Protein 9CTD (pdb70)

B-factor: mean 24.29, std 13.63, range [6.7, 113.83]

Foldseek 3Di:
DFEDALLCLPVPQAALFEEEFEDDLQQFTQFSNVVNCVVVLRAQYEYEYAECRECPGGNNVCLVSHRYQEYEHADYVRYVSQVVCCVVPSYHYHHDHLVLSLVQLLCLLVVHQWDWALPQVPHPVQPPFDWDADPNGITTTRGHDETAEYEGEFAEAEPLRFGAHDDPSPRRRLSNLRRYPAYEYEYDYYHHPVPADPVGGRHGSVSHRHYYD/DFADELLCLPVQAAQLFEEEFEDDLQQFTQFSNVVNCVVVLRAQYEYEYAECRECPHGNNVCLVSHRYQEYEHADYVRYVSVVVCCVVVSYHYHHDHLVLSLVQLLCLLVVHFWDWALPQVPHPSQPPFDWDDDPNGITTTRGHDETAEYEGEFAEAEPLGFGAHDDPSPRRRQSNLRRYPAYEYEYDYYHHPVPADPVGGRHGSVSHRHYYD/DQLLLLLQVVLVVDAAAAEEEEDPDSRVCVVVHNPPPHDYWYDALQWKTAWAAADDPPPFDQVADHPVSGTTDGDPPMDGDHNVVSLCCQQVAVHAEYEEEAQAAAFLQWTDDADDPPPGHPDLPCQLSNLNHHNAYEYRYAQADVLAGRYAHDDPHDTSYSRRHAWYTGSFFIWGRDPVTIETAEGEPVDDPVVSVVSHHHDYDYDPNYYYRD/DQLVLLLQVVLVVDAAAAEEEEDPDSRVCVVVRNPPVHDYWYDALQWKTAWAAADDPPPFDQVAAHPVSGTTDGDPPMDGDHNVVSLCCQQVAVHAEYEEEAQAAAFLQWTDDADDPPPDHPDCPCQLSNLNHHNAYEYRYAQADVLAGRYAHDDPHDTSYSDRHAWYGGSFFIWGRDPVTIETAEGEPPDDPVVSVVRHHHDYHYDPNYYYRD

Solvent-accessible surface area: 32197 Å² total; per-residue (Å²): 222,62,79,37,87,42,59,88,1,78,124,38,3,152,127,31,7,38,0,0,0,0,1,5,8,20,16,7,5,0,49,71,0,0,43,10,0,36,149,74,99,5,34,79,0,10,0,1,0,2,2,0,1,46,68,91,101,0,4,0,39,0,0,96,67,135,10,8,76,47,0,16,0,0,48,1,27,47,0,76,28,0,38,87,6,45,134,99,62,100,4,102,29,55,46,4,1,1,0,1,0,0,1,31,0,20,0,12,0,3,18,7,0,0,1,0,1,15,0,2,11,37,15,85,13,52,160,132,60,95,54,9,111,15,173,70,106,106,22,0,12,2,67,26,12,122,11,71,10,0,0,0,34,3,63,63,0,1,148,86,0,4,0,18,11,20,22,0,9,6,0,0,0,12,6,0,1,19,9,10,186,36,3,0,0,4,3,91,87,60,5,70,40,59,66,6,40,35,46,56,2,43,2,0,3,52,14,0,60,65,2,0,92,222,63,89,28,99,46,61,62,0,48,132,36,2,126,93,27,0,37,0,0,0,0,2,5,8,20,17,6,5,0,51,62,0,0,41,8,0,43,150,107,95,13,28,82,0,10,0,0,0,2,1,0,1,47,70,89,101,0,3,0,42,0,0,95,66,113,2,8,88,50,0,17,0,0,49,1,28,45,0,75,27,0,37,91,5,46,138,93,62,88,4,103,28,56,46,4,2,1,0,0,0,0,2,30,0,21,0,14,0,3,17,8,1,0,1,0,0,12,0,2,13,37,14,81,13,51,154,132,61,100,54,10,105,16,178,72,105,103,26,0,12,2,72,26,10,121,10,32,5,0,0,0,36,2,61,62,0,1,147,89,0,4,0,18,10,19,22,0,8,6,0,0,0,11,6,0,1,17,9,10,157,31,3,0,0,5,5,91,89,72,6,66,40,57,67,5,41,35,45,55,2,42,1,0,4,50,15,0,58,55,4,0,105,141,58,107,76,39,0,0,63,23,0,0,107,34,5,118,132,47,32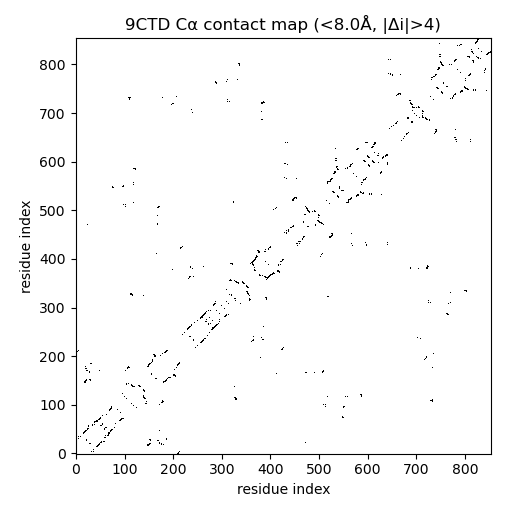,0,0,7,26,14,139,52,18,0,65,62,0,40,104,76,34,30,174,100,36,115,25,46,23,3,8,22,1,0,0,9,6,30,3,99,74,20,161,166,66,172,77,58,86,18,15,2,35,28,32,20,65,104,8,40,34,82,102,13,2,6,1,6,31,0,7,42,0,0,1,0,0,11,19,27,29,0,23,1,0,0,8,23,13,39,22,0,1,50,87,0,22,0,0,24,8,32,35,84,86,158,72,41,20,4,9,4,3,17,0,0,10,0,29,10,3,121,54,0,0,0,1,3,38,0,26,53,222,46,85,26,20,0,9,134,109,19,117,35,22,37,0,3,84,51,72,0,39,12,0,0,0,40,26,0,2,0,63,2,39,151,152,14,0,37,0,58,16,9,1,153,128,25,83,54,108,63,0,60,148,41,12,109,6,133,11,47,77,9,154,74,55,105,97,44,4,137,63,106,74,40,0,0,62,23,0,0,99,32,4,106,133,30,32,0,0,6,23,14,102,43,21,1,56,60,0,38,104,74,38,43,201,122,40,100,13,33,20,2,9,21,0,0,0,9,5,29,4,102,74,21,160,167,64,173,76,57,86,18,15,2,20,26,27,21,63,106,8,38,34,79,106,12,2,6,1,6,32,0,7,41,0,0,1,0,0,10,19,30,28,0,24,1,0,0,7,23,14,40,21,0,1,38,76,0,21,0,0,26,8,31,48,81,87,166,66,39,24,3,8,3,3,16,0,0,9,0,30,10,3,122,56,0,0,0,0,4,34,0,24,55,215,46,87,40,22,0,7,133,127,18,118,36,22,38,0,4,86,54,72,0,49,14,0,0,0,36,26,0,2,0,63,9,29,142,144,14,1,37,0,70,16,11,2,157,127,21,78,54,94,66,0,78,155,44,14,102,5,143,20,53,70,19,158,104,52,101,97,42,4

Radius of gyration: 28.36 Å; Cα contacts (8 Å, |Δi|>4): 2409; chains: 4; bounding box: 86×70×51 Å

Organism: Thermosipho melanesiensis (strain DSM 12029 / CIP 104789 / BI429) (NCBI:txid391009)

Secondary structure (DSSP, 8-state):
--B--GGGHHHHS-TT-EEEE--BTTBT--HHHHHHHHHTT--SEEEESSB--BTTBTHHHHHHTT-EEEEEESB-TT-HHHHHHHHHTSSEEEE--HHHHHHHHHHHHHT-SEEEESTTTTSGGGTT--EEEETTEEEEEE----EEEEEEEEEEEETT--EE--GGG-BTHHHHHHHEEEEEEEEEEEE-TTSS-TTT-SB-GGG--EEE-/-HHHHHHHHHHHH--TT-EEEE-SSGGGGGGGG--TT---EEEETTTEEEEEPPPPTT---TT-B-TTS-B-EEEEEEEE-BHHHHHHHHHTT---EEEE--SEEETT--EE-S-BTTTB----TTHHHHHHH-SEEEEE--SEETTEESEESS--SPPS-SSPPSEEE-SSEEEEEETTEEEEEEEETTS-HHHHHHT--S-EEEEEEEEEE-/-HHHHHHHHHHHH--TT-EEEE-TTGGGGGGGG--TT---EEEETTTEEEEEPPPPTT---TT-B-TTS-B-EEEEEEEE-BHHHHHHHHHTT---EEEE--SEEETT--EE-S--TTS-----TTHHHHHHH-SEEEEE--SEETTEESEESS--SPPS-SS--SEEE-SSEEEEEETTEEEEEEEETTS-HHHHHHT--S-EEEEEEEEEE-/--B--GGGHHHHS-TT-EEEE--BTTBT--HHHHHHHHHTT--SEEEESSB--BTTBTHHHHHHTT-EEEEEESB-TT-HHHHHHHHHTSSEEEE--HHHHHHHHHHHHHT-SEEEESTTTTSGGGTT--EEEETTEEEEEE----EEEEEEEEEEEETT--EE--GGG-BTHHHHHHHEEEEEEEEEEEE-TTSS-TTT--B-GGG--EEE-

Structure (mmCIF, N/CA/C/O backbone):
data_9CTD
#
_entry.id   9CTD
#
_cell.length_a   130.694
_cell.length_b   130.694
_cell.length_c   155.382
_cell.angle_alpha   90.000
_cell.angle_beta   90.000
_cell.angle_gamma   90.000
#
_symmetry.space_group_name_H-M   'P 41 21 2'
#
loop_
_entity.id
_entity.type
_entity.pdbx_description
1 polymer '3-oxoacid CoA-transferase, A subunit'
2 polymer '3-oxoacid CoA-transferase, B subunit'
3 non-polymer 'ACETATE ION'
4 non-polymer DI(HYDROXYETHYL)ETHER
5 non-polymer 'COENZYME A'
6 water water
#
loop_
_atom_site.group_PDB
_atom_site.id
_atom_site.type_symbol
_atom_site.label_atom_id
_atom_site.label_alt_id
_atom_site.label_comp_id
_atom_site.label_asym_id
_atom_site.label_entity_id
_atom_site.label_seq_id
_atom_site.pdbx_PDB_ins_code
_atom_site.Cartn_x
_atom_site.Cartn_y
_atom_site.Cartn_z
_atom_site.occupancy
_atom_site.B_iso_or_equiv
_atom_site.auth_seq_id
_atom_site.auth_comp_id
_atom_site.auth_asym_id
_atom_site.auth_atom_id
_atom_site.pdbx_PDB_model_num
ATOM 1 N N . MET A 1 1 ? 38.63299 9.10244 11.87304 1.000 38.26227 1 MET D N 1
ATOM 2 C CA . MET A 1 1 ? 37.61649 9.62767 10.90228 1.000 34.62409 1 MET D CA 1
ATOM 3 C C . MET A 1 1 ? 36.39611 10.16455 11.68336 1.000 33.00845 1 MET D C 1
ATOM 4 O O . MET A 1 1 ? 35.73575 9.44410 12.46255 1.000 32.69080 1 MET D O 1
ATOM 20 N N . LYS A 1 2 ? 36.07643 11.42134 11.44313 1.000 22.15517 2 LYS D N 1
ATOM 21 C CA . LYS A 1 2 ? 34.98853 12.05405 12.17232 1.000 21.40802 2 LYS D CA 1
ATOM 22 C C . LYS A 1 2 ? 33.62376 11.68564 11.62101 1.000 15.11043 2 LYS D C 1
ATOM 23 O O . LYS A 1 2 ? 32.63468 11.68853 12.36869 1.000 13.91714 2 LYS D O 1
ATOM 42 N N . VAL A 1 3 ? 33.52689 11.46239 10.30770 1.000 14.79767 3 VAL D N 1
ATOM 43 C CA . VAL A 1 3 ? 32.23139 11.23325 9.67625 1.000 13.58337 3 VAL D CA 1
ATOM 44 C C . VAL A 1 3 ? 31.77148 9.81923 9.98253 1.000 17.95371 3 VAL D C 1
ATOM 45 O O . VAL A 1 3 ? 32.49751 8.84660 9.75146 1.000 15.51909 3 VAL D O 1
ATOM 58 N N . VAL A 1 4 ? 30.56620 9.70275 10.51410 1.000 13.85902 4 VAL D N 1
ATOM 59 C CA . VAL A 1 4 ? 29.95330 8.42187 10.81678 1.000 16.04361 4 VAL D CA 1
ATOM 60 C C . VAL A 1 4 ? 28.56928 8.39372 10.21523 1.000 19.39394 4 VAL D C 1
ATOM 61 O O . VAL A 1 4 ? 27.98340 9.43366 9.90527 1.000 12.91962 4 VAL D O 1
ATOM 74 N N . ASP A 1 5 ? 28.05498 7.17897 10.00271 1.000 14.52504 5 ASP D N 1
ATOM 75 C CA . ASP A 1 5 ? 26.68088 7.07615 9.53709 1.000 17.90316 5 ASP D CA 1
ATOM 76 C C . ASP A 1 5 ? 25.72421 7.62852 10.58841 1.000 16.05217 5 ASP D C 1
ATOM 77 O O . ASP A 1 5 ? 25.92016 7.46767 11.79438 1.000 15.13850 5 ASP D O 1
ATOM 86 N N . ILE A 1 6 ? 24.64139 8.22690 10.10148 1.000 13.95828 6 ILE D N 1
ATOM 87 C CA . ILE A 1 6 ? 23.63796 8.81563 10.99068 1.000 15.95776 6 ILE D CA 1
ATOM 88 C C . ILE A 1 6 ? 23.02971 7.76245 11.88998 1.000 18.05121 6 ILE D C 1
ATOM 89 O O . ILE A 1 6 ? 22.62012 8.06431 13.01439 1.000 14.27972 6 ILE D O 1
ATOM 105 N N . SER A 1 7 ? 23.02167 6.50350 11.45097 1.000 19.46890 7 SER D N 1
ATOM 106 C CA . SER A 1 7 ? 22.40416 5.48680 12.28957 1.000 17.48118 7 SER D CA 1
ATOM 107 C C . SER A 1 7 ? 23.25204 5.18589 13.51479 1.000 17.48542 7 SER D C 1
ATOM 108 O O . SER A 1 7 ? 22.81533 4.42530 14.38482 1.000 21.00786 7 SER D O 1
ATOM 116 N N . LYS A 1 8 ? 24.46262 5.73350 13.61021 1.000 15.22985 8 LYS D N 1
ATOM 117 C CA . LYS A 1 8 ? 25.25625 5.54378 14.81302 1.000 13.05796 8 LYS D CA 1
ATOM 118 C C . LYS A 1 8 ? 24.84616 6.43523 15.97646 1.000 15.99206 8 LYS D C 1
ATOM 119 O O . LYS A 1 8 ? 25.44001 6.31952 17.05928 1.000 16.18907 8 LYS D O 1
ATOM 138 N N . ILE A 1 9 ? 23.81768 7.27621 15.82498 1.000 14.19876 9 ILE D N 1
ATOM 139 C CA . ILE A 1 9 ? 23.44330 8.13342 16.95396 1.000 14.48527 9 ILE D CA 1
ATOM 140 C C . ILE A 1 9 ? 23.05515 7.29019 18.17759 1.000 13.18291 9 ILE D C 1
ATOM 141 O O . ILE A 1 9 ? 23.35992 7.65543 19.32300 1.000 14.72554 9 ILE D O 1
ATOM 157 N N . ASN A 1 10 ? 22.43190 6.13876 17.96058 1.000 14.46502 10 ASN D N 1
ATOM 158 C CA . ASN A 1 10 ? 22.04166 5.30356 19.09574 1.000 10.27064 10 ASN D CA 1
ATOM 159 C C . ASN A 1 10 ? 23.24885 4.79928 19.88837 1.000 12.06705 10 ASN D C 1
ATOM 160 O O . ASN A 1 10 ? 23.09157 4.38573 21.03972 1.000 13.80801 10 ASN D O 1
ATOM 171 N N . GLU A 1 11 ? 24.41916 4.74621 19.27819 1.000 13.97307 11 GLU D N 1
ATOM 172 C CA . GLU A 1 11 ? 25.63892 4.35998 19.98131 1.000 11.99538 11 GLU D CA 1
ATOM 173 C C . GLU A 1 11 ? 26.27046 5.50241 20.75672 1.000 21.75970 11 GLU D C 1
ATOM 174 O O . GLU A 1 11 ? 27.11027 5.24637 21.61377 1.000 18.78670 11 GLU D O 1
ATOM 186 N N . LEU A 1 12 ? 25.91256 6.75178 20.45719 1.000 14.08577 12 LEU D N 1
ATOM 187 C CA . LEU A 1 12 ? 26.60576 7.90982 20.98512 1.000 11.50444 12 LEU D CA 1
ATOM 188 C C . LEU A 1 12 ? 25.79606 8.74359 21.97169 1.000 17.06761 12 LEU D C 1
ATOM 189 O O . LEU A 1 12 ? 26.38013 9.53123 22.71942 1.000 20.30794 12 LEU D O 1
ATOM 205 N N . VAL A 1 13 ? 24.47879 8.64634 21.93873 1.000 14.56171 13 VAL D N 1
ATOM 206 C CA . VAL A 1 13 ? 23.59272 9.38778 22.81773 1.000 16.48196 13 VAL D CA 1
ATOM 207 C C . VAL A 1 13 ? 22.89405 8.38125 23.72155 1.000 15.61453 13 VAL D C 1
ATOM 208 O O . VAL A 1 13 ? 22.12391 7.54189 23.23935 1.000 15.89544 13 VAL D O 1
ATOM 221 N N . LYS A 1 14 ? 23.17298 8.46838 25.01741 1.000 17.49800 14 LYS D N 1
ATOM 222 C CA . LYS A 1 14 ? 22.69083 7.51118 26.00325 1.000 21.08745 14 LYS D CA 1
ATOM 223 C C . LYS A 1 14 ? 21.37599 7.96600 26.61603 1.000 21.27782 14 LYS D C 1
ATOM 224 O O . LYS A 1 14 ? 21.10792 9.16506 26.75615 1.000 13.82989 14 LYS D O 1
ATOM 243 N N . GLU A 1 15 ? 20.56987 7.00329 27.04460 1.000 17.49213 15 GLU D N 1
ATOM 244 C CA . GLU A 1 15 ? 19.43903 7.38304 27.87629 1.000 19.74697 15 GLU D CA 1
ATOM 245 C C . GLU A 1 15 ? 19.91015 8.22290 29.05097 1.000 16.63017 15 GLU D C 1
ATOM 246 O O . GLU A 1 15 ? 20.97617 7.99581 29.62671 1.000 17.49990 15 GLU D O 1
ATOM 258 N N . GLY A 1 16 ? 19.10766 9.20784 29.39641 1.000 14.73279 16 GLY D N 1
ATOM 259 C CA . GLY A 1 16 ? 19.43605 10.07183 30.50045 1.000 20.30719 16 GLY D CA 1
ATOM 260 C C . GLY A 1 16 ? 20.47961 11.12279 30.20502 1.000 20.23873 16 GLY D C 1
ATOM 261 O O . GLY A 1 16 ? 20.86323 11.86426 31.12006 1.000 19.92241 16 GLY D O 1
ATOM 265 N N . ALA A 1 17 ? 20.93625 11.23697 28.96072 1.000 17.91465 17 ALA D N 1
ATOM 266 C CA . ALA A 1 17 ? 22.00229 12.17895 28.65437 1.000 19.00133 17 ALA D CA 1
ATOM 267 C C . ALA A 1 17 ? 21.55766 13.62286 28.87620 1.000 14.46369 17 ALA D C 1
ATOM 268 O O . ALA A 1 17 ? 20.38321 13.95911 28.71639 1.000 15.70706 17 ALA D O 1
ATOM 275 N N . THR A 1 18 ? 22.52637 14.49189 29.20155 1.000 16.32268 18 THR D N 1
ATOM 276 C CA . THR A 1 18 ? 22.33238 15.93545 29.15214 1.000 14.79381 18 THR D CA 1
ATOM 277 C C . THR A 1 18 ? 22.84876 16.42241 27.80089 1.000 15.73325 18 THR D C 1
ATOM 278 O O . THR A 1 18 ? 24.03619 16.26171 27.49443 1.000 12.80300 18 THR D O 1
ATOM 289 N N . LEU A 1 19 ? 21.95964 17.02620 27.01173 1.000 15.49548 19 LEU D N 1
ATOM 290 C CA . LEU A 1 19 ? 22.23733 17.37329 25.62124 1.000 11.07142 19 LEU D CA 1
ATOM 291 C C . LEU A 1 19 ? 22.05515 18.86827 25.42415 1.000 16.39315 19 LEU D C 1
ATOM 292 O O . LEU A 1 19 ? 21.06706 19.43493 25.88742 1.000 13.77746 19 LEU D O 1
ATOM 308 N N . MET A 1 20 ? 22.99770 19.50842 24.74568 1.000 16.00864 20 MET D N 1
ATOM 309 C CA . MET A 1 20 ? 22.70099 20.78993 24.08404 1.000 11.99628 20 MET D CA 1
ATOM 310 C C . MET A 1 20 ? 22.32210 20.54960 22.63244 1.000 11.20902 20 MET D C 1
ATOM 311 O O . MET A 1 20 ? 22.97632 19.78285 21.93520 1.000 12.05054 20 MET D O 1
ATOM 325 N N . ILE A 1 21 ? 21.20789 21.14850 22.21461 1.000 9.86552 21 ILE D N 1
ATOM 326 C CA . ILE A 1 21 ? 20.70127 20.99797 20.85352 1.000 10.30286 21 ILE D CA 1
ATOM 327 C C . ILE A 1 21 ? 20.52509 22.37521 20.21834 1.000 13.53216 21 ILE D C 1
ATOM 328 O O . ILE A 1 21 ? 19.82625 23.24414 20.75580 1.000 11.30724 21 ILE D O 1
ATOM 344 N N . GLY A 1 22 ? 21.15732 22.56629 19.06467 1.000 11.87328 22 GLY D N 1
ATOM 345 C CA . GLY A 1 22 ? 21.11206 23.84336 18.39413 1.000 10.75683 22 GLY D CA 1
ATOM 346 C C . GLY A 1 22 ? 19.78636 24.07374 17.71117 1.000 11.93796 22 GLY D C 1
ATOM 347 O O . GLY A 1 22 ? 18.98431 23.15482 17.51722 1.000 11.58680 22 GLY D O 1
ATOM 351 N N . GLY A 1 23 ? 19.55139 25.33425 17.34613 1.000 10.39633 23 GLY D N 1
ATOM 352 C CA . GLY A 1 23 ? 18.34298 25.67291 16.62563 1.000 11.60009 23 GLY D CA 1
ATOM 353 C C . GLY A 1 23 ? 17.50385 26.74638 17.29579 1.000 11.21548 23 GLY D C 1
ATOM 354 O O . GLY A 1 23 ? 17.35605 26.76937 18.51799 1.000 12.36713 23 GLY D O 1
ATOM 358 N N . PHE A 1 24 ? 16.95691 27.65588 16.48936 1.000 11.97876 24 PHE D N 1
ATOM 359 C CA . PHE A 1 24 ? 16.01588 28.67358 16.95122 1.000 10.65495 24 PHE D CA 1
ATOM 360 C C . PHE A 1 24 ? 14.66324 28.34419 16.33508 1.000 9.39806 24 PHE D C 1
ATOM 361 O O . PHE A 1 24 ? 14.49813 28.41406 15.11398 1.000 12.74646 24 PHE D O 1
ATOM 378 N N . LEU A 1 25 ? 13.72289 27.88395 17.16449 1.000 11.49521 25 LEU D N 1
ATOM 379 C CA . LEU A 1 25 ? 12.42230 27.44345 16.69170 1.000 12.01602 25 LEU D CA 1
ATOM 380 C C . LEU A 1 25 ? 12.56148 26.49642 15.49353 1.000 11.87005 25 LEU D C 1
ATOM 381 O O . LEU A 1 25 ? 11.79996 26.55413 14.51480 1.000 14.77216 25 LEU D O 1
ATOM 397 N N . GLY A 1 26 ? 13.54761 25.61038 15.57562 1.000 12.55809 26 GLY D N 1
ATOM 398 C CA . GLY A 1 26 ? 13.74626 24.58837 14.57080 1.000 14.21560 26 GLY D CA 1
ATOM 399 C C . GLY A 1 26 ? 14.60469 25.01148 13.40013 1.000 15.20474 26 GLY D C 1
ATOM 400 O O . GLY A 1 26 ? 14.85475 24.19304 12.51112 1.000 15.12068 26 GLY D O 1
ATOM 404 N N . VAL A 1 27 ? 15.06485 26.25679 13.36963 1.000 11.46791 27 VAL D N 1
ATOM 405 C CA . VAL A 1 27 ? 15.95797 26.75919 12.31590 1.000 11.62140 27 VAL D CA 1
ATOM 406 C C . VAL A 1 27 ? 17.41132 26.55723 12.77401 1.000 8.53749 27 VAL D C 1
ATOM 407 O O . VAL A 1 27 ? 17.84648 27.11395 13.78581 1.000 12.81267 27 VAL D O 1
ATOM 420 N N . GLY A 1 28 ? 18.18523 25.81341 12.00072 1.000 8.54007 28 GLY D N 1
ATOM 421 C CA . GLY A 1 28 ? 19.52413 25.46650 12.43277 1.000 11.64399 28 GLY D CA 1
ATOM 422 C C . GLY A 1 28 ? 19.51705 24.39229 13.48683 1.000 10.81601 28 GLY D C 1
ATOM 423 O O . GLY A 1 28 ? 20.36429 24.40101 14.38480 1.000 11.68266 28 GLY D O 1
ATOM 427 N N . THR A 1 29 ? 18.54674 23.48139 13.42137 1.000 14.07458 29 THR D N 1
ATOM 428 C CA . THR A 1 29 ? 18.47081 22.36417 14.34335 1.000 14.04056 29 THR D CA 1
ATOM 429 C C . THR A 1 29 ? 18.86582 21.07393 13.62444 1.000 11.93747 29 THR D C 1
ATOM 430 O O . THR A 1 29 ? 18.58961 20.91219 12.42852 1.000 9.64631 29 THR D O 1
ATOM 441 N N . PRO A 1 30 ? 19.53210 20.15021 14.31551 1.000 10.96625 30 PRO D N 1
ATOM 442 C CA . PRO A 1 30 ? 19.96309 18.88500 13.64514 1.000 10.69733 30 PRO D CA 1
ATOM 443 C C . PRO A 1 30 ? 18.80254 17.89587 13.50696 1.000 12.45065 30 PRO D C 1
ATOM 444 O O . PRO A 1 30 ? 18.62062 16.92871 14.28200 1.000 11.43113 30 PRO D O 1
ATOM 455 N N . GLU A 1 31 ? 17.98498 18.12480 12.48218 1.000 10.52300 31 GLU D N 1
ATOM 456 C CA . GLU A 1 31 ? 16.71379 17.41486 12.37815 1.000 11.18461 31 GLU D CA 1
ATOM 457 C C . GLU A 1 31 ? 16.91072 15.91803 12.18918 1.000 14.56994 31 GLU D C 1
ATOM 458 O O . GLU A 1 31 ? 16.14980 15.11123 12.73867 1.000 13.33648 31 GLU D O 1
ATOM 470 N N . ASN A 1 32 ? 17.91478 15.51937 11.41222 1.000 14.80735 32 ASN D N 1
ATOM 471 C CA . ASN A 1 32 ? 18.14248 14.09442 11.20549 1.000 15.32824 32 ASN D CA 1
ATOM 472 C C . ASN A 1 32 ? 18.63725 13.40083 12.47690 1.000 13.78284 32 ASN D C 1
ATOM 473 O O . ASN A 1 32 ? 18.25227 12.25427 12.74351 1.000 14.30911 32 ASN D O 1
ATOM 484 N N . ILE A 1 33 ? 19.45156 14.07512 13.29295 1.000 10.76772 33 ILE D N 1
ATOM 485 C CA . ILE A 1 33 ? 19.87172 13.50257 14.57692 1.000 12.15475 33 ILE D CA 1
ATOM 486 C C . ILE A 1 33 ? 18.66133 13.36372 15.49403 1.000 15.63856 33 ILE D C 1
ATOM 487 O O . ILE A 1 33 ? 18.45841 12.33104 16.14877 1.000 12.34923 33 ILE D O 1
ATOM 503 N N . ILE A 1 34 ? 17.81281 14.38571 15.52550 1.000 12.70282 34 ILE D N 1
ATOM 504 C CA . ILE A 1 34 ? 16.60683 14.30905 16.33142 1.000 13.36979 34 ILE D CA 1
ATOM 505 C C . ILE A 1 34 ? 15.76797 13.11218 15.89020 1.000 13.66218 34 ILE D C 1
ATOM 506 O O . ILE A 1 34 ? 15.23657 12.35299 16.72073 1.000 13.96548 34 ILE D O 1
ATOM 522 N N . ASP A 1 35 ? 15.64705 12.90603 14.58398 1.000 14.93057 35 ASP D N 1
ATOM 523 C CA . ASP A 1 35 ? 14.83704 11.78143 14.11836 1.000 11.20880 35 ASP D CA 1
ATOM 524 C C . ASP A 1 35 ? 15.43708 10.44196 14.54806 1.000 13.73973 35 ASP D C 1
ATOM 525 O O . ASP A 1 35 ? 14.69471 9.46829 14.77129 1.000 16.61817 35 ASP D O 1
ATOM 534 N N . GLU A 1 36 ? 16.76815 10.36996 14.68278 1.000 13.35770 36 GLU D N 1
ATOM 535 C CA . GLU A 1 36 ? 17.40389 9.13317 15.14544 1.000 13.64695 36 GLU D CA 1
ATOM 536 C C . GLU A 1 36 ? 17.07961 8.88009 16.61214 1.000 17.26385 36 GLU D C 1
ATOM 537 O O . GLU A 1 36 ? 16.83938 7.73822 17.03026 1.000 16.16511 36 GLU D O 1
ATOM 549 N N . ILE A 1 37 ? 17.09807 9.94063 17.42075 1.000 14.81144 37 ILE D N 1
ATOM 550 C CA . ILE A 1 37 ? 16.73126 9.81558 18.82940 1.000 13.38655 37 ILE D CA 1
ATOM 551 C C . ILE A 1 37 ? 15.29852 9.31718 18.96379 1.000 15.18827 37 ILE D C 1
ATOM 552 O O . ILE A 1 37 ? 14.99896 8.46752 19.81212 1.000 16.14859 37 ILE D O 1
ATOM 568 N N . ILE A 1 38 ? 14.38981 9.85244 18.14326 1.000 13.11256 38 ILE D N 1
ATOM 569 C CA . ILE A 1 38 ? 12.99714 9.42466 18.18127 1.000 13.08454 38 ILE D CA 1
ATOM 570 C C . ILE A 1 38 ? 12.88915 7.95949 17.78618 1.000 19.00518 38 ILE D C 1
ATOM 571 O O . ILE A 1 38 ? 12.18325 7.16923 18.42996 1.000 17.35156 38 ILE D O 1
ATOM 587 N N . ARG A 1 39 ? 13.57219 7.59123 16.70512 1.000 16.61885 39 ARG D N 1
ATOM 588 C CA . ARG A 1 39 ? 13.48257 6.23176 16.17910 1.000 21.48085 39 ARG D CA 1
ATOM 589 C C . ARG A 1 39 ? 13.91972 5.19698 17.20748 1.000 19.12338 39 ARG D C 1
ATOM 590 O O . ARG A 1 39 ? 13.38595 4.06863 17.22633 1.000 18.71377 39 ARG D O 1
ATOM 611 N N . HIS A 1 40 ? 14.86912 5.55382 18.07175 1.000 15.65975 40 HIS D N 1
ATOM 612 C CA . HIS A 1 40 ? 15.46874 4.62533 19.02190 1.000 11.83385 40 HIS D CA 1
ATOM 613 C C . HIS A 1 40 ? 15.04877 4.87720 20.45650 1.000 14.70702 40 HIS D C 1
ATOM 614 O O . HIS A 1 40 ? 15.61738 4.27847 21.37914 1.000 13.38280 40 HIS D O 1
ATOM 628 N N . ASN A 1 41 ? 14.00210 5.66524 20.65037 1.000 15.24075 41 ASN D N 1
ATOM 629 C CA . ASN A 1 41 ? 13.39780 5.88087 21.95437 1.000 18.18871 41 ASN D CA 1
ATOM 630 C C . ASN A 1 41 ? 14.41181 6.21871 23.01422 1.000 19.42729 41 ASN D C 1
ATOM 631 O O . ASN A 1 41 ? 14.34019 5.69279 24.11827 1.000 18.11252 41 ASN D O 1
ATOM 642 N N . ILE A 1 42 ? 15.36170 7.09773 22.70351 1.000 15.38553 42 ILE D N 1
ATOM 643 C CA . ILE A 1 42 ? 16.37402 7.48027 23.68323 1.000 12.57155 42 ILE D CA 1
ATOM 644 C C . ILE A 1 42 ? 15.74588 8.52734 24.59801 1.000 20.45815 42 ILE D C 1
ATOM 645 O O . ILE A 1 42 ? 15.50635 9.67006 24.17702 1.000 17.32893 42 ILE D O 1
ATOM 661 N N . SER A 1 43 ? 15.45841 8.13687 25.83808 1.000 18.17249 43 SER D N 1
ATOM 662 C CA . SER A 1 43 ? 14.54283 8.85719 26.70675 1.000 14.59720 43 SER D CA 1
ATOM 663 C C . SER A 1 43 ? 15.24521 9.37287 27.95573 1.000 13.50324 43 SER D C 1
ATOM 664 O O . SER A 1 43 ? 16.46087 9.24507 28.13230 1.000 15.59238 43 SER D O 1
ATOM 672 N N . ASN A 1 44 ? 14.44396 9.99957 28.82613 1.000 17.87644 44 ASN D N 1
ATOM 673 C CA . ASN A 1 44 ? 14.93400 10.60498 30.06805 1.000 15.79321 44 ASN D CA 1
ATOM 674 C C . ASN A 1 44 ? 15.98003 11.68090 29.81700 1.000 16.61111 44 ASN D C 1
ATOM 675 O O . ASN A 1 44 ? 16.90515 11.85194 30.60737 1.000 15.56005 44 ASN D O 1
ATOM 686 N N . LEU A 1 45 ? 15.84579 12.39905 28.71273 1.000 12.92486 45 LEU D N 1
ATOM 687 C CA . LEU A 1 45 ? 16.85983 13.38097 28.33292 1.000 15.23781 45 LEU D CA 1
ATOM 688 C C . LEU A 1 45 ? 16.66970 14.70655 29.06655 1.000 13.23315 45 LEU D C 1
ATOM 689 O O . LEU A 1 45 ? 15.55026 15.12099 29.37830 1.000 16.17755 45 LEU D O 1
ATOM 705 N N . THR A 1 46 ? 17.78064 15.38090 29.32340 1.000 13.90984 46 THR D N 1
ATOM 706 C CA . THR A 1 46 ? 17.78457 16.79371 29.69110 1.000 14.78139 46 THR D CA 1
ATOM 707 C C . THR A 1 46 ? 18.29846 17.56912 28.49145 1.000 13.07654 46 THR D C 1
ATOM 708 O O . THR A 1 46 ? 19.43545 17.35170 28.05687 1.000 14.85328 46 THR D O 1
ATOM 719 N N . VAL A 1 47 ? 17.46814 18.45611 27.95262 1.000 12.62834 47 VAL D N 1
ATOM 720 C CA . VAL A 1 47 ? 17.78628 19.19725 26.73530 1.000 14.54509 47 VAL D CA 1
ATOM 721 C C . VAL A 1 47 ? 17.95781 20.67297 27.07983 1.000 13.78996 47 VAL D C 1
ATOM 722 O O . VAL A 1 47 ? 17.04421 21.29886 27.63030 1.000 15.00796 47 VAL D O 1
ATOM 735 N N . ILE A 1 48 ? 19.11936 21.21584 26.72221 1.000 11.38762 48 ILE D N 1
ATOM 736 C CA . ILE A 1 48 ? 19.45865 22.63381 26.80708 1.000 11.55509 48 ILE D CA 1
ATOM 737 C C . ILE A 1 48 ? 19.35077 23.20401 25.39860 1.000 14.46851 48 ILE D C 1
ATOM 738 O O . ILE A 1 48 ? 20.00362 22.71031 24.47131 1.000 11.55539 48 ILE D O 1
ATOM 754 N N . ALA A 1 49 ? 18.49405 24.20859 25.20887 1.000 12.41570 49 ALA D N 1
ATOM 755 C CA . ALA A 1 49 ? 18.22600 24.72238 23.86646 1.000 11.69578 49 ALA D CA 1
ATOM 756 C C . ALA A 1 49 ? 17.52945 26.05980 24.01422 1.000 13.64809 49 ALA D C 1
ATOM 757 O O . ALA A 1 49 ? 17.04308 26.40026 25.09381 1.000 13.21005 49 ALA D O 1
ATOM 764 N N . ASN A 1 50 ? 17.43779 26.80221 22.91280 1.000 12.67433 50 ASN D N 1
ATOM 765 C CA . ASN A 1 50 ? 16.70039 28.05345 23.02554 1.000 12.83737 50 ASN D CA 1
ATOM 766 C C . ASN A 1 50 ? 15.24596 27.81635 23.40950 1.000 10.62646 50 ASN D C 1
ATOM 767 O O . ASN A 1 50 ? 14.64963 28.61793 24.15084 1.000 12.36913 50 ASN D O 1
ATOM 778 N N . ASP A 1 51 ? 14.64486 26.74750 22.88195 1.000 11.00716 51 ASP D N 1
ATOM 779 C CA . ASP A 1 51 ? 13.19894 26.54627 22.89079 1.000 14.37434 51 ASP D CA 1
ATOM 780 C C . ASP A 1 51 ? 12.92081 25.07126 22.64508 1.000 14.21081 51 ASP D C 1
ATOM 781 O O . ASP A 1 51 ? 13.84446 24.28108 22.44799 1.000 13.65024 51 ASP D O 1
ATOM 790 N N . THR A 1 52 ? 11.62506 24.70951 22.66286 1.000 13.42478 52 THR D N 1
ATOM 791 C CA . THR A 1 52 ? 11.15248 23.38663 22.25948 1.000 16.40468 52 THR D CA 1
ATOM 792 C C . THR A 1 52 ? 10.41017 23.43764 20.91491 1.000 15.03193 52 THR D C 1
ATOM 793 O O . THR A 1 52 ? 9.49882 22.63911 20.65747 1.000 14.24842 52 THR D O 1
ATOM 804 N N . ALA A 1 53 ? 10.79512 24.38687 20.05347 1.000 13.54800 53 ALA D N 1
ATOM 805 C CA . ALA A 1 53 ? 10.27555 24.55486 18.69851 1.000 12.53373 53 ALA D CA 1
ATOM 806 C C . ALA A 1 53 ? 8.75375 24.39381 18.63836 1.000 15.56924 53 ALA D C 1
ATOM 807 O O . ALA A 1 53 ? 8.03661 25.00539 19.44070 1.000 18.16967 53 ALA D O 1
ATOM 814 N N . PHE A 1 54 ? 8.25968 23.60002 17.69655 1.000 15.75818 54 PHE D N 1
ATOM 815 C CA . PHE A 1 54 ? 6.84489 23.32573 17.50637 1.000 20.05668 54 PHE D CA 1
ATOM 816 C C . PHE A 1 54 ? 6.61880 21.82788 17.66266 1.000 20.85580 54 PHE D C 1
ATOM 817 O O . PHE A 1 54 ? 7.55661 21.03748 17.58891 1.000 20.16374 54 PHE D O 1
ATOM 834 N N . GLU A 1 55 ? 5.35659 21.42937 17.88486 1.000 21.16048 55 GLU D N 1
ATOM 835 C CA . GLU A 1 55 ? 5.08153 20.00909 18.10413 1.000 22.82067 55 GLU D CA 1
ATOM 836 C C . GLU A 1 55 ? 5.49996 19.14728 16.91652 1.000 23.61521 55 GLU D C 1
ATOM 837 O O . GLU A 1 55 ? 5.79915 17.96055 17.08231 1.000 26.63905 55 GLU D O 1
ATOM 849 N N . ASP A 1 56 ? 5.54833 19.72177 15.72728 1.000 25.21783 56 ASP D N 1
ATOM 850 C CA . ASP A 1 56 ? 5.84136 18.98258 14.50478 1.000 28.74865 56 ASP D CA 1
ATOM 851 C C . ASP A 1 56 ? 7.31237 19.03926 14.09124 1.000 19.69171 56 ASP D C 1
ATOM 852 O O . ASP A 1 56 ? 7.65638 18.52842 13.02242 1.000 20.22948 56 ASP D O 1
ATOM 861 N N . ARG A 1 57 ? 8.18743 19.68372 14.85683 1.000 16.37350 57 ARG D N 1
ATOM 862 C CA . ARG A 1 57 ? 9.52889 19.79094 14.31518 1.000 17.32520 57 ARG D CA 1
ATOM 863 C C . ARG A 1 57 ? 10.58044 20.00298 15.37586 1.000 14.99821 57 ARG D C 1
ATOM 864 O O . ARG A 1 57 ? 10.31958 20.53099 16.46446 1.000 15.21329 57 ARG D O 1
ATOM 885 N N . GLY A 1 58 ? 11.79311 19.59268 15.01642 1.000 17.82190 58 GLY D N 1
ATOM 886 C CA . GLY A 1 58 ? 12.93648 19.88480 15.85188 1.000 15.74138 58 GLY D CA 1
ATOM 887 C C . GLY A 1 58 ? 12.76876 19.30521 17.23137 1.000 15.20756 58 GLY D C 1
ATOM 888 O O . GLY A 1 58 ? 12.24849 18.18849 17.42316 1.000 15.72950 58 GLY D O 1
ATOM 892 N N . ILE A 1 59 ? 13.21691 20.08025 18.22013 1.000 13.41345 59 ILE D N 1
ATOM 893 C CA . ILE A 1 59 ? 13.18127 19.63500 19.60392 1.000 12.98008 59 ILE D CA 1
ATOM 894 C C . ILE A 1 59 ? 11.76169 19.29892 20.02393 1.000 18.67794 59 ILE D C 1
ATOM 895 O O . ILE A 1 59 ? 11.54762 18.44567 20.90214 1.000 18.81420 59 ILE D O 1
ATOM 911 N N . GLY A 1 60 ? 10.76826 19.93200 19.38906 1.000 16.49757 60 GLY D N 1
ATOM 912 C CA . GLY A 1 60 ? 9.37707 19.62500 19.69341 1.000 20.99419 60 GLY D CA 1
ATOM 913 C C . GLY A 1 60 ? 9.02445 18.15993 19.50702 1.000 20.12881 60 GLY D C 1
ATOM 914 O O . GLY A 1 60 ? 8.14462 17.63525 20.19864 1.000 19.03316 60 GLY D O 1
ATOM 918 N N . LYS A 1 61 ? 9.65827 17.49488 18.54812 1.000 17.45773 61 LYS D N 1
ATOM 919 C CA . LYS A 1 61 ? 9.42199 16.06586 18.36900 1.000 16.10101 61 LYS D CA 1
ATOM 920 C C . LYS A 1 61 ? 9.85787 15.26913 19.59758 1.000 14.44266 61 LYS D C 1
ATOM 921 O O . LYS A 1 61 ? 9.20324 14.29056 19.97200 1.000 18.74133 61 LYS D O 1
ATOM 940 N N . LEU A 1 62 ? 10.94691 15.67553 20.24752 1.000 14.84959 62 LEU D N 1
ATOM 941 C CA . LEU A 1 62 ? 11.39320 14.96892 21.44387 1.000 13.66795 62 LEU D CA 1
ATOM 942 C C . LEU A 1 62 ? 10.37708 15.08947 22.57515 1.000 19.68390 62 LEU D C 1
ATOM 943 O O . LEU A 1 62 ? 10.11836 14.12249 23.30154 1.000 18.12055 62 LEU D O 1
ATOM 959 N N . VAL A 1 63 ? 9.80779 16.28084 22.74604 1.000 16.11509 63 VAL D N 1
ATOM 960 C CA . VAL A 1 63 ? 8.78461 16.48947 23.76454 1.000 17.09387 63 VAL D CA 1
ATOM 961 C C . VAL A 1 63 ? 7.51140 15.73551 23.40965 1.000 15.46141 63 VAL D C 1
ATOM 962 O O . VAL A 1 63 ? 6.83127 15.18468 24.28895 1.000 18.56706 63 VAL D O 1
ATOM 975 N N . LYS A 1 64 ? 7.14639 15.72659 22.12889 1.000 18.44432 64 LYS D N 1
ATOM 976 C CA . LYS A 1 64 ? 5.92957 15.03534 21.72329 1.000 19.06921 64 LYS D CA 1
ATOM 977 C C . LYS A 1 64 ? 5.99912 13.56274 22.08081 1.000 24.87859 64 LYS D C 1
ATOM 978 O O . LYS A 1 64 ? 5.01530 12.98739 22.56796 1.000 20.14738 64 LYS D O 1
ATOM 997 N N . ASN A 1 65 ? 7.16677 12.95146 21.90520 1.000 19.59175 65 ASN D N 1
ATOM 998 C CA . ASN A 1 65 ? 7.38012 11.54553 22.24208 1.000 19.47567 65 ASN D CA 1
ATOM 999 C C . ASN A 1 65 ? 7.80190 11.31699 23.68823 1.000 17.53479 65 ASN D C 1
ATOM 1000 O O . ASN A 1 65 ? 8.14531 10.18953 24.05603 1.000 18.55575 65 ASN D O 1
ATOM 1011 N N . LYS A 1 66 ? 7.73812 12.33706 24.51525 1.000 14.83023 66 LYS D N 1
ATOM 1012 C CA . LYS A 1 66 ? 7.96116 12.23366 25.94889 1.000 15.07821 66 LYS D CA 1
ATOM 1013 C C . LYS A 1 66 ? 9.34162 11.68519 26.27775 1.000 19.69203 66 LYS D C 1
ATOM 1014 O O . LYS A 1 66 ? 9.53706 10.96898 27.26881 1.000 16.69849 66 LYS D O 1
ATOM 1033 N N . LEU A 1 67 ? 10.33606 12.08646 25.47415 1.000 19.82612 67 LEU D N 1
ATOM 1034 C CA . LEU A 1 67 ? 11.72706 11.67665 25.66164 1.000 16.23450 67 LEU D CA 1
ATOM 1035 C C . LEU A 1 67 ? 12.53418 12.61829 26.54601 1.000 17.30144 67 LEU D C 1
ATOM 1036 O O . LEU A 1 67 ? 13.68830 12.29920 26.87807 1.000 16.62036 67 LEU D O 1
ATOM 1052 N N . CYS A 1 68 ? 11.96460 13.75358 26.96338 1.000 18.50695 68 CYS D N 1
ATOM 1053 C CA . CYS A 1 68 ? 12.65991 14.68345 27.82927 1.000 15.25805 68 CYS D CA 1
ATOM 1054 C C . CYS A 1 68 ? 12.15726 14.55864 29.25160 1.000 17.07300 68 CYS D C 1
ATOM 1055 O O . CYS A 1 68 ? 10.94007 14.63310 29.51347 1.000 17.97808 68 CYS D O 1
ATOM 1063 N N . LYS A 1 69 ? 13.10350 14.44049 30.16214 1.000 17.49640 69 LYS D N 1
ATOM 1064 C CA . LYS A 1 69 ? 12.76584 14.54130 31.57707 1.000 18.42812 69 LYS D CA 1
ATOM 1065 C C . LYS A 1 69 ? 12.77159 16.03733 31.99344 1.000 22.64627 69 LYS D C 1
ATOM 1066 O O . LYS A 1 69 ? 11.99408 16.46052 32.84666 1.000 15.12866 69 LYS D O 1
ATOM 1085 N N . LYS A 1 70 ? 13.59512 16.83708 31.31415 1.000 17.41952 70 LYS D N 1
ATOM 1086 C CA . LYS A 1 70 ? 13.83046 18.23304 31.66759 1.000 14.66438 70 LYS D CA 1
ATOM 1087 C C . LYS A 1 70 ? 14.29133 19.01616 30.45328 1.000 17.34643 70 LYS D C 1
ATOM 1088 O O . LYS A 1 70 ? 15.04932 18.49298 29.63601 1.000 16.74276 70 LYS D O 1
ATOM 1107 N N . VAL A 1 71 ? 13.80122 20.25819 30.32463 1.000 14.38973 71 VAL D N 1
ATOM 1108 C CA . VAL A 1 71 ? 14.29883 21.20670 29.33661 1.000 14.73575 71 VAL D CA 1
ATOM 1109 C C . VAL A 1 71 ? 14.74046 22.48303 30.04475 1.000 19.93695 71 VAL D C 1
ATOM 1110 O O . VAL A 1 71 ? 14.11215 22.93283 31.01257 1.000 19.25728 71 VAL D O 1
ATOM 1123 N N . ILE A 1 72 ? 15.85697 23.02618 29.57790 1.000 15.37240 72 ILE D N 1
ATOM 1124 C CA . ILE A 1 72 ? 16.45763 24.26405 30.05692 1.000 14.06145 72 ILE D CA 1
ATOM 1125 C C . ILE A 1 72 ? 16.48007 25.17912 28.84032 1.000 16.83452 72 ILE D C 1
ATOM 1126 O O . ILE A 1 72 ? 17.32241 25.01261 27.95164 1.000 15.08122 72 ILE D O 1
ATOM 1142 N N . VAL A 1 73 ? 15.55999 26.13787 28.78056 1.000 14.16245 73 VAL D N 1
ATOM 1143 C CA . VAL A 1 73 ? 15.26809 26.86277 27.55168 1.000 8.28276 73 VAL D CA 1
ATOM 1144 C C . VAL A 1 73 ? 14.85284 28.28175 27.92721 1.000 12.28862 73 VAL D C 1
ATOM 1145 O O . VAL A 1 73 ? 14.61252 28.59673 29.10408 1.000 12.41181 73 VAL D O 1
ATOM 1158 N N . SER A 1 74 ? 14.76607 29.14942 26.91857 1.000 15.72257 74 SER D N 1
ATOM 1159 C CA . SER A 1 74 ? 14.25705 30.50329 27.13225 1.000 12.40408 74 SER D CA 1
ATOM 1160 C C . SER A 1 74 ? 12.79750 30.64572 26.75982 1.000 15.19057 74 SER D C 1
ATOM 1161 O O . SER A 1 74 ? 12.14451 31.58155 27.22440 1.000 15.34465 74 SER D O 1
ATOM 1169 N N . HIS A 1 75 ? 12.25229 29.73957 25.96225 1.000 12.07524 75 HIS D N 1
ATOM 1170 C CA . HIS A 1 75 ? 10.92508 29.93542 25.41860 1.000 11.17811 75 HIS D CA 1
ATOM 1171 C C . HIS A 1 75 ? 10.25227 28.60627 25.10547 1.000 17.99460 75 HIS D C 1
ATOM 1172 O O . HIS A 1 75 ? 10.84777 27.71274 24.49653 1.000 13.69758 75 HIS D O 1
ATOM 1186 N N . ILE A 1 76 ? 8.97264 28.51985 25.46654 1.000 16.64856 76 ILE D N 1
ATOM 1187 C CA . ILE A 1 76 ? 8.15602 27.33908 25.21008 1.000 11.96738 76 ILE D CA 1
ATOM 1188 C C . ILE A 1 76 ? 6.80101 27.69190 24.63146 1.000 19.25366 76 ILE D C 1
ATOM 1189 O O . ILE A 1 76 ? 5.99497 26.79867 24.39321 1.000 16.74831 76 ILE D O 1
ATOM 1205 N N . GLY A 1 77 ? 6.52244 28.97127 24.38736 1.000 17.33985 77 GLY D N 1
ATOM 1206 C CA . GLY A 1 77 ? 5.16993 29.36014 24.02815 1.000 18.57509 77 GLY D CA 1
ATOM 1207 C C . GLY A 1 77 ? 4.66656 28.81948 22.70790 1.000 27.12581 77 GLY D C 1
ATOM 1208 O O . GLY A 1 77 ? 3.45123 28.81936 22.48584 1.000 18.13854 77 GLY D O 1
ATOM 1212 N N . THR A 1 78 ? 5.55414 28.39856 21.79960 1.000 18.31729 78 THR D N 1
ATOM 1213 C CA . THR A 1 78 ? 5.07126 27.91104 20.51360 1.000 16.09566 78 THR D CA 1
ATOM 1214 C C . THR A 1 78 ? 4.79589 26.40758 20.52974 1.000 17.60185 78 THR D C 1
ATOM 1215 O O . THR A 1 78 ? 4.42318 25.84477 19.49019 1.000 17.96909 78 THR D O 1
ATOM 1226 N N . ASN A 1 79 ? 4.94993 25.75212 21.68058 1.000 19.18425 79 ASN D N 1
ATOM 1227 C CA . ASN A 1 79 ? 4.69956 24.31800 21.82489 1.000 18.41231 79 ASN D CA 1
ATOM 1228 C C . ASN A 1 79 ? 3.73689 24.00950 22.96958 1.000 22.87113 79 ASN D C 1
ATOM 1229 O O . ASN A 1 79 ? 4.13860 23.86318 24.13430 1.000 17.99531 79 ASN D O 1
ATOM 1240 N N . PRO A 1 80 ? 2.44794 23.88220 22.66578 1.000 19.75442 80 PRO D N 1
ATOM 1241 C CA . PRO A 1 80 ? 1.47376 23.60253 23.74093 1.000 24.06806 80 PRO D CA 1
ATOM 1242 C C . PRO A 1 80 ? 1.69074 22.26518 24.42584 1.000 22.87025 80 PRO D C 1
ATOM 1243 O O . PRO A 1 80 ? 1.30199 22.10944 25.59210 1.000 24.36744 80 PRO D O 1
ATOM 1254 N N . GLU A 1 81 ? 2.33242 21.29485 23.76861 1.000 20.76394 81 GLU D N 1
ATOM 1255 C CA . GLU A 1 81 ? 2.60100 20.02930 24.44818 1.000 17.90159 81 GLU D CA 1
ATOM 1256 C C . GLU A 1 81 ? 3.65207 20.19365 25.53833 1.000 20.16247 81 GLU D C 1
ATOM 1257 O O . GLU A 1 81 ? 3.54507 19.57618 26.60636 1.000 22.24028 81 GLU D O 1
ATOM 1269 N N . THR A 1 82 ? 4.68599 21.01076 25.29773 1.000 16.44569 82 THR D N 1
ATOM 1270 C CA . THR A 1 82 ? 5.62366 21.34369 26.37313 1.000 14.22293 82 THR D CA 1
ATOM 1271 C C . THR A 1 82 ? 4.91189 21.97084 27.56329 1.000 16.92588 82 THR D C 1
ATOM 1272 O O . THR A 1 82 ? 5.21981 21.66136 28.71965 1.000 18.89471 82 THR D O 1
ATOM 1283 N N . GLN A 1 83 ? 3.98935 22.89048 27.28944 1.000 21.55141 83 GLN D N 1
ATOM 1284 C CA . GLN A 1 83 ? 3.25478 23.56169 28.35253 1.000 18.23226 83 GLN D CA 1
ATOM 1285 C C . GLN A 1 83 ? 2.37815 22.57272 29.12418 1.000 19.71853 83 GLN D C 1
ATOM 1286 O O . GLN A 1 83 ? 2.32660 22.61277 30.35794 1.000 23.55468 83 GLN D O 1
ATOM 1300 N N . ARG A 1 84 ? 1.73511 21.64812 28.41669 1.000 22.94490 84 ARG D N 1
ATOM 1301 C CA . ARG A 1 84 ? 0.87630 20.66600 29.07552 1.000 25.36665 84 ARG D CA 1
ATOM 1302 C C . ARG A 1 84 ? 1.68060 19.73215 29.97283 1.000 32.31819 84 ARG D C 1
ATOM 1303 O O . ARG A 1 84 ? 1.27388 19.46144 31.10694 1.000 22.06061 84 ARG D O 1
ATOM 1324 N N . GLN A 1 85 ? 2.83247 19.22941 29.49681 1.000 21.67410 85 GLN D N 1
ATOM 1325 C CA . GLN A 1 85 ? 3.65581 18.36142 30.33359 1.000 23.76738 85 GLN D CA 1
ATOM 1326 C C . GLN A 1 85 ? 4.24422 19.11676 31.52130 1.000 22.20111 85 GLN D C 1
ATOM 1327 O O . GLN A 1 85 ? 4.44419 18.54159 32.60209 1.000 20.84661 85 GLN D O 1
ATOM 1341 N N . MET A 1 86 ? 4.59526 20.39278 31.33296 1.000 20.48638 86 MET D N 1
ATOM 1342 C CA . MET A 1 86 ? 5.05116 21.18842 32.46750 1.000 21.41387 86 MET D CA 1
ATOM 1343 C C . MET A 1 86 ? 3.96542 21.26952 33.54095 1.000 21.28297 86 MET D C 1
ATOM 1344 O O . MET A 1 86 ? 4.23186 21.08777 34.73036 1.000 25.80963 86 MET D O 1
ATOM 1358 N N . ILE A 1 87 ? 2.74520 21.61675 33.13572 1.000 30.01391 87 ILE D N 1
ATOM 1359 C CA . ILE A 1 87 ? 1.64493 21.79288 34.08653 1.000 30.15713 87 ILE D CA 1
ATOM 1360 C C . ILE A 1 87 ? 1.32297 20.47021 34.77721 1.000 32.52474 87 ILE D C 1
ATOM 1361 O O . ILE A 1 87 ? 1.10021 20.42301 35.98918 1.000 33.68118 87 ILE D O 1
ATOM 1377 N N . GLU A 1 88 ? 1.34639 19.36779 34.03503 1.000 34.57328 88 GLU D N 1
ATOM 1378 C CA . GLU A 1 88 ? 1.07276 18.07826 34.65309 1.000 35.73106 88 GLU D CA 1
ATOM 1379 C C . GLU A 1 88 ? 2.22277 17.55787 35.49592 1.000 34.14314 88 GLU D C 1
ATOM 1380 O O . GLU A 1 88 ? 2.02022 16.59233 36.23329 1.000 29.89402 88 GLU D O 1
ATOM 1392 N N . GLY A 1 89 ? 3.40438 18.16164 35.41707 1.000 29.87665 89 GLY D N 1
ATOM 1393 C CA . GLY A 1 89 ? 4.50799 17.79652 36.29137 1.000 22.48899 89 GLY D CA 1
ATOM 1394 C C . GLY A 1 89 ? 5.41648 16.69025 35.79882 1.000 23.14825 89 GLY D C 1
ATOM 1395 O O . GLY A 1 89 ? 6.33206 16.29656 36.53003 1.000 29.61440 89 GLY D O 1
ATOM 1399 N N . THR A 1 90 ? 5.19657 16.16828 34.59436 1.000 27.29500 90 THR D N 1
ATOM 1400 C CA . THR A 1 90 ? 6.03385 15.09848 34.05624 1.000 20.72893 90 THR D CA 1
ATOM 1401 C C . THR A 1 90 ? 7.28162 15.61810 33.34814 1.000 30.21393 90 THR D C 1
ATOM 1402 O O . THR A 1 90 ? 8.22914 14.84646 33.16680 1.000 24.43083 90 THR D O 1
ATOM 1413 N N . LEU A 1 91 ? 7.30139 16.89596 32.95091 1.000 22.17021 91 LEU D N 1
ATOM 1414 C CA . LEU A 1 91 ? 8.47205 17.55372 32.35906 1.000 18.58788 91 LEU D CA 1
ATOM 1415 C C . LEU A 1 91 ? 8.88914 18.71757 33.24747 1.000 18.62370 91 LEU D C 1
ATOM 1416 O O . LEU A 1 91 ? 8.08356 19.61472 33.51355 1.000 18.50888 91 LEU D O 1
ATOM 1432 N N . GLU A 1 92 ? 10.12842 18.71964 33.69636 1.000 16.74367 92 GLU D N 1
ATOM 1433 C CA . GLU A 1 92 ? 10.65490 19.87669 34.39369 1.000 19.25352 92 GLU D CA 1
ATOM 1434 C C . GLU A 1 92 ? 11.10390 20.91517 33.36119 1.000 23.89157 92 GLU D C 1
ATOM 1435 O O . GLU A 1 92 ? 11.77069 20.57436 32.37312 1.000 16.28673 92 GLU D O 1
ATOM 1447 N N . VAL A 1 93 ? 10.72800 22.17543 33.58082 1.000 22.03531 93 VAL D N 1
ATOM 1448 C CA . VAL A 1 93 ? 11.08810 23.27705 32.68665 1.000 21.92701 93 VAL D CA 1
ATOM 1449 C C . VAL A 1 93 ? 11.83831 24.31021 33.49794 1.000 22.88478 93 VAL D C 1
ATOM 1450 O O . VAL A 1 93 ? 11.33007 24.80484 34.51198 1.000 22.85242 93 VAL D O 1
ATOM 1463 N N . GLU A 1 94 ? 13.04027 24.63582 33.06463 1.000 16.31393 94 GLU D N 1
ATOM 1464 C CA . GLU A 1 94 ? 13.84295 25.67020 33.69571 1.000 18.29001 94 GLU D CA 1
ATOM 1465 C C . GLU A 1 94 ? 13.95923 26.79044 32.66794 1.000 17.86277 94 GLU D C 1
ATOM 1466 O O . GLU A 1 94 ? 14.57351 26.60477 31.61810 1.000 16.54037 94 GLU D O 1
ATOM 1478 N N . LEU A 1 95 ? 13.32399 27.92318 32.93989 1.000 16.48415 95 LEU D N 1
ATOM 1479 C CA . LEU A 1 95 ? 13.34091 29.06147 32.02681 1.000 15.97774 95 LEU D CA 1
ATOM 1480 C C . LEU A 1 95 ? 14.55838 29.91262 32.29979 1.000 19.64341 95 LEU D C 1
ATOM 1481 O O . LEU A 1 95 ? 14.84154 30.24532 33.44741 1.000 21.42479 95 LEU D O 1
ATOM 1497 N N . VAL A 1 96 ? 15.27757 30.25879 31.23759 1.000 14.51176 96 VAL D N 1
ATOM 1498 C CA . VAL A 1 96 ? 16.50374 31.03081 31.33266 1.000 14.04833 96 VAL D CA 1
ATOM 1499 C C . VAL A 1 96 ? 16.40196 32.16546 30.32777 1.000 12.93226 96 VAL D C 1
ATOM 1500 O O . VAL A 1 96 ? 16.14256 31.89554 29.14069 1.000 14.84887 96 VAL D O 1
ATOM 1513 N N . PRO A 1 97 ? 16.57735 33.42082 30.73229 1.000 13.83193 97 PRO D N 1
ATOM 1514 C CA . PRO A 1 97 ? 16.55565 34.50991 29.73986 1.000 13.14512 97 PRO D CA 1
ATOM 1515 C C . PRO A 1 97 ? 17.54118 34.20658 28.61215 1.000 11.49469 97 PRO D C 1
ATOM 1516 O O . PRO A 1 97 ? 18.64459 33.73160 28.84159 1.000 14.19906 97 PRO D O 1
ATOM 1527 N N . GLN A 1 98 ? 17.11549 34.44829 27.37715 1.000 12.07060 98 GLN D N 1
ATOM 1528 C CA . GLN A 1 98 ? 17.86645 33.96142 26.22047 1.000 14.15458 98 GLN D CA 1
ATOM 1529 C C . GLN A 1 98 ? 19.30887 34.46204 26.18821 1.000 12.97399 98 GLN D C 1
ATOM 1530 O O . GLN A 1 98 ? 20.23188 33.69172 25.88071 1.000 13.20075 98 GLN D O 1
ATOM 1544 N N . GLY A 1 99 ? 19.54213 35.73979 26.48192 1.000 12.77396 99 GLY D N 1
ATOM 1545 C CA . GLY A 1 99 ? 20.91295 36.22557 26.49854 1.000 12.68328 99 GLY D CA 1
ATOM 1546 C C . GLY A 1 99 ? 21.72061 35.60638 27.61610 1.000 16.46941 99 GLY D C 1
ATOM 1547 O O . GLY A 1 99 ? 22.94072 35.39150 27.48200 1.000 12.42125 99 GLY D O 1
ATOM 1551 N N . THR A 1 100 ? 21.06606 35.33473 28.74990 1.000 12.22356 100 THR D N 1
ATOM 1552 C CA . THR A 1 100 ? 21.74203 34.62831 29.82506 1.000 10.97992 100 THR D CA 1
ATOM 1553 C C . THR A 1 100 ? 22.07056 33.19820 29.42808 1.000 10.11897 100 THR D C 1
ATOM 1554 O O . THR A 1 100 ? 23.13379 32.67692 29.79617 1.000 11.90439 100 THR D O 1
ATOM 1565 N N . LEU A 1 101 ? 21.15200 32.54306 28.73376 1.000 10.23965 101 LEU D N 1
ATOM 1566 C CA . LEU A 1 101 ? 21.40947 31.18410 28.27740 1.000 12.14124 101 LEU D CA 1
ATOM 1567 C C . LEU A 1 101 ? 22.63517 31.15164 27.38459 1.000 12.82918 101 LEU D C 1
ATOM 1568 O O . LEU A 1 101 ? 23.49533 30.26405 27.50562 1.000 12.00265 101 LEU D O 1
ATOM 1584 N N . ALA A 1 102 ? 22.71621 32.10901 26.46345 1.000 10.66702 102 ALA D N 1
ATOM 1585 C CA . ALA A 1 102 ? 23.86384 32.18505 25.57824 1.000 12.93283 102 ALA D CA 1
ATOM 1586 C C . ALA A 1 102 ? 25.15142 32.34232 26.36421 1.000 12.19688 102 ALA D C 1
ATOM 1587 O O . ALA A 1 102 ? 26.14888 31.68474 26.06404 1.000 12.31234 102 ALA D O 1
ATOM 1594 N N . GLU A 1 103 ? 25.16802 33.23483 27.35431 1.000 10.66600 103 GLU D N 1
ATOM 1595 C CA . GLU A 1 103 ? 26.40049 33.48379 28.08753 1.000 10.10691 103 GLU D CA 1
ATOM 1596 C C . GLU A 1 103 ? 26.73216 32.36051 29.06193 1.000 9.38166 103 GLU D C 1
ATOM 1597 O O . GLU A 1 103 ? 27.91184 32.11886 29.32919 1.000 10.77940 103 GLU D O 1
ATOM 1609 N N . ARG A 1 104 ? 25.72592 31.69505 29.63423 1.000 10.70558 104 ARG D N 1
ATOM 1610 C CA . ARG A 1 104 ? 25.99813 30.58198 30.54599 1.000 11.67365 104 ARG D CA 1
ATOM 1611 C C . ARG A 1 104 ? 26.58057 29.37728 29.78811 1.000 13.78301 104 ARG D C 1
ATOM 1612 O O . ARG A 1 104 ? 27.51237 28.72194 30.26720 1.000 13.21194 104 ARG D O 1
ATOM 1633 N N . ILE A 1 105 ? 26.02916 29.06741 28.61104 1.000 11.84078 105 ILE D N 1
ATOM 1634 C CA . ILE A 1 105 ? 26.61020 28.02695 27.75763 1.000 10.50244 105 ILE D CA 1
ATOM 1635 C C . ILE A 1 105 ? 28.01727 28.43094 27.33151 1.000 15.40180 105 ILE D C 1
ATOM 1636 O O . ILE A 1 105 ? 28.97647 27.65541 27.44314 1.000 12.81413 105 ILE D O 1
ATOM 1652 N N . ARG A 1 106 ? 28.17088 29.68174 26.88809 1.000 12.62937 106 ARG D N 1
ATOM 1653 C CA . ARG A 1 106 ? 29.48869 30.15482 26.48520 1.000 12.36381 106 ARG D CA 1
ATOM 1654 C C . ARG A 1 106 ? 30.49969 30.02768 27.61251 1.000 9.11383 106 ARG D C 1
ATOM 1655 O O . ARG A 1 106 ? 31.66156 29.64446 27.38834 1.000 12.11162 106 ARG D O 1
ATOM 1676 N N . ALA A 1 107 ? 30.08920 30.38447 28.83705 1.000 12.83557 107 ALA D N 1
ATOM 1677 C CA . ALA A 1 107 ? 31.01823 30.34517 29.95124 1.000 13.41722 107 ALA D CA 1
ATOM 1678 C C . ALA A 1 107 ? 31.58083 28.94295 30.12247 1.000 11.39707 107 ALA D C 1
ATOM 1679 O O . ALA A 1 107 ? 32.77754 28.78233 30.38570 1.000 14.41116 107 ALA D O 1
ATOM 1686 N N . ALA A 1 108 ? 30.71828 27.92256 30.01941 1.000 13.58234 108 ALA D N 1
ATOM 1687 C CA . ALA A 1 108 ? 31.21664 26.55380 30.07355 1.000 13.34004 108 ALA D CA 1
ATOM 1688 C C . ALA A 1 108 ? 32.16193 26.27634 28.91049 1.000 16.16701 108 ALA D C 1
ATOM 1689 O O . ALA A 1 108 ? 33.15311 25.55831 29.06633 1.000 18.55400 108 ALA D O 1
ATOM 1696 N N . GLY A 1 109 ? 31.87140 26.82813 27.73714 1.000 12.67898 109 GLY D N 1
ATOM 1697 C CA . GLY A 1 109 ? 32.70610 26.55005 26.58023 1.000 13.83174 109 GLY D CA 1
ATOM 1698 C C . GLY A 1 109 ? 34.06441 27.23107 26.60763 1.000 13.54270 109 GLY D C 1
ATOM 1699 O O . GLY A 1 109 ? 35.03211 26.73338 26.01153 1.000 12.38426 109 GLY D O 1
ATOM 1703 N N . VAL A 1 110 ? 34.16196 28.39120 27.26074 1.000 8.60317 110 VAL D N 1
ATOM 1704 C CA . VAL A 1 110 ? 35.39130 29.16630 27.24638 1.000 14.13860 110 VAL D CA 1
ATOM 1705 C C . VAL A 1 110 ? 36.09973 29.14446 28.59271 1.000 15.22303 110 VAL D C 1
ATOM 1706 O O . VAL A 1 110 ? 37.07723 29.87131 28.77928 1.000 13.03533 110 VAL D O 1
ATOM 1719 N N . GLY A 1 111 ? 35.67223 28.28063 29.50977 1.000 12.32563 111 GLY D N 1
ATOM 1720 C CA . GLY A 1 111 ? 36.35109 28.11047 30.77874 1.000 14.00393 111 GLY D CA 1
ATOM 1721 C C . GLY A 1 111 ? 36.13607 29.14889 31.86619 1.000 18.57325 111 GLY D C 1
ATOM 1722 O O . GLY A 1 111 ? 36.97104 29.24115 32.76763 1.000 16.36673 111 GLY D O 1
ATOM 1726 N N . LEU A 1 112 ? 35.04652 29.91693 31.83409 1.000 16.50631 112 LEU D N 1
ATOM 1727 C CA . LEU A 1 112 ? 34.70947 30.85657 32.88988 1.000 11.59530 112 LEU D CA 1
ATOM 1728 C C . LEU A 1 112 ? 33.93261 30.14407 33.99137 1.000 14.28836 112 LEU D C 1
ATOM 1729 O O . LEU A 1 112 ? 33.27198 29.12836 33.75493 1.000 15.24915 112 LEU D O 1
ATOM 1745 N N . GLY A 1 113 ? 34.03954 30.67431 35.20695 1.000 15.06171 113 GLY D N 1
ATOM 1746 C CA . GLY A 1 113 ? 33.27542 30.16203 36.31573 1.000 13.45214 113 GLY D CA 1
ATOM 1747 C C . GLY A 1 113 ? 31.89807 30.74781 36.45429 1.000 17.10016 113 GLY D C 1
ATOM 1748 O O . GLY A 1 113 ? 31.09668 30.26420 37.25961 1.000 16.13964 113 GLY D O 1
ATOM 1752 N N . GLY A 1 114 ? 31.58143 31.74512 35.64498 1.000 16.25756 114 GLY D N 1
ATOM 1753 C CA . GLY A 1 114 ? 30.29387 32.41086 35.68958 1.000 17.70026 114 GLY D CA 1
ATOM 1754 C C . GLY A 1 114 ? 30.42419 33.79033 35.08434 1.000 11.65253 114 GLY D C 1
ATOM 1755 O O . GLY A 1 114 ? 31.52364 34.27434 34.80609 1.000 14.14178 114 GLY D O 1
ATOM 1759 N N . ILE A 1 115 ? 29.26616 34.43091 34.89485 1.000 14.32840 115 ILE D N 1
ATOM 1760 C CA . ILE A 1 115 ? 29.20899 35.79015 34.37930 1.000 12.21212 115 ILE D CA 1
ATOM 1761 C C . ILE A 1 115 ? 28.18573 36.55573 35.20627 1.000 12.75709 115 ILE D C 1
ATOM 1762 O O . ILE A 1 115 ? 27.28919 35.97381 35.81433 1.000 13.68575 115 ILE D O 1
ATOM 1778 N N . LEU A 1 116 ? 28.33535 37.86686 35.21622 1.000 14.39798 116 LEU D N 1
ATOM 1779 C CA . LEU A 1 116 ? 27.41171 38.75795 35.91306 1.000 12.96716 116 LEU D CA 1
ATOM 1780 C C . LEU A 1 116 ? 26.55567 39.45733 34.86851 1.000 13.76046 116 LEU D C 1
ATOM 1781 O O . LEU A 1 116 ? 27.09446 40.11497 33.96632 1.000 15.75654 116 LEU D O 1
ATOM 1797 N N . THR A 1 117 ? 25.23927 39.30050 34.97268 1.000 12.29108 117 THR D N 1
ATOM 1798 C CA . THR A 1 117 ? 24.38794 40.00357 34.04097 1.000 14.38199 117 THR D CA 1
ATOM 1799 C C . THR A 1 117 ? 23.33023 40.83312 34.75815 1.000 16.66170 117 THR D C 1
ATOM 1800 O O . THR A 1 117 ? 22.79355 40.42024 35.80196 1.000 15.98173 117 THR D O 1
ATOM 1811 N N . PRO A 1 118 ? 23.00597 42.00924 34.20551 1.000 13.23122 118 PRO D N 1
ATOM 1812 C CA . PRO A 1 118 ? 21.87465 42.80440 34.74472 1.000 16.56417 118 PRO D CA 1
ATOM 1813 C C . PRO A 1 118 ? 20.50939 42.25760 34.38550 1.000 18.40572 118 PRO D C 1
ATOM 1814 O O . PRO A 1 118 ? 19.50581 42.62413 35.01853 1.000 15.70369 118 PRO D O 1
ATOM 1825 N N . THR A 1 119 ? 20.42918 41.41427 33.36536 1.000 15.64114 119 THR D N 1
ATOM 1826 C CA . THR A 1 119 ? 19.16651 40.82787 32.96786 1.000 16.88896 119 THR D CA 1
ATOM 1827 C C . THR A 1 119 ? 18.62527 39.93720 34.06712 1.000 18.59011 119 THR D C 1
ATOM 1828 O O . THR A 1 119 ? 19.34002 39.07787 34.58510 1.000 15.19433 119 THR D O 1
ATOM 1839 N N . GLY A 1 120 ? 17.33987 40.12185 34.38061 1.000 15.77604 120 GLY D N 1
ATOM 1840 C CA . GLY A 1 120 ? 16.64917 39.35186 35.39196 1.000 17.38223 120 GLY D CA 1
ATOM 1841 C C . GLY A 1 120 ? 16.67489 39.93027 36.79757 1.000 21.37044 120 GLY D C 1
ATOM 1842 O O . GLY A 1 120 ? 15.96572 39.40288 37.68047 1.000 17.92439 120 GLY D O 1
ATOM 1846 N N . VAL A 1 121 ? 17.50986 40.93790 37.05813 1.000 17.44935 121 VAL D N 1
ATOM 1847 C CA . VAL A 1 121 ? 17.52961 41.56229 38.37775 1.000 16.81138 121 VAL D CA 1
ATOM 1848 C C . VAL A 1 121 ? 16.12941 42.07777 38.67377 1.000 21.98242 121 VAL D C 1
ATOM 1849 O O . VAL A 1 121 ? 15.47224 42.68924 37.81447 1.000 17.01233 121 VAL D O 1
ATOM 1862 N N . GLY A 1 122 ? 15.65384 41.81889 39.89331 1.000 20.24563 122 GLY D N 1
ATOM 1863 C CA . GLY A 1 122 ? 14.36002 42.32719 40.29566 1.000 23.96636 122 GLY D CA 1
ATOM 1864 C C . GLY A 1 122 ? 13.18059 41.64147 39.66506 1.000 22.09110 122 GLY D C 1
ATOM 1865 O O . GLY A 1 122 ? 12.06015 42.14376 39.78054 1.000 23.55734 122 GLY D O 1
ATOM 1869 N N . THR A 1 123 ? 13.39762 40.52155 38.99491 1.000 23.57886 123 THR D N 1
ATOM 1870 C CA . THR A 1 123 ? 12.36889 39.67206 38.44145 1.000 20.47434 123 THR D CA 1
ATOM 1871 C C . THR A 1 123 ? 12.42712 38.33609 39.15976 1.000 15.67664 123 THR D C 1
ATOM 1872 O O . THR A 1 123 ? 13.29392 38.08894 40.01501 1.000 21.08577 123 THR D O 1
ATOM 1883 N N . VAL A 1 124 ? 11.56108 37.42793 38.73483 1.000 16.88168 124 VAL D N 1
ATOM 1884 C CA . VAL A 1 124 ? 11.59024 36.08989 39.30697 1.000 20.82005 124 VAL D CA 1
ATOM 1885 C C . VAL A 1 124 ? 12.88196 35.35375 38.97079 1.000 28.56061 124 VAL D C 1
ATOM 1886 O O . VAL A 1 124 ? 13.22049 34.36669 39.63694 1.000 23.98416 124 VAL D O 1
ATOM 1899 N N . VAL A 1 125 ? 13.62547 35.80693 37.95776 1.000 22.37491 125 VAL D N 1
ATOM 1900 C CA . VAL A 1 125 ? 14.90136 35.15857 37.64777 1.000 20.65593 125 VAL D CA 1
ATOM 1901 C C . VAL A 1 125 ? 15.91460 35.34625 38.77184 1.000 21.00589 125 VAL D C 1
ATOM 1902 O O . VAL A 1 125 ? 16.85514 34.54771 38.90557 1.000 20.45223 125 VAL D O 1
ATOM 1915 N N . GLU A 1 126 ? 15.77957 36.40986 39.56747 1.000 20.41466 126 GLU D N 1
ATOM 1916 C CA . GLU A 1 126 ? 16.69857 36.64020 40.67102 1.000 22.02895 126 GLU D CA 1
ATOM 1917 C C . GLU A 1 126 ? 16.60111 35.56473 41.76241 1.000 23.40695 126 GLU D C 1
ATOM 1918 O O . GLU A 1 126 ? 17.54543 35.40588 42.54398 1.000 24.21952 126 GLU D O 1
ATOM 1930 N N . LYS A 1 127 ? 15.49963 34.83516 41.83427 1.000 24.99466 127 LYS D N 1
ATOM 1931 C CA . LYS A 1 127 ? 15.32618 33.84205 42.89267 1.000 31.19956 127 LYS D CA 1
ATOM 1932 C C . LYS A 1 127 ? 16.46415 32.81749 42.84806 1.000 30.91488 127 LYS D C 1
ATOM 1933 O O . LYS A 1 127 ? 16.74204 32.21137 41.80332 1.000 31.02987 127 LYS D O 1
ATOM 1952 N N . ASP A 1 128 ? 17.09885 32.60939 43.99381 1.000 32.22233 128 ASP D N 1
ATOM 1953 C CA . ASP A 1 128 ? 18.14064 31.60705 44.14902 1.000 33.29209 128 ASP D CA 1
ATOM 1954 C C . ASP A 1 128 ? 19.39421 31.95530 43.35185 1.000 36.16813 128 ASP D C 1
ATOM 1955 O O . ASP A 1 128 ? 20.12811 31.06266 42.91437 1.000 39.38320 128 ASP D O 1
ATOM 1964 N N . LYS A 1 129 ? 19.66420 33.24566 43.16028 1.000 32.73200 129 LYS D N 1
ATOM 1965 C CA . LYS A 1 129 ? 20.90124 33.67531 42.52490 1.000 28.75143 129 LYS D CA 1
ATOM 1966 C C . LYS A 1 129 ? 21.67679 34.53111 43.49814 1.000 21.17976 129 LYS D C 1
ATOM 1967 O O . LYS A 1 129 ? 21.08913 35.26052 44.30252 1.000 29.81057 129 LYS D O 1
ATOM 1986 N N . LYS A 1 130 ? 22.99846 34.40891 43.45247 1.000 26.04997 130 LYS D N 1
ATOM 1987 C CA . LYS A 1 130 ? 23.84170 35.38201 44.11855 1.000 22.91475 130 LYS D CA 1
ATOM 1988 C C . LYS A 1 130 ? 23.75983 36.70522 43.36407 1.000 34.52206 130 LYS D C 1
ATOM 1989 O O . LYS A 1 130 ? 23.82840 36.73833 42.12744 1.000 21.87811 130 LYS D O 1
ATOM 2008 N N . VAL A 1 131 ? 23.54117 37.78853 44.10764 1.000 25.25108 131 VAL D N 1
ATOM 2009 C CA . VAL A 1 131 ? 23.49518 39.13975 43.56684 1.000 21.04969 131 VAL D CA 1
ATOM 2010 C C . VAL A 1 131 ? 24.80470 39.81318 43.91288 1.000 26.82680 131 VAL D C 1
ATOM 2011 O O . VAL A 1 131 ? 25.22163 39.80318 45.07617 1.000 29.01113 131 VAL D O 1
ATOM 2024 N N . ILE A 1 132 ? 25.46471 40.38945 42.91426 1.000 25.93354 132 ILE D N 1
ATOM 2025 C CA . ILE A 1 132 ? 26.74254 41.05786 43.11145 1.000 25.90764 132 ILE D CA 1
ATOM 2026 C C . ILE A 1 132 ? 26.60350 42.48837 42.64370 1.000 24.86815 132 ILE D C 1
ATOM 2027 O O . ILE A 1 132 ? 26.06934 42.74076 41.55871 1.000 22.70854 132 ILE D O 1
ATOM 2043 N N . GLU A 1 133 ? 27.08606 43.42198 43.45932 1.000 26.32440 133 GLU D N 1
ATOM 2044 C CA . GLU A 1 133 ? 27.04486 44.83297 43.12760 1.000 25.96152 133 GLU D CA 1
ATOM 2045 C C . GLU A 1 133 ? 28.42495 45.28040 42.66524 1.000 27.64312 133 GLU D C 1
ATOM 2046 O O . GLU A 1 133 ? 29.43366 44.98430 43.30923 1.000 35.58339 133 GLU D O 1
ATOM 2058 N N . VAL A 1 134 ? 28.45867 45.97738 41.53295 1.000 29.10999 134 VAL D N 1
ATOM 2059 C CA . VAL A 1 134 ? 29.68887 46.43308 40.90819 1.000 31.07845 134 VAL D CA 1
ATOM 2060 C C . VAL A 1 134 ? 29.43611 47.87664 40.47999 1.000 39.45083 134 VAL D C 1
ATOM 2061 O O . VAL A 1 134 ? 28.61865 48.12506 39.58621 1.000 37.96516 134 VAL D O 1
ATOM 2074 N N . GLU A 1 135 ? 30.11709 48.82850 41.12200 1.000 46.97258 135 GLU D N 1
ATOM 2075 C CA . GLU A 1 135 ? 29.94883 50.24474 40.78622 1.000 51.45131 135 GLU D CA 1
ATOM 2076 C C . GLU A 1 135 ? 28.50868 50.69160 41.01349 1.000 40.25125 135 GLU D C 1
ATOM 2077 O O . GLU A 1 135 ? 27.91618 51.38682 40.18703 1.000 47.92319 135 GLU D O 1
ATOM 2089 N N . GLY A 1 136 ? 27.91790 50.22754 42.10945 1.000 45.56341 136 GLY D N 1
ATOM 2090 C CA . GLY A 1 136 ? 26.56694 50.61702 42.44905 1.000 49.33082 136 GLY D CA 1
ATOM 2091 C C . GLY A 1 136 ? 25.46793 50.04157 41.58527 1.000 55.29130 136 GLY D C 1
ATOM 2092 O O . GLY A 1 136 ? 24.31374 50.45774 41.73149 1.000 42.31979 136 GLY D O 1
ATOM 2096 N N . LYS A 1 137 ? 25.77872 49.10000 40.69394 1.000 36.35555 137 LYS D N 1
ATOM 2097 C CA . LYS A 1 137 ? 24.78010 48.43826 39.87147 1.000 32.34454 137 LYS D CA 1
ATOM 2098 C C . LYS A 1 137 ? 24.72947 46.95866 40.25653 1.000 30.93423 137 LYS D C 1
ATOM 2099 O O . LYS A 1 137 ? 25.76570 46.34474 40.53641 1.000 27.51879 137 LYS D O 1
ATOM 2118 N N . LYS A 1 138 ? 23.52038 46.41188 40.32712 1.000 25.83809 138 LYS D N 1
ATOM 2119 C CA . LYS A 1 138 ? 23.31807 45.02641 40.72512 1.000 29.49094 138 LYS D CA 1
ATOM 2120 C C . LYS A 1 138 ? 23.34560 44.10912 39.50774 1.000 20.61467 138 LYS D C 1
ATOM 2121 O O . LYS A 1 138 ? 22.79373 44.43523 38.45463 1.000 20.93585 138 LYS D O 1
ATOM 2140 N N . TYR A 1 139 ? 23.94968 42.93805 39.68962 1.000 20.93125 139 TYR D N 1
ATOM 2141 C CA . TYR A 1 139 ? 24.02628 41.90646 38.67337 1.000 16.91626 139 TYR D CA 1
ATOM 2142 C C . TYR A 1 139 ? 23.66377 40.57674 39.30094 1.000 20.05751 139 TYR D C 1
ATOM 2143 O O . TYR A 1 139 ? 23.90283 40.34797 40.48730 1.000 20.40891 139 TYR D O 1
ATOM 2161 N N . LEU A 1 140 ? 23.10736 39.69587 38.49083 1.000 16.15549 140 LEU D N 1
ATOM 2162 C CA . LEU A 1 140 ? 22.94465 38.30490 38.86919 1.000 16.31403 140 LEU D CA 1
ATOM 2163 C C . LEU A 1 140 ? 24.18034 37.52131 38.45312 1.000 23.98243 140 LEU D C 1
ATOM 2164 O O . LEU A 1 140 ? 24.63903 37.64494 37.31328 1.000 15.57522 140 LEU D O 1
ATOM 2180 N N . LEU A 1 141 ? 24.72408 36.73053 39.37556 1.000 17.05900 141 LEU D N 1
ATOM 2181 C CA . LEU A 1 141 ? 25.75035 35.75283 39.03658 1.000 19.27768 141 LEU D CA 1
ATOM 2182 C C . LEU A 1 141 ? 25.05728 34.56978 38.38139 1.000 22.16921 141 LEU D C 1
ATOM 2183 O O . LEU A 1 141 ? 24.15756 33.95899 38.97303 1.000 15.95823 141 LEU D O 1
ATOM 2199 N N . GLU A 1 142 ? 25.42729 34.28436 37.13197 1.000 16.94913 142 GLU D N 1
ATOM 2200 C CA . GLU A 1 142 ? 24.86480 33.18309 36.37882 1.000 16.78062 142 GLU D CA 1
ATOM 2201 C C . GLU A 1 142 ? 25.98085 32.21096 36.03498 1.000 13.51760 142 GLU D C 1
ATOM 2202 O O . GLU A 1 142 ? 27.06790 32.61968 35.64552 1.000 15.19204 142 GLU D O 1
ATOM 2214 N N . LEU A 1 143 ? 25.70151 30.92132 36.22231 1.000 15.84886 143 LEU D N 1
ATOM 2215 C CA . LEU A 1 143 ? 26.74112 29.88921 36.29971 1.000 16.92815 143 LEU D CA 1
ATOM 2216 C C . LEU A 1 143 ? 26.85214 29.10476 35.00078 1.000 14.64286 143 LEU D C 1
ATOM 2217 O O . LEU A 1 143 ? 25.88191 28.97487 34.26596 1.000 13.19678 143 LEU D O 1
ATOM 2233 N N . PRO A 1 144 ? 28.02697 28.55497 34.69718 1.000 13.12984 144 PRO D N 1
ATOM 2234 C CA . PRO A 1 144 ? 28.18807 27.83017 33.42862 1.000 11.87100 144 PRO D CA 1
ATOM 2235 C C . PRO A 1 144 ? 27.24597 26.64178 33.34473 1.000 19.07599 144 PRO D C 1
ATOM 2236 O O . PRO A 1 144 ? 26.95339 25.99244 34.34634 1.000 17.55153 144 PRO D O 1
ATOM 2247 N N . ILE A 1 145 ? 26.74998 26.37504 32.14086 1.000 14.74219 145 ILE D N 1
ATOM 2248 C CA . ILE A 1 145 ? 25.90205 25.21950 31.85838 1.000 17.71813 145 ILE D CA 1
ATOM 2249 C C . ILE A 1 145 ? 26.70995 24.20840 31.04830 1.000 18.92846 145 ILE D C 1
ATOM 2250 O O . ILE A 1 145 ? 27.15879 24.50984 29.92448 1.000 16.01249 145 ILE D O 1
ATOM 2266 N N . HIS A 1 146 ? 26.85180 22.99901 31.59920 1.000 15.94619 146 HIS D N 1
ATOM 2267 C CA . HIS A 1 146 ? 27.59626 21.90091 30.98270 1.000 15.38460 146 HIS D CA 1
ATOM 2268 C C . HIS A 1 146 ? 26.65799 20.87975 30.34626 1.000 15.71785 146 HIS D C 1
ATOM 2269 O O . HIS A 1 146 ? 25.46613 20.82094 30.63688 1.000 14.45884 146 HIS D O 1
ATOM 2283 N N . ALA A 1 147 ? 27.21614 20.07232 29.45258 1.000 18.60793 147 ALA D N 1
ATOM 2284 C CA . ALA A 1 147 ? 26.43420 18.99455 28.88449 1.000 14.40857 147 ALA D CA 1
ATOM 2285 C C . ALA A 1 147 ? 27.35257 17.86324 28.45082 1.000 13.52026 147 ALA D C 1
ATOM 2286 O O . ALA A 1 147 ? 28.53633 18.06903 28.16967 1.000 13.52500 147 ALA D O 1
ATOM 2293 N N . ASP A 1 148 ? 26.75818 16.66945 28.37144 1.000 12.75287 148 ASP D N 1
ATOM 2294 C CA . ASP A 1 148 ? 27.45649 15.49777 27.86320 1.000 14.14804 148 ASP D CA 1
ATOM 2295 C C . ASP A 1 148 ? 27.73138 15.61059 26.36682 1.000 16.62535 148 ASP D C 1
ATOM 2296 O O . ASP A 1 148 ? 28.84097 15.30644 25.91179 1.000 14.07431 148 ASP D O 1
ATOM 2305 N N . VAL A 1 149 ? 26.72331 15.99100 25.57529 1.000 14.93635 149 VAL D N 1
ATOM 2306 C CA . VAL A 1 149 ? 26.84956 15.98256 24.11768 1.000 11.63395 149 VAL D CA 1
ATOM 2307 C C . VAL A 1 149 ? 26.17592 17.22158 23.56088 1.000 14.41692 149 VAL D C 1
ATOM 2308 O O . VAL A 1 149 ? 25.07919 17.57787 23.99340 1.000 12.85904 149 VAL D O 1
ATOM 2321 N N . ALA A 1 150 ? 26.82862 17.87283 22.60835 1.000 14.29077 150 ALA D N 1
ATOM 2322 C CA . ALA A 1 150 ? 26.20532 18.92610 21.81811 1.000 11.61023 150 ALA D CA 1
ATOM 2323 C C . ALA A 1 150 ? 25.80555 18.33526 20.47745 1.000 12.63471 150 ALA D C 1
ATOM 2324 O O . ALA A 1 150 ? 26.61750 17.67929 19.81335 1.000 12.99781 150 ALA D O 1
ATOM 2331 N N . LEU A 1 151 ? 24.53644 18.50234 20.12731 1.000 9.70831 151 LEU D N 1
ATOM 2332 C CA . LEU A 1 151 ? 23.98527 18.09050 18.84781 1.000 9.97206 151 LEU D CA 1
ATOM 2333 C C . LEU A 1 151 ? 23.75639 19.38491 18.08047 1.000 9.93638 151 LEU D C 1
ATOM 2334 O O . LEU A 1 151 ? 22.81275 20.12237 18.35858 1.000 10.07743 151 LEU D O 1
ATOM 2350 N N . ILE A 1 152 ? 24.63689 19.66896 17.13647 1.000 11.42346 152 ILE D N 1
ATOM 2351 C CA . ILE A 1 152 ? 24.62104 20.95176 16.44753 1.000 12.55991 152 ILE D CA 1
ATOM 2352 C C . ILE A 1 152 ? 24.36207 20.71443 14.96710 1.000 13.59497 152 ILE D C 1
ATOM 2353 O O . ILE A 1 152 ? 24.49549 19.60470 14.44343 1.000 11.03861 152 ILE D O 1
ATOM 2369 N N . LYS A 1 153 ? 23.94274 21.77559 14.30706 1.000 12.55859 153 LYS D N 1
ATOM 2370 C CA . LYS A 1 153 ? 23.66127 21.78406 12.88726 1.000 9.56585 153 LYS D CA 1
ATOM 2371 C C . LYS A 1 153 ? 24.55193 22.82944 12.23727 1.000 13.37756 153 LYS D C 1
ATOM 2372 O O . LYS A 1 153 ? 24.69846 23.92693 12.76814 1.000 10.36698 153 LYS D O 1
ATOM 2391 N N . ALA A 1 154 ? 25.12387 22.48910 11.08492 1.000 11.71776 154 ALA D N 1
ATOM 2392 C CA . ALA A 1 154 ? 25.93626 23.42323 10.32639 1.000 11.02597 154 ALA D CA 1
ATOM 2393 C C . ALA A 1 154 ? 25.65973 23.25857 8.83649 1.000 12.99379 154 ALA D C 1
ATOM 2394 O O . ALA A 1 154 ? 25.09890 22.26388 8.39161 1.000 13.30565 154 ALA D O 1
ATOM 2401 N N . LYS A 1 155 ? 26.05266 24.28240 8.06196 1.000 10.01040 155 LYS D N 1
ATOM 2402 C CA . LYS A 1 155 ? 25.83417 24.28330 6.61661 1.000 9.84805 155 LYS D CA 1
ATOM 2403 C C . LYS A 1 155 ? 26.79408 23.34671 5.90139 1.000 10.43600 155 LYS D C 1
ATOM 2404 O O . LYS A 1 155 ? 26.37282 22.50998 5.08697 1.000 14.28574 155 LYS D O 1
ATOM 2423 N N . LYS A 1 156 ? 28.07695 23.48510 6.18628 1.000 12.26698 156 LYS D N 1
ATOM 2424 C CA . LYS A 1 156 ? 29.12081 22.71029 5.53415 1.000 10.86085 156 LYS D CA 1
ATOM 2425 C C . LYS A 1 156 ? 30.19195 22.37210 6.55215 1.000 12.79801 156 LYS D C 1
ATOM 2426 O O . LYS A 1 156 ? 30.44791 23.13745 7.48798 1.000 11.23491 156 LYS D O 1
ATOM 2445 N N . ALA A 1 157 ? 30.84567 21.22965 6.33860 1.000 11.01972 157 ALA D N 1
ATOM 2446 C CA . ALA A 1 157 ? 32.07954 20.87257 7.02460 1.000 10.55694 157 ALA D CA 1
ATOM 2447 C C . ALA A 1 157 ? 33.12561 20.58079 5.95658 1.000 9.59140 157 ALA D C 1
ATOM 2448 O O . ALA A 1 157 ? 32.79258 19.98230 4.92409 1.000 10.44843 157 ALA D O 1
ATOM 2455 N N . ASP A 1 158 ? 34.36998 21.00435 6.18158 1.000 9.43518 158 ASP D N 1
ATOM 2456 C CA . ASP A 1 158 ? 35.42835 20.54726 5.28148 1.000 10.63313 158 ASP D CA 1
ATOM 2457 C C . ASP A 1 158 ? 35.93355 19.17879 5.76559 1.000 11.35110 158 ASP D C 1
ATOM 2458 O O . ASP A 1 158 ? 35.43876 18.60931 6.74038 1.000 11.12919 158 ASP D O 1
ATOM 2467 N N . TYR A 1 159 ? 36.89295 18.61331 5.03405 1.000 11.36803 159 TYR D N 1
ATOM 2468 C CA . TYR A 1 159 ? 37.39212 17.28976 5.39566 1.000 13.10918 159 TYR D CA 1
ATOM 2469 C C . TYR A 1 159 ? 37.96206 17.23954 6.81316 1.000 15.34063 159 TYR D C 1
ATOM 2470 O O . TYR A 1 159 ? 38.06974 16.15355 7.39662 1.000 13.76518 159 TYR D O 1
ATOM 2488 N N . LEU A 1 160 ? 38.41374 18.36661 7.35309 1.000 9.82415 160 LEU D N 1
ATOM 2489 C CA . LEU A 1 160 ? 38.94901 18.39513 8.70422 1.000 12.21119 160 LEU D CA 1
ATOM 2490 C C . LEU A 1 160 ? 37.88789 18.64331 9.77025 1.000 14.19246 160 LEU D C 1
ATOM 2491 O O . LEU A 1 160 ? 38.21757 18.64988 10.96993 1.000 12.61686 160 LEU D O 1
ATOM 2507 N N . GLY A 1 161 ? 36.62632 18.82216 9.37968 1.000 11.87872 161 GLY D N 1
ATOM 2508 C CA . GLY A 1 161 ? 35.57956 19.09048 10.32035 1.000 11.75926 161 GLY D CA 1
ATOM 2509 C C . GLY A 1 161 ? 35.36604 20.56378 10.64059 1.000 11.73541 161 GLY D C 1
ATOM 2510 O O . GLY A 1 161 ? 34.54635 20.87108 11.51675 1.000 10.02781 161 GLY D O 1
ATOM 2514 N N . ASN A 1 162 ? 36.09463 21.47295 9.99430 1.000 11.36769 162 ASN D N 1
ATOM 2515 C CA . ASN A 1 162 ? 35.80666 22.89322 10.17623 1.000 9.06597 162 ASN D CA 1
ATOM 2516 C C . ASN A 1 162 ? 34.39669 23.17029 9.69615 1.000 9.12333 162 ASN D C 1
ATOM 2517 O O . ASN A 1 162 ? 34.01316 22.72001 8.62249 1.000 9.11064 162 ASN D O 1
ATOM 2528 N N . LEU A 1 163 ? 33.66470 24.01349 10.43371 1.000 9.12214 163 LEU D N 1
ATOM 2529 C CA . LEU A 1 163 ? 32.26550 24.28259 10.16080 1.000 7.80744 163 LEU D CA 1
ATOM 2530 C C . LEU A 1 163 ? 32.02943 25.74238 9.78995 1.000 11.02301 163 LEU D C 1
ATOM 2531 O O . LEU A 1 163 ? 32.65849 26.64822 10.34548 1.000 9.06521 163 LEU D O 1
ATOM 2547 N N . VAL A 1 164 ? 31.12875 25.93820 8.82743 1.000 12.00713 164 VAL D N 1
ATOM 2548 C CA . VAL A 1 164 ? 30.46573 27.21072 8.61178 1.000 11.25168 164 VAL D CA 1
ATOM 2549 C C . VAL A 1 164 ? 28.96384 27.01831 8.76490 1.000 10.66972 164 VAL D C 1
ATOM 2550 O O . VAL A 1 164 ? 28.41320 25.93687 8.55645 1.000 9.91658 164 VAL D O 1
ATOM 2563 N N . TYR A 1 165 ? 28.30047 28.12007 9.10609 1.000 8.02242 165 TYR D N 1
ATOM 2564 C CA . TYR A 1 165 ? 26.86394 28.21018 9.34048 1.000 10.15457 165 TYR D CA 1
ATOM 2565 C C . TYR A 1 165 ? 26.23417 29.06442 8.25002 1.000 11.87249 165 TYR D C 1
ATOM 2566 O O . TYR A 1 165 ? 26.91926 29.64159 7.40665 1.000 11.85998 165 TYR D O 1
ATOM 2584 N N . ASN A 1 166 ? 24.91275 29.13562 8.24061 1.000 9.62025 166 ASN D N 1
ATOM 2585 C CA . ASN A 1 166 ? 24.21052 29.89005 7.20456 1.000 9.75247 166 ASN D CA 1
ATOM 2586 C C . ASN A 1 166 ? 23.13518 30.77178 7.83137 1.000 10.43762 166 ASN D C 1
ATOM 2587 O O . ASN A 1 166 ? 22.14284 30.25487 8.36127 1.000 10.39657 166 ASN D O 1
ATOM 2598 N N . LEU A 1 167 ? 23.33922 32.08842 7.77426 1.000 9.73257 167 LEU D N 1
ATOM 2599 C CA . LEU A 1 167 ? 22.27244 33.05315 8.09914 1.000 9.24501 167 LEU D CA 1
ATOM 2600 C C . LEU A 1 167 ? 21.75693 32.78659 9.51499 1.000 9.31552 167 LEU D C 1
ATOM 2601 O O . LEU A 1 167 ? 22.56246 32.58438 10.44461 1.000 10.16016 167 LEU D O 1
ATOM 2617 N N . THR A 1 168 ? 20.44139 32.83050 9.74156 1.000 8.86445 168 THR D N 1
ATOM 2618 C CA . THR A 1 168 ? 19.94460 32.74745 11.11055 1.000 7.95527 168 THR D CA 1
ATOM 2619 C C . THR A 1 168 ? 19.84784 31.31637 11.61406 1.000 9.75936 168 THR D C 1
ATOM 2620 O O . THR A 1 168 ? 19.31866 31.08248 12.71133 1.000 9.84019 168 THR D O 1
ATOM 2631 N N . ALA A 1 169 ? 20.39052 30.35666 10.86100 1.000 11.58905 169 ALA D N 1
ATOM 2632 C CA . ALA A 1 169 ? 20.54982 29.00781 11.37944 1.000 11.11775 169 ALA D CA 1
ATOM 2633 C C . ALA A 1 169 ? 21.73992 28.88416 12.31872 1.000 9.30354 169 ALA D C 1
ATOM 2634 O O . ALA A 1 169 ? 21.88591 27.83198 12.96365 1.000 9.87361 169 ALA D O 1
ATOM 2641 N N . GLU A 1 170 ? 22.55681 29.93457 12.47092 1.000 9.69178 170 GLU D N 1
ATOM 2642 C CA . GLU A 1 170 ? 23.73456 29.83405 13.33111 1.000 10.75642 170 GLU D CA 1
ATOM 2643 C C . GLU A 1 170 ? 23.34326 29.75477 14.79972 1.000 13.77971 170 GLU D C 1
ATOM 2644 O O . GLU A 1 170 ? 23.66364 28.77723 15.49257 1.000 10.18980 170 GLU D O 1
ATOM 2656 N N . ASN A 1 171 ? 22.59553 30.75859 15.27104 1.000 10.36898 171 ASN D N 1
ATOM 2657 C CA . ASN A 1 171 ? 22.09820 30.92589 16.62921 1.000 10.32692 171 ASN D CA 1
ATOM 2658 C C . ASN A 1 171 ? 23.00130 30.24265 17.65949 1.000 9.74488 171 ASN D C 1
ATOM 2659 O O . ASN A 1 171 ? 24.10489 30.73467 17.87261 1.000 9.22515 171 ASN D O 1
ATOM 2670 N N . PHE A 1 172 ? 22.53266 29.21803 18.36628 1.000 9.84141 172 PHE D N 1
ATOM 2671 C CA . PHE A 1 172 ? 23.27458 28.67015 19.50184 1.000 7.87079 172 PHE D CA 1
ATOM 2672 C C . PHE A 1 172 ? 24.33780 27.63560 19.11057 1.000 9.26673 172 PHE D C 1
ATOM 2673 O O . PHE A 1 172 ? 25.15335 27.24622 19.95429 1.000 10.71135 172 PHE D O 1
ATOM 2690 N N . ASN A 1 173 ? 24.35669 27.20146 17.87313 1.000 9.54550 173 ASN D N 1
ATOM 2691 C CA . ASN A 1 173 ? 25.19908 26.06792 17.49567 1.000 7.94322 173 ASN D CA 1
ATOM 2692 C C . ASN A 1 173 ? 26.68675 26.23619 17.78898 1.000 10.74070 173 ASN D C 1
ATOM 2693 O O . ASN A 1 173 ? 27.27878 25.31681 18.38658 1.000 11.28870 173 ASN D O 1
ATOM 2704 N N . PRO A 1 174 ? 27.36339 27.31881 17.37922 1.000 10.23813 174 PRO D N 1
ATOM 2705 C CA . PRO A 1 174 ? 28.79604 27.41001 17.65760 1.000 9.71530 174 PRO D CA 1
ATOM 2706 C C . PRO A 1 174 ? 29.10805 27.59915 19.11631 1.000 13.61699 174 PRO D C 1
ATOM 2707 O O . PRO A 1 174 ? 30.22097 27.26242 19.52073 1.000 13.60584 174 PRO D O 1
ATOM 2718 N N . ILE A 1 175 ? 28.16439 28.13253 19.91034 1.000 10.23333 175 ILE D N 1
ATOM 2719 C CA . ILE A 1 175 ? 28.37359 28.26054 21.34385 1.000 11.44490 175 ILE D CA 1
ATOM 2720 C C . ILE A 1 175 ? 28.37239 26.88624 21.99918 1.000 9.43428 175 ILE D C 1
ATOM 2721 O O . ILE A 1 175 ? 29.24349 26.56638 22.81000 1.000 12.99244 175 ILE D O 1
ATOM 2737 N N . MET A 1 176 ? 27.34463 26.08663 21.70239 1.000 11.86322 176 MET D N 1
ATOM 2738 C CA . MET A 1 176 ? 27.21263 24.73450 22.20111 1.000 12.68082 176 MET D CA 1
ATOM 2739 C C . MET A 1 176 ? 28.38651 23.87559 21.79095 1.000 11.90353 176 MET D C 1
ATOM 2740 O O . MET A 1 176 ? 28.79147 22.99583 22.55415 1.000 11.03850 176 MET D O 1
ATOM 2754 N N . ALA A 1 177 ? 28.95784 24.13228 20.59578 1.000 11.95099 177 ALA D N 1
ATOM 2755 C CA . ALA A 1 177 ? 30.10950 23.35533 20.15046 1.000 11.24513 177 ALA D CA 1
ATOM 2756 C C . ALA A 1 177 ? 31.26770 23.47887 21.12803 1.000 16.03833 177 ALA D C 1
ATOM 2757 O O . ALA A 1 177 ? 32.04550 22.52995 21.28818 1.000 14.46581 177 ALA D O 1
ATOM 2764 N N . LEU A 1 178 ? 31.41886 24.63102 21.78250 1.000 11.85029 178 LEU D N 1
ATOM 2765 C CA . LEU A 1 178 ? 32.51714 24.80583 22.72990 1.000 14.87341 178 LEU D CA 1
ATOM 2766 C C . LEU A 1 178 ? 32.21909 24.18909 24.10070 1.000 13.78818 178 LEU D C 1
ATOM 2767 O O . LEU A 1 178 ? 33.14576 23.90291 24.86193 1.000 12.55339 178 LEU D O 1
ATOM 2783 N N . ALA A 1 179 ? 30.95377 23.96385 24.41873 1.000 13.76440 179 ALA D N 1
ATOM 2784 C CA . ALA A 1 179 ? 30.57733 23.80034 25.80181 1.000 13.54985 179 ALA D CA 1
ATOM 2785 C C . ALA A 1 179 ? 30.38563 22.35218 26.20586 1.000 16.16995 179 ALA D C 1
ATOM 2786 O O . ALA A 1 179 ? 30.55231 22.03759 27.37835 1.000 24.98685 179 ALA D O 1
ATOM 2793 N N . ALA A 1 180 ? 30.07518 21.46361 25.28217 1.000 14.69329 180 ALA D N 1
ATOM 2794 C CA . ALA A 1 180 ? 29.79681 20.09063 25.67875 1.000 16.43111 180 ALA D CA 1
ATOM 2795 C C . ALA A 1 180 ? 31.04139 19.20886 25.62419 1.000 17.81210 180 ALA D C 1
ATOM 2796 O O . ALA A 1 180 ? 32.01519 19.49602 24.93819 1.000 14.93565 180 ALA D O 1
ATOM 2803 N N . LYS A 1 181 ? 30.97544 18.08030 26.33133 1.000 15.51029 181 LYS D N 1
ATOM 2804 C CA . LYS A 1 181 ? 32.11602 17.15560 26.32966 1.000 21.50754 181 LYS D CA 1
ATOM 2805 C C . LYS A 1 181 ? 32.35688 16.52204 24.95679 1.000 15.74709 181 LYS D C 1
ATOM 2806 O O . LYS A 1 181 ? 33.50558 16.34827 24.53730 1.000 19.24885 181 LYS D O 1
ATOM 2825 N N . THR A 1 182 ? 31.29570 16.11056 24.28495 1.000 13.60056 182 THR D N 1
ATOM 2826 C CA . THR A 1 182 ? 31.33418 15.49557 22.96966 1.000 12.38213 182 THR D CA 1
ATOM 2827 C C . THR A 1 182 ? 30.47316 16.32630 22.03524 1.000 15.86424 182 THR D C 1
ATOM 2828 O O . THR A 1 182 ? 29.37971 16.75191 22.42014 1.000 14.62646 182 THR D O 1
ATOM 2839 N N . VAL A 1 183 ? 30.94450 16.51280 20.80090 1.000 12.30244 183 VAL D N 1
ATOM 2840 C CA . VAL A 1 183 ? 30.26974 17.35854 19.81506 1.000 11.40991 183 VAL D CA 1
ATOM 2841 C C . VAL A 1 183 ? 29.96525 16.52938 18.58508 1.000 11.23753 183 VAL D C 1
ATOM 2842 O O . VAL A 1 183 ? 30.88530 15.97282 17.97650 1.000 11.54456 183 VAL D O 1
ATOM 2855 N N . ILE A 1 184 ? 28.68281 16.44046 18.23000 1.000 12.20363 184 ILE D N 1
ATOM 2856 C CA . ILE A 1 184 ? 28.22133 15.80488 17.00911 1.000 10.23035 184 ILE D CA 1
ATOM 2857 C C . ILE A 1 184 ? 27.57435 16.87588 16.13352 1.000 13.62343 184 ILE D C 1
ATOM 2858 O O . ILE A 1 184 ? 26.57481 17.48783 16.53544 1.000 11.82953 184 ILE D O 1
ATOM 2874 N N . ALA A 1 185 ? 28.10153 17.05627 14.92378 1.000 10.94363 185 ALA D N 1
ATOM 2875 C CA . ALA A 1 185 ? 27.60305 18.05893 13.97977 1.000 8.35362 185 ALA D CA 1
ATOM 2876 C C . ALA A 1 185 ? 26.90506 17.39757 12.81073 1.000 10.04996 185 ALA D C 1
ATOM 2877 O O . ALA A 1 185 ? 27.52353 16.60412 12.09038 1.000 15.15571 185 ALA D O 1
ATOM 2884 N N . GLU A 1 186 ? 25.63154 17.73285 12.61398 1.000 9.84098 186 GLU D N 1
ATOM 2885 C CA . GLU A 1 186 ? 24.91305 17.38977 11.40070 1.000 9.24009 186 GLU D CA 1
ATOM 2886 C C . GLU A 1 186 ? 25.20720 18.47456 10.36580 1.000 13.73731 186 GLU D C 1
ATOM 2887 O O . GLU A 1 186 ? 25.05216 19.65604 10.65826 1.000 11.10864 186 GLU D O 1
ATOM 2899 N N . VAL A 1 187 ? 25.64861 18.09243 9.16514 1.000 9.88512 187 VAL D N 1
ATOM 2900 C CA . VAL A 1 187 ? 25.99704 19.08117 8.15501 1.000 9.71386 187 VAL D CA 1
ATOM 2901 C C . VAL A 1 187 ? 25.31383 18.72906 6.84230 1.000 12.82343 187 VAL D C 1
ATOM 2902 O O . VAL A 1 187 ? 24.95725 17.57689 6.57756 1.000 13.35712 187 VAL D O 1
ATOM 2915 N N . GLU A 1 188 ? 25.07897 19.75718 6.03070 1.000 9.16507 188 GLU D N 1
ATOM 2916 C CA . GLU A 1 188 ? 24.39561 19.56694 4.77310 1.000 10.84920 188 GLU D CA 1
ATOM 2917 C C . GLU A 1 188 ? 25.31359 19.10223 3.65755 1.000 12.70815 188 GLU D C 1
ATOM 2918 O O . GLU A 1 188 ? 24.81940 18.49046 2.70276 1.000 12.67051 188 GLU D O 1
ATOM 2930 N N . GLU A 1 189 ? 26.61430 19.38325 3.75019 1.000 11.87913 189 GLU D N 1
ATOM 2931 C CA . GLU A 1 189 ? 27.56571 19.12746 2.67042 1.000 12.03157 189 GLU D CA 1
ATOM 2932 C C . GLU A 1 189 ? 28.94891 18.97177 3.29565 1.000 9.59089 189 GLU D C 1
ATOM 2933 O O . GLU A 1 189 ? 29.28389 19.69004 4.23493 1.000 10.29478 189 GLU D O 1
ATOM 2945 N N . ILE A 1 190 ? 29.73105 18.01329 2.78836 1.000 10.83369 190 ILE D N 1
ATOM 2946 C CA . ILE A 1 190 ? 31.16191 17.89085 3.08825 1.000 9.65288 190 ILE D CA 1
ATOM 2947 C C . ILE A 1 190 ? 31.92830 18.46403 1.90462 1.000 11.17232 190 ILE D C 1
ATOM 2948 O O . ILE A 1 190 ? 31.69289 18.06028 0.76167 1.000 13.72945 190 ILE D O 1
ATOM 2964 N N . VAL A 1 191 ? 32.84145 19.39084 2.16449 1.000 10.01833 191 VAL D N 1
ATOM 2965 C CA . VAL A 1 191 ? 33.55924 20.08727 1.09994 1.000 10.27269 191 VAL D CA 1
ATOM 2966 C C . VAL A 1 191 ? 35.04921 19.87884 1.30834 1.000 9.03407 191 VAL D C 1
ATOM 2967 O O . VAL A 1 191 ? 35.51534 19.56720 2.42076 1.000 10.44511 191 VAL D O 1
ATOM 2980 N N . PRO A 1 192 ? 35.82724 20.02017 0.24604 1.000 10.85903 192 PRO D N 1
ATOM 2981 C CA . PRO A 1 192 ? 37.28286 19.84337 0.36996 1.000 13.77161 192 PRO D CA 1
ATOM 2982 C C . PRO A 1 192 ? 37.92219 20.88478 1.27745 1.000 14.15707 192 PRO D C 1
ATOM 2983 O O . PRO A 1 192 ? 37.56969 22.06645 1.23044 1.000 13.34376 192 PRO D O 1
ATOM 2994 N N . THR A 1 193 ? 38.91680 20.45383 2.04168 1.000 12.77093 193 THR D N 1
ATOM 2995 C CA . THR A 1 193 ? 39.75429 21.38566 2.78592 1.000 15.22596 193 THR D CA 1
ATOM 2996 C C . THR A 1 193 ? 40.28455 22.43742 1.82130 1.000 17.98044 193 THR D C 1
ATOM 2997 O O . THR A 1 193 ? 40.79307 22.11086 0.74213 1.000 14.77127 193 THR D O 1
ATOM 3008 N N . GLY A 1 194 ? 40.13923 23.70402 2.20144 1.000 13.44854 194 GLY D N 1
ATOM 3009 C CA . GLY A 1 194 ? 40.47078 24.80671 1.32431 1.000 12.91252 194 GLY D CA 1
ATOM 3010 C C . GLY A 1 194 ? 39.27906 25.46033 0.68430 1.000 17.44566 194 GLY D C 1
ATOM 3011 O O . GLY A 1 194 ? 39.40829 26.56641 0.11811 1.000 21.88435 194 GLY D O 1
ATOM 3015 N N . THR A 1 195 ? 38.11746 24.83794 0.78146 1.000 11.56649 195 THR D N 1
ATOM 3016 C CA . THR A 1 195 ? 36.89870 25.49704 0.37152 1.000 13.86301 195 THR D CA 1
ATOM 3017 C C . THR A 1 195 ? 36.45207 26.53014 1.38933 1.000 13.11817 195 THR D C 1
ATOM 3018 O O . THR A 1 195 ? 35.84481 27.53122 1.01431 1.000 15.29763 195 THR D O 1
ATOM 3029 N N . LEU A 1 196 ? 36.70761 26.29437 2.66295 1.000 12.41143 196 LEU D N 1
ATOM 3030 C CA . LEU A 1 196 ? 36.32687 27.20086 3.73788 1.000 12.82880 196 LEU D CA 1
ATOM 3031 C C . LEU A 1 196 ? 37.58121 27.94552 4.16806 1.000 12.31111 196 LEU D C 1
ATOM 3032 O O . LEU A 1 196 ? 38.51283 27.32443 4.65792 1.000 11.43009 196 LEU D O 1
ATOM 3048 N N A SER A 1 197 ? 37.58748 29.27205 4.00895 0.480 11.51678 197 SER D N 1
ATOM 3049 N N B SER A 1 197 ? 37.60028 29.27167 3.99509 0.520 11.51941 197 SER D N 1
ATOM 3050 C CA A SER A 1 197 ? 38.78731 30.06049 4.26740 0.480 12.82028 197 SER D CA 1
ATOM 3051 C CA B SER A 1 197 ? 38.82253 30.02730 4.25368 0.520 12.81130 197 SER D CA 1
ATOM 3052 C C A SER A 1 197 ? 39.06769 30.19791 5.76535 0.480 9.78970 197 SER D C 1
ATOM 3053 C C B SER A 1 197 ? 39.07954 30.17270 5.75568 0.520 9.79633 197 SER D C 1
ATOM 3054 O O A SER A 1 197 ? 38.15102 30.16481 6.58165 0.480 10.75702 197 SER D O 1
ATOM 3055 O O B SER A 1 197 ? 38.15627 30.11925 6.56302 0.520 10.75876 197 SER D O 1
ATOM 3070 N N . PRO A 1 198 ? 40.33383 30.41389 6.14609 1.000 10.06072 198 PRO D N 1
ATOM 3071 C CA . PRO A 1 198 ? 40.61479 30.68585 7.56141 1.000 7.96879 198 PRO D CA 1
ATOM 3072 C C . PRO A 1 198 ? 39.82640 31.87773 8.09812 1.000 14.93131 198 PRO D C 1
ATOM 3073 O O . PRO A 1 198 ? 39.56423 31.93349 9.29701 1.000 10.62563 198 PRO D O 1
ATOM 3084 N N . ASN A 1 199 ? 39.47782 32.84463 7.24608 1.000 11.13305 199 ASN D N 1
ATOM 3085 C CA . ASN A 1 199 ? 38.77309 34.04793 7.66861 1.000 11.00537 199 ASN D CA 1
ATOM 3086 C C . ASN A 1 199 ? 37.27526 33.83972 7.84262 1.000 11.05238 199 ASN D C 1
ATOM 3087 O O . ASN A 1 199 ? 36.60563 34.70150 8.41641 1.000 12.15750 199 ASN D O 1
ATOM 3098 N N . GLU A 1 200 ? 36.71175 32.72159 7.37638 1.000 9.52051 200 GLU D N 1
ATOM 3099 C CA . GLU A 1 200 ? 35.27038 32.51845 7.46501 1.000 11.18212 200 GLU D CA 1
ATOM 3100 C C . GLU A 1 200 ? 34.83983 31.33343 8.32541 1.000 10.08762 200 GLU D C 1
ATOM 3101 O O . GLU A 1 200 ? 33.66297 31.24939 8.66136 1.000 9.27446 200 GLU D O 1
ATOM 3113 N N . ILE A 1 201 ? 35.73035 30.38374 8.61850 1.000 9.99623 201 ILE D N 1
ATOM 3114 C CA . ILE A 1 201 ? 35.34939 29.27092 9.48275 1.000 7.29362 201 ILE D CA 1
ATOM 3115 C C . ILE A 1 201 ? 34.91821 29.81341 10.83061 1.000 9.33333 201 ILE D C 1
ATOM 3116 O O . ILE A 1 201 ? 35.55947 30.71571 11.38356 1.000 10.19362 201 ILE D O 1
ATOM 3132 N N . LYS A 1 202 ? 33.84988 29.23547 11.38856 1.000 9.68196 202 LYS D N 1
ATOM 3133 C CA . LYS A 1 202 ? 33.35042 29.66733 12.69037 1.000 9.13169 202 LYS D CA 1
ATOM 3134 C C . LYS A 1 202 ? 33.52515 28.64282 13.79130 1.000 10.14086 202 LYS D C 1
ATOM 3135 O O . LYS A 1 202 ? 33.62617 29.04093 14.95308 1.000 11.44127 202 LYS D O 1
ATOM 3154 N N . THR A 1 203 ? 33.64507 27.35801 13.46505 1.000 9.67018 203 THR D N 1
ATOM 3155 C CA . THR A 1 203 ? 33.95943 26.32438 14.44613 1.000 10.35503 203 THR D CA 1
ATOM 3156 C C . THR A 1 203 ? 35.10323 25.47865 13.90741 1.000 9.93968 203 THR D C 1
ATOM 3157 O O . THR A 1 203 ? 34.95205 24.85957 12.83089 1.000 10.16287 203 THR D O 1
ATOM 3168 N N . PRO A 1 204 ? 36.22069 25.38038 14.61629 1.000 9.82324 204 PRO D N 1
ATOM 3169 C CA . PRO A 1 204 ? 37.35155 24.59204 14.10671 1.000 9.63106 204 PRO D CA 1
ATOM 3170 C C . PRO A 1 204 ? 37.10475 23.10588 14.26223 1.000 10.11089 204 PRO D C 1
ATOM 3171 O O . PRO A 1 204 ? 36.51171 22.63818 15.24400 1.000 10.07704 204 PRO D O 1
ATOM 3182 N N . GLY A 1 205 ? 37.61076 22.35218 13.28479 1.000 10.81974 205 GLY D N 1
ATOM 3183 C CA . GLY A 1 205 ? 37.35115 20.91619 13.25976 1.000 11.23079 205 GLY D CA 1
ATOM 3184 C C . GLY A 1 205 ? 37.87113 20.20583 14.49662 1.000 11.70974 205 GLY D C 1
ATOM 3185 O O . GLY A 1 205 ? 37.33720 19.16974 14.89417 1.000 11.91947 205 GLY D O 1
ATOM 3189 N N . ILE A 1 206 ? 38.89904 20.76386 15.12495 1.000 12.51209 206 ILE D N 1
ATOM 3190 C CA . ILE A 1 206 ? 39.52074 20.12640 16.27949 1.000 14.30680 206 ILE D CA 1
ATOM 3191 C C . ILE A 1 206 ? 38.52996 19.92475 17.41616 1.000 19.69580 206 ILE D C 1
ATOM 3192 O O . ILE A 1 206 ? 38.69219 18.98945 18.20569 1.000 14.24964 206 ILE D O 1
ATOM 3208 N N . ILE A 1 207 ? 37.48017 20.75044 17.52201 1.000 14.66527 207 ILE D N 1
ATOM 3209 C CA . ILE A 1 207 ? 36.54028 20.55949 18.61748 1.000 14.16814 207 ILE D CA 1
ATOM 3210 C C . ILE A 1 207 ? 35.30881 19.73606 18.20863 1.000 12.52858 207 ILE D C 1
ATOM 3211 O O . ILE A 1 207 ? 34.43600 19.47497 19.05780 1.000 16.19702 207 ILE D O 1
ATOM 3227 N N . VAL A 1 208 ? 35.20851 19.32224 16.94685 1.000 11.76519 208 VAL D N 1
ATOM 3228 C CA . VAL A 1 208 ? 34.10399 18.51607 16.45935 1.000 10.91421 208 VAL D CA 1
ATOM 3229 C C . VAL A 1 208 ? 34.51863 17.04655 16.51499 1.000 14.66562 208 VAL D C 1
ATOM 3230 O O . VAL A 1 208 ? 35.51188 16.65390 15.89342 1.000 14.03045 208 VAL D O 1
ATOM 3243 N N . ASP A 1 209 ? 33.75826 16.22584 17.23907 1.000 11.36350 209 ASP D N 1
ATOM 3244 C CA . ASP A 1 209 ? 34.15662 14.83132 17.40360 1.000 13.41028 209 ASP D CA 1
ATOM 3245 C C . ASP A 1 209 ? 33.57315 13.94220 16.31759 1.000 14.03221 209 ASP D C 1
ATOM 3246 O O . ASP A 1 209 ? 34.27299 13.07910 15.78113 1.000 13.90072 209 ASP D O 1
ATOM 3255 N N . TYR A 1 210 ? 32.32271 14.16584 15.94060 1.000 9.53246 210 TYR D N 1
ATOM 3256 C CA . TYR A 1 210 ? 31.64871 13.35271 14.95549 1.000 9.84558 210 TYR D CA 1
ATOM 3257 C C . TYR A 1 210 ? 30.85231 14.23531 14.02075 1.000 12.25268 210 TYR D C 1
ATOM 3258 O O . TYR A 1 210 ? 30.30696 15.26208 14.42955 1.000 13.25180 210 TYR D O 1
ATOM 3276 N N . ILE A 1 211 ? 30.71539 13.78201 12.80250 1.000 9.22120 211 ILE D N 1
ATOM 3277 C CA . ILE A 1 211 ? 29.94317 14.47147 11.78070 1.000 10.03701 211 ILE D CA 1
ATOM 3278 C C . ILE A 1 211 ? 28.99269 13.49602 11.12352 1.000 14.34638 211 ILE D C 1
ATOM 3279 O O . ILE A 1 211 ? 29.39423 12.38108 10.76743 1.000 16.44076 211 ILE D O 1
ATOM 3295 N N . VAL A 1 212 ? 27.73881 13.92948 10.92115 1.000 11.72919 212 VAL D N 1
ATOM 3296 C CA . VAL A 1 212 ? 26.75433 13.13650 10.19132 1.000 13.43812 212 VAL D CA 1
ATOM 3297 C C . VAL A 1 212 ? 26.14990 14.00433 9.09002 1.000 14.55347 212 VAL D C 1
ATOM 3298 O O . VAL A 1 212 ? 25.99864 15.22412 9.23003 1.000 13.16286 212 VAL D O 1
ATOM 3311 N N . THR A 1 213 ? 25.64653 13.33126 8.05977 1.000 16.65368 213 THR D N 1
ATOM 3312 C CA . THR A 1 213 ? 24.93453 13.98540 6.95091 1.000 22.30978 213 THR D CA 1
ATOM 3313 C C . THR A 1 213 ? 23.54776 13.33021 6.90732 1.000 37.59978 213 THR D C 1
ATOM 3314 O O . THR A 1 213 ? 22.52868 13.98208 6.69733 1.000 41.25694 213 THR D O 1
ATOM 3325 N N . MET B 1 1 ? 28.41608 61.39209 7.08221 1.000 52.75288 1 MET A N 1
ATOM 3326 C CA . MET B 1 1 ? 29.03439 60.09040 6.65116 1.000 45.29190 1 MET A CA 1
ATOM 3327 C C . MET B 1 1 ? 30.16301 59.56505 7.53384 1.000 28.30335 1 MET A C 1
ATOM 3328 O O . MET B 1 1 ? 30.79583 60.31117 8.26178 1.000 28.76190 1 MET A O 1
ATOM 3344 N N . LYS B 1 2 ? 30.46938 58.27056 7.39081 1.000 22.35451 2 LYS A N 1
ATOM 3345 C CA . LYS B 1 2 ? 31.41144 57.66735 8.33165 1.000 17.89466 2 LYS A CA 1
ATOM 3346 C C . LYS B 1 2 ? 32.86526 57.91031 7.95140 1.000 13.21651 2 LYS A C 1
ATOM 3347 O O . LYS B 1 2 ? 33.70824 58.01513 8.83879 1.000 13.50457 2 LYS A O 1
ATOM 3366 N N . VAL B 1 3 ? 33.19422 57.92242 6.65808 1.000 12.48823 3 VAL A N 1
ATOM 3367 C CA . VAL B 1 3 ? 34.57596 58.10190 6.23833 1.000 12.51929 3 VAL A CA 1
ATOM 3368 C C . VAL B 1 3 ? 34.98430 59.55444 6.44345 1.000 15.78600 3 VAL A C 1
ATOM 3369 O O . VAL B 1 3 ? 34.33494 60.47801 5.94849 1.000 14.38246 3 VAL A O 1
ATOM 3382 N N . VAL B 1 4 ? 36.07761 59.75909 7.14463 1.000 13.22367 4 VAL A N 1
ATOM 3383 C CA . VAL B 1 4 ? 36.55850 61.08571 7.48326 1.000 15.31264 4 VAL A CA 1
ATOM 3384 C C . VAL B 1 4 ? 38.04145 61.16035 7.19549 1.000 16.03264 4 VAL A C 1
ATOM 3385 O O . VAL B 1 4 ? 38.73693 60.15224 7.11871 1.000 13.98839 4 VAL A O 1
ATOM 3398 N N . ASP B 1 5 ? 38.52018 62.38846 7.00125 1.000 15.51310 5 ASP A N 1
ATOM 3399 C CA . ASP B 1 5 ? 39.94439 62.63895 6.85710 1.000 15.09803 5 ASP A CA 1
ATOM 3400 C C . ASP B 1 5 ? 40.65110 62.31273 8.16657 1.000 15.15068 5 ASP A C 1
ATOM 3401 O O . ASP B 1 5 ? 40.06051 62.40748 9.24352 1.000 11.76695 5 ASP A O 1
ATOM 3410 N N . ILE B 1 6 ? 41.92515 61.91313 8.07239 1.000 13.73837 6 ILE A N 1
ATOM 3411 C CA . ILE B 1 6 ? 42.66891 61.51852 9.26251 1.000 16.49777 6 ILE A CA 1
ATOM 3412 C C . ILE B 1 6 ? 42.78692 62.68471 10.25485 1.000 17.95582 6 ILE A C 1
ATOM 3413 O O . ILE B 1 6 ? 42.93997 62.45692 11.45487 1.000 14.17502 6 ILE A O 1
ATOM 3429 N N . SER B 1 7 ? 42.70335 63.94003 9.79515 1.000 13.77827 7 SER A N 1
ATOM 3430 C CA . SER B 1 7 ? 42.76390 65.05588 10.74198 1.000 14.80009 7 SER A CA 1
ATOM 3431 C C . SER B 1 7 ? 41.60791 65.04133 11.72597 1.000 14.39731 7 SER A C 1
ATOM 3432 O O . SER B 1 7 ? 41.67487 65.68628 12.78281 1.000 15.65150 7 SER A O 1
ATOM 3440 N N . LYS B 1 8 ? 40.52194 64.35435 11.40497 1.000 14.87512 8 LYS A N 1
ATOM 3441 C CA . LYS B 1 8 ? 39.39764 64.28271 12.32099 1.000 12.10748 8 LYS A CA 1
ATOM 3442 C C . LYS B 1 8 ? 39.74086 63.55516 13.62292 1.000 13.76386 8 LYS A C 1
ATOM 3443 O O . LYS B 1 8 ? 39.00810 63.72468 14.60571 1.000 16.65110 8 LYS A O 1
ATOM 3462 N N . ILE B 1 9 ? 40.85949 62.82226 13.68200 1.000 14.63469 9 ILE A N 1
ATOM 3463 C CA . ILE B 1 9 ? 41.27899 62.18131 14.93148 1.000 13.16908 9 ILE A CA 1
ATOM 3464 C C . ILE B 1 9 ? 41.42961 63.23360 16.03655 1.000 13.10928 9 ILE A C 1
ATOM 3465 O O . ILE B 1 9 ? 41.11349 62.98506 17.20606 1.000 12.97764 9 ILE A O 1
ATOM 3481 N N . ASN B 1 10 ? 41.86085 64.43834 15.67114 1.000 12.60865 10 ASN A N 1
ATOM 3482 C CA . ASN B 1 10 ? 42.07415 65.50137 16.66168 1.000 14.28286 10 ASN A CA 1
ATOM 3483 C C . ASN B 1 10 ? 40.77633 65.97130 17.29173 1.000 14.88747 10 ASN A C 1
ATOM 3484 O O . ASN B 1 10 ? 40.76986 66.43738 18.44004 1.000 15.35913 10 ASN A O 1
ATOM 3495 N N . GLU B 1 11 ? 39.66872 65.86101 16.55910 1.000 14.27510 11 GLU A N 1
ATOM 3496 C CA . GLU B 1 11 ? 38.36712 66.15039 17.14520 1.000 14.84918 11 GLU A CA 1
ATOM 3497 C C . GLU B 1 11 ? 37.82077 65.03125 18.02198 1.000 20.68600 11 GLU A C 1
ATOM 3498 O O . GLU B 1 11 ? 37.01989 65.29620 18.92114 1.000 16.80837 11 GLU A O 1
ATOM 3510 N N . LEU B 1 12 ? 38.22327 63.79120 17.77760 1.000 12.74565 12 LEU A N 1
ATOM 3511 C CA . LEU B 1 12 ? 37.60850 62.62007 18.38611 1.000 12.73120 12 LEU A CA 1
ATOM 3512 C C . LEU B 1 12 ? 38.41682 61.99388 19.51135 1.000 13.26992 12 LEU A C 1
ATOM 3513 O O . LEU B 1 12 ? 37.83983 61.27928 20.34519 1.000 15.24909 12 LEU A O 1
ATOM 3529 N N . VAL B 1 13 ? 39.72721 62.20541 19.53669 1.000 13.58483 13 VAL A N 1
ATOM 3530 C CA . VAL B 1 13 ? 40.61056 61.64178 20.54622 1.000 10.90016 13 VAL A CA 1
ATOM 3531 C C . VAL B 1 13 ? 41.08338 62.80943 21.40546 1.000 16.34951 13 VAL A C 1
ATOM 3532 O O . VAL B 1 13 ? 41.95217 63.58022 20.99416 1.000 14.17678 13 VAL A O 1
ATOM 3545 N N . LYS B 1 14 ? 40.53235 62.93929 22.60926 1.000 16.40660 14 LYS A N 1
ATOM 3546 C CA . LYS B 1 14 ? 40.85042 64.08647 23.46357 1.000 13.72379 14 LYS A CA 1
ATOM 3547 C C . LYS B 1 14 ? 42.15859 63.84942 24.20614 1.000 16.12336 14 LYS A C 1
ATOM 3548 O O . LYS B 1 14 ? 42.54312 62.71419 24.49574 1.000 15.85726 14 LYS A O 1
ATOM 3567 N N . GLU B 1 15 ? 42.82613 64.94238 24.55530 1.000 13.38715 15 GLU A N 1
ATOM 3568 C CA . GLU B 1 15 ? 43.86237 64.86728 25.56062 1.000 13.48001 15 GLU A CA 1
ATOM 3569 C C . GLU B 1 15 ? 43.32743 64.12918 26.78196 1.000 13.22143 15 GLU A C 1
ATOM 3570 O O . GLU B 1 15 ? 42.21642 64.38259 27.24832 1.000 14.23510 15 GLU A O 1
ATOM 3582 N N . GLY B 1 16 ? 44.11741 63.18220 27.29201 1.000 13.74401 16 GLY A N 1
ATOM 3583 C CA . GLY B 1 16 ? 43.66154 62.37826 28.41117 1.000 17.08548 16 GLY A CA 1
ATOM 3584 C C . GLY B 1 16 ? 42.69609 61.25150 28.09346 1.000 18.22081 16 GLY A C 1
ATOM 3585 O O . GLY B 1 16 ? 42.15346 60.64577 29.02234 1.000 14.53570 16 GLY A O 1
ATOM 3589 N N . ALA B 1 17 ? 42.44979 60.94669 26.82145 1.000 15.35086 17 ALA A N 1
ATOM 3590 C CA . ALA B 1 17 ? 41.47325 59.92748 26.48227 1.000 13.19730 17 ALA A CA 1
ATOM 3591 C C . ALA B 1 17 ? 41.89555 58.55336 27.01172 1.000 11.23218 17 ALA A C 1
ATOM 3592 O O . ALA B 1 17 ? 43.08106 58.23857 27.11624 1.000 14.20219 17 ALA A O 1
ATOM 3599 N N . THR B 1 18 ? 40.89844 57.73824 27.31791 1.000 14.75452 18 THR A N 1
ATOM 3600 C CA . THR B 1 18 ? 41.06353 56.30298 27.53801 1.000 14.59551 18 THR A CA 1
ATOM 3601 C C . THR B 1 18 ? 40.72747 55.59726 26.22586 1.000 10.94226 18 THR A C 1
ATOM 3602 O O . THR B 1 18 ? 39.62401 55.76015 25.68817 1.000 9.73094 18 THR A O 1
ATOM 3613 N N . LEU B 1 19 ? 41.70734 54.89563 25.67344 1.000 14.05554 19 LEU A N 1
ATOM 3614 C CA . LEU B 1 19 ? 41.62786 54.32757 24.33041 1.000 12.40197 19 LEU A CA 1
ATOM 3615 C C . LEU B 1 19 ? 41.84995 52.82237 24.34757 1.000 11.56232 19 LEU A C 1
ATOM 3616 O O . LEU B 1 19 ? 42.75691 52.35147 25.03166 1.000 16.76318 19 LEU A O 1
ATOM 3632 N N . MET B 1 20 ? 41.04592 52.08056 23.57457 1.000 11.39257 20 MET A N 1
ATOM 3633 C CA . MET B 1 20 ? 41.33877 50.69511 23.24063 1.000 10.36832 20 MET A CA 1
ATOM 3634 C C . MET B 1 20 ? 41.99949 50.74459 21.85673 1.000 12.16187 20 MET A C 1
ATOM 3635 O O . MET B 1 20 ? 41.47904 51.39403 20.92320 1.000 11.82494 20 MET A O 1
ATOM 3649 N N . ILE B 1 21 ? 43.15999 50.11521 21.71598 1.000 12.72356 21 ILE A N 1
ATOM 3650 C CA . ILE B 1 21 ? 43.84699 50.09616 20.43969 1.000 10.39077 21 ILE A CA 1
ATOM 3651 C C . ILE B 1 21 ? 44.09687 48.65689 20.02610 1.000 11.60529 21 ILE A C 1
ATOM 3652 O O . ILE B 1 21 ? 44.73014 47.89221 20.76441 1.000 10.11571 21 ILE A O 1
ATOM 3668 N N . GLY B 1 22 ? 43.63233 48.30353 18.82361 1.000 11.09830 22 GLY A N 1
ATOM 3669 C CA . GLY B 1 22 ? 43.82773 46.95910 18.33940 1.000 9.72439 22 GLY A CA 1
ATOM 3670 C C . GLY B 1 22 ? 45.27163 46.69470 17.93330 1.000 9.09178 22 GLY A C 1
ATOM 3671 O O . GLY B 1 22 ? 46.09367 47.58921 17.75606 1.000 12.24207 22 GLY A O 1
ATOM 3675 N N . GLY B 1 23 ? 45.57184 45.40484 17.78265 1.000 10.79144 23 GLY A N 1
ATOM 3676 C CA . GLY B 1 23 ? 46.85000 44.95194 17.31113 1.000 9.86000 23 GLY A CA 1
ATOM 3677 C C . GLY B 1 23 ? 47.57628 44.02960 18.27488 1.000 12.81849 23 GLY A C 1
ATOM 3678 O O . GLY B 1 23 ? 47.60201 44.23230 19.50228 1.000 12.79716 23 GLY A O 1
ATOM 3682 N N . PHE B 1 24 ? 48.20749 43.02318 17.71352 1.000 12.57695 24 PHE A N 1
ATOM 3683 C CA . PHE B 1 24 ? 49.04728 42.09723 18.47552 1.000 8.81994 24 PHE A CA 1
ATOM 3684 C C . PHE B 1 24 ? 50.47774 42.33122 18.01994 1.000 11.06034 24 PHE A C 1
ATOM 3685 O O . PHE B 1 24 ? 50.81271 42.04764 16.87168 1.000 11.71858 24 PHE A O 1
ATOM 3702 N N . LEU B 1 25 ? 51.31707 42.87810 18.90816 1.000 9.57349 25 LEU A N 1
ATOM 3703 C CA . LEU B 1 25 ? 52.67293 43.25018 18.56108 1.000 7.83777 25 LEU A CA 1
ATOM 3704 C C . LEU B 1 25 ? 52.70976 44.01371 17.23840 1.000 13.14411 25 LEU A C 1
ATOM 3705 O O . LEU B 1 25 ? 53.60673 43.83606 16.41414 1.000 12.59304 25 LEU A O 1
ATOM 3721 N N . GLY B 1 26 ? 51.73632 44.91583 17.05160 1.000 13.03356 26 GLY A N 1
ATOM 3722 C CA . GLY B 1 26 ? 51.70536 45.78328 15.89260 1.000 10.77486 26 GLY A CA 1
ATOM 3723 C C . GLY B 1 26 ? 51.03531 45.19446 14.66360 1.000 14.90772 26 GLY A C 1
ATOM 3724 O O . GLY B 1 26 ? 50.96371 45.87301 13.63037 1.000 14.64118 26 GLY A O 1
ATOM 3728 N N . VAL B 1 27 ? 50.56388 43.95864 14.73323 1.000 12.07714 27 VAL A N 1
ATOM 3729 C CA . VAL B 1 27 ? 49.89008 43.30300 13.62055 1.000 9.21173 27 VAL A CA 1
ATOM 3730 C C . VAL B 1 27 ? 48.39375 43.55555 13.77338 1.000 11.77633 27 VAL A C 1
ATOM 3731 O O . VAL B 1 27 ? 47.79085 43.16527 14.77738 1.000 11.27155 27 VAL A O 1
ATOM 3744 N N . GLY B 1 28 ? 47.77735 44.17542 12.77099 1.000 12.09661 28 GLY A N 1
ATOM 3745 C CA . GLY B 1 28 ? 46.40632 44.56625 12.95218 1.000 9.04823 28 GLY A CA 1
ATOM 3746 C C . GLY B 1 28 ? 46.23289 45.76445 13.86350 1.000 10.40600 28 GLY A C 1
ATOM 3747 O O . GLY B 1 28 ? 45.29556 45.79417 14.69019 1.000 10.71925 28 GLY A O 1
ATOM 3751 N N . THR B 1 29 ? 47.09089 46.76851 13.71487 1.000 10.73706 29 THR A N 1
ATOM 3752 C CA . THR B 1 29 ? 47.02503 47.97987 14.51980 1.000 7.74019 29 THR A CA 1
ATOM 3753 C C . THR B 1 29 ? 46.75358 49.18338 13.60783 1.000 11.19606 29 THR A C 1
ATOM 3754 O O . THR B 1 29 ? 47.16666 49.19334 12.43632 1.000 10.08126 29 THR A O 1
ATOM 3765 N N . PRO B 1 30 ? 46.06028 50.21158 14.11106 1.000 12.34876 30 PRO A N 1
ATOM 3766 C CA . PRO B 1 30 ? 45.71175 51.38369 13.25311 1.000 11.33922 30 PRO A CA 1
ATOM 3767 C C . PRO B 1 30 ? 46.86559 52.37814 13.16426 1.000 12.62244 30 PRO A C 1
ATOM 3768 O O . PRO B 1 30 ? 46.92359 53.40338 13.85561 1.000 12.81292 30 PRO A O 1
ATOM 3779 N N . GLU B 1 31 ? 47.83178 52.03111 12.30483 1.000 14.22404 31 GLU A N 1
ATOM 3780 C CA . GLU B 1 31 ? 49.08700 52.77885 12.23739 1.000 12.64383 31 GLU A CA 1
ATOM 3781 C C . GLU B 1 31 ? 48.88362 54.23958 11.83878 1.000 15.41002 31 GLU A C 1
ATOM 3782 O O . GLU B 1 31 ? 49.53452 55.13874 12.38830 1.000 12.60868 31 GLU A O 1
ATOM 3794 N N . ASN B 1 32 ? 48.00053 54.50449 10.88132 1.000 11.76628 32 ASN A N 1
ATOM 3795 C CA . ASN B 1 32 ? 47.76115 55.87554 10.44970 1.000 15.43134 32 ASN A CA 1
ATOM 3796 C C . ASN B 1 32 ? 47.11117 56.71882 11.53932 1.000 12.40856 32 ASN A C 1
ATOM 3797 O O . ASN B 1 32 ? 47.46736 57.89473 11.71647 1.000 14.47773 32 ASN A O 1
ATOM 3808 N N . ILE B 1 33 ? 46.18998 56.13411 12.30048 1.000 11.82339 33 ILE A N 1
ATOM 3809 C CA . ILE B 1 33 ? 45.61088 56.86607 13.40994 1.000 14.43151 33 ILE A CA 1
ATOM 3810 C C . ILE B 1 33 ? 46.68179 57.18143 14.44679 1.000 17.54285 33 ILE A C 1
ATOM 3811 O O . ILE B 1 33 ? 46.76982 58.30617 14.95061 1.000 13.66675 33 ILE A O 1
ATOM 3827 N N . ILE B 1 34 ? 47.52587 56.19852 14.76657 1.000 12.83466 34 ILE A N 1
ATOM 3828 C CA . ILE B 1 34 ? 48.60608 56.41419 15.72518 1.000 10.64043 34 ILE A CA 1
ATOM 3829 C C . ILE B 1 34 ? 49.52090 57.51898 15.24275 1.000 13.11465 34 ILE A C 1
ATOM 3830 O O . ILE B 1 34 ? 49.95855 58.37477 16.02671 1.000 13.46924 34 ILE A O 1
ATOM 3846 N N . ASP B 1 35 ? 49.82674 57.53325 13.94810 1.000 10.53638 35 ASP A N 1
ATOM 3847 C CA . ASP B 1 35 ? 50.73608 58.55386 13.44799 1.000 10.28145 35 ASP A CA 1
ATOM 3848 C C . ASP B 1 35 ? 50.12813 59.95265 13.59456 1.000 14.81722 35 ASP A C 1
ATOM 3849 O O . ASP B 1 35 ? 50.85180 60.93123 13.80471 1.000 14.73740 35 ASP A O 1
ATOM 3858 N N . GLU B 1 36 ? 48.80683 60.07066 13.46651 1.000 12.97757 36 GLU A N 1
ATOM 3859 C CA . GLU B 1 36 ? 48.15996 61.36673 13.63996 1.000 14.00022 36 GLU A CA 1
ATOM 3860 C C . GLU B 1 36 ? 48.18042 61.78794 15.09862 1.000 15.83405 36 GLU A C 1
ATOM 3861 O O . GLU B 1 36 ? 48.39773 62.96396 15.41100 1.000 15.77693 36 GLU A O 1
ATOM 3873 N N . ILE B 1 37 ? 47.96005 60.84470 16.01186 1.000 12.36765 37 ILE A N 1
ATOM 3874 C CA . ILE B 1 37 ? 48.09079 61.15445 17.43914 1.000 13.40989 37 ILE A CA 1
ATOM 3875 C C . ILE B 1 37 ? 49.48744 61.67257 17.75592 1.000 17.32299 37 ILE A C 1
ATOM 3876 O O . ILE B 1 37 ? 49.66585 62.61840 18.54575 1.000 14.24688 37 ILE A O 1
ATOM 3892 N N . ILE B 1 38 ? 50.49760 61.04919 17.16279 1.000 12.13946 38 ILE A N 1
ATOM 3893 C CA . ILE B 1 38 ? 51.87323 61.50300 17.32110 1.000 14.61730 38 ILE A CA 1
ATOM 3894 C C . ILE B 1 38 ? 52.05588 62.89265 16.72635 1.000 14.10155 38 ILE A C 1
ATOM 3895 O O . ILE B 1 38 ? 52.68959 63.76900 17.33609 1.000 14.52674 38 ILE A O 1
ATOM 3911 N N A ARG B 1 39 ? 51.49119 63.11544 15.53759 0.480 12.15710 39 ARG A N 1
ATOM 3912 N N B ARG B 1 39 ? 51.51559 63.11781 15.52554 0.520 12.14118 39 ARG A N 1
ATOM 3913 C CA A ARG B 1 39 ? 51.68668 64.37722 14.82896 0.480 15.17795 39 ARG A CA 1
ATOM 3914 C CA B ARG B 1 39 ? 51.71171 64.40108 14.84498 0.520 15.17149 39 ARG A CA 1
ATOM 3915 C C A ARG B 1 39 ? 51.17634 65.54969 15.66266 0.480 16.69953 39 ARG A C 1
ATOM 3916 C C B ARG B 1 39 ? 51.19730 65.55455 15.69851 0.520 16.69847 39 ARG A C 1
ATOM 3917 O O A ARG B 1 39 ? 51.79040 66.62354 15.68754 0.480 13.53893 39 ARG A O 1
ATOM 3918 O O B ARG B 1 39 ? 51.81779 66.62353 15.76055 0.520 13.52395 39 ARG A O 1
ATOM 3959 N N . HIS B 1 40 ? 50.07480 65.34989 16.38097 1.000 13.03665 40 HIS A N 1
ATOM 3960 C CA . HIS B 1 40 ? 49.47730 66.37817 17.22778 1.000 14.73086 40 HIS A CA 1
ATOM 3961 C C . HIS B 1 40 ? 49.78831 66.18970 18.69909 1.000 16.56321 40 HIS A C 1
ATOM 3962 O O . HIS B 1 40 ? 49.19053 66.87967 19.53779 1.000 13.89051 40 HIS A O 1
ATOM 3976 N N . ASN B 1 41 ? 50.70406 65.27284 19.03384 1.000 13.14444 41 ASN A N 1
ATOM 3977 C CA . ASN B 1 41 ? 51.22281 65.16177 20.40169 1.000 16.01844 41 ASN A CA 1
ATOM 3978 C C . ASN B 1 41 ? 50.08557 65.05104 21.41748 1.000 15.16292 41 ASN A C 1
ATOM 3979 O O . ASN B 1 41 ? 50.08823 65.69416 22.47068 1.000 14.28699 41 ASN A O 1
ATOM 3990 N N . ILE B 1 42 ? 49.08936 64.22700 21.10346 1.000 12.27302 42 ILE A N 1
ATOM 3991 C CA . ILE B 1 42 ? 47.97823 64.01407 22.02018 1.000 15.05200 42 ILE A CA 1
ATOM 3992 C C . ILE B 1 42 ? 48.41850 63.07944 23.13717 1.000 18.66483 42 ILE A C 1
ATOM 3993 O O . ILE B 1 42 ? 48.71952 61.90848 22.89229 1.000 14.61958 42 ILE A O 1
ATOM 4009 N N . SER B 1 43 ? 48.40823 63.58348 24.37519 1.000 13.79200 43 SER A N 1
ATOM 4010 C CA . SER B 1 43 ? 49.09023 62.91421 25.46802 1.000 12.66432 43 SER A CA 1
ATOM 4011 C C . SER B 1 43 ? 48.20749 62.61565 26.66877 1.000 11.77859 43 SER A C 1
ATOM 4012 O O . SER B 1 43 ? 46.99013 62.78345 26.62565 1.000 13.45527 43 SER A O 1
ATOM 4020 N N A ASN B 1 44 ? 48.83637 62.10110 27.72027 0.590 13.92585 44 ASN A N 1
ATOM 4021 N N B ASN B 1 44 ? 48.82011 62.12348 27.74553 0.410 13.93962 44 ASN A N 1
ATOM 4022 C CA A ASN B 1 44 ? 48.14574 61.72697 28.94757 0.590 14.66337 44 ASN A CA 1
ATOM 4023 C CA B ASN B 1 44 ? 48.10296 61.71861 28.95750 0.410 14.70631 44 ASN A CA 1
ATOM 4024 C C A ASN B 1 44 ? 47.13644 60.61046 28.69256 0.590 15.89936 44 ASN A C 1
ATOM 4025 C C B ASN B 1 44 ? 47.10120 60.61792 28.66825 0.410 15.90805 44 ASN A C 1
ATOM 4026 O O A ASN B 1 44 ? 46.16201 60.46867 29.41759 0.590 14.59466 44 ASN A O 1
ATOM 4027 O O B ASN B 1 44 ? 46.09187 60.49686 29.35204 0.410 14.67238 44 ASN A O 1
ATOM 4048 N N . LEU B 1 45 ? 47.38742 59.81652 27.64820 1.000 15.32190 45 LEU A N 1
ATOM 4049 C CA . LEU B 1 45 ? 46.49046 58.74952 27.26014 1.000 16.33830 45 LEU A CA 1
ATOM 4050 C C . LEU B 1 45 ? 46.55808 57.56966 28.21170 1.000 14.04109 45 LEU A C 1
ATOM 4051 O O . LEU B 1 45 ? 47.62317 57.22115 28.72773 1.000 14.03444 45 LEU A O 1
ATOM 4067 N N . THR B 1 46 ? 45.41763 56.92520 28.38805 1.000 14.43540 46 THR A N 1
ATOM 4068 C CA . THR B 1 46 ? 45.35703 55.57765 28.94112 1.000 13.39422 46 THR A CA 1
ATOM 4069 C C . THR B 1 46 ? 45.06356 54.61552 27.79789 1.000 13.53985 46 THR A C 1
ATOM 4070 O O . THR B 1 46 ? 43.98401 54.66356 27.21285 1.000 13.47797 46 THR A O 1
ATOM 4081 N N . VAL B 1 47 ? 46.01173 53.73395 27.49250 1.000 12.01709 47 VAL A N 1
ATOM 4082 C CA . VAL B 1 47 ? 45.88416 52.82053 26.35942 1.000 12.36496 47 VAL A CA 1
ATOM 4083 C C . VAL B 1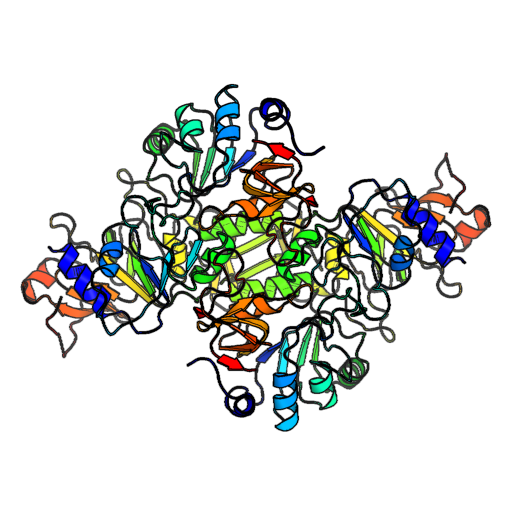 47 ? 45.66830 51.39960 26.86572 1.000 14.44891 47 VAL A C 1
ATOM 4084 O O . VAL B 1 47 ? 46.48976 50.86857 27.62003 1.000 12.28161 47 VAL A O 1
ATOM 4097 N N . ILE B 1 48 ? 44.56721 50.79742 26.42346 1.000 11.82139 48 ILE A N 1
ATOM 4098 C CA . ILE B 1 48 ? 44.20197 49.40850 26.66652 1.000 10.39366 48 ILE A CA 1
ATOM 4099 C C . ILE B 1 48 ? 44.49491 48.63369 25.38418 1.000 13.34296 48 ILE A C 1
ATOM 4100 O O . ILE B 1 48 ? 43.94172 48.94205 24.32568 1.000 11.63681 48 ILE A O 1
ATOM 4116 N N . ALA B 1 49 ? 45.38172 47.64173 25.45386 1.000 10.04204 49 ALA A N 1
ATOM 4117 C CA . ALA B 1 49 ? 45.79696 46.91382 24.25268 1.000 8.03981 49 ALA A CA 1
ATOM 4118 C C . ALA B 1 49 ? 46.46287 45.63198 24.72292 1.000 10.59827 49 ALA A C 1
ATOM 4119 O O . ALA B 1 49 ? 46.78494 45.48725 25.90764 1.000 12.82199 49 ALA A O 1
ATOM 4126 N N . ASN B 1 50 ? 46.73015 44.73114 23.77956 1.000 11.74466 50 ASN A N 1
ATOM 4127 C CA . ASN B 1 50 ? 47.46514 43.53823 24.17486 1.000 11.51679 50 ASN A CA 1
ATOM 4128 C C . ASN B 1 50 ? 48.84702 43.87621 24.70551 1.000 12.13144 50 ASN A C 1
ATOM 4129 O O . ASN B 1 50 ? 49.32455 43.21461 25.63115 1.000 13.40295 50 ASN A O 1
ATOM 4140 N N . ASP B 1 51 ? 49.51839 44.87468 24.12040 1.000 10.12172 51 ASP A N 1
ATOM 4141 C CA . ASP B 1 51 ? 50.93984 45.08781 24.34663 1.000 12.29732 51 ASP A CA 1
ATOM 4142 C C . ASP B 1 51 ? 51.30483 46.49349 23.90509 1.000 15.24063 51 ASP A C 1
ATOM 4143 O O . ASP B 1 51 ? 50.45763 47.24302 23.40452 1.000 14.87878 51 ASP A O 1
ATOM 4152 N N . THR B 1 52 ? 52.58190 46.84746 24.08764 1.000 12.25652 52 THR A N 1
ATOM 4153 C CA . THR B 1 52 ? 53.10844 48.11758 23.59827 1.000 13.69555 52 THR A CA 1
ATOM 4154 C C . THR B 1 52 ? 54.01013 47.92077 22.38260 1.000 14.22309 52 THR A C 1
ATOM 4155 O O . THR B 1 52 ? 54.92145 48.71941 22.11593 1.000 11.66351 52 THR A O 1
ATOM 4166 N N . ALA B 1 53 ? 53.73997 46.85481 21.62894 1.000 10.77524 53 ALA A N 1
ATOM 4167 C CA . ALA B 1 53 ? 54.38546 46.53562 20.35253 1.000 11.30740 53 ALA A CA 1
ATOM 4168 C C . ALA B 1 53 ? 55.89528 46.68541 20.54006 1.000 17.10658 53 ALA A C 1
ATOM 4169 O O . ALA B 1 53 ? 56.43851 46.15418 21.52127 1.000 15.99221 53 ALA A O 1
ATOM 4176 N N . PHE B 1 54 ? 56.59165 47.31906 19.61813 1.000 14.60565 54 PHE A N 1
ATOM 4177 C CA . PHE B 1 54 ? 58.02061 47.52423 19.63610 1.000 17.87637 54 PHE A CA 1
ATOM 4178 C C . PHE B 1 54 ? 58.26016 49.01771 19.59047 1.000 17.99261 54 PHE A C 1
ATOM 4179 O O . PHE B 1 54 ? 57.37453 49.79658 19.23893 1.000 20.77428 54 PHE A O 1
ATOM 4196 N N . GLU B 1 55 ? 59.49544 49.42167 19.88162 1.000 18.27401 55 GLU A N 1
ATOM 4197 C CA . GLU B 1 55 ? 59.79261 50.84316 19.93831 1.000 21.64286 55 GLU A CA 1
ATOM 4198 C C . GLU B 1 55 ? 59.50938 51.55349 18.62074 1.000 21.77698 55 GLU A C 1
ATOM 4199 O O . GLU B 1 55 ? 59.27048 52.76604 18.60877 1.000 22.31332 55 GLU A O 1
ATOM 4211 N N . ASP B 1 56 ? 59.54549 50.82962 17.50938 1.000 19.78453 56 ASP A N 1
ATOM 4212 C CA . ASP B 1 56 ? 59.48930 51.43285 16.18447 1.000 23.09975 56 ASP A CA 1
ATOM 4213 C C . ASP B 1 56 ? 58.12058 51.35601 15.53142 1.000 23.11364 56 ASP A C 1
ATOM 4214 O O . ASP B 1 56 ? 57.98482 51.75265 14.36851 1.000 20.89674 56 ASP A O 1
ATOM 4223 N N . ARG B 1 57 ? 57.10788 50.83983 16.21430 1.000 17.26854 57 ARG A N 1
ATOM 4224 C CA . ARG B 1 57 ? 55.87341 50.62888 15.49091 1.000 16.60029 57 ARG A CA 1
ATOM 4225 C C . ARG B 1 57 ? 54.67673 50.54456 16.40753 1.000 13.72805 57 ARG A C 1
ATOM 4226 O O . ARG B 1 57 ? 54.77138 50.18806 17.59220 1.000 12.65504 57 ARG A O 1
ATOM 4247 N N . GLY B 1 58 ? 53.53487 50.86037 15.81053 1.000 15.54235 58 GLY A N 1
ATOM 4248 C CA . GLY B 1 58 ? 52.26681 50.69595 16.49463 1.000 13.37460 58 GLY A CA 1
ATOM 4249 C C . GLY B 1 58 ? 52.24337 51.47737 17.77732 1.000 14.27966 58 GLY A C 1
ATOM 4250 O O . GLY B 1 58 ? 52.72741 52.61705 17.86121 1.000 13.35821 58 GLY A O 1
ATOM 4254 N N . ILE B 1 59 ? 51.65906 50.84629 18.79454 1.000 11.09947 59 ILE A N 1
ATOM 4255 C CA . ILE B 1 59 ? 51.47630 51.47346 20.08904 1.000 13.26629 59 ILE A CA 1
ATOM 4256 C C . ILE B 1 59 ? 52.81709 51.88085 20.67171 1.000 16.30907 59 ILE A C 1
ATOM 4257 O O . ILE B 1 59 ? 52.90312 52.83651 21.45693 1.000 16.06425 59 ILE A O 1
ATOM 4273 N N . GLY B 1 60 ? 53.88132 51.18355 20.29463 1.000 13.53582 60 GLY A N 1
ATOM 4274 C CA . GLY B 1 60 ? 55.20512 51.54903 20.77047 1.000 15.39540 60 GLY A CA 1
ATOM 4275 C C . GLY B 1 60 ? 55.61427 52.96504 20.40760 1.000 21.63591 60 GLY A C 1
ATOM 4276 O O . GLY B 1 60 ? 56.38979 53.59900 21.14055 1.000 16.54957 60 GLY A O 1
ATOM 4280 N N . LYS B 1 61 ? 55.10989 53.48627 19.27698 1.000 15.09075 61 LYS A N 1
ATOM 4281 C CA . LYS B 1 61 ? 55.37216 54.88153 18.93947 1.000 15.61043 61 LYS A CA 1
ATOM 4282 C C . LYS B 1 61 ? 54.75725 55.81915 19.96736 1.000 14.21634 61 LYS A C 1
ATOM 4283 O O . LYS B 1 61 ? 55.32130 56.87136 20.26747 1.000 15.37369 61 LYS A O 1
ATOM 4302 N N . LEU B 1 62 ? 53.58692 55.47388 20.49452 1.000 13.68176 62 LEU A N 1
ATOM 4303 C CA . LEU B 1 62 ? 52.96954 56.32801 21.50242 1.000 15.91230 62 LEU A CA 1
ATOM 4304 C C . LEU B 1 62 ? 53.81341 56.37577 22.76631 1.000 21.10673 62 LEU A C 1
ATOM 4305 O O . LEU B 1 62 ? 53.96896 57.43873 23.39357 1.000 16.49413 62 LEU A O 1
ATOM 4321 N N . VAL B 1 63 ? 54.33292 55.21927 23.17981 1.000 14.93877 63 VAL A N 1
ATOM 4322 C CA . VAL B 1 63 ? 55.18878 55.16925 24.35868 1.000 16.22999 63 VAL A CA 1
ATOM 4323 C C . VAL B 1 63 ? 56.48042 55.92678 24.10336 1.000 16.29018 63 VAL A C 1
ATOM 4324 O O . VAL B 1 63 ? 56.98411 56.65052 24.97850 1.000 17.18281 63 VAL A O 1
ATOM 4337 N N . LYS B 1 64 ? 57.05410 55.75945 22.91952 1.000 17.58560 64 LYS A N 1
ATOM 4338 C CA . LYS B 1 64 ? 58.33138 56.41158 22.65337 1.000 18.09045 64 LYS A CA 1
ATOM 4339 C C . LYS B 1 64 ? 58.21956 57.92853 22.80078 1.000 20.54355 64 LYS A C 1
ATOM 4340 O O . LYS B 1 64 ? 59.15878 58.58697 23.27587 1.000 17.21377 64 LYS A O 1
ATOM 4359 N N . ASN B 1 65 ? 57.08702 58.50676 22.39122 1.000 21.15795 65 ASN A N 1
ATOM 4360 C CA . ASN B 1 65 ? 56.85394 59.94831 22.47248 1.000 17.75545 65 ASN A CA 1
ATOM 4361 C C . ASN B 1 65 ? 56.21654 60.36265 23.78527 1.000 15.42021 65 ASN A C 1
ATOM 4362 O O . ASN B 1 65 ? 55.78792 61.51654 23.91151 1.000 17.43311 65 ASN A O 1
ATOM 4373 N N . LYS B 1 66 ? 56.15085 59.44547 24.75354 1.000 13.41066 66 LYS A N 1
ATOM 4374 C CA . LYS B 1 66 ? 55.66712 59.68779 26.10851 1.000 17.32894 66 LYS A CA 1
ATOM 4375 C C . LYS B 1 66 ? 54.24646 60.23058 26.12766 1.000 17.28986 66 LYS A C 1
ATOM 4376 O O . LYS B 1 66 ? 53.90119 61.05645 26.95709 1.000 16.27522 66 LYS A O 1
ATOM 4395 N N . LEU B 1 67 ? 53.38553 59.67651 25.26968 1.000 14.75679 67 LEU A N 1
ATOM 4396 C CA . LEU B 1 67 ? 52.00065 60.09834 25.17343 1.000 14.44197 67 LEU A CA 1
ATOM 4397 C C . LEU B 1 67 ? 51.06383 59.30644 26.07517 1.000 17.79172 67 LEU A C 1
ATOM 4398 O O . LEU B 1 67 ? 49.89736 59.68396 26.19461 1.000 13.20083 67 LEU A O 1
ATOM 4414 N N . CYS B 1 68 ? 51.53551 58.23810 26.72688 1.000 14.01590 68 CYS A N 1
ATOM 4415 C CA . CYS B 1 68 ? 50.70095 57.42332 27.59497 1.000 13.00931 68 CYS A CA 1
ATOM 4416 C C . CYS B 1 68 ? 51.01933 57.73879 29.04339 1.000 17.08638 68 CYS A C 1
ATOM 4417 O O . CYS B 1 68 ? 52.18555 57.71441 29.43502 1.000 14.62845 68 CYS A O 1
ATOM 4425 N N . LYS B 1 69 ? 49.98563 58.06290 29.81669 1.000 14.49377 69 LYS A N 1
ATOM 4426 C CA . LYS B 1 69 ? 50.11782 58.08357 31.26428 1.000 17.98566 69 LYS A CA 1
ATOM 4427 C C . LYS B 1 69 ? 50.01852 56.68966 31.85572 1.000 17.47317 69 LYS A C 1
ATOM 4428 O O . LYS B 1 69 ? 50.65621 56.40889 32.87832 1.000 17.00473 69 LYS A O 1
ATOM 4447 N N . LYS B 1 70 ? 49.26554 55.80229 31.20642 1.000 15.43278 70 LYS A N 1
ATOM 4448 C CA . LYS B 1 70 ? 48.94886 54.48141 31.74069 1.000 14.97912 70 LYS A CA 1
ATOM 4449 C C . LYS B 1 70 ? 48.73756 53.52238 30.58187 1.000 17.07395 70 LYS A C 1
ATOM 4450 O O . LYS B 1 70 ? 48.16972 53.91210 29.55689 1.000 13.42578 70 LYS A O 1
ATOM 4469 N N . VAL B 1 71 ? 49.23083 52.28730 30.71780 1.000 12.85253 71 VAL A N 1
ATOM 4470 C CA . VAL B 1 71 ? 48.88063 51.22010 29.77622 1.000 13.95991 71 VAL A CA 1
ATOM 4471 C C . VAL B 1 71 ? 48.29154 50.06676 30.56336 1.000 18.65429 71 VAL A C 1
ATOM 4472 O O . VAL B 1 71 ? 48.77098 49.73777 31.65656 1.000 16.59638 71 VAL A O 1
ATOM 4485 N N . ILE B 1 72 ? 47.23234 49.47662 30.01252 1.000 11.52617 72 ILE A N 1
ATOM 4486 C CA . ILE B 1 72 ? 46.57781 48.29646 30.55528 1.000 9.99495 72 ILE A CA 1
ATOM 4487 C C . ILE B 1 72 ? 46.75242 47.22673 29.48644 1.000 16.87673 72 ILE A C 1
ATOM 4488 O O . ILE B 1 72 ? 46.08709 47.28071 28.44637 1.000 12.54295 72 ILE A O 1
ATOM 4504 N N . VAL B 1 73 ? 47.66965 46.28576 29.71058 1.000 13.28804 73 VAL A N 1
ATOM 4505 C CA . VAL B 1 73 ? 48.16148 45.39676 28.66637 1.000 10.67908 73 VAL A CA 1
ATOM 4506 C C . VAL B 1 73 ? 48.50845 44.05164 29.29655 1.000 14.88189 73 VAL A C 1
ATOM 4507 O O . VAL B 1 73 ? 48.57144 43.91418 30.51965 1.000 12.69960 73 VAL A O 1
ATOM 4520 N N . SER B 1 74 ? 48.74636 43.04711 28.44338 1.000 15.25470 74 SER A N 1
ATOM 4521 C CA . SER B 1 74 ? 49.20451 41.75208 28.92709 1.000 14.00689 74 SER A CA 1
ATOM 4522 C C . SER B 1 74 ? 50.71087 41.57185 28.82954 1.000 13.59551 74 SER A C 1
ATOM 4523 O O . SER B 1 74 ? 51.24669 40.71506 29.53924 1.000 14.66260 74 SER A O 1
ATOM 4531 N N . HIS B 1 75 ? 51.40423 42.35140 27.98662 1.000 11.84306 75 HIS A N 1
ATOM 4532 C CA . HIS B 1 75 ? 52.80346 42.10100 27.68343 1.000 12.20248 75 HIS A CA 1
ATOM 4533 C C . HIS B 1 75 ? 53.50430 43.38833 27.28038 1.000 17.61414 75 HIS A C 1
ATOM 4534 O O . HIS B 1 75 ? 52.96914 44.18915 26.49479 1.000 13.09980 75 HIS A O 1
ATOM 4548 N N . ILE B 1 76 ? 54.70441 43.57785 27.82811 1.000 12.30297 76 ILE A N 1
ATOM 4549 C CA . ILE B 1 76 ? 55.55373 44.72332 27.51850 1.000 13.47091 76 ILE A CA 1
ATOM 4550 C C . ILE B 1 76 ? 56.97376 44.30397 27.18220 1.000 18.04920 76 ILE A C 1
ATOM 4551 O O . ILE B 1 76 ? 57.81938 45.16124 26.95356 1.000 16.21353 76 ILE A O 1
ATOM 4567 N N . GLY B 1 77 ? 57.26097 43.00347 27.13818 1.000 18.75495 77 GLY A N 1
ATOM 4568 C CA . GLY B 1 77 ? 58.64570 42.54022 27.09304 1.000 21.15154 77 GLY A CA 1
ATOM 4569 C C . GLY B 1 77 ? 59.39818 42.89146 25.82789 1.000 22.68750 77 GLY A C 1
ATOM 4570 O O . GLY B 1 77 ? 60.63787 42.90135 25.83757 1.000 18.45645 77 GLY A O 1
ATOM 4574 N N . THR B 1 78 ? 58.69010 43.15282 24.73045 1.000 16.35678 78 THR A N 1
ATOM 4575 C CA . THR B 1 78 ? 59.33473 43.49757 23.48443 1.000 16.66916 78 THR A CA 1
ATOM 4576 C C . THR B 1 78 ? 59.57803 45.00001 23.33451 1.000 14.01389 78 THR A C 1
ATOM 4577 O O . THR B 1 78 ? 60.06874 45.42888 22.28891 1.000 17.16948 78 THR A O 1
ATOM 4588 N N . ASN B 1 79 ? 59.27284 45.80700 24.34846 1.000 17.47691 79 ASN A N 1
ATOM 4589 C CA . ASN B 1 79 ? 59.49810 47.24790 24.29738 1.000 17.27150 79 ASN A CA 1
ATOM 4590 C C . ASN B 1 79 ? 60.27433 47.70725 25.52394 1.000 20.10873 79 ASN A C 1
ATOM 4591 O O . ASN B 1 79 ? 59.69073 48.02383 26.57042 1.000 18.28707 79 ASN A O 1
ATOM 4602 N N . PRO B 1 80 ? 61.59625 47.79184 25.41585 1.000 18.79904 80 PRO A N 1
ATOM 4603 C CA . PRO B 1 80 ? 62.39097 48.25210 26.57180 1.000 21.64127 80 PRO A CA 1
ATOM 4604 C C . PRO B 1 80 ? 62.05678 49.67143 27.02283 1.000 20.78951 80 PRO A C 1
ATOM 4605 O O . PRO B 1 80 ? 62.20494 49.98870 28.21443 1.000 20.66414 80 PRO A O 1
ATOM 4616 N N . GLU B 1 81 ? 61.57261 50.53517 26.12678 1.000 19.51701 81 GLU A N 1
ATOM 4617 C CA . GLU B 1 81 ? 61.21651 51.88857 26.53933 1.000 18.71134 81 GLU A CA 1
ATOM 4618 C C . GLU B 1 81 ? 60.01399 51.87230 27.47627 1.000 19.31645 81 GLU A C 1
ATOM 4619 O O . GLU B 1 81 ? 59.95707 52.63794 28.45276 1.000 18.81235 81 GLU A O 1
ATOM 4631 N N . THR B 1 82 ? 59.02524 51.01152 27.19356 1.000 19.11897 82 THR A N 1
ATOM 4632 C CA . THR B 1 82 ? 57.91778 50.82456 28.12522 1.000 15.35859 82 THR A CA 1
ATOM 4633 C C . THR B 1 82 ? 58.43003 50.40924 29.49642 1.000 18.74791 82 THR A C 1
ATOM 4634 O O . THR B 1 82 ? 57.96288 50.89651 30.53464 1.000 16.24365 82 THR A O 1
ATOM 4645 N N . GLN B 1 83 ? 59.36062 49.46706 29.51942 1.000 17.88508 83 GLN A N 1
ATOM 4646 C CA . GLN B 1 83 ? 59.86318 48.98330 30.80109 1.000 24.50192 83 GLN A CA 1
ATOM 4647 C C . GLN B 1 83 ? 60.64323 50.08438 31.52494 1.000 15.28155 83 GLN A C 1
ATOM 4648 O O . GLN B 1 83 ? 60.50975 50.25765 32.74251 1.000 23.17539 83 GLN A O 1
ATOM 4662 N N . ARG B 1 84 ? 61.42532 50.85840 30.78267 1.000 22.74832 84 ARG A N 1
ATOM 4663 C CA . ARG B 1 84 ? 62.17726 51.95829 31.38613 1.000 22.05316 84 ARG A CA 1
ATOM 4664 C C . ARG B 1 84 ? 61.25371 52.99447 32.01232 1.000 25.98232 84 ARG A C 1
ATOM 4665 O O . ARG B 1 84 ? 61.44607 53.38685 33.16813 1.000 20.22504 84 ARG A O 1
ATOM 4686 N N . GLN B 1 85 ? 60.21850 53.42279 31.28510 1.000 22.09965 85 GLN A N 1
ATOM 4687 C CA . GLN B 1 85 ? 59.26068 54.36871 31.85107 1.000 18.66374 85 GLN A CA 1
ATOM 4688 C C . GLN B 1 85 ? 58.52475 53.77082 33.04196 1.000 25.33700 85 GLN A C 1
ATOM 4689 O O . GLN B 1 85 ? 58.21215 54.47727 34.00889 1.000 22.34284 85 GLN A O 1
ATOM 4703 N N . MET B 1 86 ? 58.23005 52.46773 32.99798 1.000 21.16286 86 MET A N 1
ATOM 4704 C CA . MET B 1 86 ? 57.59788 51.83317 34.15045 1.000 17.39507 86 MET A CA 1
ATOM 4705 C C . MET B 1 86 ? 58.49742 51.92547 35.38364 1.000 22.90545 86 MET A C 1
ATOM 4706 O O . MET B 1 86 ? 58.04717 52.33081 36.46150 1.000 22.48123 86 MET A O 1
ATOM 4720 N N . ILE B 1 87 ? 59.76491 51.57375 35.22585 1.000 22.87340 87 ILE A N 1
ATOM 4721 C CA . ILE B 1 87 ? 60.67173 51.57548 36.37465 1.000 26.01092 87 ILE A CA 1
ATOM 4722 C C . ILE B 1 87 ? 60.90142 52.98951 36.89312 1.000 28.00490 87 ILE A C 1
ATOM 4723 O O . ILE B 1 87 ? 61.00909 53.21470 38.10526 1.000 35.50297 87 ILE A O 1
ATOM 4739 N N . GLU B 1 88 ? 60.95527 53.96924 35.99863 1.000 28.38870 88 GLU A N 1
ATOM 4740 C CA . GLU B 1 88 ? 61.12067 55.33396 36.46171 1.000 29.51596 88 GLU A CA 1
ATOM 4741 C C . GLU B 1 88 ? 59.87774 55.89904 37.11085 1.000 36.13742 88 GLU A C 1
ATOM 4742 O O . GLU B 1 88 ? 59.97862 56.92171 37.79340 1.000 34.72326 88 GLU A O 1
ATOM 4754 N N . GLY B 1 89 ? 58.71248 55.28356 36.89582 1.000 25.76582 89 GLY A N 1
ATOM 4755 C CA . GLY B 1 89 ? 57.48697 55.73416 37.50424 1.000 22.93984 89 GLY A CA 1
ATOM 4756 C C . GLY B 1 89 ? 56.71528 56.77256 36.71941 1.000 24.58995 89 GLY A C 1
ATOM 4757 O O . GLY B 1 89 ? 55.74079 57.32364 37.24416 1.000 29.11619 89 GLY A O 1
ATOM 4761 N N . THR B 1 90 ? 57.14047 57.10500 35.50943 1.000 26.11770 90 THR A N 1
ATOM 4762 C CA . THR B 1 90 ? 56.39462 58.07327 34.71380 1.000 23.95355 90 THR A CA 1
ATOM 4763 C C . THR B 1 90 ? 55.25449 57.41903 33.92207 1.000 27.44985 90 THR A C 1
ATOM 4764 O O . THR B 1 90 ? 54.32135 58.11478 33.52042 1.000 25.59267 90 THR A O 1
ATOM 4775 N N . LEU B 1 91 ? 55.31122 56.10862 33.68585 1.000 20.21525 91 LEU A N 1
ATOM 4776 C CA . LEU B 1 91 ? 54.24162 55.35909 33.02138 1.000 16.31201 91 LEU A CA 1
ATOM 4777 C C . LEU B 1 91 ? 53.68250 54.34808 34.01550 1.000 19.63814 91 LEU A C 1
ATOM 4778 O O . LEU B 1 91 ? 54.43744 53.51904 34.53160 1.000 19.47771 91 LEU A O 1
ATOM 4794 N N . GLU B 1 92 ? 52.37482 54.38954 34.26592 1.000 18.07226 92 GLU A N 1
ATOM 4795 C CA . GLU B 1 92 ? 51.73067 53.35215 35.05470 1.000 18.77293 92 GLU A CA 1
ATOM 4796 C C . GLU B 1 92 ? 51.40376 52.15601 34.15915 1.000 26.27772 92 GLU A C 1
ATOM 4797 O O . GLU B 1 92 ? 50.83282 52.31284 33.07650 1.000 18.54950 92 GLU A O 1
ATOM 4809 N N . VAL B 1 93 ? 51.79531 50.96497 34.58529 1.000 21.87977 93 VAL A N 1
ATOM 4810 C CA . VAL B 1 93 ? 51.53804 49.73865 33.81879 1.000 19.65482 93 VAL A CA 1
ATOM 4811 C C . VAL B 1 93 ? 50.64090 48.84302 34.64521 1.000 21.92823 93 VAL A C 1
ATOM 4812 O O . VAL B 1 93 ? 50.99902 48.46084 35.76978 1.000 20.32522 93 VAL A O 1
ATOM 4825 N N . GLU B 1 94 ? 49.49644 48.47043 34.08856 1.000 14.30038 94 GLU A N 1
ATOM 4826 C CA . GLU B 1 94 ? 48.61121 47.50091 34.72081 1.000 14.15668 94 GLU A CA 1
ATOM 4827 C C . GLU B 1 94 ? 48.69072 46.24222 33.86669 1.000 21.46367 94 GLU A C 1
ATOM 4828 O O . GLU B 1 94 ? 48.24684 46.25723 32.72034 1.000 15.23709 94 GLU A O 1
ATOM 4840 N N . LEU B 1 95 ? 49.29864 45.17614 34.39196 1.000 15.24377 95 LEU A N 1
ATOM 4841 C CA . LEU B 1 95 ? 49.42539 43.92921 33.64648 1.000 15.84304 95 LEU A CA 1
ATOM 4842 C C . LEU B 1 95 ? 48.18362 43.08435 33.83630 1.000 20.84706 95 LEU A C 1
ATOM 4843 O O . LEU B 1 95 ? 47.73411 42.87454 34.96083 1.000 25.09961 95 LEU A O 1
ATOM 4859 N N . VAL B 1 96 ? 47.62561 42.60047 32.73753 1.000 13.71833 96 VAL A N 1
ATOM 4860 C CA . VAL B 1 96 ? 46.40244 41.82597 32.78536 1.000 9.97157 96 VAL A CA 1
ATOM 4861 C C . VAL B 1 96 ? 46.62668 40.53476 32.00718 1.000 15.33707 96 VAL A C 1
ATOM 4862 O O . VAL B 1 96 ? 47.09323 40.61373 30.85500 1.000 13.45666 96 VAL A O 1
ATOM 4875 N N . PRO B 1 97 ? 46.33433 39.34622 32.56053 1.000 16.29884 97 PRO A N 1
ATOM 4876 C CA . PRO B 1 97 ? 46.47976 38.12179 31.74795 1.000 16.23710 97 PRO A CA 1
ATOM 4877 C C . PRO B 1 97 ? 45.69386 38.25216 30.45276 1.000 13.48500 97 PRO A C 1
ATOM 4878 O O . PRO B 1 97 ? 44.54558 38.73302 30.44580 1.000 11.92171 97 PRO A O 1
ATOM 4889 N N . GLN B 1 98 ? 46.31689 37.81055 29.35513 1.000 11.25333 98 GLN A N 1
ATOM 4890 C CA . GLN B 1 98 ? 45.76930 38.11632 28.02208 1.000 11.46171 98 GLN A CA 1
ATOM 4891 C C . GLN B 1 98 ? 44.33632 37.61387 27.84773 1.000 11.68636 98 GLN A C 1
ATOM 4892 O O . GLN B 1 98 ? 43.47030 38.31278 27.29459 1.000 11.18681 98 GLN A O 1
ATOM 4906 N N . GLY B 1 99 ? 44.06238 36.39628 28.28316 1.000 11.85719 99 GLY A N 1
ATOM 4907 C CA . GLY B 1 99 ? 42.71166 35.90400 28.21161 1.000 10.12846 99 GLY A CA 1
ATOM 4908 C C . GLY B 1 99 ? 41.74423 36.68651 29.08045 1.000 14.08990 99 GLY A C 1
ATOM 4909 O O . GLY B 1 99 ? 40.56370 36.81695 28.74661 1.000 11.63128 99 GLY A O 1
ATOM 4913 N N . THR B 1 100 ? 42.20544 37.13385 30.24853 1.000 12.76031 100 THR A N 1
ATOM 4914 C CA . THR B 1 100 ? 41.36588 37.96413 31.09598 1.000 12.32729 100 THR A CA 1
ATOM 4915 C C . THR B 1 100 ? 41.11040 39.31169 30.44774 1.000 7.77811 100 THR A C 1
ATOM 4916 O O . THR B 1 100 ? 40.00047 39.85690 30.53687 1.000 11.96400 100 THR A O 1
ATOM 4927 N N . LEU B 1 101 ? 42.13670 39.86680 29.81263 1.000 11.77100 101 LEU A N 1
ATOM 4928 C CA . LEU B 1 101 ? 41.99423 41.15199 29.12365 1.000 13.42182 101 LEU A CA 1
ATOM 4929 C C . LEU B 1 101 ? 40.92306 41.06929 28.04659 1.000 12.21385 101 LEU A C 1
ATOM 4930 O O . LEU B 1 101 ? 40.04804 41.93856 27.94165 1.000 11.66354 101 LEU A O 1
ATOM 4946 N N . ALA B 1 102 ? 40.96048 39.99813 27.25294 1.000 12.33441 102 ALA A N 1
ATOM 4947 C CA . ALA B 1 102 ? 39.93513 39.78538 26.24057 1.000 9.96269 102 ALA A CA 1
ATOM 4948 C C . ALA B 1 102 ? 38.54453 39.73723 26.85878 1.000 13.77573 102 ALA A C 1
ATOM 4949 O O . ALA B 1 102 ? 37.59225 40.33478 26.33038 1.000 12.96598 102 ALA A O 1
ATOM 4956 N N . GLU B 1 103 ? 38.38238 38.98238 27.93828 1.000 11.43606 103 GLU A N 1
ATOM 4957 C CA . GLU B 1 103 ? 37.05858 38.82322 28.50702 1.000 10.52210 103 GLU A CA 1
ATOM 4958 C C . GLU B 1 103 ? 36.59450 40.07180 29.22725 1.000 9.77440 103 GLU A C 1
ATOM 4959 O O . GLU B 1 103 ? 35.38385 40.31708 29.29969 1.000 11.82260 103 GLU A O 1
ATOM 4971 N N . ARG B 1 104 ? 37.52914 40.84409 29.79210 1.000 12.10459 104 ARG A N 1
ATOM 4972 C CA . ARG B 1 104 ? 37.14556 42.08285 30.48271 1.000 11.86918 104 ARG A CA 1
ATOM 4973 C C . ARG B 1 104 ? 36.67990 43.14132 29.50028 1.000 12.84502 104 ARG A C 1
ATOM 4974 O O . ARG B 1 104 ? 35.70359 43.86282 29.76182 1.000 11.88892 104 ARG A O 1
ATOM 4995 N N . ILE B 1 105 ? 37.41129 43.29156 28.39729 1.000 10.98570 105 ILE A N 1
ATOM 4996 C CA . ILE B 1 105 ? 36.96924 44.15270 27.30243 1.000 12.40155 105 ILE A CA 1
ATOM 4997 C C . ILE B 1 105 ? 35.64277 43.66024 26.74512 1.000 13.79021 105 ILE A C 1
ATOM 4998 O O . ILE B 1 105 ? 34.68110 44.42178 26.61443 1.000 12.67901 105 ILE A O 1
ATOM 5014 N N . ARG B 1 106 ? 35.54326 42.34835 26.46507 1.000 10.38085 106 ARG A N 1
ATOM 5015 C CA . ARG B 1 106 ? 34.29374 41.81847 25.92981 1.000 10.91913 106 ARG A CA 1
ATOM 5016 C C . ARG B 1 106 ? 33.12625 42.05736 26.88831 1.000 12.83469 106 ARG A C 1
ATOM 5017 O O . ARG B 1 106 ? 32.00840 42.38218 26.45571 1.000 11.09417 106 ARG A O 1
ATOM 5038 N N . ALA B 1 107 ? 33.35606 41.89802 28.19778 1.000 11.00689 107 ALA A N 1
ATOM 5039 C CA . ALA B 1 107 ? 32.26594 42.11676 29.14478 1.000 12.95233 107 ALA A CA 1
ATOM 5040 C C . ALA B 1 107 ? 31.67587 43.51922 28.98366 1.000 11.17862 107 ALA A C 1
ATOM 5041 O O . ALA B 1 107 ? 30.44813 43.69873 29.03046 1.000 13.17405 107 ALA A O 1
ATOM 5048 N N . ALA B 1 108 ? 32.53582 44.51800 28.82046 1.000 13.13831 108 ALA A N 1
ATOM 5049 C CA . ALA B 1 108 ? 32.05627 45.87676 28.59760 1.000 14.05185 108 ALA A CA 1
ATOM 5050 C C . ALA B 1 108 ? 31.27224 45.97563 27.30173 1.000 17.51343 108 ALA A C 1
ATOM 5051 O O . ALA B 1 108 ? 30.26382 46.69483 27.22417 1.000 17.42840 108 ALA A O 1
ATOM 5058 N N . GLY B 1 109 ? 31.74437 45.28978 26.26120 1.000 12.45174 109 GLY A N 1
ATOM 5059 C CA . GLY B 1 109 ? 31.09108 45.35108 24.96913 1.000 11.13238 109 GLY A CA 1
ATOM 5060 C C . GLY B 1 109 ? 29.73307 44.67136 24.90569 1.000 13.32879 109 GLY A C 1
ATOM 5061 O O . GLY B 1 109 ? 28.87046 45.07872 24.12276 1.000 11.27616 109 GLY A O 1
ATOM 5065 N N . VAL B 1 110 ? 29.52698 43.61308 25.68619 1.000 10.29290 110 VAL A N 1
ATOM 5066 C CA . VAL B 1 110 ? 28.30898 42.82382 25.60774 1.000 11.17248 110 VAL A CA 1
ATOM 5067 C C . VAL B 1 110 ? 27.40610 43.04750 26.81603 1.000 10.79126 110 VAL A C 1
ATOM 5068 O O . VAL B 1 110 ? 26.37894 42.38528 26.93878 1.000 13.08442 110 VAL A O 1
ATOM 5081 N N . GLY B 1 111 ? 27.75616 43.96796 27.70116 1.000 12.02041 111 GLY A N 1
ATOM 5082 C CA . GLY B 1 111 ? 26.84579 44.36502 28.75164 1.000 13.99775 111 GLY A CA 1
ATOM 5083 C C . GLY B 1 111 ? 26.85905 43.52197 30.00554 1.000 17.36880 111 GLY A C 1
ATOM 5084 O O . GLY B 1 111 ? 25.84066 43.46947 30.71001 1.000 16.83323 111 GLY A O 1
ATOM 5088 N N . LEU B 1 112 ? 27.95472 42.82467 30.28101 1.000 12.00627 112 LEU A N 1
ATOM 5089 C CA . LEU B 1 112 ? 28.09625 42.04914 31.50300 1.000 12.89737 112 LEU A CA 1
ATOM 5090 C C . LEU B 1 112 ? 28.72433 42.91972 32.58077 1.000 13.72660 112 LEU A C 1
ATOM 5091 O O . LEU B 1 112 ? 29.42268 43.89097 32.29054 1.000 14.31079 112 LEU A O 1
ATOM 5107 N N . GLY B 1 113 ? 28.47942 42.56189 33.83748 1.000 13.88779 113 GLY A N 1
ATOM 5108 C CA . GLY B 1 113 ? 29.08366 43.30307 34.92853 1.000 15.05881 113 GLY A CA 1
ATOM 5109 C C . GLY B 1 113 ? 30.38652 42.73896 35.42064 1.000 15.78031 113 GLY A C 1
ATOM 5110 O O . GLY B 1 113 ? 31.03695 43.31871 36.29919 1.000 16.94542 113 GLY A O 1
ATOM 5114 N N . GLY B 1 114 ? 30.82580 41.64654 34.81106 1.000 16.17066 114 GLY A N 1
ATOM 5115 C CA . GLY B 1 114 ? 32.06015 40.99109 35.18586 1.000 15.62957 114 GLY A CA 1
ATOM 5116 C C . GLY B 1 114 ? 32.01724 39.54971 34.73003 1.000 13.75222 114 GLY A C 1
ATOM 5117 O O . GLY B 1 114 ? 30.97953 39.03552 34.32060 1.000 14.29321 114 GLY A O 1
ATOM 5121 N N . ILE B 1 115 ? 33.17690 38.89338 34.81694 1.000 13.78283 115 ILE A N 1
ATOM 5122 C CA . ILE B 1 115 ? 33.28285 37.46213 34.54725 1.000 15.27902 115 ILE A CA 1
ATOM 5123 C C . ILE B 1 115 ? 34.14622 36.82387 35.63316 1.000 14.07846 115 ILE A C 1
ATOM 5124 O O . ILE B 1 115 ? 34.97087 37.48915 36.27384 1.000 14.46138 115 ILE A O 1
ATOM 5140 N N . LEU B 1 116 ? 33.93790 35.52111 35.84055 1.000 15.95828 116 LEU A N 1
ATOM 5141 C CA . LEU B 1 116 ? 34.77450 34.74970 36.75685 1.000 16.58124 116 LEU A CA 1
ATOM 5142 C C . LEU B 1 116 ? 35.78094 33.91650 35.97152 1.000 13.18500 116 LEU A C 1
ATOM 5143 O O . LEU B 1 116 ? 35.38873 33.15030 35.09973 1.000 14.25495 116 LEU A O 1
ATOM 5159 N N . THR B 1 117 ? 37.06015 34.03172 36.31148 1.000 15.33912 117 THR A N 1
ATOM 5160 C CA . THR B 1 117 ? 38.06248 33.26342 35.60786 1.000 15.33747 117 THR A CA 1
ATOM 5161 C C . THR B 1 117 ? 38.99540 32.55996 36.58338 1.000 15.79959 117 THR A C 1
ATOM 5162 O O . THR B 1 117 ? 39.36470 33.13923 37.61191 1.000 14.61188 117 THR A O 1
ATOM 5173 N N . PRO B 1 118 ? 39.40633 31.32053 36.28099 1.000 16.16011 118 PRO A N 1
ATOM 5174 C CA . PRO B 1 118 ? 40.40244 30.64494 37.13458 1.000 14.64934 118 PRO A CA 1
ATOM 5175 C C . PRO B 1 118 ? 41.80332 31.13945 36.90100 1.000 17.88256 118 PRO A C 1
ATOM 5176 O O . PRO B 1 118 ? 42.70964 30.87002 37.70594 1.000 15.83055 118 PRO A O 1
ATOM 5187 N N . THR B 1 119 ? 42.01630 31.86031 35.81354 1.000 14.99578 119 THR A N 1
ATOM 5188 C CA . THR B 1 119 ? 43.33785 32.35302 35.48887 1.000 14.74118 119 THR A CA 1
ATOM 5189 C C . THR B 1 119 ? 43.79083 33.39038 36.49918 1.000 17.65507 119 THR A C 1
ATOM 5190 O O . THR B 1 119 ? 43.06446 34.33331 36.79061 1.000 13.64837 119 THR A O 1
ATOM 5201 N N . GLY B 1 120 ? 45.01861 33.25141 36.99806 1.000 15.81020 120 GLY A N 1
ATOM 5202 C CA . GLY B 1 120 ? 45.53368 34.20030 37.97405 1.000 16.39164 120 GLY A CA 1
ATOM 5203 C C . GLY B 1 120 ? 45.29771 33.83355 39.43415 1.000 15.84255 120 GLY A C 1
ATOM 5204 O O . GLY B 1 120 ? 45.88304 34.47760 40.31657 1.000 17.75948 120 GLY A O 1
ATOM 5208 N N . VAL B 1 121 ? 44.43794 32.86135 39.71983 1.000 13.27646 121 VAL A N 1
ATOM 5209 C CA . VAL B 1 121 ? 44.19096 32.46274 41.11225 1.000 14.82953 121 VAL A CA 1
ATOM 5210 C C . VAL B 1 121 ? 45.50605 32.03192 41.74766 1.000 18.64494 121 VAL A C 1
ATOM 5211 O O . VAL B 1 121 ? 46.29451 31.28302 41.15425 1.000 19.63052 121 VAL A O 1
ATOM 5224 N N . GLY B 1 122 ? 45.77295 32.53394 42.94780 1.000 24.16583 122 GLY A N 1
ATOM 5225 C CA . GLY B 1 122 ? 46.97637 32.12888 43.65449 1.000 21.32294 122 GLY A CA 1
ATOM 5226 C C . GLY B 1 122 ? 48.24210 32.73437 43.12241 1.000 23.13069 122 GLY A C 1
ATOM 5227 O O . GLY B 1 122 ? 49.32580 32.30602 43.51821 1.000 21.92162 122 GLY A O 1
ATOM 5231 N N . THR B 1 123 ? 48.14822 33.69996 42.20763 1.000 18.90005 123 THR A N 1
ATOM 5232 C CA . THR B 1 123 ? 49.27704 34.45642 41.71667 1.000 14.33344 123 THR A CA 1
ATOM 5233 C C . THR B 1 123 ? 49.11149 35.91055 42.19038 1.000 13.21770 123 THR A C 1
ATOM 5234 O O . THR B 1 123 ? 48.12028 36.27446 42.83347 1.000 16.39957 123 THR A O 1
ATOM 5245 N N . VAL B 1 124 ? 50.05107 36.76143 41.78764 1.000 19.57896 124 VAL A N 1
ATOM 5246 C CA . VAL B 1 124 ? 49.95019 38.16775 42.13548 1.000 22.51911 124 VAL A CA 1
ATOM 5247 C C . VAL B 1 124 ? 48.72239 38.81020 41.52034 1.000 22.29881 124 VAL A C 1
ATOM 5248 O O . VAL B 1 124 ? 48.27484 39.85397 42.00875 1.000 21.68936 124 VAL A O 1
ATOM 5261 N N . VAL B 1 125 ? 48.14806 38.20160 40.47324 1.000 17.99220 125 VAL A N 1
ATOM 5262 C CA . VAL B 1 125 ? 46.93949 38.73593 39.84200 1.000 18.07182 125 VAL A CA 1
ATOM 5263 C C . VAL B 1 125 ? 45.76768 38.72270 40.80605 1.000 22.03885 125 VAL A C 1
ATOM 5264 O O . VAL B 1 125 ? 44.81899 39.51197 40.65816 1.000 20.60638 125 VAL A O 1
ATOM 5277 N N . GLU B 1 126 ? 45.79652 37.82755 41.80134 1.000 19.02998 126 GLU A N 1
ATOM 5278 C CA . GLU B 1 126 ? 44.70352 37.75291 42.76479 1.000 17.41518 126 GLU A CA 1
ATOM 5279 C C . GLU B 1 126 ? 44.64658 38.97962 43.67918 1.000 22.19322 126 GLU A C 1
ATOM 5280 O O . GLU B 1 126 ? 43.58403 39.26385 44.23963 1.000 25.30250 126 GLU A O 1
ATOM 5292 N N . LYS B 1 127 ? 45.75346 39.69482 43.84605 1.000 23.79894 127 LYS A N 1
ATOM 5293 C CA . LYS B 1 127 ? 45.78338 40.88849 44.69221 1.000 27.06188 127 LYS A CA 1
ATOM 5294 C C . LYS B 1 127 ? 44.63846 41.83558 44.36305 1.000 27.42873 127 LYS A C 1
ATOM 5295 O O . LYS B 1 127 ? 44.49720 42.27641 43.22864 1.000 29.98796 127 LYS A O 1
ATOM 5314 N N . ASP B 1 128 ? 43.82435 42.16193 45.36461 1.000 34.01347 128 ASP A N 1
ATOM 5315 C CA . ASP B 1 128 ? 42.76333 43.15106 45.20748 1.000 35.75905 128 ASP A CA 1
ATOM 5316 C C . ASP B 1 128 ? 41.68124 42.68532 44.23761 1.000 40.85452 128 ASP A C 1
ATOM 5317 O O . ASP B 1 128 ? 41.06268 43.50831 43.54909 1.000 40.84047 128 ASP A O 1
ATOM 5326 N N . LYS B 1 129 ? 41.43064 41.38092 44.17046 1.000 28.41435 129 LYS A N 1
ATOM 5327 C CA . LYS B 1 129 ? 40.28531 40.87390 43.43475 1.000 25.12788 129 LYS A CA 1
ATOM 5328 C C . LYS B 1 129 ? 39.34111 40.17753 44.39022 1.000 29.59396 129 LYS A C 1
ATOM 5329 O O . LYS B 1 129 ? 39.75937 39.61540 45.40988 1.000 27.64709 129 LYS A O 1
ATOM 5348 N N . LYS B 1 130 ? 38.05802 40.24321 44.08182 1.000 25.08223 130 LYS A N 1
ATOM 5349 C CA . LYS B 1 130 ? 37.12498 39.39932 44.79451 1.000 24.11588 130 LYS A CA 1
ATOM 5350 C C . LYS B 1 130 ? 37.33102 37.98096 44.29999 1.000 31.61384 130 LYS A C 1
ATOM 5351 O O . LYS B 1 130 ? 37.42204 37.74834 43.09239 1.000 21.06268 130 LYS A O 1
ATOM 5370 N N . VAL B 1 131 ? 37.42739 37.03834 45.23006 1.000 24.54295 131 VAL A N 1
ATOM 5371 C CA . VAL B 1 131 ? 37.49989 35.61963 44.92182 1.000 22.50715 131 VAL A CA 1
ATOM 5372 C C . VAL B 1 131 ? 36.12798 35.02549 45.15344 1.000 28.90028 131 VAL A C 1
ATOM 5373 O O . VAL B 1 131 ? 35.50999 35.26573 46.19363 1.000 32.80401 131 VAL A O 1
ATOM 5386 N N . ILE B 1 132 ? 35.64449 34.25927 44.18796 1.000 23.18686 132 ILE A N 1
ATOM 5387 C CA . ILE B 1 132 ? 34.35209 33.60136 44.27581 1.000 22.35595 132 ILE A CA 1
ATOM 5388 C C . ILE B 1 132 ? 34.56139 32.12607 44.04697 1.000 25.03214 132 ILE A C 1
ATOM 5389 O O . ILE B 1 132 ? 35.17376 31.73212 43.04718 1.000 24.15793 132 ILE A O 1
ATOM 5405 N N . GLU B 1 133 ? 34.05541 31.30473 44.97146 1.000 27.97950 133 GLU A N 1
ATOM 5406 C CA . GLU B 1 133 ? 34.07152 29.86772 44.77191 1.000 24.22057 133 GLU A CA 1
ATOM 5407 C C . GLU B 1 133 ? 32.73736 29.40812 44.21314 1.000 28.06547 133 GLU A C 1
ATOM 5408 O O . GLU B 1 133 ? 31.67123 29.85483 44.63962 1.000 37.02214 133 GLU A O 1
ATOM 5420 N N . VAL B 1 134 ? 32.81842 28.51220 43.24153 1.000 27.04473 134 VAL A N 1
ATOM 5421 C CA . VAL B 1 134 ? 31.66985 27.93734 42.56089 1.000 28.30913 134 VAL A CA 1
ATOM 5422 C C . VAL B 1 134 ? 31.96413 26.45581 42.45672 1.000 34.50764 134 VAL A C 1
ATOM 5423 O O . VAL B 1 134 ? 32.94704 26.07188 41.81474 1.000 33.47751 134 VAL A O 1
ATOM 5436 N N . GLU B 1 135 ? 31.15230 25.62428 43.11331 1.000 45.66822 135 GLU A N 1
ATOM 5437 C CA . GLU B 1 135 ? 31.31037 24.16774 42.98902 1.000 45.54175 135 GLU A CA 1
ATOM 5438 C C . GLU B 1 135 ? 32.69333 23.73876 43.47706 1.000 29.35141 135 GLU A C 1
ATOM 5439 O O . GLU B 1 135 ? 33.37251 22.92963 42.84652 1.000 43.07563 135 GLU A O 1
ATOM 5451 N N . GLY B 1 136 ? 33.13834 24.35689 44.56576 1.000 36.61171 136 GLY A N 1
ATOM 5452 C CA . GLY B 1 136 ? 34.40820 24.01033 45.15792 1.000 45.09993 136 GLY A CA 1
ATOM 5453 C C . GLY B 1 136 ? 35.64113 24.54606 44.46822 1.000 50.34246 136 GLY A C 1
ATOM 5454 O O . GLY B 1 136 ? 36.74685 24.27693 44.94852 1.000 46.67052 136 GLY A O 1
ATOM 5458 N N . LYS B 1 137 ? 35.50449 25.27601 43.35918 1.000 43.11439 137 LYS A N 1
ATOM 5459 C CA . LYS B 1 137 ? 36.65388 25.83915 42.66059 1.000 36.08007 137 LYS A CA 1
ATOM 5460 C C . LYS B 1 137 ? 36.71005 27.35330 42.83457 1.000 22.90634 137 LYS A C 1
ATOM 5461 O O . LYS B 1 137 ? 35.67671 28.02950 42.86657 1.000 24.30619 137 LYS A O 1
ATOM 5480 N N . LYS B 1 138 ? 37.92240 27.88907 42.90171 1.000 24.78437 138 LYS A N 1
ATOM 5481 C CA . LYS B 1 138 ? 38.12171 29.32263 43.08641 1.000 29.40071 138 LYS A CA 1
ATOM 5482 C C . LYS B 1 138 ? 38.25264 30.06007 41.75327 1.000 20.13130 138 LYS A C 1
ATOM 5483 O O . LYS B 1 138 ? 38.96510 29.61156 40.84625 1.000 19.73542 138 LYS A O 1
ATOM 5502 N N . TYR B 1 139 ? 37.62996 31.23815 41.68418 1.000 21.71116 139 TYR A N 1
ATOM 5503 C CA . TYR B 1 139 ? 37.70980 32.10614 40.51283 1.000 20.51599 139 TYR A CA 1
ATOM 5504 C C . TYR B 1 139 ? 37.97325 33.53499 40.94671 1.000 17.21931 139 TYR A C 1
ATOM 5505 O O . TYR B 1 139 ? 37.54389 33.96821 42.02518 1.000 18.93358 139 TYR A O 1
ATOM 5523 N N . LEU B 1 140 ? 38.68102 34.26951 40.09822 1.000 16.92143 140 LEU A N 1
ATOM 5524 C CA . LEU B 1 140 ? 38.79537 35.70925 40.27476 1.000 12.46584 140 LEU A CA 1
ATOM 5525 C C . LEU B 1 140 ? 37.62805 36.40201 39.57522 1.000 20.60573 140 LEU A C 1
ATOM 5526 O O . LEU B 1 140 ? 37.33924 36.10431 38.41567 1.000 15.68368 140 LEU A O 1
ATOM 5542 N N . LEU B 1 141 ? 36.97072 37.32944 40.26903 1.000 16.57761 141 LEU A N 1
ATOM 5543 C CA . LEU B 1 141 ? 36.01174 38.22233 39.62252 1.000 17.25924 141 LEU A CA 1
ATOM 5544 C C . LEU B 1 141 ? 36.79594 39.30864 38.90207 1.000 19.12376 141 LEU A C 1
ATOM 5545 O O . LEU B 1 141 ? 37.54166 40.06817 39.53162 1.000 16.65312 141 LEU A O 1
ATOM 5561 N N . GLU B 1 142 ? 36.62402 39.39860 37.58690 1.000 17.08034 142 GLU A N 1
ATOM 5562 C CA . GLU B 1 142 ? 37.32748 40.39450 36.77769 1.000 13.68423 142 GLU A CA 1
ATOM 5563 C C . GLU B 1 142 ? 36.30117 41.30651 36.11066 1.000 13.88027 142 GLU A C 1
ATOM 5564 O O . GLU B 1 142 ? 35.25062 40.84610 35.65044 1.000 16.56833 142 GLU A O 1
ATOM 5576 N N . LEU B 1 143 ? 36.60317 42.59577 36.08762 1.000 13.62149 143 LEU A N 1
ATOM 5577 C CA . LEU B 1 143 ? 35.57528 43.59392 35.88320 1.000 15.32849 143 LEU A CA 1
ATOM 5578 C C . LEU B 1 143 ? 35.64933 44.18111 34.46864 1.000 15.88581 143 LEU A C 1
ATOM 5579 O O . LEU B 1 143 ? 36.71445 44.19832 33.85142 1.000 14.23874 143 LEU A O 1
ATOM 5595 N N . PRO B 1 144 ? 34.53583 44.67852 33.94523 1.000 14.56657 144 PRO A N 1
ATOM 5596 C CA . PRO B 1 144 ? 34.54130 45.19638 32.57214 1.000 12.88128 144 PRO A CA 1
ATOM 5597 C C . PRO B 1 144 ? 35.49621 46.36181 32.45166 1.000 15.74388 144 PRO A C 1
ATOM 5598 O O . PRO B 1 144 ? 35.63410 47.18493 33.36199 1.000 16.17690 144 PRO A O 1
ATOM 5609 N N . ILE B 1 145 ? 36.12068 46.47114 31.28324 1.000 14.32161 145 ILE A N 1
ATOM 5610 C CA . ILE B 1 145 ? 37.02943 47.57518 30.98444 1.000 18.34715 145 ILE A CA 1
ATOM 5611 C C . ILE B 1 145 ? 36.38051 48.45834 29.93039 1.000 20.26957 145 ILE A C 1
ATOM 5612 O O . ILE B 1 145 ? 36.07596 47.98658 28.82860 1.000 15.59669 145 ILE A O 1
ATOM 5628 N N . HIS B 1 146 ? 36.20113 49.74334 30.25679 1.000 13.91434 146 HIS A N 1
ATOM 5629 C CA . HIS B 1 146 ? 35.54537 50.71042 29.38806 1.000 18.42376 146 HIS A CA 1
ATOM 5630 C C . HIS B 1 146 ? 36.59406 51.62456 28.75242 1.000 11.85316 146 HIS A C 1
ATOM 5631 O O . HIS B 1 146 ? 37.73141 51.74823 29.21652 1.000 15.05594 146 HIS A O 1
ATOM 5645 N N . ALA B 1 147 ? 36.17863 52.30103 27.68384 1.000 15.55112 147 ALA A N 1
ATOM 5646 C CA . ALA B 1 147 ? 37.03566 53.26032 27.02911 1.000 15.08762 147 ALA A CA 1
ATOM 5647 C C . ALA B 1 147 ? 36.21267 54.31827 26.31022 1.000 12.43865 147 ALA A C 1
ATOM 5648 O O . ALA B 1 147 ? 35.07053 54.08444 25.92268 1.000 13.66800 147 ALA A O 1
ATOM 5655 N N . ASP B 1 148 ? 36.85295 55.48200 26.10440 1.000 15.37317 148 ASP A N 1
ATOM 5656 C CA . ASP B 1 148 ? 36.24695 56.56542 25.33209 1.000 18.01379 148 ASP A CA 1
ATOM 5657 C C . ASP B 1 148 ? 36.16663 56.20946 23.85305 1.000 14.51136 148 ASP A C 1
ATOM 5658 O O . ASP B 1 148 ? 35.11531 56.36065 23.20969 1.000 13.26861 148 ASP A O 1
ATOM 5667 N N . VAL B 1 149 ? 37.26070 55.71204 23.29303 1.000 9.34822 149 VAL A N 1
ATOM 5668 C CA . VAL B 1 149 ? 37.33894 55.47048 21.86138 1.000 11.25039 149 VAL A CA 1
ATOM 5669 C C . VAL B 1 149 ? 38.06767 54.16301 21.65624 1.000 18.71558 149 VAL A C 1
ATOM 5670 O O . VAL B 1 149 ? 39.03345 53.88442 22.37089 1.000 12.20187 149 VAL A O 1
ATOM 5683 N N . ALA B 1 150 ? 37.56942 53.34634 20.72756 1.000 13.32141 150 ALA A N 1
ATOM 5684 C CA . ALA B 1 150 ? 38.28008 52.19357 20.20566 1.000 9.08518 150 ALA A CA 1
ATOM 5685 C C . ALA B 1 150 ? 38.86637 52.57765 18.86091 1.000 11.68461 150 ALA A C 1
ATOM 5686 O O . ALA B 1 150 ? 38.13171 53.03252 17.96917 1.000 14.54277 150 ALA A O 1
ATOM 5693 N N . LEU B 1 151 ? 40.17646 52.42666 18.73695 1.000 9.07224 151 LEU A N 1
ATOM 5694 C CA . LEU B 1 151 ? 40.93477 52.64750 17.51579 1.000 10.44932 151 LEU A CA 1
ATOM 5695 C C . LEU B 1 151 ? 41.30299 51.28000 16.95648 1.000 11.67412 151 LEU A C 1
ATOM 5696 O O . LEU B 1 151 ? 42.18063 50.59466 17.48673 1.000 12.42602 151 LEU A O 1
ATOM 5712 N N . ILE B 1 152 ? 40.58370 50.86108 15.92544 1.000 12.83837 152 ILE A N 1
ATOM 5713 C CA . ILE B 1 152 ? 40.68646 49.49455 15.44325 1.000 11.41497 152 ILE A CA 1
ATOM 5714 C C . ILE B 1 152 ? 41.14749 49.51722 13.99531 1.000 11.68809 152 ILE A C 1
ATOM 5715 O O . ILE B 1 152 ? 41.07231 50.53092 13.28817 1.000 9.16538 152 ILE A O 1
ATOM 5731 N N . LYS B 1 153 ? 41.67190 48.36650 13.57155 1.000 9.89801 153 LYS A N 1
ATOM 5732 C CA . LYS B 1 153 ? 42.20062 48.15259 12.23936 1.000 8.40514 153 LYS A CA 1
ATOM 5733 C C . LYS B 1 153 ? 41.43374 47.00016 11.60564 1.000 10.04436 153 LYS A C 1
ATOM 5734 O O . LYS B 1 153 ? 41.17175 45.99223 12.26349 1.000 9.51865 153 LYS A O 1
ATOM 5753 N N . ALA B 1 154 ? 41.05400 47.16614 10.33306 1.000 10.51440 154 ALA A N 1
ATOM 5754 C CA . ALA B 1 154 ? 40.35432 46.12479 9.60474 1.000 8.84136 154 ALA A CA 1
ATOM 5755 C C . ALA B 1 154 ? 40.86070 46.05990 8.17710 1.000 7.09045 154 ALA A C 1
ATOM 5756 O O . ALA B 1 154 ? 41.47150 46.99376 7.66215 1.000 11.46810 154 ALA A O 1
ATOM 5763 N N . LYS B 1 155 ? 40.61966 44.91793 7.54164 1.000 10.46104 155 LYS A N 1
ATOM 5764 C CA . LYS B 1 155 ? 41.08181 44.68669 6.17617 1.000 9.89355 155 LYS A CA 1
ATOM 5765 C C . LYS B 1 155 ? 40.20912 45.43330 5.16581 1.000 8.42174 155 LYS A C 1
ATOM 5766 O O . LYS B 1 155 ? 40.71164 46.12112 4.26604 1.000 13.77816 155 LYS A O 1
ATOM 5785 N N . LYS B 1 156 ? 38.89817 45.33008 5.33349 1.000 10.58484 156 LYS A N 1
ATOM 5786 C CA . LYS B 1 156 ? 37.95011 45.94897 4.42167 1.000 13.10807 156 LYS A CA 1
ATOM 5787 C C . LYS B 1 156 ? 36.74582 46.41857 5.20590 1.000 13.85078 156 LYS A C 1
ATOM 5788 O O . LYS B 1 156 ? 36.33896 45.77839 6.17574 1.000 10.65596 156 LYS A O 1
ATOM 5807 N N . ALA B 1 157 ? 36.16669 47.53341 4.74384 1.000 9.76367 157 ALA A N 1
ATOM 5808 C CA . ALA B 1 157 ? 34.82525 47.96111 5.12504 1.000 8.93187 157 ALA A CA 1
ATOM 5809 C C . ALA B 1 157 ? 33.97200 48.08517 3.86969 1.000 9.52834 157 ALA A C 1
ATOM 5810 O O . ALA B 1 157 ? 34.47190 48.50566 2.81582 1.000 11.96513 157 ALA A O 1
ATOM 5817 N N . ASP B 1 158 ? 32.69277 47.71993 3.96157 1.000 12.18819 158 ASP A N 1
ATOM 5818 C CA . ASP B 1 158 ? 31.79037 48.05252 2.86365 1.000 10.36030 158 ASP A CA 1
ATOM 5819 C C . ASP B 1 158 ? 31.25105 49.47663 3.07594 1.000 11.93535 158 ASP A C 1
ATOM 5820 O O . ASP B 1 158 ? 31.62991 50.18542 4.01062 1.000 10.17077 158 ASP A O 1
ATOM 5829 N N . TYR B 1 159 ? 30.40544 49.92260 2.15490 1.000 9.62510 159 TYR A N 1
ATOM 5830 C CA . TYR B 1 159 ? 29.88940 51.28446 2.21947 1.000 12.80803 159 TYR A CA 1
ATOM 5831 C C . TYR B 1 159 ? 29.12981 51.56737 3.51866 1.000 14.08884 159 TYR A C 1
ATOM 5832 O O . TYR B 1 159 ? 29.01207 52.72404 3.91950 1.000 11.70397 159 TYR A O 1
ATOM 5850 N N . LEU B 1 160 ? 28.57196 50.54259 4.16189 1.000 9.94280 160 LEU A N 1
ATOM 5851 C CA . LEU B 1 160 ? 27.86264 50.69375 5.42354 1.000 12.68047 160 LEU A CA 1
ATOM 5852 C C . LEU B 1 160 ? 28.76570 50.59372 6.63913 1.000 14.45923 160 LEU A C 1
ATOM 5853 O O . LEU B 1 160 ? 28.27938 50.75089 7.76383 1.000 12.33684 160 LEU A O 1
ATOM 5869 N N . GLY B 1 161 ? 30.05168 50.33091 6.45024 1.000 9.87647 161 GLY A N 1
ATOM 5870 C CA . GLY B 1 161 ? 30.96051 50.19810 7.56533 1.000 9.67235 161 GLY A CA 1
ATOM 5871 C C . GLY B 1 161 ? 31.07909 48.78985 8.13333 1.000 11.85407 161 GLY A C 1
ATOM 5872 O O . GLY B 1 161 ? 31.73625 48.59659 9.16753 1.000 9.99674 161 GLY A O 1
ATOM 5876 N N . ASN B 1 162 ? 30.43239 47.80644 7.52936 1.000 10.03909 162 ASN A N 1
ATOM 5877 C CA . ASN B 1 162 ? 30.66839 46.42725 7.94569 1.000 12.08686 162 ASN A CA 1
ATOM 5878 C C . ASN B 1 162 ? 32.13648 46.09583 7.72110 1.000 9.33368 162 ASN A C 1
ATOM 5879 O O . ASN B 1 162 ? 32.70667 46.43325 6.67644 1.000 10.25569 162 ASN A O 1
ATOM 5890 N N . LEU B 1 163 ? 32.73362 45.36882 8.65372 1.000 9.05246 163 LEU A N 1
ATOM 5891 C CA . LEU B 1 163 ? 34.15802 45.09562 8.59606 1.000 10.57337 163 LEU A CA 1
ATOM 5892 C C . LEU B 1 163 ? 34.45804 43.60656 8.50828 1.000 12.31895 163 LEU A C 1
ATOM 5893 O O . LEU B 1 163 ? 33.80037 42.78481 9.15852 1.000 9.34723 163 LEU A O 1
ATOM 5909 N N . VAL B 1 164 ? 35.48365 43.28092 7.73228 1.000 8.57994 164 VAL A N 1
ATOM 5910 C CA . VAL B 1 164 ? 36.13330 41.98353 7.84009 1.000 7.51250 164 VAL A CA 1
ATOM 5911 C C . VAL B 1 164 ? 37.59612 42.19955 8.18968 1.000 10.28827 164 VAL A C 1
ATOM 5912 O O . VAL B 1 164 ? 38.19571 43.24556 7.90746 1.000 11.86896 164 VAL A O 1
ATOM 5925 N N . TYR B 1 165 ? 38.17966 41.16634 8.78420 1.000 9.28054 165 TYR A N 1
ATOM 5926 C CA . TYR B 1 165 ? 39.56619 41.16252 9.23488 1.000 8.07552 165 TYR A CA 1
ATOM 5927 C C . TYR B 1 165 ? 40.35509 40.14707 8.42274 1.000 8.94833 165 TYR A C 1
ATOM 5928 O O . TYR B 1 165 ? 39.81423 39.40751 7.59750 1.000 12.26532 165 TYR A O 1
ATOM 5946 N N . ASN B 1 166 ? 41.66327 40.12627 8.62828 1.000 10.36130 166 ASN A N 1
ATOM 5947 C CA . ASN B 1 166 ? 42.51622 39.23386 7.84923 1.000 10.34076 166 ASN A CA 1
ATOM 5948 C C . ASN B 1 166 ? 43.47664 38.50787 8.77664 1.000 7.29276 166 ASN A C 1
ATOM 5949 O O . ASN B 1 166 ? 44.37454 39.13835 9.34753 1.000 8.53759 166 ASN A O 1
ATOM 5960 N N . LEU B 1 167 ? 43.27369 37.20324 8.90446 1.000 8.83830 167 LEU A N 1
ATOM 5961 C CA . LEU B 1 167 ? 44.21532 36.26252 9.55050 1.000 7.05502 167 LEU A CA 1
ATOM 5962 C C . LEU B 1 167 ? 44.50096 36.75647 10.96879 1.000 8.82842 167 LEU A C 1
ATOM 5963 O O . LEU B 1 167 ? 43.52367 36.99753 11.71381 1.000 9.45739 167 LEU A O 1
ATOM 5979 N N . THR B 1 168 ? 45.75903 36.77608 11.41634 1.000 7.74334 168 THR A N 1
ATOM 5980 C CA . THR B 1 168 ? 46.06795 37.06804 12.81006 1.000 6.69918 168 THR A CA 1
ATOM 5981 C C . THR B 1 168 ? 46.09696 38.57259 13.10248 1.000 10.57416 168 THR A C 1
ATOM 5982 O O . THR B 1 168 ? 46.44123 38.98091 14.21810 1.000 10.77571 168 THR A O 1
ATOM 5993 N N . ALA B 1 169 ? 45.68409 39.40358 12.14472 1.000 13.38678 169 ALA A N 1
ATOM 5994 C CA . ALA B 1 169 ? 45.45056 40.81878 12.39648 1.000 8.40345 169 ALA A CA 1
ATOM 5995 C C . ALA B 1 169 ? 44.11704 41.07680 13.08348 1.000 9.18110 169 ALA A C 1
ATOM 5996 O O . ALA B 1 169 ? 43.87710 42.20942 13.52698 1.000 10.46471 169 ALA A O 1
ATOM 6003 N N . GLU B 1 170 ? 43.26524 40.06328 13.23707 1.000 7.92221 170 GLU A N 1
ATOM 6004 C CA . GLU B 1 170 ? 41.98584 40.26185 13.90961 1.000 12.46385 170 GLU A CA 1
ATOM 6005 C C . GLU B 1 170 ? 42.19119 40.55899 15.40054 1.000 13.83044 170 GLU A C 1
ATOM 6006 O O . GLU B 1 170 ? 41.80520 41.62798 15.89338 1.000 9.90566 170 GLU A O 1
ATOM 6018 N N . ASN B 1 171 ? 42.83290 39.62876 16.11971 1.000 10.33446 171 ASN A N 1
ATOM 6019 C CA . ASN B 1 171 ? 43.10651 39.66423 17.55205 1.000 7.75895 171 ASN A CA 1
ATOM 6020 C C . ASN B 1 171 ? 42.07406 40.46502 18.34668 1.000 11.61275 171 ASN A C 1
ATOM 6021 O O . ASN B 1 171 ? 40.93121 39.99444 18.49078 1.000 11.09726 171 ASN A O 1
ATOM 6032 N N . PHE B 1 172 ? 42.44678 41.61054 18.93408 1.000 8.52813 172 PHE A N 1
ATOM 6033 C CA . PHE B 1 172 ? 41.52510 42.31197 19.83760 1.000 8.10568 172 PHE A CA 1
ATOM 6034 C C . PHE B 1 172 ? 40.53121 43.23743 19.12587 1.000 9.52196 172 PHE A C 1
ATOM 6035 O O . PHE B 1 172 ? 39.62008 43.76791 19.78782 1.000 10.76503 172 PHE A O 1
ATOM 6052 N N . ASN B 1 173 ? 40.71525 43.50441 17.83874 1.000 12.31017 173 ASN A N 1
ATOM 6053 C CA . ASN B 1 173 ? 39.94010 44.55201 17.16469 1.000 10.12371 173 ASN A CA 1
ATOM 6054 C C . ASN B 1 173 ? 38.42553 44.40000 17.26287 1.000 9.03622 173 ASN A C 1
ATOM 6055 O O . ASN B 1 173 ? 37.74468 45.37463 17.66332 1.000 10.13947 173 ASN A O 1
ATOM 6066 N N . PRO B 1 174 ? 37.83154 43.25588 16.94374 1.000 9.19583 174 PRO A N 1
ATOM 6067 C CA . PRO B 1 174 ? 36.35930 43.17521 16.98606 1.000 10.47499 174 PRO A CA 1
ATOM 6068 C C . PRO B 1 174 ? 35.78770 43.21102 18.39425 1.000 15.89314 174 PRO A C 1
ATOM 6069 O O . PRO B 1 174 ? 34.60815 43.57217 18.56013 1.000 12.44493 174 PRO A O 1
ATOM 6080 N N . ILE B 1 175 ? 36.56652 42.76801 19.38760 1.000 9.60688 175 ILE A N 1
ATOM 6081 C CA . ILE B 1 175 ? 36.17504 42.87606 20.78651 1.000 10.38706 175 ILE A CA 1
ATOM 6082 C C . ILE B 1 175 ? 36.14022 44.33066 21.21164 1.000 9.01877 175 ILE A C 1
ATOM 6083 O O . ILE B 1 175 ? 35.17539 44.77119 21.83748 1.000 11.50356 175 ILE A O 1
ATOM 6099 N N . MET B 1 176 ? 37.20411 45.08005 20.90431 1.000 8.54862 176 MET A N 1
ATOM 6100 C CA . MET B 1 176 ? 37.22252 46.48569 21.31134 1.000 11.67509 176 MET A CA 1
ATOM 6101 C C . MET B 1 176 ? 36.13353 47.27983 20.57828 1.000 12.53698 176 MET A C 1
ATOM 6102 O O . MET B 1 176 ? 35.63315 48.28214 21.11444 1.000 11.96075 176 MET A O 1
ATOM 6116 N N . ALA B 1 177 ? 35.76899 46.86612 19.35295 1.000 10.12067 177 ALA A N 1
ATOM 6117 C CA . ALA B 1 177 ? 34.72220 47.58719 18.61602 1.000 12.18678 177 ALA A CA 1
ATOM 6118 C C . ALA B 1 177 ? 33.42261 47.62223 19.39760 1.000 13.84084 177 ALA A C 1
ATOM 6119 O O . ALA B 1 177 ? 32.63950 48.56921 19.28600 1.000 12.97415 177 ALA A O 1
ATOM 6126 N N . LEU B 1 178 ? 33.14506 46.57493 20.16054 1.000 12.79447 178 LEU A N 1
ATOM 6127 C CA . LEU B 1 178 ? 31.90972 46.53768 20.93238 1.000 11.63796 178 LEU A CA 1
ATOM 6128 C C . LEU B 1 178 ? 32.00757 47.28477 22.25364 1.000 12.23395 178 LEU A C 1
ATOM 6129 O O . LEU B 1 178 ? 30.97553 47.60001 22.85419 1.000 13.97430 178 LEU A O 1
ATOM 6145 N N . ALA B 1 179 ? 33.20257 47.57260 22.72668 1.000 12.07489 179 ALA A N 1
ATOM 6146 C CA . ALA B 1 179 ? 33.32662 47.96469 24.11994 1.000 14.93561 179 ALA A CA 1
ATOM 6147 C C . ALA B 1 179 ? 33.52398 49.45644 24.34879 1.000 16.32059 179 ALA A C 1
ATOM 6148 O O . ALA B 1 179 ? 33.29819 49.91858 25.46501 1.000 25.08085 179 ALA A O 1
ATOM 6155 N N . ALA B 1 180 ? 33.93859 50.22074 23.36282 1.000 12.38384 180 ALA A N 1
ATOM 6156 C CA . ALA B 1 180 ? 34.19886 51.63911 23.58566 1.000 11.55873 180 ALA A CA 1
ATOM 6157 C C . ALA B 1 180 ? 32.98415 52.44713 23.17559 1.000 14.88947 180 ALA A C 1
ATOM 6158 O O . ALA B 1 180 ? 32.13458 51.98623 22.40881 1.000 15.52033 180 ALA A O 1
ATOM 6165 N N . LYS B 1 181 ? 32.91072 53.67903 23.70156 1.000 14.75769 181 LYS A N 1
ATOM 6166 C CA . LYS B 1 181 ? 31.78157 54.55077 23.40264 1.000 16.15886 181 LYS A CA 1
ATOM 6167 C C . LYS B 1 181 ? 31.74842 54.96856 21.93621 1.000 14.35673 181 LYS A C 1
ATOM 6168 O O . LYS B 1 181 ? 30.68215 54.98300 21.32055 1.000 16.57679 181 LYS A O 1
ATOM 6187 N N . THR B 1 182 ? 32.90363 55.28316 21.36244 1.000 12.72653 182 THR A N 1
ATOM 6188 C CA . THR B 1 182 ? 33.06520 55.69279 19.97657 1.000 10.75451 182 THR A CA 1
ATOM 6189 C C . THR B 1 182 ? 34.05287 54.74820 19.31359 1.000 12.34944 182 THR A C 1
ATOM 6190 O O . THR B 1 182 ? 35.01845 54.34729 19.94358 1.000 11.97871 182 THR A O 1
ATOM 6201 N N . VAL B 1 183 ? 33.78994 54.37940 18.05573 1.000 13.06508 183 VAL A N 1
ATOM 6202 C CA . VAL B 1 183 ? 34.61422 53.40433 17.32647 1.000 12.80726 183 VAL A CA 1
ATOM 6203 C C . VAL B 1 183 ? 35.10464 54.04349 16.04892 1.000 10.19712 183 VAL A C 1
ATOM 6204 O O . VAL B 1 183 ? 34.29343 54.53532 15.25117 1.000 13.06848 183 VAL A O 1
ATOM 6217 N N . ILE B 1 184 ? 36.42648 54.07105 15.87552 1.000 9.95005 184 ILE A N 1
ATOM 6218 C CA . ILE B 1 184 ? 37.08156 54.53658 14.66593 1.000 10.10527 184 ILE A CA 1
ATOM 6219 C C . ILE B 1 184 ? 37.84239 53.36292 14.04974 1.000 11.70653 184 ILE A C 1
ATOM 6220 O O . ILE B 1 184 ? 38.75525 52.81882 14.68573 1.000 10.83499 184 ILE A O 1
ATOM 6236 N N . ALA B 1 185 ? 37.48872 52.99747 12.81782 1.000 12.29874 185 ALA A N 1
ATOM 6237 C CA . ALA B 1 185 ? 38.13646 51.89026 12.11145 1.000 11.27827 185 ALA A CA 1
ATOM 6238 C C . ALA B 1 185 ? 39.03501 52.41541 10.99952 1.000 11.23682 185 ALA A C 1
ATOM 6239 O O . ALA B 1 185 ? 38.57724 53.12922 10.08998 1.000 13.93484 185 ALA A O 1
ATOM 6246 N N . GLU B 1 186 ? 40.32010 52.06052 11.08289 1.000 8.64958 186 GLU A N 1
ATOM 6247 C CA . GLU B 1 186 ? 41.26528 52.26292 10.00210 1.000 8.70624 186 GLU A CA 1
ATOM 6248 C C . GLU B 1 186 ? 41.19105 51.04707 9.08613 1.000 13.10978 186 GLU A C 1
ATOM 6249 O O . GLU B 1 186 ? 41.39324 49.93098 9.55572 1.000 10.47942 186 GLU A O 1
ATOM 6261 N N . VAL B 1 187 ? 40.89067 51.25268 7.79054 1.000 10.76354 187 VAL A N 1
ATOM 6262 C CA . VAL B 1 187 ? 40.66829 50.12502 6.88301 1.000 9.35951 187 VAL A CA 1
ATOM 6263 C C . VAL B 1 187 ? 41.55123 50.24076 5.65245 1.000 13.40792 187 VAL A C 1
ATOM 6264 O O . VAL B 1 187 ? 41.88329 51.33829 5.19592 1.000 11.96075 187 VAL A O 1
ATOM 6277 N N . GLU B 1 188 ? 41.90758 49.08690 5.08627 1.000 9.20758 188 GLU A N 1
ATOM 6278 C CA . GLU B 1 188 ? 42.79898 49.05703 3.92647 1.000 10.45631 188 GLU A CA 1
ATOM 6279 C C . GLU B 1 188 ? 42.06530 49.29406 2.62671 1.000 12.42528 188 GLU A C 1
ATOM 6280 O O . GLU B 1 188 ? 42.68525 49.75558 1.67507 1.000 11.89096 188 GLU A O 1
ATOM 6292 N N . GLU B 1 189 ? 40.75908 49.05702 2.58602 1.000 13.17518 189 GLU A N 1
ATOM 6293 C CA . GLU B 1 189 ? 40.00204 49.11129 1.34081 1.000 11.46149 189 GLU A CA 1
ATOM 6294 C C . GLU B 1 189 ? 38.53927 49.33422 1.70171 1.000 12.10551 189 GLU A C 1
ATOM 6295 O O . GLU B 1 189 ? 38.05880 48.73739 2.65541 1.000 11.22910 189 GLU A O 1
ATOM 6307 N N . ILE B 1 190 ? 37.84255 50.16991 0.91913 1.000 9.83908 190 ILE A N 1
ATOM 6308 C CA . ILE B 1 190 ? 36.38526 50.28398 0.96037 1.000 9.05633 190 ILE A CA 1
ATOM 6309 C C . ILE B 1 190 ? 35.81950 49.52407 -0.22340 1.000 9.74139 190 ILE A C 1
ATOM 6310 O O . ILE B 1 190 ? 36.22299 49.77296 -1.37386 1.000 12.05840 190 ILE A O 1
ATOM 6326 N N . VAL B 1 191 ? 34.87231 48.63064 0.04273 1.000 8.11486 191 VAL A N 1
ATOM 6327 C CA . VAL B 1 191 ? 34.27411 47.80216 -1.00042 1.000 9.41148 191 VAL A CA 1
ATOM 6328 C C . VAL B 1 191 ? 32.77990 48.06049 -1.03985 1.000 11.02768 191 VAL A C 1
ATOM 6329 O O . VAL B 1 191 ? 32.15955 48.52296 -0.06646 1.000 12.39956 191 VAL A O 1
ATOM 6342 N N . PRO B 1 192 ? 32.16219 47.75381 -2.16583 1.000 9.79677 192 PRO A N 1
ATOM 6343 C CA . PRO B 1 192 ? 30.71072 47.93666 -2.28279 1.000 11.46031 192 PRO A CA 1
ATOM 6344 C C . PRO B 1 192 ? 29.94641 47.04733 -1.32986 1.000 10.20532 192 PRO A C 1
ATOM 6345 O O . PRO B 1 192 ? 30.30415 45.88446 -1.10810 1.000 11.90626 192 PRO A O 1
ATOM 6356 N N . THR B 1 193 ? 28.83750 47.58389 -0.83741 1.000 11.47372 193 THR A N 1
ATOM 6357 C CA . THR B 1 193 ? 27.88680 46.77227 -0.09208 1.000 16.90549 193 THR A CA 1
ATOM 6358 C C . THR B 1 193 ? 27.44041 45.61424 -0.96804 1.000 16.57946 193 THR A C 1
ATOM 6359 O O . THR B 1 193 ? 27.05884 45.81361 -2.12874 1.000 15.53796 193 THR A O 1
ATOM 6370 N N . GLY B 1 194 ? 27.44370 44.41280 -0.39065 1.000 16.67991 194 GLY A N 1
ATOM 6371 C CA . GLY B 1 194 ? 27.26356 43.18083 -1.12207 1.000 16.62750 194 GLY A CA 1
ATOM 6372 C C . GLY B 1 194 ? 28.54731 42.46038 -1.45056 1.000 14.57818 194 GLY A C 1
ATOM 6373 O O . GLY B 1 194 ? 28.50234 41.29059 -1.86472 1.000 19.93937 194 GLY A O 1
ATOM 6377 N N . THR B 1 195 ? 29.69917 43.09735 -1.25577 1.000 13.60014 195 THR A N 1
ATOM 6378 C CA . THR B 1 195 ? 30.95429 42.37916 -1.40355 1.000 11.45659 195 THR A CA 1
ATOM 6379 C C . THR B 1 195 ? 31.26660 41.53450 -0.18114 1.000 16.37681 195 THR A C 1
ATOM 6380 O O . THR B 1 195 ? 31.90531 40.48386 -0.30922 1.000 14.52940 195 THR A O 1
ATOM 6391 N N . LEU B 1 196 ? 30.87753 41.98304 1.00513 1.000 12.17172 196 LEU A N 1
ATOM 6392 C CA . LEU B 1 196 ? 31.06475 41.22115 2.23987 1.000 13.37740 196 LEU A CA 1
ATOM 6393 C C . LEU B 1 196 ? 29.74734 40.54489 2.59431 1.000 13.52619 196 LEU A C 1
ATOM 6394 O O . LEU B 1 196 ? 28.73479 41.22438 2.81992 1.000 11.71849 196 LEU A O 1
ATOM 6410 N N A SER B 1 197 ? 29.75887 39.21731 2.65407 0.480 11.20999 197 SER A N 1
ATOM 6411 N N B SER B 1 197 ? 29.75691 39.21601 2.65099 0.520 11.19922 197 SER A N 1
ATOM 6412 C CA A SER B 1 197 ? 28.53053 38.46347 2.83082 0.480 11.29834 197 SER A CA 1
ATOM 6413 C CA B SER B 1 197 ? 28.52504 38.47258 2.83203 0.520 11.29474 197 SER A CA 1
ATOM 6414 C C A SER B 1 197 ? 28.02873 38.53889 4.27259 0.480 9.32197 197 SER A C 1
ATOM 6415 C C B SER B 1 197 ? 28.02713 38.54978 4.27289 0.520 9.31652 197 SER A C 1
ATOM 6416 O O A SER B 1 197 ? 28.80250 38.74857 5.20387 0.480 9.78583 197 SER A O 1
ATOM 6417 O O B SER B 1 197 ? 28.80304 38.75569 5.20251 0.520 9.79461 197 SER A O 1
ATOM 6432 N N . PRO B 1 198 ? 26.72711 38.34959 4.48196 1.000 11.88599 198 PRO A N 1
ATOM 6433 C CA . PRO B 1 198 ? 26.21100 38.31100 5.85531 1.000 10.09257 198 PRO A CA 1
ATOM 6434 C C . PRO B 1 198 ? 26.91185 37.25050 6.67285 1.000 13.67690 198 PRO A C 1
ATOM 6435 O O . PRO B 1 198 ? 27.01326 37.37455 7.89039 1.000 10.78303 198 PRO A O 1
ATOM 6446 N N . ASN B 1 199 ? 27.36107 36.17657 6.02973 1.000 11.59286 199 ASN A N 1
ATOM 6447 C CA . ASN B 1 199 ? 27.96995 35.06608 6.74681 1.000 11.24932 199 ASN A CA 1
ATOM 6448 C C . ASN B 1 199 ? 29.42190 35.32040 7.12029 1.000 13.43254 199 ASN A C 1
ATOM 6449 O O . ASN B 1 199 ? 29.99460 34.54626 7.91202 1.000 15.75988 199 ASN A O 1
ATOM 6460 N N . GLU B 1 200 ? 30.06486 36.33133 6.52638 1.000 9.95695 200 GLU A N 1
ATOM 6461 C CA . GLU B 1 200 ? 31.48716 36.57879 6.79168 1.000 7.90414 200 GLU A CA 1
ATOM 6462 C C . GLU B 1 200 ? 31.79587 37.86634 7.52774 1.000 10.44645 200 GLU A C 1
ATOM 6463 O O . GLU B 1 200 ? 32.87348 37.97119 8.11155 1.000 10.11070 200 GLU A O 1
ATOM 6475 N N . ILE B 1 201 ? 30.87036 38.82757 7.57297 1.000 11.99073 201 ILE A N 1
ATOM 6476 C CA . ILE B 1 201 ? 31.15935 40.06144 8.30415 1.000 7.53961 201 ILE A CA 1
ATOM 6477 C C . ILE B 1 201 ? 31.38431 39.73005 9.77727 1.000 8.08182 201 ILE A C 1
ATOM 6478 O O . ILE B 1 201 ? 30.64864 38.93250 10.36103 1.000 9.68217 201 ILE A O 1
ATOM 6494 N N . LYS B 1 202 ? 32.37878 40.37174 10.39799 1.000 8.94841 202 LYS A N 1
ATOM 6495 C CA . LYS B 1 202 ? 32.65929 40.16146 11.81578 1.000 9.60415 202 LYS A CA 1
ATOM 6496 C C . LYS B 1 202 ? 32.32017 41.34502 12.71523 1.000 11.89481 202 LYS A C 1
ATOM 6497 O O . LYS B 1 202 ? 32.08359 41.13298 13.89910 1.000 10.67397 202 LYS A O 1
ATOM 6516 N N . THR B 1 203 ? 32.21098 42.56123 12.18079 1.000 11.25657 203 THR A N 1
ATOM 6517 C CA . THR B 1 203 ? 31.80644 43.73446 12.94746 1.000 10.52485 203 THR A CA 1
ATOM 6518 C C . THR B 1 203 ? 30.76727 44.46714 12.11671 1.000 9.20743 203 THR A C 1
ATOM 6519 O O . THR B 1 203 ? 31.08942 44.90532 10.98965 1.000 9.70626 203 THR A O 1
ATOM 6530 N N . PRO B 1 204 ? 29.53532 44.60193 12.60564 1.000 8.41276 204 PRO A N 1
ATOM 6531 C CA . PRO B 1 204 ? 28.49604 45.27567 11.81849 1.000 10.57201 204 PRO A CA 1
ATOM 6532 C C . PRO B 1 204 ? 28.71651 46.78345 11.75187 1.000 8.89788 204 PRO A C 1
ATOM 6533 O O . PRO B 1 204 ? 29.12285 47.42448 12.72766 1.000 9.89634 204 PRO A O 1
ATOM 6544 N N . GLY B 1 205 ? 28.36791 47.36827 10.60349 1.000 8.83420 205 GLY A N 1
ATOM 6545 C CA . GLY B 1 205 ? 28.64522 48.78772 10.39346 1.000 10.97489 205 GLY A CA 1
ATOM 6546 C C . GLY B 1 205 ? 27.95437 49.70265 11.38851 1.000 9.13202 205 GLY A C 1
ATOM 6547 O O . GLY B 1 205 ? 28.43270 50.80608 11.68038 1.000 10.80820 205 GLY A O 1
ATOM 6551 N N . ILE B 1 206 ? 26.85081 49.24568 11.94424 1.000 13.04332 206 ILE A N 1
ATOM 6552 C CA . ILE B 1 206 ? 26.08451 50.04307 12.89674 1.000 14.46210 206 ILE A CA 1
ATOM 6553 C C . ILE B 1 206 ? 26.90305 50.40718 14.11851 1.000 14.46345 206 ILE A C 1
ATOM 6554 O O . ILE B 1 206 ? 26.64396 51.43288 14.73801 1.000 14.71417 206 ILE A O 1
ATOM 6570 N N . ILE B 1 207 ? 27.91959 49.61923 14.48624 1.000 12.66969 207 ILE A N 1
ATOM 6571 C CA . ILE B 1 207 ? 28.69123 49.97838 15.66063 1.000 11.12090 207 ILE A CA 1
ATOM 6572 C C . ILE B 1 207 ? 29.96136 50.74149 15.32203 1.000 12.34788 207 ILE A C 1
ATOM 6573 O O . ILE B 1 207 ? 30.66667 51.16392 16.23865 1.000 13.63938 207 ILE A O 1
ATOM 6589 N N . VAL B 1 208 ? 30.24028 50.97746 14.04136 1.000 9.47381 208 VAL A N 1
ATOM 6590 C CA . VAL B 1 208 ? 31.42077 51.70272 13.58561 1.000 9.77373 208 VAL A CA 1
ATOM 6591 C C . VAL B 1 208 ? 31.00919 53.14217 13.31917 1.000 14.23748 208 VAL A C 1
ATOM 6592 O O . VAL B 1 208 ? 30.19510 53.40289 12.42847 1.000 12.28087 208 VAL A O 1
ATOM 6605 N N . ASP B 1 209 ? 31.59042 54.07423 14.05723 1.000 14.02051 209 ASP A N 1
ATOM 6606 C CA . ASP B 1 209 ? 31.15650 55.45888 13.94253 1.000 11.27643 209 ASP A CA 1
ATOM 6607 C C . ASP B 1 209 ? 31.90686 56.21278 12.85209 1.000 15.23997 209 ASP A C 1
ATOM 6608 O O . ASP B 1 209 ? 31.31407 57.05137 12.16033 1.000 11.86326 209 ASP A O 1
ATOM 6617 N N . TYR B 1 210 ? 33.20535 55.93457 12.68593 1.000 8.27752 210 TYR A N 1
ATOM 6618 C CA . TYR B 1 210 ? 34.08376 56.64970 11.78434 1.000 8.19495 210 TYR A CA 1
ATOM 6619 C C . TYR B 1 210 ? 35.04775 55.66787 11.14488 1.000 12.95108 210 TYR A C 1
ATOM 6620 O O . TYR B 1 210 ? 35.44336 54.67574 11.76189 1.000 13.10300 210 TYR A O 1
ATOM 6638 N N . ILE B 1 211 ? 35.42826 55.97948 9.90876 1.000 10.56151 211 ILE A N 1
ATOM 6639 C CA . ILE B 1 211 ? 36.37985 55.17231 9.13693 1.000 9.09573 211 ILE A CA 1
ATOM 6640 C C . ILE B 1 211 ? 37.42903 56.10451 8.55565 1.000 13.76240 211 ILE A C 1
ATOM 6641 O O . ILE B 1 211 ? 37.09172 57.15256 8.00816 1.000 13.78178 211 ILE A O 1
ATOM 6657 N N . VAL B 1 212 ? 38.67615 55.64716 8.56113 1.000 13.26504 212 VAL A N 1
ATOM 6658 C CA . VAL B 1 212 ? 39.76921 56.37991 7.93357 1.000 10.66232 212 VAL A CA 1
ATOM 6659 C C . VAL B 1 212 ? 40.66368 55.41727 7.14866 1.000 18.40205 212 VAL A C 1
ATOM 6660 O O . VAL B 1 212 ? 40.60032 54.20502 7.37265 1.000 13.21367 212 VAL A O 1
ATOM 6673 N N . THR B 1 213 ? 41.36803 56.00911 6.15416 1.000 19.96240 213 THR A N 1
ATOM 6674 C CA . THR B 1 213 ? 42.67505 55.59464 5.46320 1.000 39.45448 213 THR A CA 1
ATOM 6675 C C . THR B 1 213 ? 42.64117 55.43119 3.98343 1.000 35.03210 213 THR A C 1
ATOM 6676 O O . THR B 1 213 ? 41.71097 55.95356 3.40181 1.000 56.98330 213 THR A O 1
ATOM 6687 N N . ASN C 2 2 ? -7.77099 48.93514 13.60719 1.000 45.57072 2 ASN C N 1
ATOM 6688 C CA . ASN C 2 2 ? -7.49804 50.36179 13.63886 1.000 44.15397 2 ASN C CA 1
ATOM 6689 C C . ASN C 2 2 ? -6.68878 50.89257 14.83905 1.000 28.78043 2 ASN C C 1
ATOM 6690 O O . ASN C 2 2 ? -5.80607 51.71639 14.63637 1.000 35.20991 2 ASN C O 1
ATOM 6700 N N . PRO C 2 3 ? -7.03113 50.50206 16.07510 1.000 29.06461 3 PRO C N 1
ATOM 6701 C CA . PRO C 2 3 ? -6.17988 50.92816 17.20324 1.000 30.08681 3 PRO C CA 1
ATOM 6702 C C . PRO C 2 3 ? -4.74083 50.43941 17.05979 1.000 25.62407 3 PRO C C 1
ATOM 6703 O O . PRO C 2 3 ? -3.79443 51.14585 17.42687 1.000 24.99783 3 PRO C O 1
ATOM 6714 N N . LYS C 2 4 ? -4.55755 49.23388 16.52530 1.000 29.18901 4 LYS C N 1
ATOM 6715 C CA . LYS C 2 4 ? -3.20633 48.73313 16.29948 1.000 32.93205 4 LYS C CA 1
ATOM 6716 C C . LYS C 2 4 ? -2.50383 49.54455 15.22788 1.000 28.85176 4 LYS C C 1
ATOM 6717 O O . LYS C 2 4 ? -1.29569 49.79009 15.32994 1.000 25.14876 4 LYS C O 1
ATOM 6736 N N . GLU C 2 5 ? -3.25740 50.00627 14.22290 1.000 24.04987 5 GLU C N 1
ATOM 6737 C CA . GLU C 2 5 ? -2.69410 50.87176 13.19321 1.000 28.47050 5 GLU C CA 1
ATOM 6738 C C . GLU C 2 5 ? -2.33125 52.23502 13.75774 1.000 23.26660 5 GLU C C 1
ATOM 6739 O O . GLU C 2 5 ? -1.25797 52.77991 13.47471 1.000 24.12125 5 GLU C O 1
ATOM 6751 N N . LYS C 2 6 ? -3.25032 52.82112 14.52192 1.000 25.25124 6 LYS C N 1
ATOM 6752 C CA . LYS C 2 6 ? -2.98073 54.05862 15.24659 1.000 24.46206 6 LYS C CA 1
ATOM 6753 C C . LYS C 2 6 ? -1.66325 53.97930 16.00307 1.000 18.16410 6 LYS C C 1
ATOM 6754 O O . LYS C 2 6 ? -0.82180 54.87947 15.90867 1.000 21.27193 6 LYS C O 1
ATOM 6773 N N . ILE C 2 7 ? -1.49843 52.92436 16.79125 1.000 21.52812 7 ILE C N 1
ATOM 6774 C CA . ILE C 2 7 ? -0.29361 52.79235 17.60584 1.000 19.47749 7 ILE C CA 1
ATOM 6775 C C . ILE C 2 7 ? 0.93785 52.66013 16.70868 1.000 21.23116 7 ILE C C 1
ATOM 6776 O O . ILE C 2 7 ? 1.95517 53.33485 16.90635 1.000 19.84838 7 ILE C O 1
ATOM 6792 N N . ALA C 2 8 ? 0.86136 51.77876 15.70774 1.000 21.89215 8 ALA C N 1
ATOM 6793 C CA . ALA C 2 8 ? 2.03478 51.49602 14.87853 1.000 21.64601 8 ALA C CA 1
ATOM 6794 C C . ALA C 2 8 ? 2.48848 52.72760 14.12530 1.000 20.22476 8 ALA C C 1
ATOM 6795 O O . ALA C 2 8 ? 3.68883 53.00209 14.02123 1.000 19.79020 8 ALA C O 1
ATOM 6802 N N . ILE C 2 9 ? 1.53893 53.52196 13.62917 1.000 23.70912 9 ILE C N 1
ATOM 6803 C CA . ILE C 2 9 ? 1.88289 54.75393 12.92856 1.000 17.62287 9 ILE C CA 1
ATOM 6804 C C . ILE C 2 9 ? 2.62487 55.71021 13.85283 1.000 21.02119 9 ILE C C 1
ATOM 6805 O O . ILE C 2 9 ? 3.62973 56.32063 13.46910 1.000 20.78990 9 ILE C O 1
ATOM 6821 N N . ARG C 2 10 ? 2.09808 55.91077 15.06666 1.000 20.91762 10 ARG C N 1
ATOM 6822 C CA . ARG C 2 10 ? 2.72928 56.84624 15.99084 1.000 20.95724 10 ARG C CA 1
ATOM 6823 C C . ARG C 2 10 ? 4.11031 56.36075 16.43921 1.000 17.90031 10 ARG C C 1
ATOM 6824 O O . ARG C 2 10 ? 5.04800 57.15687 16.56472 1.000 20.15053 10 ARG C O 1
ATOM 6845 N N . VAL C 2 11 ? 4.24541 55.07353 16.72745 1.000 18.01862 11 VAL C N 1
ATOM 6846 C CA . VAL C 2 11 ? 5.56459 54.54735 17.08579 1.000 14.93780 11 VAL C CA 1
ATOM 6847 C C . VAL C 2 11 ? 6.55296 54.75944 15.93950 1.000 14.34623 11 VAL C C 1
ATOM 6848 O O . VAL C 2 11 ? 7.68664 55.22942 16.13701 1.000 17.39221 11 VAL C O 1
ATOM 6861 N N . ALA C 2 12 ? 6.13086 54.43998 14.71645 1.000 18.81111 12 ALA C N 1
ATOM 6862 C CA . ALA C 2 12 ? 7.02052 54.63349 13.57537 1.000 16.80847 12 ALA C CA 1
ATOM 6863 C C . ALA C 2 12 ? 7.55085 56.05641 13.52797 1.000 20.26862 12 ALA C C 1
ATOM 6864 O O . ALA C 2 12 ? 8.69903 56.28410 13.14154 1.000 19.26019 12 ALA C O 1
ATOM 6871 N N . GLN C 2 13 ? 6.72673 57.04031 13.92290 1.000 19.91696 13 GLN C N 1
ATOM 6872 C CA . GLN C 2 13 ? 7.13783 58.43932 13.87292 1.000 15.68577 13 GLN C CA 1
ATOM 6873 C C . GLN C 2 13 ? 8.21067 58.76898 14.89186 1.000 19.55757 13 GLN C C 1
ATOM 6874 O O . GLN C 2 13 ? 8.86645 59.81962 14.78934 1.000 22.91231 13 GLN C O 1
ATOM 6888 N N . GLU C 2 14 ? 8.41403 57.90042 15.86372 1.000 19.54082 14 GLU C N 1
ATOM 6889 C CA . GLU C 2 14 ? 9.42327 58.09648 16.88608 1.000 20.41745 14 GLU C CA 1
ATOM 6890 C C . GLU C 2 14 ? 10.81919 57.67210 16.43327 1.000 19.67478 14 GLU C C 1
ATOM 6891 O O . GLU C 2 14 ? 11.81351 58.12890 17.01826 1.000 19.77381 14 GLU C O 1
ATOM 6903 N N . LEU C 2 15 ? 10.92185 56.86791 15.37764 1.000 20.12549 15 LEU C N 1
ATOM 6904 C CA . LEU C 2 15 ? 12.22010 56.33888 14.95004 1.000 18.11190 15 LEU C CA 1
ATOM 6905 C C . LEU C 2 15 ? 13.02405 57.38888 14.19469 1.000 23.41341 15 LEU C C 1
ATOM 6906 O O . LEU C 2 15 ? 12.47180 58.24364 13.49548 1.000 23.02750 15 LEU C O 1
ATOM 6922 N N . LYS C 2 16 ? 14.34795 57.33132 14.36077 1.000 19.37060 16 LYS C N 1
ATOM 6923 C CA . LYS C 2 16 ? 15.27708 58.30604 13.80537 1.000 20.08254 16 LYS C CA 1
ATOM 6924 C C . LYS C 2 16 ? 16.20457 57.66646 12.78425 1.000 27.60078 16 LYS C C 1
ATOM 6925 O O . LYS C 2 16 ? 16.55115 56.48437 12.88609 1.000 19.37400 16 LYS C O 1
ATOM 6944 N N . LYS C 2 17 ? 16.64391 58.48678 11.83320 1.000 22.01366 17 LYS C N 1
ATOM 6945 C CA . LYS C 2 17 ? 17.54635 58.03484 10.78102 1.000 27.86907 17 LYS C CA 1
ATOM 6946 C C . LYS C 2 17 ? 18.76906 57.34896 11.37998 1.000 17.17369 17 LYS C C 1
ATOM 6947 O O . LYS C 2 17 ? 19.39834 57.86301 12.31034 1.000 18.39588 17 LYS C O 1
ATOM 6966 N N . GLY C 2 18 ? 19.12188 56.20424 10.81493 1.000 22.01072 18 GLY C N 1
ATOM 6967 C CA . GLY C 2 18 ? 20.34483 55.53293 11.19707 1.000 24.57420 18 GLY C CA 1
ATOM 6968 C C . GLY C 2 18 ? 20.24065 54.59286 12.38276 1.000 20.77147 18 GLY C C 1
ATOM 6969 O O . GLY C 2 18 ? 21.21703 53.89282 12.68072 1.000 19.92921 18 GLY C O 1
ATOM 6973 N N . GLN C 2 19 ? 19.08958 54.49812 13.02618 1.000 17.18213 19 GLN C N 1
ATOM 6974 C CA . GLN C 2 19 ? 18.96836 53.68936 14.22734 1.000 15.45354 19 GLN C CA 1
ATOM 6975 C C . GLN C 2 19 ? 18.89208 52.19565 13.90747 1.000 14.03475 19 GLN C C 1
ATOM 6976 O O . GLN C 2 19 ? 18.36654 51.77964 12.86781 1.000 15.16022 19 GLN C O 1
ATOM 6990 N N . LEU C 2 20 ? 19.38578 51.39377 14.84254 1.000 13.55336 20 LEU C N 1
ATOM 6991 C CA . LEU C 2 20 ? 19.12724 49.95624 14.85003 1.000 14.77496 20 LEU C CA 1
ATOM 6992 C C . LEU C 2 20 ? 17.91296 49.70687 15.73349 1.000 11.17765 20 LEU C C 1
ATOM 6993 O O . LEU C 2 20 ? 17.91540 50.09888 16.89879 1.000 14.98404 20 LEU C O 1
ATOM 7009 N N . VAL C 2 21 ? 16.91541 49.02708 15.19277 1.000 12.83404 21 VAL C N 1
ATOM 7010 C CA . VAL C 2 21 ? 15.61976 48.84466 15.83482 1.000 11.84097 21 VAL C CA 1
ATOM 7011 C C . VAL C 2 21 ? 15.27395 47.36419 15.89605 1.000 11.43431 21 VAL C C 1
ATOM 7012 O O . VAL C 2 21 ? 15.49570 46.61627 14.93444 1.000 13.22056 21 VAL C O 1
ATOM 7025 N N . ASN C 2 22 ? 14.69053 46.95749 17.01672 1.000 11.75068 22 ASN C N 1
ATOM 7026 C CA . ASN C 2 22 ? 14.16991 45.62117 17.19685 1.000 14.73932 22 ASN C CA 1
ATOM 7027 C C . ASN C 2 22 ? 12.67868 45.71539 17.46861 1.000 18.51593 22 ASN C C 1
ATOM 7028 O O . ASN C 2 22 ? 12.25419 46.46974 18.35800 1.000 14.80504 22 ASN C O 1
ATOM 7039 N N . LEU C 2 23 ? 11.89536 44.96075 16.70691 1.000 13.93791 23 LEU C N 1
ATOM 7040 C CA . LEU C 2 23 ? 10.44753 44.88407 16.87250 1.000 15.39321 23 LEU C CA 1
ATOM 7041 C C . LEU C 2 23 ? 10.04192 43.53487 17.45528 1.000 21.93147 23 LEU C C 1
ATOM 7042 O O . LEU C 2 23 ? 10.32777 42.47829 16.88019 1.000 15.68572 23 LEU C O 1
ATOM 7058 N N . GLY C 2 24 ? 9.36010 43.56583 18.59028 1.000 16.32217 24 GLY C N 1
ATOM 7059 C CA . GLY C 2 24 ? 8.78130 42.35552 19.13049 1.000 16.46675 24 GLY C CA 1
ATOM 7060 C C . GLY C 2 24 ? 7.65278 41.80303 18.28200 1.000 19.63859 24 GLY C C 1
ATOM 7061 O O . GLY C 2 24 ? 7.12234 42.44690 17.37164 1.000 20.97532 24 GLY C O 1
ATOM 7065 N N . ILE C 2 25 ? 7.30305 40.54211 18.56236 1.000 21.12156 25 ILE C N 1
ATOM 7066 C CA . ILE C 2 25 ? 6.22404 39.88809 17.82244 1.000 30.04100 25 ILE C CA 1
ATOM 7067 C C . ILE C 2 25 ? 4.89399 40.51923 18.22673 1.000 22.15833 25 ILE C C 1
ATOM 7068 O O . ILE C 2 25 ? 4.74153 41.05205 19.34414 1.000 31.14096 25 ILE C O 1
ATOM 7084 N N . GLY C 2 26 ? 3.94453 40.49934 17.30491 1.000 34.51183 26 GLY C N 1
ATOM 7085 C CA . GLY C 2 26 ? 2.63270 41.07914 17.55752 1.000 37.04353 26 GLY C CA 1
ATOM 7086 C C . GLY C 2 26 ? 2.55984 42.50809 17.06290 1.000 23.05796 26 GLY C C 1
ATOM 7087 O O . GLY C 2 26 ? 3.00951 42.81646 15.95754 1.000 26.35034 26 GLY C O 1
ATOM 7091 N N . LEU C 2 27 ? 2.02786 43.38465 17.90480 1.000 26.61777 27 LEU C N 1
ATOM 7092 C CA . LEU C 2 27 ? 1.77380 44.75660 17.48938 1.000 23.77875 27 LEU C CA 1
ATOM 7093 C C . LEU C 2 27 ? 3.03960 45.45861 17.02384 1.000 17.11825 27 LEU C C 1
ATOM 7094 O O . LEU C 2 27 ? 2.97756 46.16669 16.00879 1.000 18.65037 27 LEU C O 1
ATOM 7110 N N . PRO C 2 28 ? 4.19355 45.33225 17.68974 1.000 15.34835 28 PRO C N 1
ATOM 7111 C CA . PRO C 2 28 ? 5.37924 46.06507 17.20068 1.000 17.31576 28 PRO C CA 1
ATOM 7112 C C . PRO C 2 28 ? 5.76934 45.74835 15.75527 1.000 16.73114 28 PRO C C 1
ATOM 7113 O O . PRO C 2 28 ? 6.33675 46.60977 15.07126 1.000 16.14023 28 PRO C O 1
ATOM 7124 N N . THR C 2 29 ? 5.53570 44.52540 15.28181 1.000 16.80935 29 THR C N 1
ATOM 7125 C CA . THR C 2 29 ? 5.91389 44.18688 13.90328 1.000 21.84468 29 THR C CA 1
ATOM 7126 C C . THR C 2 29 ? 5.17418 45.03384 12.87744 1.000 22.44231 29 THR C C 1
ATOM 7127 O O . THR C 2 29 ? 5.70719 45.28028 11.79240 1.000 18.38190 29 THR C O 1
ATOM 7138 N N . LEU C 2 30 ? 3.98843 45.54379 13.21871 1.000 19.32622 30 LEU C N 1
ATOM 7139 C CA . LEU C 2 30 ? 3.28431 46.45063 12.31927 1.000 21.47155 30 LEU C CA 1
ATOM 7140 C C . LEU C 2 30 ? 4.02998 47.75728 12.08836 1.000 22.17675 30 LEU C C 1
ATOM 7141 O O . LEU C 2 30 ? 3.78120 48.44138 11.08557 1.000 23.48406 30 LEU C O 1
ATOM 7157 N N . VAL C 2 31 ? 4.92064 48.13230 12.99959 1.000 18.31087 31 VAL C N 1
ATOM 7158 C CA . VAL C 2 31 ? 5.61607 49.40394 12.86914 1.000 17.09674 31 VAL C CA 1
ATOM 7159 C C . VAL C 2 31 ? 6.35696 49.47819 11.54878 1.000 20.96418 31 VAL C C 1
ATOM 7160 O O . VAL C 2 31 ? 6.44822 50.55353 10.93219 1.000 21.09906 31 VAL C O 1
ATOM 7173 N N . ALA C 2 32 ? 6.89398 48.33987 11.08808 1.000 24.32181 32 ALA C N 1
ATOM 7174 C CA . ALA C 2 32 ? 7.70313 48.32332 9.86828 1.000 24.71105 32 ALA C CA 1
ATOM 7175 C C . ALA C 2 32 ? 6.89282 48.72088 8.64924 1.000 24.40646 32 ALA C C 1
ATOM 7176 O O . ALA C 2 32 ? 7.46086 49.16784 7.64693 1.000 28.61076 32 ALA C O 1
ATOM 7183 N N . ASN C 2 33 ? 5.57878 48.61984 8.73674 1.000 23.29494 33 ASN C N 1
ATOM 7184 C CA . ASN C 2 33 ? 4.65966 48.99571 7.67051 1.000 26.46644 33 ASN C CA 1
ATOM 7185 C C . ASN C 2 33 ? 4.48515 50.49398 7.51592 1.000 31.71887 33 ASN C C 1
ATOM 7186 O O . ASN C 2 33 ? 3.90428 50.92827 6.51783 1.000 30.13911 33 ASN C O 1
ATOM 7197 N N . TYR C 2 34 ? 5.00636 51.2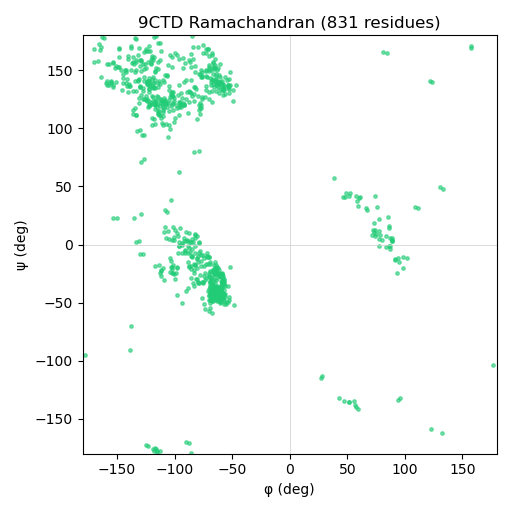9830 8.44380 1.000 28.44719 34 TYR C N 1
ATOM 7198 C CA . TYR C 2 34 ? 4.65017 52.71272 8.48526 1.000 25.49405 34 TYR C CA 1
ATOM 7199 C C . TYR C 2 34 ? 5.84815 53.62503 8.69271 1.000 28.29545 34 TYR C C 1
ATOM 7200 O O . TYR C 2 34 ? 5.68321 54.76347 9.15640 1.000 26.86366 34 TYR C O 1
ATOM 7218 N N . ILE C 2 35 ? 7.04417 53.16911 8.35981 1.000 23.21934 35 ILE C N 1
ATOM 7219 C CA . ILE C 2 35 ? 8.23858 53.97752 8.51428 1.000 24.58779 35 ILE C CA 1
ATOM 7220 C C . ILE C 2 35 ? 8.12161 55.11977 7.51886 1.000 34.49072 35 ILE C C 1
ATOM 7221 O O . ILE C 2 35 ? 7.95186 54.87221 6.31814 1.000 28.21178 35 ILE C O 1
ATOM 7237 N N . PRO C 2 36 ? 8.17666 56.37058 7.96642 1.000 29.54834 36 PRO C N 1
ATOM 7238 C CA . PRO C 2 36 ? 8.16667 57.48211 7.00980 1.000 42.01472 36 PRO C CA 1
ATOM 7239 C C . PRO C 2 36 ? 9.24680 57.26079 5.95715 1.000 42.63514 36 PRO C C 1
ATOM 7240 O O . PRO C 2 36 ? 10.29822 56.66614 6.21505 1.000 38.61026 36 PRO C O 1
ATOM 7251 N N . LYS C 2 37 ? 8.96150 57.74916 4.75129 1.000 47.18062 37 LYS C N 1
ATOM 7252 C CA . LYS C 2 37 ? 9.71589 57.35458 3.56292 1.000 51.18422 37 LYS C CA 1
ATOM 7253 C C . LYS C 2 37 ? 11.13806 57.88900 3.60160 1.000 42.49636 37 LYS C C 1
ATOM 7254 O O . LYS C 2 37 ? 12.04424 57.26847 3.03529 1.000 48.89678 37 LYS C O 1
ATOM 7273 N N . ASP C 2 38 ? 11.36053 59.02756 4.26470 1.000 39.66270 38 ASP C N 1
ATOM 7274 C CA . ASP C 2 38 ? 12.69419 59.61007 4.38561 1.000 43.96743 38 ASP C CA 1
ATOM 7275 C C . ASP C 2 38 ? 13.53504 58.99507 5.49528 1.000 44.77541 38 ASP C C 1
ATOM 7276 O O . ASP C 2 38 ? 14.69943 59.37327 5.64938 1.000 40.08112 38 ASP C O 1
ATOM 7285 N N . ILE C 2 39 ? 12.97048 58.12004 6.32613 1.000 37.76096 39 ILE C N 1
ATOM 7286 C CA . ILE C 2 39 ? 13.62545 57.63130 7.53541 1.000 31.05620 39 ILE C CA 1
ATOM 7287 C C . ILE C 2 39 ? 14.16639 56.24094 7.23754 1.000 27.98356 39 ILE C C 1
ATOM 7288 O O . ILE C 2 39 ? 13.40854 55.33296 6.88047 1.000 31.65053 39 ILE C O 1
ATOM 7304 N N . HIS C 2 40 ? 15.46876 56.06723 7.39540 1.000 29.74428 40 HIS C N 1
ATOM 7305 C CA . HIS C 2 40 ? 16.13438 54.80839 7.06912 1.000 28.41113 40 HIS C CA 1
ATOM 7306 C C . HIS C 2 40 ? 16.67217 54.19998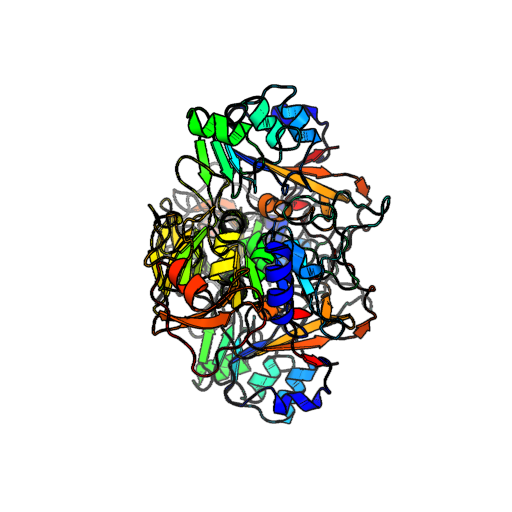 8.35542 1.000 23.19425 40 HIS C C 1
ATOM 7307 O O . HIS C 2 40 ? 17.55738 54.77313 9.00376 1.000 24.39849 40 HIS C O 1
ATOM 7321 N N . VAL C 2 41 ? 16.08852 53.06752 8.74305 1.000 17.94306 41 VAL C N 1
ATOM 7322 C CA . VAL C 2 41 ? 16.51687 52.33496 9.92447 1.000 16.87016 41 VAL C CA 1
ATOM 7323 C C . VAL C 2 41 ? 16.87506 50.90710 9.49374 1.000 15.67452 41 VAL C C 1
ATOM 7324 O O . VAL C 2 41 ? 16.52292 50.45149 8.40986 1.000 19.04568 41 VAL C O 1
ATOM 7337 N N . THR C 2 42 ? 17.54448 50.20892 10.39190 1.000 12.41276 42 THR C N 1
ATOM 7338 C CA . THR C 2 42 ? 17.99427 48.83072 10.20237 1.000 14.12442 42 THR C CA 1
ATOM 7339 C C . THR C 2 42 ? 17.37192 48.03658 11.33162 1.000 15.53266 42 THR C C 1
ATOM 7340 O O . THR C 2 42 ? 17.34738 48.51224 12.47334 1.000 15.90817 42 THR C O 1
ATOM 7351 N N . PHE C 2 43 ? 16.88408 46.83903 11.02895 1.000 10.15742 43 PHE C N 1
ATOM 7352 C CA . PHE C 2 43 ? 16.22593 46.01386 12.02196 1.000 10.63711 43 PHE C CA 1
ATOM 7353 C C . PHE C 2 43 ? 17.08388 44.84000 12.46175 1.000 15.48345 43 PHE C C 1
ATOM 7354 O O . PHE C 2 43 ? 17.71098 44.15777 11.63338 1.000 12.74205 43 PHE C O 1
ATOM 7371 N N A GLN C 2 44 ? 17.06066 44.58433 13.76651 0.570 10.90665 44 GLN C N 1
ATOM 7372 N N B GLN C 2 44 ? 17.08399 44.59033 13.76258 0.430 10.90938 44 GLN C N 1
ATOM 7373 C CA A GLN C 2 44 ? 17.70533 43.42188 14.36088 0.570 13.16527 44 GLN C CA 1
ATOM 7374 C CA B GLN C 2 44 ? 17.70809 43.41578 14.35773 0.430 13.17310 44 GLN C CA 1
ATOM 7375 C C A GLN C 2 44 ? 16.66174 42.40422 14.80875 0.570 16.58029 44 GLN 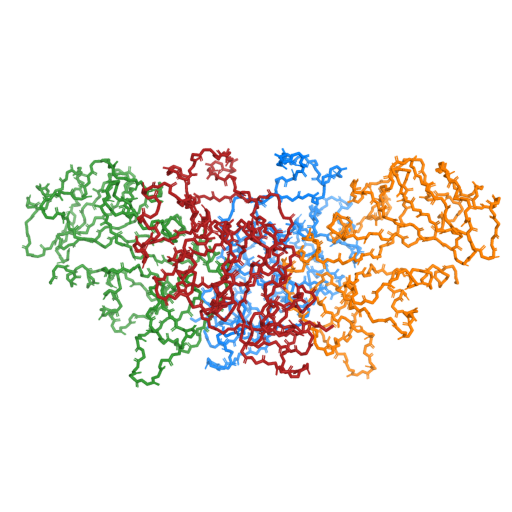C C 1
ATOM 7376 C C B GLN C 2 44 ? 16.67577 42.40703 14.83115 0.430 16.50253 44 GLN C C 1
ATOM 7377 O O A GLN C 2 44 ? 15.61069 42.77434 15.34171 0.570 13.72418 44 GLN C O 1
ATOM 7378 O O B GLN C 2 44 ? 15.64798 42.78404 15.38994 0.430 13.70547 44 GLN C O 1
ATOM 7405 N N . CYS C 2 45 ? 16.95412 41.12337 14.60610 1.000 12.43096 45 CYS C N 1
ATOM 7406 C CA . CYS C 2 45 ? 16.16403 40.04396 15.17894 1.000 11.18734 45 CYS C CA 1
ATOM 7407 C C . CYS C 2 45 ? 17.06242 39.20601 16.08437 1.000 12.15289 45 CYS C C 1
ATOM 7408 O O . CYS C 2 45 ? 18.21357 38.90103 15.73327 1.000 12.24190 45 CYS C O 1
ATOM 7416 N N . GLU C 2 46 ? 16.51774 38.81084 17.24206 1.000 11.59274 46 GLU C N 1
ATOM 7417 C CA . GLU C 2 46 ? 17.32538 38.22364 18.29380 1.000 13.77626 46 GLU C CA 1
ATOM 7418 C C . GLU C 2 46 ? 17.90479 36.87525 17.88660 1.000 9.55562 46 GLU C C 1
ATOM 7419 O O . GLU C 2 46 ? 18.89876 36.43616 18.47878 1.000 10.69033 46 GLU C O 1
ATOM 7431 N N . ASN C 2 47 ? 17.26307 36.19941 16.95372 1.000 10.62813 47 ASN C N 1
ATOM 7432 C CA . ASN C 2 47 ? 17.74745 34.90537 16.51226 1.000 10.69581 47 ASN C CA 1
ATOM 7433 C C . ASN C 2 47 ? 19.01170 35.01486 15.66883 1.000 14.22506 47 ASN C C 1
ATOM 7434 O O . ASN C 2 47 ? 19.61083 33.97635 15.35851 1.000 10.73600 47 ASN C O 1
ATOM 7445 N N . GLY C 2 48 ? 19.40727 36.22027 15.25129 1.000 9.49157 48 GLY C N 1
ATOM 7446 C CA . GLY C 2 48 ? 20.77643 36.44577 14.82569 1.000 9.48661 48 GLY C CA 1
ATOM 7447 C C . GLY C 2 48 ? 20.96618 37.20003 13.52509 1.000 10.79140 48 GLY C C 1
ATOM 7448 O O . GLY C 2 48 ? 21.79882 36.80049 12.71687 1.000 9.18318 48 GLY C O 1
ATOM 7452 N N . ILE C 2 49 ? 20.27230 38.32535 13.32672 1.000 11.14705 49 ILE C N 1
ATOM 7453 C CA . ILE C 2 49 ? 20.46248 39.11265 12.11303 1.000 8.57203 49 ILE C CA 1
ATOM 7454 C C . ILE C 2 49 ? 20.39100 40.60378 12.42204 1.000 12.83433 49 ILE C C 1
ATOM 7455 O O . ILE C 2 49 ? 19.53307 41.05205 13.19332 1.000 10.57173 49 ILE C O 1
ATOM 7471 N N . ILE C 2 50 ? 21.28855 41.36527 11.79737 1.000 9.43550 50 ILE C N 1
ATOM 7472 C CA . ILE C 2 50 ? 21.14452 42.80925 11.60303 1.000 9.80765 50 ILE C CA 1
ATOM 7473 C C . ILE C 2 50 ? 20.92191 43.02027 10.11173 1.000 12.80156 50 ILE C C 1
ATOM 7474 O O . ILE C 2 50 ? 21.72210 42.54195 9.29125 1.000 12.21698 50 ILE C O 1
ATOM 7490 N N . GLY C 2 51 ? 19.80578 43.66733 9.75435 1.000 10.33605 51 GLY C N 1
ATOM 7491 C CA . GLY C 2 51 ? 19.45896 43.86275 8.35962 1.000 11.57759 51 GLY C CA 1
ATOM 7492 C C . GLY C 2 51 ? 18.27058 43.03157 7.88890 1.000 13.16432 51 GLY C C 1
ATOM 7493 O O . GLY C 2 51 ? 18.19136 42.65470 6.70870 1.000 13.08694 51 GLY C O 1
ATOM 7497 N N . MET C 2 52 ? 17.31868 42.78635 8.78623 1.000 12.81042 52 MET C N 1
ATOM 7498 C CA . MET C 2 52 ? 16.10178 42.07398 8.42820 1.000 10.90528 52 MET C CA 1
ATOM 7499 C C . MET C 2 52 ? 15.30464 42.87136 7.39617 1.000 12.06854 52 MET C C 1
ATOM 7500 O O . MET C 2 52 ? 15.13231 44.09738 7.50810 1.000 15.61085 52 MET C O 1
ATOM 7514 N N . GLY C 2 53 ? 14.78852 42.17133 6.41667 1.000 13.77802 53 GLY C N 1
ATOM 7515 C CA . GLY C 2 53 ? 13.92250 42.78634 5.44183 1.000 15.69543 53 GLY C CA 1
ATOM 7516 C C . GLY C 2 53 ? 12.53420 42.19082 5.50437 1.000 13.08908 53 GLY C C 1
ATOM 7517 O O . GLY C 2 53 ? 12.24134 41.31386 6.31618 1.000 15.19932 53 GLY C O 1
ATOM 7521 N N . PRO C 2 54 ? 11.67060 42.62715 4.58965 1.000 18.20232 54 PRO C N 1
ATOM 7522 C CA . PRO C 2 54 ? 10.28651 42.13673 4.55199 1.000 20.11352 54 PRO C CA 1
ATOM 7523 C C . PRO C 2 54 ? 10.22922 40.69785 4.07792 1.000 21.54515 54 PRO C C 1
ATOM 7524 O O . PRO C 2 54 ? 11.20328 40.11755 3.58849 1.000 15.30994 54 PRO C O 1
ATOM 7535 N N . ALA C 2 55 ? 9.05687 40.11270 4.24371 1.000 13.88528 55 ALA C N 1
ATOM 7536 C CA . ALA C 2 55 ? 8.88250 38.72498 3.84951 1.000 17.69195 55 ALA C CA 1
ATOM 7537 C C . ALA C 2 55 ? 9.24135 38.54941 2.37437 1.000 17.97530 55 ALA C C 1
ATOM 7538 O O . ALA C 2 55 ? 9.01356 39.44406 1.55136 1.000 14.74338 55 ALA C O 1
ATOM 7545 N N . PRO C 2 56 ? 9.82776 37.42752 2.00770 1.000 15.19290 56 PRO C N 1
ATOM 7546 C CA . PRO C 2 56 ? 10.21860 37.24707 0.61051 1.000 12.11340 56 PRO C CA 1
ATOM 7547 C C . PRO C 2 56 ? 8.99063 37.09123 -0.26794 1.000 15.41956 56 PRO C C 1
ATOM 7548 O O . PRO C 2 56 ? 7.97049 36.54793 0.15488 1.000 14.49571 56 PRO C O 1
ATOM 7559 N N . LYS C 2 57 ? 9.13154 37.47605 -1.52887 1.000 14.91927 57 LYS C N 1
ATOM 7560 C CA . LYS C 2 57 ? 8.12450 37.09360 -2.52569 1.000 20.46350 57 LYS C CA 1
ATOM 7561 C C . LYS C 2 57 ? 8.06628 35.57222 -2.61185 1.000 22.24659 57 LYS C C 1
ATOM 7562 O O . LYS C 2 57 ? 9.03214 34.86652 -2.28799 1.000 13.33650 57 LYS C O 1
ATOM 7581 N N . GLU C 2 58 ? 6.91197 35.05456 -3.04724 1.000 18.12125 58 GLU C N 1
ATOM 7582 C CA . GLU C 2 58 ? 6.71276 33.61898 -3.06978 1.000 19.64141 58 GLU C CA 1
ATOM 7583 C C . GLU C 2 58 ? 7.77621 32.96658 -3.95024 1.000 16.98003 58 GLU C C 1
ATOM 7584 O O . GLU C 2 58 ? 8.06397 33.43360 -5.04346 1.000 17.73071 58 GLU C O 1
ATOM 7596 N N . GLY C 2 59 ? 8.38246 31.89995 -3.44755 1.000 14.50722 59 GLY C N 1
ATOM 7597 C CA . GLY C 2 59 ? 9.44538 31.20926 -4.15349 1.000 17.76197 59 GLY C CA 1
ATOM 7598 C C . GLY C 2 59 ? 10.84945 31.64752 -3.76419 1.000 17.23555 59 GLY C C 1
ATOM 7599 O O . GLY C 2 59 ? 11.81037 30.95150 -4.09807 1.000 17.19849 59 GLY C O 1
ATOM 7603 N N . TYR C 2 60 ? 10.99643 32.78739 -3.07801 1.000 14.60987 60 TYR C N 1
ATOM 7604 C CA . TYR C 2 60 ? 12.30249 33.32336 -2.72453 1.000 12.69290 60 TYR C CA 1
ATOM 7605 C C . TYR C 2 60 ? 12.69579 33.01985 -1.27716 1.000 12.82168 60 TYR C C 1
ATOM 7606 O O . TYR C 2 60 ? 13.62774 33.63622 -0.77083 1.000 13.67551 60 TYR C O 1
ATOM 7624 N N . GLU C 2 61 ? 11.97881 32.12549 -0.60609 1.000 10.92829 61 GLU C N 1
ATOM 7625 C CA . GLU C 2 61 ? 12.22096 31.80872 0.79068 1.000 13.72206 61 GLU C CA 1
ATOM 7626 C C . GLU C 2 61 ? 13.53920 31.05631 0.93593 1.000 12.62270 61 GLU C C 1
ATOM 7627 O O . GLU C 2 61 ? 13.94240 30.27520 0.06209 1.000 13.80454 61 GLU C O 1
ATOM 7639 N N . ASN C 2 62 ? 14.17348 31.25015 2.08089 1.000 12.02901 62 ASN C N 1
ATOM 7640 C CA . ASN C 2 62 ? 15.37784 30.51965 2.45183 1.000 12.16352 62 ASN C CA 1
ATOM 7641 C C . ASN C 2 62 ? 15.12726 29.92230 3.83035 1.000 12.40161 62 ASN C C 1
ATOM 7642 O O . ASN C 2 62 ? 14.75587 30.64559 4.75518 1.000 10.88390 62 ASN C O 1
ATOM 7653 N N . SER C 2 63 ? 15.29337 28.59856 3.95683 1.000 12.20725 63 SER C N 1
ATOM 7654 C CA . SER C 2 63 ? 14.92584 27.88967 5.18456 1.000 12.00712 63 SER C CA 1
ATOM 7655 C C . SER C 2 63 ? 15.75838 28.32295 6.38141 1.000 12.55999 63 SER C C 1
ATOM 7656 O O . SER C 2 63 ? 15.35251 28.10507 7.53402 1.000 12.75669 63 SER C O 1
ATOM 7664 N N . ASP C 2 64 ? 16.91650 28.90719 6.13931 1.000 11.04750 64 ASP C N 1
ATOM 7665 C CA . ASP C 2 64 ? 17.82715 29.31612 7.18783 1.000 8.53277 64 ASP C CA 1
ATOM 7666 C C . ASP C 2 64 ? 17.68698 30.78553 7.55208 1.000 11.24787 64 ASP C C 1
ATOM 7667 O O . ASP C 2 64 ? 18.50962 31.30293 8.31559 1.000 9.86895 64 ASP C O 1
ATOM 7676 N N . LEU C 2 65 ? 16.68533 31.48015 7.01343 1.000 8.85211 65 LEU C N 1
ATOM 7677 C CA . LEU C 2 65 ? 16.59268 32.94261 7.15635 1.000 7.77006 65 LEU C CA 1
ATOM 7678 C C . LEU C 2 65 ? 15.18372 33.30579 7.63059 1.000 8.83967 65 LEU C C 1
ATOM 7679 O O . LEU C 2 65 ? 14.24161 33.34827 6.83616 1.000 11.05062 65 LEU C O 1
ATOM 7695 N N . THR C 2 66 ? 15.03368 33.53196 8.93128 1.000 11.28236 66 THR C N 1
ATOM 7696 C CA . THR C 2 66 ? 13.72033 33.77708 9.50540 1.000 9.64007 66 THR C CA 1
ATOM 7697 C C . THR C 2 66 ? 13.83376 34.90729 10.52457 1.000 10.10641 66 THR C C 1
ATOM 7698 O O . THR C 2 66 ? 14.92881 35.31456 10.94429 1.000 10.60965 66 THR C O 1
ATOM 7709 N N . ASN C 2 67 ? 12.65954 35.36358 10.98744 1.000 13.04607 67 ASN C N 1
ATOM 7710 C CA . ASN C 2 67 ? 12.60682 36.24276 12.13835 1.000 12.04397 67 ASN C CA 1
ATOM 7711 C C . ASN C 2 67 ? 12.49055 35.38920 13.39998 1.000 12.83564 67 ASN C C 1
ATOM 7712 O O . ASN C 2 67 ? 12.60325 34.16072 13.36379 1.000 13.66015 67 ASN C O 1
ATOM 7723 N N . ALA C 2 68 ? 12.22747 36.02931 14.54275 1.000 12.83604 68 ALA C N 1
ATOM 7724 C CA . ALA C 2 68 ? 12.22589 35.33558 15.83210 1.000 17.70079 68 ALA C CA 1
ATOM 7725 C C . ALA C 2 68 ? 10.91759 34.60781 16.10410 1.000 17.83011 68 ALA C C 1
ATOM 7726 O O . ALA C 2 68 ? 10.73633 34.04159 17.19654 1.000 14.63350 68 ALA C O 1
ATOM 7733 N N . GLY C 2 69 ? 10.00676 34.59435 15.13386 1.000 18.45593 69 GLY C N 1
ATOM 7734 C CA . GLY C 2 69 ? 8.87881 33.69268 15.12319 1.000 14.56897 69 GLY C CA 1
ATOM 7735 C C . GLY C 2 69 ? 9.00769 32.55439 14.15483 1.000 20.99156 69 GLY C C 1
ATOM 7736 O O . GLY C 2 69 ? 8.05137 31.79488 13.97881 1.000 16.23966 69 GLY C O 1
ATOM 7740 N N . ALA C 2 70 ? 10.15789 32.43210 13.48160 1.000 14.46577 70 ALA C N 1
ATOM 7741 C CA . ALA C 2 70 ? 10.43707 31.42131 12.47615 1.000 14.19925 70 ALA C CA 1
ATOM 7742 C C . ALA C 2 70 ? 9.72238 31.66662 11.15515 1.000 14.01350 70 ALA C C 1
ATOM 7743 O O . ALA C 2 70 ? 9.70521 30.76887 10.29260 1.000 16.08081 70 ALA C O 1
ATOM 7750 N N . SER C 2 71 ? 9.15281 32.85821 10.95627 1.000 13.93621 71 SER C N 1
ATOM 7751 C CA . SER C 2 71 ? 8.62814 33.25482 9.66125 1.000 14.38292 71 SER C CA 1
ATOM 7752 C C . SER C 2 71 ? 9.75895 33.63648 8.71889 1.000 15.59819 71 SER C C 1
ATOM 7753 O O . SER C 2 71 ? 10.72489 34.27496 9.13168 1.000 12.24141 71 SER C O 1
ATOM 7761 N N . TYR C 2 72 ? 9.59123 33.31759 7.43438 1.000 11.28458 72 TYR C N 1
ATOM 7762 C CA . TYR C 2 72 ? 10.63122 33.66732 6.46462 1.000 13.03742 72 TYR C CA 1
ATOM 7763 C C . TYR C 2 72 ? 10.75970 35.17998 6.33059 1.000 17.93736 72 TYR C C 1
ATOM 7764 O O . TYR C 2 72 ? 9.75816 35.90900 6.25133 1.000 15.11929 72 TYR C O 1
ATOM 7782 N N . ILE C 2 73 ? 11.99971 35.65673 6.31305 1.000 11.62990 73 ILE C N 1
ATOM 7783 C CA . ILE C 2 73 ? 12.31783 37.05438 6.05978 1.000 10.77022 73 ILE C CA 1
ATOM 7784 C C . ILE C 2 73 ? 13.29094 37.10958 4.89639 1.000 12.76763 73 ILE C C 1
ATOM 7785 O O . ILE C 2 73 ? 13.80862 36.08855 4.44474 1.000 13.28612 73 ILE C O 1
ATOM 7801 N N . THR C 2 74 ? 13.50166 38.31738 4.38435 1.000 13.12119 74 THR C N 1
ATOM 7802 C CA . THR C 2 74 ? 14.63849 38.60966 3.52356 1.000 8.88970 74 THR C CA 1
ATOM 7803 C C . THR C 2 74 ? 15.73733 39.25425 4.36549 1.000 13.37157 74 THR C C 1
ATOM 7804 O O . THR C 2 74 ? 15.52111 39.64887 5.50251 1.000 12.49100 74 THR C O 1
ATOM 7815 N N . ALA C 2 75 ? 16.95412 39.26911 3.83005 1.000 9.80050 75 ALA C N 1
ATOM 7816 C CA . ALA C 2 75 ? 18.04538 40.05422 4.37335 1.000 10.61746 75 ALA C CA 1
ATOM 7817 C C . ALA C 2 75 ? 18.37157 41.10152 3.32563 1.000 10.13108 75 ALA C C 1
ATOM 7818 O O . ALA C 2 75 ? 18.43096 40.78504 2.13142 1.000 12.28343 75 ALA C O 1
ATOM 7825 N N . LEU C 2 76 ? 18.55189 42.32846 3.76594 1.000 10.75444 76 LEU C N 1
ATOM 7826 C CA . LEU C 2 76 ? 18.87862 43.44546 2.90874 1.000 10.91772 76 LEU C CA 1
ATOM 7827 C C . LEU C 2 76 ? 20.38230 43.50812 2.65057 1.000 10.53013 76 LEU C C 1
ATOM 7828 O O . LEU C 2 76 ? 21.17154 42.92150 3.38541 1.000 10.15557 76 LEU C O 1
ATOM 7844 N N . PRO C 2 77 ? 20.80525 44.18985 1.59002 1.000 13.77327 77 PRO C N 1
ATOM 7845 C CA . PRO C 2 77 ? 22.25508 44.28058 1.32686 1.000 9.49362 77 PRO C CA 1
ATOM 7846 C C . PRO C 2 77 ? 22.95967 44.90143 2.51188 1.000 12.00483 77 PRO C C 1
ATOM 7847 O O . PRO C 2 77 ? 22.49049 45.87775 3.09512 1.000 11.58656 77 PRO C O 1
ATOM 7858 N N . GLY C 2 78 ? 24.11716 44.32843 2.85389 1.000 10.94103 78 GLY C N 1
ATOM 7859 C CA . GLY C 2 78 ? 24.85369 44.75760 4.02607 1.000 9.71030 78 GLY C CA 1
ATOM 7860 C C . GLY C 2 78 ? 24.41557 44.14561 5.33864 1.000 8.34212 78 GLY C C 1
ATOM 7861 O O . GLY C 2 78 ? 24.86965 44.59720 6.39714 1.000 10.70661 78 GLY C O 1
ATOM 7865 N N . ALA C 2 79 ? 23.51603 43.17491 5.31349 1.000 9.76336 79 ALA C N 1
ATOM 7866 C CA . ALA C 2 79 ? 23.12163 42.49013 6.53879 1.000 10.94186 79 ALA C CA 1
ATOM 7867 C C . ALA C 2 79 ? 24.29978 41.68362 7.08152 1.000 11.91548 79 ALA C C 1
ATOM 7868 O O . ALA C 2 79 ? 25.22487 41.32766 6.34643 1.000 11.42161 79 ALA C O 1
ATOM 7875 N N . MET C 2 80 ? 24.24607 41.40628 8.38693 1.000 10.83837 80 MET C N 1
ATOM 7876 C CA . MET C 2 80 ? 25.15267 40.49338 9.06861 1.000 9.55631 80 MET C CA 1
ATOM 7877 C C . MET C 2 80 ? 24.29138 39.52706 9.89467 1.000 13.35503 80 MET C C 1
ATOM 7878 O O . MET C 2 80 ? 23.28920 39.90520 10.52400 1.000 11.56024 80 MET C O 1
ATOM 7892 N N . THR C 2 81 ? 24.65203 38.25277 9.80671 1.000 9.50744 81 THR C N 1
ATOM 7893 C CA . THR C 2 81 ? 24.07537 37.21432 10.65446 1.000 8.99254 81 THR C CA 1
ATOM 7894 C C . THR C 2 81 ? 25.16869 36.70443 11.58798 1.000 10.37724 81 THR C C 1
ATOM 7895 O O . THR C 2 81 ? 26.36179 36.88240 11.32674 1.000 8.75292 81 THR C O 1
ATOM 7906 N N . PHE C 2 82 ? 24.75212 36.10429 12.69999 1.000 9.43287 82 PHE C N 1
ATOM 7907 C CA . PHE C 2 82 ? 25.67172 35.88400 13.80378 1.000 11.23776 82 PHE C CA 1
ATOM 7908 C C . PHE C 2 82 ? 25.01562 34.97167 14.83795 1.000 9.43892 82 PHE C C 1
ATOM 7909 O O . PHE C 2 82 ? 23.81688 34.67961 14.76955 1.000 10.68669 82 PHE C O 1
ATOM 7926 N N . ASP C 2 83 ? 25.84191 34.49577 15.78291 1.000 10.65495 83 ASP C N 1
ATOM 7927 C CA . ASP C 2 83 ? 25.37914 33.58773 16.81379 1.000 9.66853 83 ASP C CA 1
ATOM 7928 C C . ASP C 2 83 ? 24.65656 34.34407 17.92926 1.000 10.83671 83 ASP C C 1
ATOM 7929 O O . ASP C 2 83 ? 24.62922 35.58084 17.98610 1.000 8.98097 83 ASP C O 1
ATOM 7938 N N . SER C 2 84 ? 24.03052 33.56027 18.80253 1.000 10.79799 84 SER C N 1
ATOM 7939 C CA . SER C 2 84 ? 23.15648 34.11154 19.83355 1.000 12.61990 84 SER C CA 1
ATOM 7940 C C . SER C 2 84 ? 23.91936 34.86643 20.90757 1.000 13.14193 84 SER C C 1
ATOM 7941 O O . SER C 2 84 ? 23.36567 35.79498 21.51771 1.000 10.80338 84 SER C O 1
ATOM 7949 N N . ALA C 2 85 ? 25.18734 34.51600 21.15881 1.000 9.93000 85 ALA C N 1
ATOM 7950 C CA . ALA C 2 85 ? 25.96568 35.31915 22.08906 1.000 12.79208 85 ALA C CA 1
ATOM 7951 C C . ALA C 2 85 ? 26.24861 36.70664 21.51279 1.000 14.42430 85 ALA C C 1
ATOM 7952 O O . ALA C 2 85 ? 26.11087 37.73143 22.20854 1.000 10.29761 85 ALA C O 1
ATOM 7959 N N . PHE C 2 86 ? 26.67877 36.76480 20.25363 1.000 10.82680 86 PHE C N 1
ATOM 7960 C CA . PHE C 2 86 ? 26.87721 38.05715 19.61684 1.000 11.31766 86 PHE C CA 1
ATOM 7961 C C . PHE C 2 86 ? 25.58160 38.85567 19.60163 1.000 9.74839 86 PHE C C 1
ATOM 7962 O O . PHE C 2 86 ? 25.57350 40.07011 19.85188 1.000 8.99693 86 PHE C O 1
ATOM 7979 N N . SER C 2 87 ? 24.48109 38.18394 19.29295 1.000 9.92528 87 SER C N 1
ATOM 7980 C CA . SER C 2 87 ? 23.19172 38.84470 19.23698 1.000 10.83761 87 SER C CA 1
ATOM 7981 C C . SER C 2 87 ? 22.84957 39.51734 20.56071 1.000 11.69295 87 SER C C 1
ATOM 7982 O O . SER C 2 87 ? 22.37730 40.66736 20.58340 1.000 11.93724 87 SER C O 1
ATOM 7990 N N . PHE C 2 88 ? 22.99863 38.79831 21.67062 1.000 12.40635 88 PHE C N 1
ATOM 7991 C CA . PHE C 2 88 ? 22.68636 39.43449 22.95185 1.000 9.69490 88 PHE C CA 1
ATOM 7992 C C . PHE C 2 88 ? 23.79307 40.33074 23.45907 1.000 13.76326 88 PHE C C 1
ATOM 7993 O O . PHE C 2 88 ? 23.53710 41.13036 24.35649 1.000 12.13693 88 PHE C O 1
ATOM 8010 N N . GLY C 2 89 ? 24.97893 40.30958 22.84685 1.000 9.78748 89 GLY C N 1
ATOM 8011 C CA . GLY C 2 89 ? 25.92844 41.37907 23.07957 1.000 10.35707 89 GLY C CA 1
ATOM 8012 C C . GLY C 2 89 ? 25.46161 42.69292 22.48928 1.000 9.65055 89 GLY C C 1
ATOM 8013 O O . GLY C 2 89 ? 25.58397 43.74589 23.12033 1.000 12.85598 89 GLY C O 1
ATOM 8017 N N . ILE C 2 90 ? 24.87465 42.63915 21.29264 1.000 10.58747 90 ILE C N 1
ATOM 8018 C CA . ILE C 2 90 ? 24.28173 43.83213 20.70899 1.000 9.84797 90 ILE C CA 1
ATOM 8019 C C . ILE C 2 90 ? 23.13515 44.31797 21.59125 1.000 13.28674 90 ILE C C 1
ATOM 8020 O O . ILE C 2 90 ? 23.03621 45.51503 21.89238 1.000 13.94367 90 ILE C O 1
ATOM 8036 N N . ILE C 2 91 ? 22.28608 43.39238 22.04836 1.000 12.97123 91 ILE C N 1
ATOM 8037 C CA . ILE C 2 91 ? 21.06776 43.75916 22.78319 1.000 12.40292 91 ILE C CA 1
ATOM 8038 C C . ILE C 2 91 ? 21.41557 44.22853 24.19821 1.000 15.70600 91 ILE C C 1
ATOM 8039 O O . ILE C 2 91 ? 21.04749 45.33099 24.62115 1.000 15.16020 91 ILE C O 1
ATOM 8055 N N . ARG C 2 92 ? 22.13040 43.39581 24.96024 1.000 12.02511 92 ARG C N 1
ATOM 8056 C CA . ARG C 2 92 ? 22.44415 43.71676 26.35976 1.000 12.48632 92 ARG C CA 1
ATOM 8057 C C . ARG C 2 92 ? 23.49497 44.79372 26.48080 1.000 16.45323 92 ARG C C 1
ATOM 8058 O O . ARG C 2 92 ? 23.53518 45.50183 27.49311 1.000 15.38789 92 ARG C O 1
ATOM 8079 N N . GLY C 2 93 ? 24.33137 44.94460 25.46210 1.000 14.70201 93 GLY C N 1
ATOM 8080 C CA . GLY C 2 93 ? 25.48466 45.78534 25.51942 1.000 12.59123 93 GLY C CA 1
ATOM 8081 C C . GLY C 2 93 ? 25.24710 47.22898 25.18287 1.000 14.16281 93 GLY C C 1
ATOM 8082 O O . GLY C 2 93 ? 26.20594 47.99180 25.12348 1.000 14.95128 93 GLY C O 1
ATOM 8086 N N . GLY C 2 94 ? 24.01673 47.62585 24.91002 1.000 13.92262 94 GLY C N 1
ATOM 8087 C CA . GLY C 2 94 ? 23.73991 49.01095 24.59765 1.000 17.56514 94 GLY C CA 1
ATOM 8088 C C . GLY C 2 94 ? 23.90749 49.41876 23.14869 1.000 19.43877 94 GLY C C 1
ATOM 8089 O O . GLY C 2 94 ? 23.96617 50.61572 22.88059 1.000 14.75245 94 GLY C O 1
ATOM 8093 N N . HIS C 2 95 ? 24.01006 48.46777 22.21328 1.000 11.72318 95 HIS C N 1
ATOM 8094 C CA . HIS C 2 95 ? 24.19232 48.75536 20.79793 1.000 11.54877 95 HIS C CA 1
ATOM 8095 C C . HIS C 2 95 ? 22.88817 48.80651 20.02804 1.000 12.62569 95 HIS C C 1
ATOM 8096 O O . HIS C 2 95 ? 22.89023 49.16688 18.83911 1.000 15.47673 95 HIS C O 1
ATOM 8110 N N . LEU C 2 96 ? 21.77191 48.45597 20.65936 1.000 11.06968 96 LEU C N 1
ATOM 8111 C CA . LEU C 2 96 ? 20.46767 48.52492 20.02083 1.000 10.27119 96 LEU C CA 1
ATOM 8112 C C . LEU C 2 96 ? 19.82821 49.86732 20.37135 1.000 15.36166 96 LEU C C 1
ATOM 8113 O O . LEU C 2 96 ? 19.65930 50.18036 21.54452 1.000 17.59120 96 LEU C O 1
ATOM 8129 N N . ASP C 2 97 ? 19.55927 50.69648 19.36531 1.000 16.03896 97 ASP C N 1
ATOM 8130 C CA . ASP C 2 97 ? 19.02727 52.03542 19.64566 1.000 13.00036 97 ASP C CA 1
ATOM 8131 C C . ASP C 2 97 ? 17.60504 51.98469 20.20920 1.000 11.28318 97 ASP C C 1
ATOM 8132 O O . ASP C 2 97 ? 17.27511 52.70953 21.16013 1.000 16.12514 97 ASP C O 1
ATOM 8141 N N . VAL C 2 98 ? 16.75639 51.16803 19.62884 1.000 14.23138 98 VAL C N 1
ATOM 8142 C CA . VAL C 2 98 ? 15.35290 51.11101 20.01151 1.000 13.39325 98 VAL C CA 1
ATOM 8143 C C . VAL C 2 98 ? 14.90061 49.66729 20.03474 1.000 16.47782 98 VAL C C 1
ATOM 8144 O O . VAL C 2 98 ? 15.13198 48.91685 19.07750 1.000 14.85838 98 VAL C O 1
ATOM 8157 N N . THR C 2 99 ? 14.14658 49.30423 21.06517 1.000 13.33514 99 THR C N 1
ATOM 8158 C CA . THR C 2 99 ? 13.28517 48.14237 20.98147 1.000 12.72410 99 THR C CA 1
ATOM 8159 C C . THR C 2 99 ? 11.84155 48.57675 21.17574 1.000 14.28401 99 THR C C 1
ATOM 8160 O O . THR C 2 99 ? 11.55181 49.41240 22.04495 1.000 13.85937 99 THR C O 1
ATOM 8171 N N . VAL C 2 100 ? 10.95923 48.06587 20.32054 1.000 14.25834 100 VAL C N 1
ATOM 8172 C CA . VAL C 2 100 ? 9.51372 48.25839 20.43234 1.000 16.15828 100 VAL C CA 1
ATOM 8173 C C . VAL C 2 100 ? 8.90151 46.92818 20.81791 1.000 17.34201 100 VAL C C 1
ATOM 8174 O O . VAL C 2 100 ? 9.01335 45.95139 20.07025 1.000 16.02730 100 VAL C O 1
ATOM 8187 N N . LEU C 2 101 ? 8.25934 46.88285 21.98227 1.000 13.23617 101 LEU C N 1
ATOM 8188 C CA . LEU C 2 101 ? 7.76957 45.66446 22.57601 1.000 13.02579 101 LEU C CA 1
ATOM 8189 C C . LEU C 2 101 ? 6.30702 45.82389 22.95501 1.000 20.15312 101 LEU C C 1
ATOM 8190 O O . LEU C 2 101 ? 5.83974 46.92775 23.25737 1.000 16.93311 101 LEU C O 1
ATOM 8206 N N . GLY C 2 102 ? 5.59262 44.71244 22.90090 1.000 16.74802 102 GLY C N 1
ATOM 8207 C CA . GLY C 2 102 ? 4.21566 44.67990 23.36421 1.000 18.69472 102 GLY C CA 1
ATOM 8208 C C . GLY C 2 102 ? 4.15689 44.75074 24.88404 1.000 20.05123 102 GLY C C 1
ATOM 8209 O O . GLY C 2 102 ? 5.16456 44.61753 25.58860 1.000 15.13356 102 GLY C O 1
ATOM 8213 N N . GLY C 2 103 ? 2.93976 44.98099 25.40565 1.000 18.50798 103 GLY C N 1
ATOM 8214 C CA . GLY C 2 103 ? 2.75617 45.11578 26.84030 1.000 21.23530 103 GLY C CA 1
ATOM 8215 C C . GLY C 2 103 ? 1.48155 44.48127 27.36484 1.000 13.94003 103 GLY C C 1
ATOM 8216 O O . GLY C 2 103 ? 0.45916 44.50315 26.69143 1.000 15.52176 103 GLY C O 1
ATOM 8220 N N . LEU C 2 104 ? 1.58725 43.88633 28.54936 1.000 18.26614 104 LEU C N 1
ATOM 8221 C CA . LEU C 2 104 ? 0.47490 43.48231 29.39763 1.000 20.12510 104 LEU C CA 1
ATOM 8222 C C . LEU C 2 104 ? 0.14825 44.57111 30.41568 1.000 20.20443 104 LEU C C 1
ATOM 8223 O O . LEU C 2 104 ? -1.01731 44.95676 30.56315 1.000 21.68235 104 LEU C O 1
ATOM 8239 N N . GLN C 2 105 ? 1.16856 45.05570 31.11858 1.000 17.64382 105 GLN C N 1
ATOM 8240 C CA . GLN C 2 105 ? 1.03898 46.20759 32.01706 1.000 18.40575 105 GLN C CA 1
ATOM 8241 C C . GLN C 2 105 ? 2.28849 47.06644 31.95989 1.000 24.14680 105 GLN C C 1
ATOM 8242 O O . GLN C 2 105 ? 3.38937 46.55428 31.76004 1.000 19.62532 105 GLN C O 1
ATOM 8256 N N . VAL C 2 106 ? 2.12473 48.37767 32.18900 1.000 15.74359 106 VAL C N 1
ATOM 8257 C CA . VAL C 2 106 ? 3.23074 49.26908 32.53246 1.000 14.25791 106 VAL C CA 1
ATOM 8258 C C . VAL C 2 106 ? 2.79612 50.07581 33.74750 1.000 23.12141 106 VAL C C 1
ATOM 8259 O O . VAL C 2 106 ? 1.62478 50.45576 33.83325 1.000 19.63929 106 VAL C O 1
ATOM 8272 N N . ASP C 2 107 ? 3.71311 50.34948 34.68121 1.000 20.79307 107 ASP C N 1
ATOM 8273 C CA . ASP C 2 107 ? 3.28048 51.01093 35.92838 1.000 21.44269 107 ASP C CA 1
ATOM 8274 C C . ASP C 2 107 ? 3.95834 52.36665 36.10958 1.000 18.77883 107 ASP C C 1
ATOM 8275 O O . ASP C 2 107 ? 4.68657 52.85800 35.23434 1.000 21.09344 107 ASP C O 1
ATOM 8284 N N . GLU C 2 108 ? 3.69305 53.00854 37.26970 1.000 23.88742 108 GLU C N 1
ATOM 8285 C CA . GLU C 2 108 ? 4.14036 54.39712 37.41792 1.000 18.48635 108 GLU C CA 1
ATOM 8286 C C . GLU C 2 108 ? 5.65066 54.52773 37.52310 1.000 19.11977 108 GLU C C 1
ATOM 8287 O O . GLU C 2 108 ? 6.18119 55.62656 37.32162 1.000 22.94257 108 GLU C O 1
ATOM 8299 N N . GLU C 2 109 ? 6.34526 53.44121 37.81890 1.000 22.30466 109 GLU C N 1
ATOM 8300 C CA . GLU C 2 109 ? 7.79848 53.38643 37.77950 1.000 20.99805 109 GLU C CA 1
ATOM 8301 C C . GLU C 2 109 ? 8.32085 53.10769 36.37019 1.000 21.36256 109 GLU C C 1
ATOM 8302 O O . GLU C 2 109 ? 9.53868 53.02296 36.17921 1.000 22.73866 109 GLU C O 1
ATOM 8314 N N . GLY C 2 110 ? 7.43388 52.99148 35.38236 1.000 20.32422 110 GLY C N 1
ATOM 8315 C CA . GLY C 2 110 ? 7.85744 52.67562 34.03348 1.000 21.51089 110 GLY C CA 1
ATOM 8316 C C . GLY C 2 110 ? 8.29185 51.23996 33.89167 1.000 20.72883 110 GLY C C 1
ATOM 8317 O O . GLY C 2 110 ? 8.96145 50.89820 32.91079 1.000 21.11607 110 GLY C O 1
ATOM 8321 N N . HIS C 2 111 ? 7.89438 50.38579 34.83121 1.000 19.64816 111 HIS C N 1
ATOM 8322 C CA . HIS C 2 111 ? 8.19640 48.96622 34.75097 1.000 20.04245 111 HIS C CA 1
ATOM 8323 C C . HIS C 2 111 ? 7.20084 48.23199 33.86709 1.000 20.26402 111 HIS C C 1
ATOM 8324 O O . HIS C 2 111 ? 5.98228 48.43709 33.94413 1.000 17.28899 111 HIS C O 1
ATOM 8338 N N . LEU C 2 112 ? 7.74130 47.36258 33.02389 1.000 16.93722 112 LEU C N 1
ATOM 8339 C CA . LEU C 2 112 ? 6.98004 46.62642 32.03672 1.000 13.99077 112 LEU C CA 1
ATOM 8340 C C . LEU C 2 112 ? 6.80294 45.18322 32.48893 1.000 18.71626 112 LEU C C 1
ATOM 8341 O O . LEU C 2 112 ? 7.76394 44.53249 32.91612 1.000 18.75889 112 LEU C O 1
ATOM 8357 N N . ALA C 2 113 ? 5.57546 44.69260 32.38467 1.000 15.64816 113 ALA C N 1
ATOM 8358 C CA . ALA C 2 113 ? 5.26937 43.28012 32.48797 1.000 15.14499 113 ALA C CA 1
ATOM 8359 C C . ALA C 2 113 ? 4.74380 42.84368 31.13105 1.000 18.32033 113 ALA C C 1
ATOM 8360 O O . ALA C 2 113 ? 3.70889 43.33140 30.68029 1.000 17.43437 113 ALA C O 1
ATOM 8367 N N . ASN C 2 114 ? 5.43956 41.90145 30.47669 1.000 17.94758 114 ASN C N 1
ATOM 8368 C CA . ASN C 2 114 ? 4.95426 41.51971 29.15600 1.000 15.05408 114 ASN C CA 1
ATOM 8369 C C . ASN C 2 114 ? 5.32429 40.09783 28.74303 1.000 19.46888 114 ASN C C 1
ATOM 8370 O O . ASN C 2 114 ? 5.30277 39.80142 27.54316 1.000 21.93257 114 ASN C O 1
ATOM 8381 N N . TRP C 2 115 ? 5.60544 39.20439 29.67691 1.000 15.27443 115 TRP C N 1
ATOM 8382 C CA . TRP C 2 115 ? 5.98775 37.85567 29.28766 1.000 17.46429 115 TRP C CA 1
ATOM 8383 C C . TRP C 2 115 ? 5.20107 36.74573 29.94732 1.000 23.49170 115 TRP C C 1
ATOM 8384 O O . TRP C 2 115 ? 5.33315 35.60210 29.50093 1.000 23.15809 115 TRP C O 1
ATOM 8405 N N . MET C 2 116 ? 4.34310 37.02675 30.93206 1.000 20.24665 116 MET C N 1
ATOM 8406 C CA . MET C 2 116 ? 3.67523 35.93836 31.63727 1.000 19.86972 116 MET C CA 1
ATOM 8407 C C . MET C 2 116 ? 2.38678 36.44070 32.28361 1.000 24.60304 116 MET C C 1
ATOM 8408 O O . MET C 2 116 ? 2.36913 37.52925 32.86850 1.000 20.11219 116 MET C O 1
ATOM 8422 N N . ILE C 2 117 ? 1.32351 35.65406 32.18867 1.000 23.33994 117 ILE C N 1
ATOM 8423 C CA . ILE C 2 117 ? 0.12409 35.85871 33.00819 1.000 22.02544 117 ILE C CA 1
ATOM 8424 C C . ILE C 2 117 ? -0.03556 34.58162 33.82568 1.000 25.82833 117 ILE C C 1
ATOM 8425 O O . ILE C 2 117 ? -0.36487 33.53318 33.24511 1.000 26.71517 117 ILE C O 1
ATOM 8441 N N . PRO C 2 118 ? 0.19484 34.59202 35.13823 1.000 31.63219 118 PRO C N 1
ATOM 8442 C CA . PRO C 2 118 ? 0.09705 33.33598 35.89714 1.000 41.18693 118 PRO C CA 1
ATOM 8443 C C . PRO C 2 118 ? -1.25441 32.68288 35.65804 1.000 39.47889 118 PRO C C 1
ATOM 8444 O O . PRO C 2 118 ? -2.28822 33.35179 35.63386 1.000 38.82099 118 PRO C O 1
ATOM 8455 N N . GLY C 2 119 ? -1.22832 31.37255 35.40837 1.000 43.58946 119 GLY C N 1
ATOM 8456 C CA . GLY C 2 119 ? -2.42406 30.58957 35.18480 1.000 43.32311 119 GLY C CA 1
ATOM 8457 C C . GLY C 2 119 ? -3.01341 30.66799 33.79501 1.000 46.50681 119 GLY C C 1
ATOM 8458 O O . GLY C 2 119 ? -4.07272 30.07410 33.56020 1.000 46.73542 119 GLY C O 1
ATOM 8462 N N . LYS C 2 120 ? -2.36719 31.36567 32.86366 1.000 33.90007 120 LYS C N 1
ATOM 8463 C CA . LYS C 2 120 ? -2.91307 31.54717 31.52580 1.000 34.42092 120 LYS C CA 1
ATOM 8464 C C . LYS C 2 120 ? -1.80945 31.41036 30.47899 1.000 51.49071 120 LYS C C 1
ATOM 8465 O O . LYS C 2 120 ? -1.50562 30.29742 30.02873 1.000 54.66932 120 LYS C O 1
ATOM 8484 N N . MET C 2 121 ? -1.17389 32.53370 30.12548 1.000 45.54387 121 MET C N 1
ATOM 8485 C CA . MET C 2 121 ? -0.11558 32.57898 29.11833 1.000 37.46575 121 MET C CA 1
ATOM 8486 C C . MET C 2 121 ? 1.21847 32.30647 29.82081 1.000 37.43088 121 MET C C 1
ATOM 8487 O O . MET C 2 121 ? 1.67397 33.11991 30.65507 1.000 28.55750 121 MET C O 1
ATOM 8501 N N . ILE C 2 122 ? 1.83242 31.16233 29.50792 1.000 30.01894 122 ILE C N 1
ATOM 8502 C CA . ILE C 2 122 ? 3.16866 30.84014 30.02232 1.000 27.06231 122 ILE C CA 1
ATOM 8503 C C . ILE C 2 122 ? 4.13545 30.47543 28.89307 1.000 25.74055 122 ILE C C 1
ATOM 8504 O O . ILE C 2 122 ? 4.54647 29.30572 28.73500 1.000 22.33762 122 ILE C O 1
ATOM 8520 N N . PRO C 2 123 ? 4.57431 31.46242 28.11992 1.000 22.67947 123 PRO C N 1
ATOM 8521 C CA . PRO C 2 123 ? 5.46244 31.18082 26.98812 1.000 20.06327 123 PRO C CA 1
ATOM 8522 C C . PRO C 2 123 ? 6.95125 31.16330 27.31224 1.000 20.82167 123 PRO C C 1
ATOM 8523 O O . PRO C 2 123 ? 7.75374 30.79484 26.43829 1.000 18.25506 123 PRO C O 1
ATOM 8534 N N . GLY C 2 124 ? 7.34741 31.54426 28.51954 1.000 17.76348 124 GLY C N 1
ATOM 8535 C CA . GLY C 2 124 ? 8.72873 31.87805 28.81324 1.000 14.99579 124 GLY C CA 1
ATOM 8536 C C . GLY C 2 124 ? 9.05437 33.29744 28.37615 1.000 15.07611 124 GLY C C 1
ATOM 8537 O O . GLY C 2 124 ? 8.31973 33.92916 27.61062 1.000 14.89275 124 GLY C O 1
ATOM 8541 N N . MET C 2 125 ? 10.19199 33.79988 28.85527 1.000 14.89579 125 MET C N 1
ATOM 8542 C CA . MET C 2 125 ? 10.54795 35.18701 28.59912 1.000 17.75760 125 MET C CA 1
ATOM 8543 C C . MET C 2 125 ? 11.30958 35.38387 27.30706 1.000 17.87239 125 MET C C 1
ATOM 8544 O O . MET C 2 125 ? 11.38419 36.50834 26.83180 1.000 12.23322 125 MET C O 1
ATOM 8558 N N . GLY C 2 126 ? 11.90313 34.33316 26.73177 1.000 17.61775 126 GLY C N 1
ATOM 8559 C CA . GLY C 2 126 ? 12.75986 34.55472 25.56111 1.000 13.95436 126 GLY C CA 1
ATOM 8560 C C . GLY C 2 126 ? 13.79541 35.62725 25.81267 1.000 8.37892 126 GLY C C 1
ATOM 8561 O O . GLY C 2 126 ? 14.49205 35.63930 26.84453 1.000 14.12228 126 GLY C O 1
ATOM 8565 N N . GLY C 2 127 ? 13.95117 36.50182 24.83171 1.000 11.62966 127 GLY C N 1
ATOM 8566 C CA . GLY C 2 127 ? 14.88843 37.60572 24.88205 1.000 12.84303 127 GLY C CA 1
ATOM 8567 C C . GLY C 2 127 ? 14.33978 38.87215 25.50269 1.000 13.06385 127 GLY C C 1
ATOM 8568 O O . GLY C 2 127 ? 15.04973 39.87663 25.57945 1.000 11.27984 127 GLY C O 1
ATOM 8572 N N . ALA C 2 128 ? 13.09256 38.85241 25.99128 1.000 15.74770 128 ALA C N 1
ATOM 8573 C CA . ALA C 2 128 ? 12.42672 40.11001 26.36373 1.000 14.53673 128 ALA C CA 1
ATOM 8574 C C . ALA C 2 128 ? 13.09845 40.78739 27.54574 1.000 12.75386 128 ALA C C 1
ATOM 8575 O O . ALA C 2 128 ? 13.14220 42.02133 27.61505 1.000 14.89832 128 ALA C O 1
ATOM 8582 N N . MET C 2 129 ? 13.57889 40.01307 28.52323 1.000 12.36004 129 MET C N 1
ATOM 8583 C CA . MET C 2 129 ? 14.24431 40.64240 29.65094 1.000 12.73443 129 MET C CA 1
ATOM 8584 C C . MET C 2 129 ? 15.54501 41.31015 29.24674 1.000 16.65013 129 MET C C 1
ATOM 8585 O O . MET C 2 129 ? 15.87115 42.39900 29.73552 1.000 12.77800 129 MET C O 1
ATOM 8599 N N . ASP C 2 130 ? 16.31249 40.65690 28.38061 1.000 14.29184 130 ASP C N 1
ATOM 8600 C CA . ASP C 2 130 ? 17.53495 41.26742 27.87751 1.000 11.69724 130 ASP C CA 1
ATOM 8601 C C . ASP C 2 130 ? 17.25417 42.51969 27.05854 1.000 9.24255 130 ASP C C 1
ATOM 8602 O O . ASP C 2 130 ? 18.01262 43.49863 27.11774 1.000 12.59536 130 ASP C O 1
ATOM 8611 N N . LEU C 2 131 ? 16.19730 42.48575 26.25879 1.000 11.71243 131 LEU C N 1
ATOM 8612 C CA . LEU C 2 131 ? 15.86163 43.62019 25.41397 1.000 10.78007 131 LEU C CA 1
ATOM 8613 C C . LEU C 2 131 ? 15.43231 44.82298 26.24855 1.000 12.98267 131 LEU C C 1
ATOM 8614 O O . LEU C 2 131 ? 15.88296 45.94967 26.00083 1.000 11.96884 131 LEU C O 1
ATOM 8630 N N . VAL C 2 132 ? 14.56216 44.61069 27.24218 1.000 14.21379 132 VAL C N 1
ATOM 8631 C CA . VAL C 2 132 ? 14.16045 45.76092 28.06745 1.000 15.30804 132 VAL C CA 1
ATOM 8632 C C . VAL C 2 132 ? 15.33871 46.27884 28.87228 1.000 17.17701 132 VAL C C 1
ATOM 8633 O O . VAL C 2 132 ? 15.54452 47.49854 29.00867 1.000 17.95944 132 VAL C O 1
ATOM 8646 N N . THR C 2 133 ? 16.16095 45.36566 29.39258 1.000 14.03863 133 THR C N 1
ATOM 8647 C CA . THR C 2 133 ? 17.30792 45.78251 30.18196 1.000 16.14981 133 THR C CA 1
ATOM 8648 C C . THR C 2 133 ? 18.33217 46.54752 29.35169 1.000 18.36252 133 THR C C 1
ATOM 8649 O O . THR C 2 133 ? 18.89351 47.55126 29.82389 1.000 14.98587 133 THR C O 1
ATOM 8660 N N . GLY C 2 134 ? 18.58520 46.11703 28.11257 1.000 14.23473 134 GLY C N 1
ATOM 8661 C CA . GLY C 2 134 ? 19.70065 46.64672 27.36149 1.000 14.04339 134 GLY C CA 1
ATOM 8662 C C . GLY C 2 134 ? 19.49853 47.68154 26.25687 1.000 13.13437 134 GLY C C 1
ATOM 8663 O O . GLY C 2 134 ? 20.42803 48.42627 25.95070 1.000 16.66987 134 GLY C O 1
ATOM 8667 N N . ALA C 2 135 ? 18.32143 47.74886 25.64723 1.000 12.37453 135 ALA C N 1
ATOM 8668 C CA . ALA C 2 135 ? 18.08065 48.71493 24.58958 1.000 14.76174 135 ALA C CA 1
ATOM 8669 C C . ALA C 2 135 ? 18.30387 50.14571 25.08176 1.000 18.12859 135 ALA C C 1
ATOM 8670 O O . ALA C 2 135 ? 17.96506 50.49798 26.21448 1.000 15.61298 135 ALA C O 1
ATOM 8677 N N . LYS C 2 136 ? 18.90486 50.97873 24.22929 1.000 15.16464 136 LYS C N 1
ATOM 8678 C CA . LYS C 2 136 ? 19.08065 52.37576 24.61140 1.000 15.74997 136 LYS C CA 1
ATOM 8679 C C . LYS C 2 136 ? 17.73089 53.04334 24.88185 1.000 14.22096 136 LYS C C 1
ATOM 8680 O O . LYS C 2 136 ? 17.59774 53.83542 25.82509 1.000 13.97162 136 LYS C O 1
ATOM 8699 N N . LYS C 2 137 ? 16.71974 52.69211 24.11061 1.000 15.39902 137 LYS C N 1
ATOM 8700 C CA . LYS C 2 137 ? 15.36699 53.21234 24.27510 1.000 13.87396 137 LYS C CA 1
ATOM 8701 C C . LYS C 2 137 ? 14.37776 52.06624 24.13781 1.000 20.77374 137 LYS C C 1
ATOM 8702 O O . LYS C 2 137 ? 14.46693 51.28285 23.18546 1.000 16.63849 137 LYS C O 1
ATOM 8721 N N . VAL C 2 138 ? 13.43980 51.98279 25.07948 1.000 11.63981 138 VAL C N 1
ATOM 8722 C CA . VAL C 2 138 ? 12.36981 50.99917 25.07643 1.000 10.85229 138 VAL C CA 1
ATOM 8723 C C . VAL C 2 138 ? 11.05618 51.72744 24.85108 1.000 16.79086 138 VAL C C 1
ATOM 8724 O O . VAL C 2 138 ? 10.67831 52.58824 25.65322 1.000 15.67187 138 VAL C O 1
ATOM 8737 N N . ILE C 2 139 ? 10.37332 51.38939 23.76862 1.000 13.38459 139 ILE C N 1
ATOM 8738 C CA . ILE C 2 139 ? 9.03666 51.88550 23.46341 1.000 15.19322 139 ILE C CA 1
ATOM 8739 C C . ILE C 2 139 ? 8.07173 50.72980 23.64659 1.000 21.06739 139 ILE C C 1
ATOM 8740 O O . ILE C 2 139 ? 8.24766 49.65834 23.03949 1.000 17.23876 139 ILE C O 1
ATOM 8756 N N . VAL C 2 140 ? 7.04083 50.93718 24.46868 1.000 14.63339 140 VAL C N 1
ATOM 8757 C CA . VAL C 2 140 ? 6.00632 49.93328 24.67908 1.000 11.71200 140 VAL C CA 1
ATOM 8758 C C . VAL C 2 140 ? 4.83213 50.32517 23.80464 1.000 16.40601 140 VAL C C 1
ATOM 8759 O O . VAL C 2 140 ? 4.29398 51.42413 23.94794 1.000 16.37567 140 VAL C O 1
ATOM 8772 N N . ALA C 2 141 ? 4.45939 49.44242 22.89713 1.000 14.33944 141 ALA C N 1
ATOM 8773 C CA . ALA C 2 141 ? 3.39081 49.63851 21.93070 1.000 17.44659 141 ALA C CA 1
ATOM 8774 C C . ALA C 2 141 ? 2.27564 48.70839 22.36469 1.000 18.79717 141 ALA C C 1
ATOM 8775 O O . ALA C 2 141 ? 2.35852 47.48736 22.17097 1.000 17.84416 141 ALA C O 1
ATOM 8782 N N . MET C 2 142 ? 1.23556 49.26423 22.99691 1.000 15.16594 142 MET C N 1
ATOM 8783 C CA . MET C 2 142 ? 0.16799 48.36800 23.42482 1.000 11.84435 142 MET C CA 1
ATOM 8784 C C . MET C 2 142 ? -1.18950 49.05783 23.38747 1.000 17.01419 142 MET C C 1
ATOM 8785 O O . MET C 2 142 ? -1.28424 50.28288 23.50042 1.000 18.12260 142 MET C O 1
ATOM 8799 N N . THR C 2 143 ? -2.25171 48.25134 23.38544 1.000 20.38040 143 THR C N 1
ATOM 8800 C CA . THR C 2 143 ? -3.59190 48.82603 23.56318 1.000 19.78415 143 THR C CA 1
ATOM 8801 C C . THR C 2 143 ? -3.73801 49.35744 24.98569 1.000 21.19282 143 THR C C 1
ATOM 8802 O O . THR C 2 143 ? -3.12623 48.85123 25.93271 1.000 19.16639 143 THR C O 1
ATOM 8813 N N . HIS C 2 144 ? -4.55813 50.39647 25.12553 1.000 25.46193 144 HIS C N 1
ATOM 8814 C CA . HIS C 2 144 ? -4.62897 51.10114 26.40139 1.000 17.09536 144 HIS C CA 1
ATOM 8815 C C . HIS C 2 144 ? -5.24312 50.23429 27.48275 1.000 18.86448 144 HIS C C 1
ATOM 8816 O O . HIS C 2 144 ? -4.85126 50.33149 28.64834 1.000 18.20862 144 HIS C O 1
ATOM 8830 N N . THR C 2 145 ? -6.21834 49.39270 27.12828 1.000 21.56301 145 THR C N 1
ATOM 8831 C CA . THR C 2 145 ? -6.85675 48.50083 28.07711 1.000 22.18593 145 THR C CA 1
ATOM 8832 C C . THR C 2 145 ? -6.93337 47.08460 27.50997 1.000 22.54952 145 THR C C 1
ATOM 8833 O O . THR C 2 145 ? -6.79523 46.85849 26.30458 1.000 25.68495 145 THR C O 1
ATOM 8844 N N . ALA C 2 146 ? -7.16643 46.13437 28.40995 1.000 26.08156 146 ALA C N 1
ATOM 8845 C CA . ALA C 2 146 ? -7.38784 44.72719 28.08655 1.000 26.72866 146 ALA C CA 1
ATOM 8846 C C . ALA C 2 146 ? -8.88179 44.43566 28.27040 1.000 29.99849 146 ALA C C 1
ATOM 8847 O O . ALA C 2 146 ? -9.32938 44.11937 29.37206 1.000 32.71241 146 ALA C O 1
ATOM 8854 N N . LYS C 2 147 ? -9.64855 44.55713 27.18736 1.000 34.82835 147 LYS C N 1
ATOM 8855 C CA . LYS C 2 147 ? -11.10071 44.37195 27.23696 1.000 38.32765 147 LYS C CA 1
ATOM 8856 C C . LYS C 2 147 ? -11.71617 45.23320 28.33580 1.000 43.77073 147 LYS C C 1
ATOM 8857 O O . LYS C 2 147 ? -12.58464 44.79305 29.09405 1.000 44.15440 147 LYS C O 1
ATOM 8876 N N . GLY C 2 148 ? -11.22758 46.46725 28.44747 1.000 37.45775 148 GLY C N 1
ATOM 8877 C CA . GLY C 2 148 ? -11.71968 47.43549 29.39495 1.000 34.72410 148 GLY C CA 1
ATOM 8878 C C . GLY C 2 148 ? -10.90889 47.56649 30.66597 1.000 35.48535 148 GLY C C 1
ATOM 8879 O O . GLY C 2 148 ? -10.99084 48.61082 31.32066 1.000 35.80270 148 GLY C O 1
ATOM 8883 N N . THR C 2 149 ? -10.10907 46.57950 31.01195 1.000 29.92749 149 THR C N 1
ATOM 8884 C CA . THR C 2 149 ? -9.29892 46.67564 32.22330 1.000 32.79280 149 THR C CA 1
ATOM 8885 C C . THR C 2 149 ? -8.07359 47.53688 31.94586 1.000 31.44162 149 THR C C 1
ATOM 8886 O O . THR C 2 149 ? -7.35440 47.27918 30.96909 1.000 26.86452 149 THR C O 1
ATOM 8897 N N . PRO C 2 150 ? -7.80756 48.56669 32.75417 1.000 26.11386 150 PRO C N 1
ATOM 8898 C CA . PRO C 2 150 ? -6.63256 49.39437 32.47376 1.000 25.94454 150 PRO C CA 1
ATOM 8899 C C . PRO C 2 150 ? -5.36005 48.55506 32.54074 1.000 25.28457 150 PRO C C 1
ATOM 8900 O O . PRO C 2 150 ? -5.20165 47.69046 33.40661 1.000 24.13128 150 PRO C O 1
ATOM 8911 N N . LYS C 2 151 ? -4.45048 48.82864 31.60752 1.000 20.76330 151 LYS C N 1
ATOM 8912 C CA . LYS C 2 151 ? -3.12698 48.19968 31.58905 1.000 20.87006 151 LYS C CA 1
ATOM 8913 C C . LYS C 2 151 ? -2.02783 49.12148 32.09873 1.000 21.12905 151 LYS C C 1
ATOM 8914 O O . LYS C 2 151 ? -0.91262 48.64938 32.36987 1.000 18.85666 151 LYS C O 1
ATOM 8933 N N . ILE C 2 152 ? -2.29360 50.42525 32.21722 1.000 19.30412 152 ILE C N 1
ATOM 8934 C CA . ILE C 2 152 ? -1.34296 51.36743 32.79107 1.000 16.57250 152 ILE C CA 1
ATOM 8935 C C . ILE C 2 152 ? -1.78106 51.58366 34.23430 1.000 25.78221 152 ILE C C 1
ATOM 8936 O O . ILE C 2 152 ? -2.81609 52.21552 34.49371 1.000 22.81388 152 ILE C O 1
ATOM 8952 N N . VAL C 2 153 ? -0.99269 51.04366 35.16362 1.000 19.47964 153 VAL C N 1
ATOM 8953 C CA . VAL C 2 153 ? -1.42166 50.77040 36.53107 1.000 21.08731 153 VAL C CA 1
ATOM 8954 C C . VAL C 2 153 ? -0.44028 51.41183 37.49618 1.000 20.90401 153 VAL C C 1
ATOM 8955 O O . VAL C 2 153 ? 0.64549 51.85832 37.12077 1.000 22.86292 153 VAL C O 1
ATOM 8968 N N . LYS C 2 154 ? -0.85128 51.50402 38.76974 1.000 24.56872 154 LYS C N 1
ATOM 8969 C CA . LYS C 2 154 ? 0.03903 52.13329 39.73832 1.000 22.88916 154 LYS C CA 1
ATOM 8970 C C . LYS C 2 154 ? 1.28884 51.28096 39.94898 1.000 16.67939 154 LYS C C 1
ATOM 8971 O O . LYS C 2 154 ? 2.41077 51.80424 39.97339 1.000 21.54298 154 LYS C O 1
ATOM 8990 N N . LYS C 2 155 ? 1.10138 49.97926 40.16830 1.000 25.50644 155 LYS C N 1
ATOM 8991 C CA . LYS C 2 155 ? 2.19888 49.02875 40.33384 1.000 28.72074 155 LYS C CA 1
ATOM 8992 C C . LYS C 2 155 ? 1.85953 47.72859 39.62838 1.000 25.84855 155 LYS C C 1
ATOM 8993 O O . LYS C 2 155 ? 0.78946 47.16505 39.84956 1.000 25.89168 155 LYS C O 1
ATOM 9012 N N . CYS C 2 156 ? 2.78535 47.21635 38.81817 1.000 24.10903 156 CYS C N 1
ATOM 9013 C CA . CYS C 2 156 ? 2.47701 45.99275 38.09454 1.000 16.48032 156 CYS C CA 1
ATOM 9014 C C . CYS C 2 156 ? 2.09798 44.87015 39.05949 1.000 17.93669 156 CYS C C 1
ATOM 9015 O O . CYS C 2 156 ? 2.77265 44.62701 40.06533 1.000 23.87642 156 CYS C O 1
ATOM 9023 N N . THR C 2 157 ? 1.03581 44.15302 38.71752 1.000 19.79560 157 THR C N 1
ATOM 9024 C CA . THR C 2 157 ? 0.68868 42.92163 39.41945 1.000 23.72759 157 THR C CA 1
ATOM 9025 C C . THR C 2 157 ? 1.10294 41.66912 38.65943 1.000 26.74680 157 THR C C 1
ATOM 9026 O O . THR C 2 157 ? 1.14486 40.58127 39.25003 1.000 24.73554 157 THR C O 1
ATOM 9037 N N . LEU C 2 158 ? 1.36026 41.78748 37.39501 1.000 25.91123 158 LEU C N 1
ATOM 9038 C CA . LEU C 2 158 ? 1.91170 40.67890 36.62206 1.000 20.06209 158 LEU C CA 1
ATOM 9039 C C . LEU C 2 158 ? 3.43181 40.66914 36.68779 1.000 20.18729 158 LEU C C 1
ATOM 9040 O O . LEU C 2 158 ? 4.07185 41.68090 37.01798 1.000 19.02725 158 LEU C O 1
ATOM 9056 N N . PRO C 2 159 ? 4.05034 39.51846 36.41318 1.000 21.02920 159 PRO C N 1
ATOM 9057 C CA . PRO C 2 159 ? 5.50075 39.41614 36.61290 1.000 18.94749 159 PRO C CA 1
ATOM 9058 C C . PRO C 2 159 ? 6.25060 40.41367 35.74383 1.000 13.32543 159 PRO C C 1
ATOM 9059 O O . PRO C 2 159 ? 5.98751 40.54710 34.54394 1.000 19.88235 159 PRO C O 1
ATOM 9070 N N . LEU C 2 160 ? 7.20630 41.09793 36.35764 1.000 15.94409 160 LEU C N 1
ATOM 9071 C CA . LEU C 2 160 ? 8.00063 42.08040 35.64322 1.000 21.22740 160 LEU C CA 1
ATOM 9072 C C . LEU C 2 160 ? 8.90489 41.41837 34.60265 1.000 22.12761 160 LEU C C 1
ATOM 9073 O O . LEU C 2 160 ? 9.46937 40.32997 34.81275 1.000 17.69658 160 LEU C O 1
ATOM 9089 N N . THR C 2 161 ? 9.04054 42.09036 33.47918 1.000 17.27931 161 THR C N 1
ATOM 9090 C CA . THR C 2 161 ? 10.07476 41.73043 32.51454 1.000 18.75731 161 THR C CA 1
ATOM 9091 C C . THR C 2 161 ? 11.42422 42.28548 32.95182 1.000 20.13171 161 THR C C 1
ATOM 9092 O O . THR C 2 161 ? 12.46405 41.66596 32.70555 1.000 18.15760 161 THR C O 1
ATOM 9103 N N . SER C 2 162 ? 11.43019 43.45045 33.60054 1.000 17.54035 162 SER C N 1
ATOM 9104 C CA . SER C 2 162 ? 12.65852 44.13950 33.97719 1.000 12.57954 162 SER C CA 1
ATOM 9105 C C . SER C 2 162 ? 12.31196 45.23485 34.97184 1.000 19.04793 162 SER C C 1
ATOM 9106 O O . SER C 2 162 ? 11.17610 45.71776 34.99672 1.000 15.98806 162 SER C O 1
ATOM 9114 N N . ILE C 2 163 ? 13.31730 45.65802 35.75688 1.000 17.08798 163 ILE C N 1
ATOM 9115 C CA . ILE C 2 163 ? 13.16415 46.86993 36.57351 1.000 21.13154 163 ILE C CA 1
ATOM 9116 C C . ILE C 2 163 ? 13.64609 48.12603 35.87210 1.000 22.21838 163 ILE C C 1
ATOM 9117 O O . ILE C 2 163 ? 13.63620 49.21750 36.46964 1.000 17.57006 163 ILE C O 1
ATOM 9133 N N . ARG C 2 164 ? 14.07435 48.01435 34.62694 1.000 17.22971 164 ARG C N 1
ATOM 9134 C CA . ARG C 2 164 ? 14.42502 49.19192 33.85621 1.000 17.95108 164 ARG C CA 1
ATOM 9135 C C . ARG C 2 164 ? 13.18637 50.04662 33.59900 1.000 14.02990 164 ARG C C 1
ATOM 9136 O O . ARG C 2 164 ? 12.09508 49.54271 33.32682 1.000 16.70510 164 ARG C O 1
ATOM 9157 N N . LYS C 2 165 ? 13.35782 51.35719 33.68063 1.000 16.63587 165 LYS C N 1
ATOM 9158 C CA . LYS C 2 165 ? 12.27183 52.26934 33.34050 1.000 18.25928 165 LYS C CA 1
ATOM 9159 C C . LYS C 2 165 ? 12.13859 52.41656 31.82881 1.000 12.38942 165 LYS C C 1
ATOM 9160 O O . LYS C 2 165 ? 13.01132 53.00332 31.17503 1.000 15.73343 165 LYS C O 1
ATOM 9179 N N . VAL C 2 166 ? 11.00999 51.97558 31.26789 1.000 15.44766 166 VAL C N 1
ATOM 9180 C CA . VAL C 2 166 ? 10.85384 52.14723 29.82373 1.000 15.03750 166 VAL C CA 1
ATOM 9181 C C . VAL C 2 166 ? 10.73398 53.62992 29.49936 1.000 19.26240 166 VAL C C 1
ATOM 9182 O O . VAL C 2 166 ? 10.49006 54.47430 30.37281 1.000 20.53863 166 VAL C O 1
ATOM 9195 N N . ASP C 2 167 ? 10.93296 53.95895 28.22816 1.000 14.83969 167 ASP C N 1
ATOM 9196 C CA . ASP C 2 167 ? 11.10589 55.34829 27.84694 1.000 16.40404 167 ASP C CA 1
ATOM 9197 C C . ASP C 2 167 ? 9.87120 55.96847 27.23642 1.000 15.44500 167 ASP C C 1
ATOM 9198 O O . ASP C 2 167 ? 9.77538 57.20266 27.18405 1.000 17.98506 167 ASP C O 1
ATOM 9207 N N . LEU C 2 168 ? 8.97356 55.15432 26.72597 1.000 16.41242 168 LEU C N 1
ATOM 9208 C CA . LEU C 2 168 ? 7.79657 55.65052 26.03190 1.000 17.48122 168 LEU C CA 1
ATOM 9209 C C . LEU C 2 168 ? 6.74426 54.55897 26.01353 1.000 20.00285 168 LEU C C 1
ATOM 9210 O O . LEU C 2 168 ? 7.05633 53.38381 25.80431 1.000 14.57425 168 LEU C O 1
ATOM 9226 N N . ILE C 2 169 ? 5.49600 54.95750 26.23815 1.000 18.10099 169 ILE C N 1
ATOM 9227 C CA . ILE C 2 169 ? 4.32642 54.10569 26.07065 1.000 18.56254 169 ILE C CA 1
ATOM 9228 C C . ILE C 2 169 ? 3.44975 54.74338 25.00188 1.000 21.34051 169 ILE C C 1
ATOM 9229 O O . ILE C 2 169 ? 3.10071 55.92235 25.10435 1.000 20.67680 169 ILE C O 1
ATOM 9245 N N . VAL C 2 170 ? 3.08221 53.97737 23.99243 1.000 17.55783 170 VAL C N 1
ATOM 9246 C CA . VAL C 2 170 ? 2.19791 54.45906 22.93938 1.000 16.89128 170 VAL C CA 1
ATOM 9247 C C . VAL C 2 170 ? 1.00783 53.52852 22.88260 1.000 19.88467 170 VAL C C 1
ATOM 9248 O O . VAL C 2 170 ? 1.16808 52.33300 22.61604 1.000 19.39551 170 VAL C O 1
ATOM 9261 N N . THR C 2 171 ? -0.18791 54.07112 23.13197 1.000 17.66238 171 THR C N 1
ATOM 9262 C CA . THR C 2 171 ? -1.43939 53.34235 22.99913 1.000 14.10193 171 THR C CA 1
ATOM 9263 C C . THR C 2 171 ? -2.26620 53.99186 21.89572 1.000 12.11131 171 THR C C 1
ATOM 9264 O O . THR C 2 171 ? -1.87271 54.98477 21.30164 1.000 19.30280 171 THR C O 1
ATOM 9275 N N . GLU C 2 172 ? -3.44872 53.42869 21.63652 1.000 15.89550 172 GLU C N 1
ATOM 9276 C CA . GLU C 2 172 ? -4.34546 54.08891 20.68941 1.000 20.27300 172 GLU C CA 1
ATOM 9277 C C . GLU C 2 172 ? -4.92812 55.38915 21.24748 1.000 23.37256 172 GLU C C 1
ATOM 9278 O O . GLU C 2 172 ? -5.51394 56.16490 20.48022 1.000 23.27142 172 GLU C O 1
ATOM 9290 N N . LEU C 2 173 ? -4.74974 55.65724 22.54682 1.000 21.79470 173 LEU C N 1
ATOM 9291 C CA . LEU C 2 173 ? -5.29923 56.84324 23.20236 1.000 23.85899 173 LEU C CA 1
ATOM 9292 C C . LEU C 2 173 ? -4.24514 57.83451 23.63262 1.000 27.95072 173 LEU C C 1
ATOM 9293 O O . LEU C 2 173 ? -4.52660 59.03748 23.69473 1.000 23.18626 173 LEU C O 1
ATOM 9309 N N . ALA C 2 174 ? -3.02303 57.37517 23.91131 1.000 21.51719 174 ALA C N 1
ATOM 9310 C CA . ALA C 2 174 ? -2.09164 58.22111 24.61502 1.000 17.55684 174 ALA C CA 1
ATOM 9311 C C . ALA C 2 174 ? -0.65399 57.92585 24.22487 1.000 24.57341 174 ALA C C 1
ATOM 9312 O O . ALA C 2 174 ? -0.32416 56.80425 23.82542 1.000 19.82687 174 ALA C O 1
ATOM 9319 N N . VAL C 2 175 ? 0.18490 58.95605 24.34471 1.000 21.08114 175 VAL C N 1
ATOM 9320 C CA . VAL C 2 175 ? 1.64676 58.82612 24.34712 1.000 21.78575 175 VAL C CA 1
ATOM 9321 C C . VAL C 2 175 ? 2.13474 59.30071 25.70286 1.000 26.72431 175 VAL C C 1
ATOM 9322 O O . VAL C 2 175 ? 1.90119 60.45786 26.07653 1.000 22.67676 175 VAL C O 1
ATOM 9335 N N . ILE C 2 176 ? 2.81575 58.41930 26.43327 1.000 17.04161 176 ILE C N 1
ATOM 9336 C CA . ILE C 2 176 ? 3.22211 58.66696 27.81695 1.000 15.55409 176 ILE C CA 1
ATOM 9337 C C . ILE C 2 176 ? 4.71071 58.41453 27.95231 1.000 24.34262 176 ILE C C 1
ATOM 9338 O O . ILE C 2 176 ? 5.20886 57.37250 27.51077 1.000 18.92646 176 ILE C O 1
ATOM 9354 N N . GLU C 2 177 ? 5.41815 59.35311 28.57747 1.000 17.97156 177 GLU C N 1
ATOM 9355 C CA . GLU C 2 177 ? 6.83827 59.16384 28.84512 1.000 20.05826 177 GLU C CA 1
ATOM 9356 C C . GLU C 2 177 ? 7.08539 58.97990 30.33913 1.000 23.45899 177 GLU C C 1
ATOM 9357 O O . GLU C 2 177 ? 6.83072 59.91369 31.12311 1.000 27.04835 177 GLU C O 1
ATOM 9369 N N . PRO C 2 178 ? 7.53956 57.80581 30.79476 1.000 19.57722 178 PRO C N 1
ATOM 9370 C CA . PRO C 2 178 ? 7.92365 57.67644 32.20501 1.000 17.71529 178 PRO C CA 1
ATOM 9371 C C . PRO C 2 178 ? 9.10450 58.56758 32.52066 1.000 24.35801 178 PRO C C 1
ATOM 9372 O O . PRO C 2 178 ? 10.08108 58.63125 31.75854 1.000 21.41405 178 PRO C O 1
ATOM 9383 N N . THR C 2 179 ? 9.03137 59.22978 33.67735 1.000 24.15546 179 THR C N 1
ATOM 9384 C CA . THR C 2 179 ? 10.06985 60.14271 34.13983 1.000 23.08187 179 THR C CA 1
ATOM 9385 C C . THR C 2 179 ? 10.36514 59.84176 35.60995 1.000 25.49387 179 THR C C 1
ATOM 9386 O O . THR C 2 179 ? 9.70878 59.00959 36.24539 1.000 27.67308 179 THR C O 1
ATOM 9397 N N . ASP C 2 180 ? 11.35455 60.55655 36.15839 1.000 31.21053 180 ASP C N 1
ATOM 9398 C CA . ASP C 2 180 ? 11.67796 60.44918 37.57849 1.000 37.31767 180 ASP C CA 1
ATOM 9399 C C . ASP C 2 180 ? 10.49567 60.84297 38.45674 1.000 31.73931 180 ASP C C 1
ATOM 9400 O O . ASP C 2 180 ? 10.38750 60.38480 39.59545 1.000 36.60472 180 ASP C O 1
ATOM 9409 N N . GLU C 2 181 ? 9.62175 61.69710 37.95640 1.000 34.56565 181 GLU C N 1
ATOM 9410 C CA . GLU C 2 181 ? 8.48611 62.20818 38.71230 1.000 37.75643 181 GLU C CA 1
ATOM 9411 C C . GLU C 2 181 ? 7.23282 61.36215 38.54008 1.000 42.28125 181 GLU C C 1
ATOM 9412 O O . GLU C 2 181 ? 6.25201 61.58972 39.24953 1.000 32.34941 181 GLU C O 1
ATOM 9424 N N . GLY C 2 182 ? 7.27026 60.33899 37.68388 1.000 29.39560 182 GLY C N 1
ATOM 9425 C CA . GLY C 2 182 ? 6.10555 59.54153 37.36615 1.000 28.73426 182 GLY C CA 1
ATOM 9426 C C . GLY C 2 182 ? 5.83293 59.56692 35.87089 1.000 29.23133 182 GLY C C 1
ATOM 9427 O O . GLY C 2 182 ? 6.73064 59.87211 35.07829 1.000 30.42601 182 GLY C O 1
ATOM 9431 N N . LEU C 2 183 ? 4.60739 59.27426 35.47286 1.000 23.89009 183 LEU C N 1
ATOM 9432 C CA . LEU C 2 183 ? 4.25741 59.14790 34.06500 1.000 19.46440 183 LEU C CA 1
ATOM 9433 C C . LEU C 2 183 ? 3.77376 60.47214 33.49244 1.000 26.56172 183 LEU C C 1
ATOM 9434 O O . LEU C 2 183 ? 2.77067 61.02916 33.95019 1.000 28.45195 183 LEU C O 1
ATOM 9450 N N . LEU C 2 184 ? 4.47112 60.96447 32.48619 1.000 21.38840 184 LEU C N 1
ATOM 9451 C CA . LEU C 2 184 ? 4.13879 62.22040 31.82877 1.000 22.80466 184 LEU C CA 1
ATOM 9452 C C . LEU C 2 184 ? 3.30447 61.96789 30.57303 1.000 28.64086 184 LEU C C 1
ATOM 9453 O O . LEU C 2 184 ? 3.80021 61.42929 29.56875 1.000 21.61978 184 LEU C O 1
ATOM 9469 N N . LEU C 2 185 ? 2.03204 62.37088 30.61790 1.000 21.43096 185 LEU C N 1
ATOM 9470 C CA . LEU C 2 185 ? 1.17104 62.28264 29.44202 1.000 21.00534 185 LEU C CA 1
ATOM 9471 C C . LEU C 2 185 ? 1.51392 63.44003 28.51281 1.000 27.66787 185 LEU C C 1
ATOM 9472 O O . LEU C 2 185 ? 1.25644 64.61117 28.83325 1.000 23.32216 185 LEU C O 1
ATOM 9488 N N . LYS C 2 186 ? 2.08420 63.12017 27.34867 1.000 22.72101 186 LYS C N 1
ATOM 9489 C CA . LYS C 2 186 ? 2.51787 64.12180 26.38659 1.000 22.30240 186 LYS C CA 1
ATOM 9490 C C . LYS C 2 186 ? 1.53314 64.33823 25.25098 1.000 23.23196 186 LYS C C 1
ATOM 9491 O O . LYS C 2 186 ? 1.50639 65.43760 24.68180 1.000 25.84876 186 LYS C O 1
ATOM 9510 N N . GLU C 2 187 ? 0.77479 63.30847 24.87177 1.000 21.92816 187 GLU C N 1
ATOM 9511 C CA . GLU C 2 187 ? -0.16320 63.41741 23.76383 1.000 23.40461 187 GLU C CA 1
ATOM 9512 C C . GLU C 2 187 ? -1.36742 62.52132 23.99804 1.000 23.35120 187 GLU C C 1
ATOM 9513 O O . GLU C 2 187 ? -1.28162 61.48570 24.66411 1.000 22.32288 187 GLU C O 1
ATOM 9525 N N . ILE C 2 188 ? -2.50447 62.92127 23.42001 1.000 24.31414 188 ILE C N 1
ATOM 9526 C CA . ILE C 2 188 ? -3.67971 62.06111 23.37095 1.000 24.14016 188 ILE C CA 1
ATOM 9527 C C . ILE C 2 188 ? -4.20235 62.01968 21.94382 1.000 19.12584 188 ILE C C 1
ATOM 9528 O O . ILE C 2 188 ? -3.94232 62.90803 21.12897 1.000 25.54959 188 ILE C O 1
ATOM 9544 N N . SER C 2 189 ? -4.96617 60.97626 21.65866 1.000 23.65053 189 SER C N 1
ATOM 9545 C CA . SER C 2 189 ? -5.48124 60.79616 20.31735 1.000 27.42950 189 SER C CA 1
ATOM 9546 C C . SER C 2 189 ? -6.51442 61.86898 19.98557 1.000 38.11068 189 SER C C 1
ATOM 9547 O O . SER C 2 189 ? -7.37470 62.19860 20.80790 1.000 27.16040 189 SER C O 1
ATOM 9555 N N . LYS C 2 190 ? -6.45796 62.36087 18.74835 1.000 31.54549 190 LYS C N 1
ATOM 9556 C CA . LYS C 2 190 ? -7.51630 63.20500 18.19201 1.000 32.02031 190 LYS C CA 1
ATOM 9557 C C . LYS C 2 190 ? -8.90922 62.61876 18.31918 1.000 34.49495 190 LYS C C 1
ATOM 9558 O O . LYS C 2 190 ? -9.87979 63.37457 18.25168 1.000 41.11684 190 LYS C O 1
ATOM 9577 N N . GLU C 2 191 ? -9.05183 61.32482 18.53469 1.000 27.74727 191 GLU C N 1
ATOM 9578 C CA . GLU C 2 191 ? -10.36772 60.68441 18.61411 1.000 32.25979 191 GLU C CA 1
ATOM 9579 C C . GLU C 2 191 ? -10.81416 60.42687 20.04323 1.000 31.21385 191 GLU C C 1
ATOM 9580 O O . GLU C 2 191 ? -11.84727 59.78489 20.25062 1.000 34.16250 191 GLU C O 1
ATOM 9592 N N . THR C 2 192 ? -10.06862 60.90496 21.02974 1.000 32.24695 192 THR C N 1
ATOM 9593 C CA . THR C 2 192 ? -10.47435 60.77551 22.41525 1.000 31.37265 192 THR C CA 1
ATOM 9594 C C . THR C 2 192 ? -10.56613 62.13109 23.11123 1.000 26.13826 192 THR C C 1
ATOM 9595 O O . THR C 2 192 ? -10.36106 63.18564 22.51347 1.000 28.50928 192 THR C O 1
ATOM 9606 N N . THR C 2 193 ? -10.79924 62.06679 24.42256 1.000 26.81228 193 THR C N 1
ATOM 9607 C CA . THR C 2 193 ? -10.77104 63.22969 25.29428 1.000 32.44237 193 THR C CA 1
ATOM 9608 C C . THR C 2 193 ? -9.80614 62.93358 26.42266 1.000 24.32678 193 THR C C 1
ATOM 9609 O O . THR C 2 193 ? -9.57376 61.77024 26.76687 1.000 29.72797 193 THR C O 1
ATOM 9620 N N . LEU C 2 194 ? -9.26639 63.99412 27.00723 1.000 22.72591 194 LEU C N 1
ATOM 9621 C CA . LEU C 2 194 ? -8.41923 63.83758 28.17924 1.000 25.44505 194 LEU C CA 1
ATOM 9622 C C . LEU C 2 194 ? -9.10604 63.03356 29.26561 1.000 29.89976 194 LEU C C 1
ATOM 9623 O O . LEU C 2 194 ? -8.49151 62.16411 29.89349 1.000 25.97903 194 LEU C O 1
ATOM 9639 N N . ASP C 2 195 ? -10.38090 63.33992 29.54999 1.000 24.85928 195 ASP C N 1
ATOM 9640 C CA . ASP C 2 195 ? -11.05417 62.62261 30.63004 1.000 26.78124 195 ASP C CA 1
ATOM 9641 C C . ASP C 2 195 ? -11.17145 61.13853 30.32124 1.000 20.82342 195 ASP C C 1
ATOM 9642 O O . ASP C 2 195 ? -11.06340 60.30030 31.22382 1.000 22.77060 195 ASP C O 1
ATOM 9651 N N . GLU C 2 196 ? -11.44946 60.79107 29.06389 1.000 26.55390 196 GLU C N 1
ATOM 9652 C CA . GLU C 2 196 ? -11.54112 59.37440 28.72328 1.000 30.13084 196 GLU C CA 1
ATOM 9653 C C . GLU C 2 196 ? -10.20192 58.67969 28.95964 1.000 20.96245 196 GLU C C 1
ATOM 9654 O O . GLU C 2 196 ? -10.15837 57.57754 29.51770 1.000 25.55793 196 GLU C O 1
ATOM 9666 N N . VAL C 2 197 ? -9.10297 59.33720 28.58909 1.000 25.35217 197 VAL C N 1
ATOM 9667 C CA . VAL C 2 197 ? -7.77635 58.75814 28.81211 1.000 24.24697 197 VAL C CA 1
ATOM 9668 C C . VAL C 2 197 ? -7.54272 58.52505 30.29449 1.000 29.17119 197 VAL C C 1
ATOM 9669 O O . VAL C 2 197 ? -7.13023 57.43852 30.71484 1.000 23.67688 197 VAL C O 1
ATOM 9682 N N . LEU C 2 198 ? -7.77761 59.55222 31.12145 1.000 22.00259 198 LEU C N 1
ATOM 9683 C CA . LEU C 2 198 ? -7.49277 59.37582 32.53929 1.000 21.44134 198 LEU C CA 1
ATOM 9684 C C . LEU C 2 198 ? -8.41234 58.35730 33.19179 1.000 22.40134 198 LEU C C 1
ATOM 9685 O O . LEU C 2 198 ? -8.00016 57.65387 34.12127 1.000 34.32123 198 LEU C O 1
ATOM 9701 N N . LYS C 2 199 ? -9.64065 58.23760 32.71154 1.000 26.10212 199 LYS C N 1
ATOM 9702 C CA . LYS C 2 199 ? -10.56367 57.27331 33.29130 1.000 22.87629 199 LYS C CA 1
ATOM 9703 C C . LYS C 2 199 ? -10.13733 55.84009 33.01287 1.000 26.83753 199 LYS C C 1
ATOM 9704 O O . LYS C 2 199 ? -10.43388 54.93554 33.80684 1.000 24.03272 199 LYS C O 1
ATOM 9723 N N . LEU C 2 200 ? -9.47462 55.61269 31.88307 1.000 27.42176 200 LEU C N 1
ATOM 9724 C CA . LEU C 2 200 ? -9.03994 54.27430 31.52626 1.000 25.32804 200 LEU C CA 1
ATOM 9725 C C . LEU C 2 200 ? -7.60444 53.99242 31.93468 1.000 29.67258 200 LEU C C 1
ATOM 9726 O O . LEU C 2 200 ? -7.02663 53.00728 31.46738 1.000 27.09177 200 LEU C O 1
ATOM 9742 N N . THR C 2 201 ? -7.02613 54.83000 32.78687 1.000 23.77201 201 THR C N 1
ATOM 9743 C CA . THR C 2 201 ? -5.67791 54.67061 33.31808 1.000 27.17286 201 THR C CA 1
ATOM 9744 C C . THR C 2 201 ? -5.76446 54.61120 34.83655 1.000 33.08891 201 THR C C 1
ATOM 9745 O O . THR C 2 201 ? -6.23125 55.57065 35.46176 1.000 27.70676 201 THR C O 1
ATOM 9756 N N . GLU C 2 202 ? -5.33335 53.48865 35.43234 1.000 21.15551 202 GLU C N 1
ATOM 9757 C CA . GLU C 2 202 ? -5.28676 53.40938 36.88979 1.000 22.40157 202 GLU C CA 1
ATOM 9758 C C . GLU C 2 202 ? -4.10856 54.17207 37.46046 1.000 31.26532 202 GLU C C 1
ATOM 9759 O O . GLU C 2 202 ? -4.20243 54.73272 38.56080 1.000 25.72015 202 GLU C O 1
ATOM 9771 N N . ALA C 2 203 ? -2.99748 54.21823 36.73154 1.000 22.66807 203 ALA C N 1
ATOM 9772 C CA . ALA C 2 203 ? -1.86595 54.98148 37.20312 1.000 20.12830 203 ALA C CA 1
ATOM 9773 C C . ALA C 2 203 ? -2.20405 56.46398 37.23047 1.000 21.61726 203 ALA C C 1
ATOM 9774 O O . ALA C 2 203 ? -3.02140 56.95868 36.44650 1.000 22.17835 203 ALA C O 1
ATOM 9781 N N . LYS C 2 204 ? -1.53194 57.17695 38.11692 1.000 23.99177 204 LYS C N 1
ATOM 9782 C CA . LYS C 2 204 ? -1.56702 58.62974 38.07882 1.000 25.82731 204 LYS C CA 1
ATOM 9783 C C . LYS C 2 204 ? -0.74003 59.12220 36.89702 1.000 28.77532 204 LYS C C 1
ATOM 9784 O O . LYS C 2 204 ? 0.36541 58.63014 36.63683 1.000 25.29457 204 LYS C O 1
ATOM 9803 N N . LEU C 2 205 ? -1.27441 60.09070 36.17488 1.000 20.15444 205 LEU C N 1
ATOM 9804 C CA . LEU C 2 205 ? -0.57186 60.73639 35.08423 1.000 21.71213 205 LEU C CA 1
ATOM 9805 C C . LEU C 2 205 ? -0.28796 62.19401 35.41516 1.000 31.08607 205 LEU C C 1
ATOM 9806 O O . LEU C 2 205 ? -1.13087 62.87943 36.00098 1.000 31.45367 205 LEU C O 1
ATOM 9822 N N . ILE C 2 206 ? 0.89440 62.66169 35.02582 1.000 23.01428 206 ILE C N 1
ATOM 9823 C CA . ILE C 2 206 ? 1.21841 64.08320 35.02023 1.000 25.93786 206 ILE C CA 1
ATOM 9824 C C . ILE C 2 206 ? 0.83755 64.60746 33.65483 1.000 29.15231 206 ILE C C 1
ATOM 9825 O O . ILE C 2 206 ? 1.28926 64.07271 32.64057 1.000 26.93228 206 ILE C O 1
ATOM 9841 N N . ILE C 2 207 ? 0.00324 65.63794 33.60629 1.000 24.60170 207 ILE C N 1
ATOM 9842 C CA . ILE C 2 207 ? -0.48911 66.14047 32.33477 1.000 20.50178 207 ILE C CA 1
ATOM 9843 C C . ILE C 2 207 ? 0.45322 67.22983 31.86757 1.000 35.98046 207 ILE C C 1
ATOM 9844 O O . ILE C 2 207 ? 0.64639 68.23210 32.56915 1.000 33.83828 207 ILE C O 1
ATOM 9860 N N . ALA C 2 208 ? 1.05476 67.02563 30.69383 1.000 23.21447 208 ALA C N 1
ATOM 9861 C CA . ALA C 2 208 ? 1.98710 67.99551 30.16637 1.000 28.57272 208 ALA C CA 1
ATOM 9862 C C . ALA C 2 208 ? 1.26634 69.30603 29.88954 1.000 35.37539 208 ALA C C 1
ATOM 9863 O O . ALA C 2 208 ? 0.13958 69.31500 29.38305 1.000 32.80251 208 ALA C O 1
ATOM 9870 N N . ASP C 2 209 ? 1.93169 70.41633 30.21519 1.000 40.55120 209 ASP C N 1
ATOM 9871 C CA . ASP C 2 209 ? 1.36757 71.72740 29.92264 1.000 45.21067 209 ASP C CA 1
ATOM 9872 C C . ASP C 2 209 ? 1.26859 71.96740 28.42504 1.000 48.38098 209 ASP C C 1
ATOM 9873 O O . ASP C 2 209 ? 0.40517 72.73752 27.99587 1.000 56.78303 209 ASP C O 1
ATOM 9882 N N . ASP C 2 210 ? 2.09621 71.29992 27.62093 1.000 46.53492 210 ASP C N 1
ATOM 9883 C CA . ASP C 2 210 ? 1.98993 71.36357 26.16249 1.000 41.81631 210 ASP C CA 1
ATOM 9884 C C . ASP C 2 210 ? 1.35370 70.10782 25.57114 1.000 44.65555 210 ASP C C 1
ATOM 9885 O O . ASP C 2 210 ? 1.76294 69.65180 24.50210 1.000 40.75854 210 ASP C O 1
ATOM 9894 N N . LEU C 2 211 ? 0.34195 69.54208 26.22908 1.000 38.88713 211 LEU C N 1
ATOM 9895 C CA . LEU C 2 211 ? -0.31943 68.35732 25.70763 1.000 35.56318 211 LEU C CA 1
ATOM 9896 C C . LEU C 2 211 ? -0.62176 68.53259 24.22757 1.000 47.35299 211 LEU C C 1
ATOM 9897 O O . LEU C 2 211 ? -1.03915 69.59990 23.77160 1.000 43.79599 211 LEU C O 1
ATOM 9913 N N . LYS C 2 212 ? -0.37689 67.47106 23.47662 1.000 36.81036 212 LYS C N 1
ATOM 9914 C CA . LYS C 2 212 ? -0.44707 67.48175 22.03110 1.000 32.84183 212 LYS C CA 1
ATOM 9915 C C . LYS C 2 212 ? -1.50706 66.48944 21.59553 1.000 23.32768 212 LYS C C 1
ATOM 9916 O O . LYS C 2 212 ? -1.89566 65.58929 22.34870 1.000 27.11177 212 LYS C O 1
ATOM 9935 N N . ILE C 2 213 ? -1.99266 66.68441 20.38625 1.000 28.01139 213 ILE C N 1
ATOM 9936 C CA . ILE C 2 213 ? -2.91138 65.74920 19.75586 1.000 28.80445 213 ILE C CA 1
ATOM 9937 C C . ILE C 2 213 ? -2.11600 65.02611 18.68145 1.000 24.19551 213 ILE C C 1
ATOM 9938 O O . ILE C 2 213 ? -1.23106 65.59268 18.03850 1.000 38.63728 213 ILE C O 1
ATOM 9954 N N . PHE C 2 214 ? -2.43859 63.77041 18.48259 1.000 32.36254 214 PHE C N 1
ATOM 9955 C CA . PHE C 2 214 ? -1.75453 63.02347 17.44842 1.000 39.42892 214 PHE C CA 1
ATOM 9956 C C . PHE C 2 214 ? -2.31169 61.64203 17.56210 1.000 55.93344 214 PHE C C 1
ATOM 9957 O O . PHE C 2 214 ? -3.49710 61.41002 17.23496 1.000 37.51304 214 PHE C O 1
ATOM 9961 N N . ALA C 2 215 ? -1.46189 60.78217 18.15798 1.000 37.60402 215 ALA C N 1
ATOM 9962 C CA . ALA C 2 215 ? -1.83802 59.44449 18.58083 1.000 40.12762 215 ALA C CA 1
ATOM 9963 C C . ALA C 2 215 ? -1.89916 59.38792 20.06894 1.000 43.96806 215 ALA C C 1
ATOM 9964 O O . ALA C 2 215 ? -1.96352 58.26588 20.56417 1.000 29.80428 215 ALA C O 1
ATOM 9972 N N . ASN D 2 2 ? 72.81014 22.63888 21.72638 1.000 48.70267 2 ASN B N 1
ATOM 9973 C CA . ASN D 2 2 ? 72.48479 21.21204 21.71679 1.000 46.61841 2 ASN B CA 1
ATOM 9974 C C . ASN D 2 2 ? 71.65497 20.76275 22.93721 1.000 29.30432 2 ASN B C 1
ATOM 9975 O O . ASN D 2 2 ? 70.84720 19.84896 22.78756 1.000 36.36675 2 ASN B O 1
ATOM 9985 N N . PRO D 2 3 ? 71.83502 21.36906 24.11968 1.000 24.65465 3 PRO B N 1
ATOM 9986 C CA . PRO D 2 3 ? 70.84500 21.12368 25.18871 1.000 28.22019 3 PRO B CA 1
ATOM 9987 C C . PRO D 2 3 ? 69.42809 21.49180 24.76473 1.000 23.69977 3 PRO B C 1
ATOM 9988 O O . PRO D 2 3 ? 68.47726 20.76868 25.07040 1.000 25.44203 3 PRO B O 1
ATOM 9999 N N . LYS D 2 4 ? 69.27124 22.58735 24.02094 1.000 29.27067 4 LYS B N 1
ATOM 10000 C CA . LYS D 2 4 ? 67.94499 22.97047 23.54576 1.000 28.81518 4 LYS B CA 1
ATOM 10001 C C . LYS D 2 4 ? 67.41030 21.96721 22.52991 1.000 27.42036 4 LYS B C 1
ATOM 10002 O O . LYS D 2 4 ? 66.23151 21.59612 22.57597 1.000 23.94395 4 LYS B O 1
ATOM 10021 N N . GLU D 2 5 ? 68.27187 21.48481 21.63174 1.000 20.17335 5 GLU B N 1
ATOM 10022 C CA . GLU D 2 5 ? 67.88003 20.42615 20.71165 1.000 27.10023 5 GLU B CA 1
ATOM 10023 C C . GLU D 2 5 ? 67.51072 19.15412 21.45639 1.000 25.18626 5 GLU B C 1
ATOM 10024 O O . GLU D 2 5 ? 66.53213 18.48259 21.10699 1.000 24.30528 5 GLU B O 1
ATOM 10036 N N . LYS D 2 6 ? 68.29494 18.78972 22.47363 1.000 24.98885 6 LYS B N 1
ATOM 10037 C CA . LYS D 2 6 ? 67.97743 17.59949 23.25591 1.000 25.66775 6 LYS B CA 1
ATOM 10038 C C . LYS D 2 6 ? 66.56043 17.68425 23.80708 1.000 19.27075 6 LYS B C 1
ATOM 10039 O O . LYS D 2 6 ? 65.77654 16.72837 23.71978 1.000 20.56159 6 LYS B O 1
ATOM 10058 N N . ILE D 2 7 ? 66.24324 18.81718 24.43116 1.000 22.28805 7 ILE B N 1
ATOM 10059 C CA . ILE D 2 7 ? 64.92439 19.01081 25.02551 1.000 19.34744 7 ILE B CA 1
ATOM 10060 C C . ILE D 2 7 ? 63.85442 18.97241 23.94423 1.000 17.04908 7 ILE B C 1
ATOM 10061 O O . ILE D 2 7 ? 62.82193 18.31131 24.08839 1.000 19.43520 7 ILE B O 1
ATOM 10077 N N . ALA D 2 8 ? 64.07104 19.71684 22.86033 1.000 20.43764 8 ALA B N 1
ATOM 10078 C CA . ALA D 2 8 ? 63.03601 19.82312 21.83508 1.000 18.05518 8 ALA B CA 1
ATOM 10079 C C . ALA D 2 8 ? 62.72376 18.46745 21.22498 1.000 23.25054 8 ALA B C 1
ATOM 10080 O O . ALA D 2 8 ? 61.55309 18.12460 21.03330 1.000 17.50751 8 ALA B O 1
ATOM 10087 N N . ILE D 2 9 ? 63.75047 17.63703 21.00246 1.000 25.24372 9 ILE B N 1
ATOM 10088 C CA . ILE D 2 9 ? 63.50801 16.31613 20.42795 1.000 20.82736 9 ILE B CA 1
ATOM 10089 C C . ILE D 2 9 ? 62.63369 15.48290 21.34513 1.000 18.49743 9 ILE B C 1
ATOM 10090 O O . ILE D 2 9 ? 61.69307 14.83088 20.89001 1.000 22.07380 9 ILE B O 1
ATOM 10106 N N . ARG D 2 10 ? 62.94806 15.46685 22.65660 1.000 20.14806 10 ARG B N 1
ATOM 10107 C CA . ARG D 2 10 ? 62.20347 14.62980 23.59679 1.000 20.40740 10 ARG B CA 1
ATOM 10108 C C . ARG D 2 10 ? 60.76756 15.12480 23.78104 1.000 17.04364 10 ARG B C 1
ATOM 10109 O O . ARG D 2 10 ? 59.83738 14.32509 23.90554 1.000 17.76173 10 ARG B O 1
ATOM 10130 N N . VAL D 2 11 ? 60.57312 16.43696 23.84405 1.000 18.39572 11 VAL B N 1
ATOM 10131 C CA . VAL D 2 11 ? 59.21004 16.95400 23.93219 1.000 16.49680 11 VAL B CA 1
ATOM 10132 C C . VAL D 2 11 ? 58.39799 16.53652 22.71436 1.000 14.60701 11 VAL B C 1
ATOM 10133 O O . VAL D 2 11 ? 57.24811 16.10937 22.84398 1.000 18.38374 11 VAL B O 1
ATOM 10146 N N . ALA D 2 12 ? 58.97894 16.64718 21.51031 1.000 18.65861 12 ALA B N 1
ATOM 10147 C CA . ALA D 2 12 ? 58.22011 16.26612 20.31764 1.000 19.31797 12 ALA B CA 1
ATOM 10148 C C . ALA D 2 12 ? 57.76517 14.80532 20.38031 1.000 26.21484 12 ALA B C 1
ATOM 10149 O O . ALA D 2 12 ? 56.67129 14.46217 19.90096 1.000 17.59851 12 ALA B O 1
ATOM 10156 N N . GLN D 2 13 ? 58.55924 13.93230 21.01446 1.000 22.97136 13 GLN B N 1
ATOM 10157 C CA . GLN D 2 13 ? 58.17076 12.53115 21.12712 1.000 21.56256 13 GLN B CA 1
ATOM 10158 C C . GLN D 2 13 ? 57.01805 12.32953 22.08710 1.000 22.78590 13 GLN B C 1
ATOM 10159 O O . GLN D 2 13 ? 56.38666 11.26624 22.06924 1.000 25.38907 13 GLN B O 1
ATOM 10173 N N . GLU D 2 14 ? 56.72579 13.31815 22.93678 1.000 20.31895 14 GLU B N 1
ATOM 10174 C CA . GLU D 2 14 ? 55.58126 13.22974 23.82382 1.000 20.24741 14 GLU B CA 1
ATOM 10175 C C . GLU D 2 14 ? 54.25592 13.50659 23.11449 1.000 18.43985 14 GLU B C 1
ATOM 10176 O O . GLU D 2 14 ? 53.19470 13.16064 23.64585 1.000 19.60699 14 GLU B O 1
ATOM 10188 N N . LEU D 2 15 ? 54.28257 14.13162 21.94480 1.000 23.29473 15 LEU B N 1
ATOM 10189 C CA . LEU D 2 15 ? 53.03738 14.57053 21.31858 1.000 23.17281 15 LEU B CA 1
ATOM 10190 C C . LEU D 2 15 ? 52.33709 13.40120 20.63542 1.000 23.73125 15 LEU B C 1
ATOM 10191 O O . LEU D 2 15 ? 52.97643 12.50183 20.08633 1.000 26.42227 15 LEU B O 1
ATOM 10207 N N . LYS D 2 16 ? 51.00907 13.43529 20.64781 1.000 21.63864 16 LYS B N 1
ATOM 10208 C CA . LYS D 2 16 ? 50.18102 12.36749 20.11511 1.000 23.19918 16 LYS B CA 1
ATOM 10209 C C . LYS D 2 16 ? 49.38288 12.84116 18.89989 1.000 35.86829 16 LYS B C 1
ATOM 10210 O O . LYS D 2 16 ? 48.99662 14.01756 18.78676 1.000 19.50315 16 LYS B O 1
ATOM 10229 N N . LYS D 2 17 ? 49.09835 11.88934 18.01107 1.000 26.71666 17 LYS B N 1
ATOM 10230 C CA . LYS D 2 17 ? 48.36465 12.18073 16.78866 1.000 23.80317 17 LYS B CA 1
ATOM 10231 C C . LYS D 2 17 ? 47.05407 12.88651 17.10082 1.000 16.20902 17 LYS B C 1
ATOM 10232 O O . LYS D 2 17 ? 46.32588 12.50676 18.01842 1.000 19.15290 17 LYS B O 1
ATOM 10251 N N . GLY D 2 18 ? 46.73854 13.90514 16.30432 1.000 21.79830 18 GLY B N 1
ATOM 10252 C CA . GLY D 2 18 ? 45.47011 14.60573 16.41962 1.000 21.48397 18 GLY B CA 1
ATOM 10253 C C . GLY D 2 18 ? 45.41626 15.70135 17.47022 1.000 21.40340 18 GLY B C 1
ATOM 10254 O O . GLY D 2 18 ? 44.39178 16.39379 17.56905 1.000 20.84124 18 GLY B O 1
ATOM 10258 N N . GLN D 2 19 ? 46.48347 15.91243 18.22959 1.000 16.17642 19 GLN B N 1
ATOM 10259 C CA . GLN D 2 19 ? 46.45258 16.89224 19.29728 1.000 16.95600 19 GLN B CA 1
ATOM 10260 C C . GLN D 2 19 ? 46.55859 18.31345 18.75396 1.000 14.18255 19 GLN B C 1
ATOM 10261 O O . GLN D 2 19 ? 47.19203 18.56697 17.73011 1.000 15.05595 19 GLN B O 1
ATOM 10275 N N . LEU D 2 20 ? 45.91719 19.23630 19.46352 1.000 16.82675 20 LEU B N 1
ATOM 10276 C CA . LEU D 2 20 ? 46.12651 20.66082 19.26107 1.000 15.08448 20 LEU B CA 1
ATOM 10277 C C . LEU D 2 20 ? 47.16896 21.09787 20.28044 1.000 11.06761 20 LEU B C 1
ATOM 10278 O O . LEU D 2 20 ? 46.97309 20.91443 21.49518 1.000 11.85248 20 LEU B O 1
ATOM 10294 N N . VAL D 2 21 ? 48.24643 21.66800 19.79085 1.000 13.05503 21 VAL B N 1
ATOM 10295 C CA . VAL D 2 21 ? 49.43474 21.94914 20.58406 1.000 11.72480 21 VAL B CA 1
ATOM 10296 C C . VAL D 2 21 ? 49.76216 23.41720 20.48082 1.000 12.06358 21 VAL B C 1
ATOM 10297 O O . VAL D 2 21 ? 49.73746 23.98129 19.38170 1.000 14.80733 21 VAL B O 1
ATOM 10310 N N . ASN D 2 22 ? 50.12446 24.01697 21.61452 1.000 12.77963 22 ASN B N 1
ATOM 10311 C CA . ASN D 2 22 ? 50.60589 25.39352 21.66453 1.000 14.86121 22 ASN B CA 1
ATOM 10312 C C . ASN D 2 22 ? 52.05160 25.40995 22.11937 1.000 16.62539 22 ASN B C 1
ATOM 10313 O O . ASN D 2 22 ? 52.36298 24.86379 23.17826 1.000 15.35820 22 ASN B O 1
ATOM 10324 N N . LEU D 2 23 ? 52.91892 26.08752 21.35590 1.000 12.36992 23 LEU B N 1
ATOM 10325 C CA . LEU D 2 23 ? 54.32631 26.24407 21.68718 1.000 15.52811 23 LEU B CA 1
ATOM 10326 C C . LEU D 2 23 ? 54.64511 27.67392 22.12106 1.000 19.24487 23 LEU B C 1
ATOM 10327 O O . LEU D 2 23 ? 54.44646 28.63077 21.35445 1.000 14.74736 23 LEU B O 1
ATOM 10343 N N . GLY D 2 24 ? 55.22042 27.81236 23.31704 1.000 12.96716 24 GLY B N 1
ATOM 10344 C CA . GLY D 2 24 ? 55.74528 29.09608 23.73878 1.000 13.89898 24 GLY B CA 1
ATOM 10345 C C . GLY D 2 24 ? 56.90739 29.56307 22.87953 1.000 22.40047 24 GLY B C 1
ATOM 10346 O O . GLY D 2 24 ? 57.55064 28.79890 22.15013 1.000 21.09730 24 GLY B O 1
ATOM 10350 N N . ILE D 2 25 ? 57.15417 30.87056 22.91451 1.000 19.03339 25 ILE B N 1
ATOM 10351 C CA . ILE D 2 25 ? 58.26636 31.40275 22.12948 1.000 25.31308 25 ILE B CA 1
ATOM 10352 C C . ILE D 2 25 ? 59.59064 31.00955 22.78403 1.000 22.88519 25 ILE B C 1
ATOM 10353 O O . ILE D 2 25 ? 59.67545 30.78042 23.99946 1.000 29.88874 25 ILE B O 1
ATOM 10369 N N . GLY D 2 26 ? 60.61329 30.84790 21.95795 1.000 27.28934 26 GLY B N 1
ATOM 10370 C CA . GLY D 2 26 ? 61.92440 30.44485 22.44071 1.000 34.40878 26 GLY B CA 1
ATOM 10371 C C . GLY D 2 26 ? 62.11073 28.93862 22.31605 1.000 28.40147 26 GLY B C 1
ATOM 10372 O O . GLY D 2 26 ? 61.79175 28.35276 21.28231 1.000 25.20492 26 GLY B O 1
ATOM 10376 N N . LEU D 2 27 ? 62.58483 28.30801 23.39535 1.000 25.91308 27 LEU B N 1
ATOM 10377 C CA . LEU D 2 27 ? 62.87857 26.87789 23.35804 1.000 21.09158 27 LEU B CA 1
ATOM 10378 C C . LEU D 2 27 ? 61.71046 26.03598 22.87250 1.000 17.37456 27 LEU B C 1
ATOM 10379 O O . LEU D 2 27 ? 61.91970 25.18922 21.99144 1.000 22.39574 27 LEU B O 1
ATOM 10395 N N . PRO D 2 28 ? 60.48064 26.21285 23.37108 1.000 16.17752 28 PRO B N 1
ATOM 10396 C CA . PRO D 2 28 ? 59.37817 25.37287 22.87857 1.000 16.28278 28 PRO B CA 1
ATOM 10397 C C . PRO D 2 28 ? 59.17492 25.45758 21.38633 1.000 20.80259 28 PRO B C 1
ATOM 10398 O O . PRO D 2 28 ? 58.69980 24.48566 20.78727 1.000 15.43525 28 PRO B O 1
ATOM 10409 N N . THR D 2 29 ? 59.49704 26.59207 20.75661 1.000 16.14224 29 THR B N 1
ATOM 10410 C CA . THR D 2 29 ? 59.22651 26.70608 19.32324 1.000 21.27829 29 THR B CA 1
ATOM 10411 C C . THR D 2 29 ? 60.06723 25.71875 18.51599 1.000 21.08538 29 THR B C 1
ATOM 10412 O O . THR D 2 29 ? 59.64998 25.28967 17.43541 1.000 19.67870 29 THR B O 1
ATOM 10423 N N . LEU D 2 30 ? 61.22134 25.29595 19.04730 1.000 19.50142 30 LEU B N 1
ATOM 10424 C CA . LEU D 2 30 ? 62.04377 24.30568 18.35291 1.000 19.98657 30 LEU B CA 1
ATOM 10425 C C . LEU D 2 30 ? 61.36752 22.94808 18.22811 1.000 19.65337 30 LEU B C 1
ATOM 10426 O O . LEU D 2 30 ? 61.75884 22.14638 17.36943 1.000 25.27870 30 LEU B O 1
ATOM 10442 N N . VAL D 2 31 ? 60.38861 22.65814 19.08661 1.000 18.87675 31 VAL B N 1
ATOM 10443 C CA . VAL D 2 31 ? 59.72840 21.35735 19.06750 1.000 14.12085 31 VAL B CA 1
ATOM 10444 C C . VAL D 2 31 ? 59.15129 21.06259 17.69197 1.000 22.28495 31 VAL B C 1
ATOM 10445 O O . VAL D 2 31 ? 59.14503 19.91199 17.22819 1.000 19.87792 31 VAL B O 1
ATOM 10458 N N . ALA D 2 32 ? 58.65888 22.09547 17.01722 1.000 19.70196 32 ALA B N 1
ATOM 10459 C CA . ALA D 2 32 ? 58.00587 21.89479 15.73291 1.000 19.56587 32 ALA B CA 1
ATOM 10460 C C . ALA D 2 32 ? 58.97464 21.35361 14.69565 1.000 24.78303 32 ALA B C 1
ATOM 10461 O O . ALA D 2 32 ? 58.53830 20.83353 13.66887 1.000 25.66264 32 ALA B O 1
ATOM 10468 N N . ASN D 2 33 ? 60.27345 21.46613 14.93382 1.000 22.42402 33 ASN B N 1
ATOM 10469 C CA . ASN D 2 33 ? 61.24660 20.97468 13.97452 1.000 22.95046 33 ASN B CA 1
ATOM 10470 C C . ASN D 2 33 ? 61.55680 19.49470 14.13027 1.000 29.18119 33 ASN B C 1
ATOM 10471 O O . ASN D 2 33 ? 62.31786 18.96507 13.31883 1.000 29.30251 33 ASN B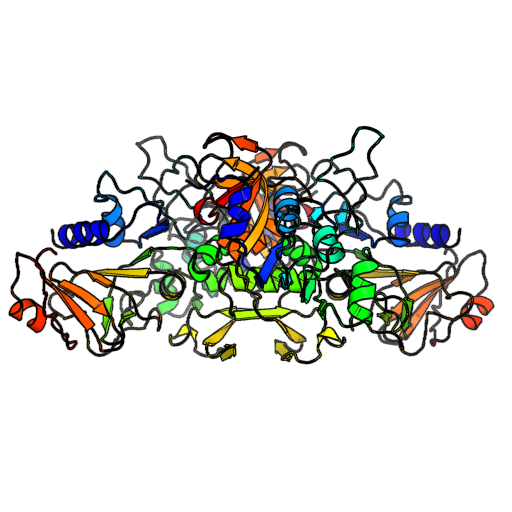 O 1
ATOM 10482 N N . TYR D 2 34 ? 60.99591 18.81094 15.13316 1.000 25.34963 34 TYR B N 1
ATOM 10483 C CA . TYR D 2 34 ? 61.33267 17.40935 15.39795 1.000 22.25282 34 TYR B CA 1
ATOM 10484 C C . TYR D 2 34 ? 60.11357 16.51743 15.52632 1.000 27.90337 34 TYR B C 1
ATOM 10485 O O . TYR D 2 34 ? 60.17923 15.47516 16.18024 1.000 23.94916 34 TYR B O 1
ATOM 10503 N N . ILE D 2 35 ? 59.00031 16.87611 14.89763 1.000 26.54735 35 ILE B N 1
ATOM 10504 C CA . ILE D 2 35 ? 57.80547 16.05609 15.04669 1.000 22.59984 35 ILE B CA 1
ATOM 10505 C C . ILE D 2 35 ? 58.05140 14.73940 14.31141 1.000 27.04158 35 ILE B C 1
ATOM 10506 O O . ILE D 2 35 ? 58.40670 14.76687 13.12895 1.000 25.79926 35 ILE B O 1
ATOM 10522 N N . PRO D 2 36 ? 57.90849 13.58274 14.96626 1.000 31.66698 36 PRO B N 1
ATOM 10523 C CA . PRO D 2 36 ? 58.02887 12.30313 14.24694 1.000 37.42801 36 PRO B CA 1
ATOM 10524 C C . PRO D 2 36 ? 57.13084 12.29122 13.01937 1.000 47.10828 36 PRO B C 1
ATOM 10525 O O . PRO D 2 36 ? 55.97627 12.73180 13.06343 1.000 41.95960 36 PRO B O 1
ATOM 10536 N N . LYS D 2 37 ? 57.67321 11.78033 11.90939 1.000 46.70668 37 LYS B N 1
ATOM 10537 C CA . LYS D 2 37 ? 56.99475 11.92496 10.62289 1.000 46.41827 37 LYS B CA 1
ATOM 10538 C C . LYS D 2 37 ? 55.61338 11.28565 10.63588 1.000 43.76117 37 LYS B C 1
ATOM 10539 O O . LYS D 2 37 ? 54.70479 11.75360 9.93739 1.000 54.87754 37 LYS B O 1
ATOM 10558 N N . ASP D 2 38 ? 55.42711 10.22184 11.40950 1.000 34.45509 38 ASP B N 1
ATOM 10559 C CA . ASP D 2 38 ? 54.13808 9.54571 11.48685 1.000 45.13357 38 ASP B CA 1
ATOM 10560 C C . ASP D 2 38 ? 53.14806 10.23989 12.42610 1.000 50.52006 38 ASP B C 1
ATOM 10561 O O . ASP D 2 38 ? 52.08821 9.67229 12.70637 1.000 42.59431 38 ASP B O 1
ATOM 10570 N N . ILE D 2 39 ? 53.46542 11.42641 12.94136 1.000 44.39339 39 ILE B N 1
ATOM 10571 C CA . ILE D 2 39 ? 52.64866 12.07170 13.96078 1.000 45.03753 39 ILE B CA 1
ATOM 10572 C C . ILE D 2 39 ? 52.12920 13.36885 13.36914 1.000 32.86568 39 ILE B C 1
ATOM 10573 O O . ILE D 2 39 ? 52.91690 14.23151 12.97390 1.000 34.81569 39 ILE B O 1
ATOM 10589 N N . HIS D 2 40 ? 50.81246 13.50995 13.31527 1.000 28.80945 40 HIS B N 1
ATOM 10590 C CA . HIS D 2 40 ? 50.20243 14.73105 12.81501 1.000 28.87744 40 HIS B CA 1
ATOM 10591 C C . HIS D 2 40 ? 49.55913 15.47446 13.97714 1.000 22.36208 40 HIS B C 1
ATOM 10592 O O . HIS D 2 40 ? 48.61638 14.96686 14.59707 1.000 25.42444 40 HIS B O 1
ATOM 10606 N N . VAL D 2 41 ? 50.04562 16.68078 14.24416 1.000 20.74082 41 VAL B N 1
ATOM 10607 C CA . VAL D 2 41 ? 49.40824 17.56979 15.20699 1.000 18.08196 41 VAL B CA 1
ATOM 10608 C C . VAL D 2 41 ? 49.06593 18.87969 14.48102 1.000 18.74145 41 VAL B C 1
ATOM 10609 O O . VAL D 2 41 ? 49.49040 19.11959 13.36305 1.000 17.02777 41 VAL B O 1
ATOM 10622 N N . THR D 2 42 ? 48.30413 19.72529 15.16435 1.000 13.19219 42 THR B N 1
ATOM 10623 C CA . THR D 2 42 ? 47.93074 21.06760 14.72775 1.000 12.76741 42 THR B CA 1
ATOM 10624 C C . THR D 2 42 ? 48.40699 22.04359 15.79164 1.000 11.64420 42 THR B C 1
ATOM 10625 O O . THR D 2 42 ? 48.31289 21.76369 16.99043 1.000 14.82002 42 THR B O 1
ATOM 10636 N N . PHE D 2 43 ? 48.90834 23.18464 15.36027 1.000 11.04063 43 PHE B N 1
ATOM 10637 C CA . PHE D 2 43 ? 49.44967 24.15638 16.28377 1.000 11.85528 43 PHE B CA 1
ATOM 10638 C C . PHE D 2 43 ? 48.54358 25.36939 16.38375 1.000 12.82126 43 PHE B C 1
ATOM 10639 O O . PHE D 2 43 ? 48.06422 25.86927 15.36581 1.000 12.90507 43 PHE B O 1
ATOM 10656 N N . GLN D 2 44 ? 48.40094 25.86603 17.60525 1.000 11.33717 44 GLN B N 1
ATOM 10657 C CA . GLN D 2 44 ? 47.66845 27.08008 17.92691 1.000 12.76048 44 GLN B CA 1
ATOM 10658 C C . GLN D 2 44 ? 48.62829 28.14906 18.41065 1.000 16.57658 44 GLN B C 1
ATOM 10659 O O . GLN D 2 44 ? 49.54137 27.86590 19.20716 1.000 15.02202 44 GLN B O 1
ATOM 10673 N N . CYS D 2 45 ? 48.41134 29.39010 17.95818 1.000 11.63982 45 CYS B N 1
ATOM 10674 C CA . CYS D 2 45 ? 49.11385 30.55854 18.49441 1.000 10.24067 45 CYS B CA 1
ATOM 10675 C C . CYS D 2 45 ? 48.08811 31.49964 19.11925 1.000 12.49559 45 CYS B C 1
ATOM 10676 O O . CYS D 2 45 ? 46.98846 31.68984 18.56472 1.000 11.80488 45 CYS B O 1
ATOM 10684 N N . GLU D 2 46 ? 48.43522 32.07940 20.28632 1.000 9.11255 46 GLU B N 1
ATOM 10685 C CA . GLU D 2 46 ? 47.44695 32.81853 21.07362 1.000 10.59198 46 GLU B CA 1
ATOM 10686 C C . GLU D 2 46 ? 46.93053 34.06296 20.35666 1.000 7.96393 46 GLU B C 1
ATOM 10687 O O . GLU D 2 46 ? 45.82654 34.53788 20.66387 1.000 11.34510 46 GLU B O 1
ATOM 10699 N N . ASN D 2 47 ? 47.72366 34.62193 19.45103 1.000 9.72596 47 ASN B N 1
ATOM 10700 C CA . ASN D 2 47 ? 47.35981 35.82910 18.72302 1.000 8.16422 47 ASN B CA 1
ATOM 10701 C C . ASN D 2 47 ? 46.27741 35.53738 17.69755 1.000 12.77272 47 ASN B C 1
ATOM 10702 O O . ASN D 2 47 ? 45.73710 36.47894 17.10783 1.000 11.04086 47 ASN B O 1
ATOM 10713 N N . GLY D 2 48 ? 45.96940 34.25698 17.45410 1.000 10.74928 48 GLY B N 1
ATOM 10714 C CA . GLY D 2 48 ? 44.67734 33.92528 16.87568 1.000 11.35806 48 GLY B CA 1
ATOM 10715 C C . GLY D 2 48 ? 44.64318 33.00127 15.67727 1.000 12.63491 48 GLY B C 1
ATOM 10716 O O . GLY D 2 48 ? 43.97816 33.31126 14.67674 1.000 8.98599 48 GLY B O 1
ATOM 10720 N N . ILE D 2 49 ? 45.33451 31.85448 15.75211 1.000 9.63305 49 ILE B N 1
ATOM 10721 C CA . ILE D 2 49 ? 45.30851 30.88938 14.65717 1.000 8.16349 49 ILE B CA 1
ATOM 10722 C C . ILE D 2 49 ? 45.36107 29.47777 15.21416 1.000 10.06608 49 ILE B C 1
ATOM 10723 O O . ILE D 2 49 ? 46.06679 29.20054 16.19240 1.000 10.30330 49 ILE B O 1
ATOM 10739 N N . ILE D 2 50 ? 44.56229 28.61377 14.60939 1.000 10.06252 50 ILE B N 1
ATOM 10740 C CA . ILE D 2 50 ? 44.70717 27.15388 14.65224 1.000 10.76329 50 ILE B CA 1
ATOM 10741 C C . ILE D 2 50 ? 45.17447 26.73449 13.26276 1.000 10.27118 50 ILE B C 1
ATOM 10742 O O . ILE D 2 50 ? 44.49046 27.00492 12.27659 1.000 11.45673 50 ILE B O 1
ATOM 10758 N N . GLY D 2 51 ? 46.33705 26.06793 13.17343 1.000 10.60128 51 GLY B N 1
ATOM 10759 C CA . GLY D 2 51 ? 46.88330 25.67788 11.88416 1.000 11.95271 51 GLY B CA 1
ATOM 10760 C C . GLY D 2 51 ? 48.14302 26.41107 11.47453 1.000 10.56300 51 GLY B C 1
ATOM 10761 O O . GLY D 2 51 ? 48.42441 26.60998 10.27439 1.000 12.45589 51 GLY B O 1
ATOM 10765 N N . MET D 2 52 ? 48.94026 26.79070 12.46378 1.000 11.43215 52 MET B N 1
ATOM 10766 C CA . MET D 2 52 ? 50.17188 27.48726 12.17982 1.000 11.32005 52 MET B CA 1
ATOM 10767 C C . MET D 2 52 ? 51.11274 26.52784 11.45793 1.000 14.04382 52 MET B C 1
ATOM 10768 O O . MET D 2 52 ? 51.23420 25.34421 11.82074 1.000 15.42655 52 MET B O 1
ATOM 10782 N N . GLY D 2 53 ? 51.78806 27.04421 10.45452 1.000 15.00136 53 GLY B N 1
ATOM 10783 C CA . GLY D 2 53 ? 52.76981 26.29307 9.70708 1.000 11.88613 53 GLY B CA 1
ATOM 10784 C C . GLY D 2 53 ? 54.13006 26.91391 9.91228 1.000 15.40125 53 GLY B C 1
ATOM 10785 O O . GLY D 2 53 ? 54.28698 27.92085 10.62788 1.000 15.10974 53 GLY B O 1
ATOM 10789 N N . PRO D 2 54 ? 55.13080 26.35491 9.23166 1.000 15.77679 54 PRO B N 1
ATOM 10790 C CA . PRO D 2 54 ? 56.50867 26.86349 9.33922 1.000 19.36120 54 PRO B CA 1
ATOM 10791 C C . PRO D 2 54 ? 56.68153 28.20825 8.66037 1.000 19.52441 54 PRO B C 1
ATOM 10792 O O . PRO D 2 54 ? 55.79721 28.70552 7.95215 1.000 16.29606 54 PRO B O 1
ATOM 10803 N N . ALA D 2 55 ? 57.82949 28.82917 8.93711 1.000 15.30844 55 ALA B N 1
ATOM 10804 C CA . ALA D 2 55 ? 58.11763 30.14232 8.37217 1.000 17.90364 55 ALA B CA 1
ATOM 10805 C C . ALA D 2 55 ? 57.98816 30.09257 6.84992 1.000 19.70612 55 ALA B C 1
ATOM 10806 O O . ALA D 2 55 ? 58.36091 29.09411 6.21876 1.000 13.34255 55 ALA B O 1
ATOM 10813 N N . PRO D 2 56 ? 57.44727 31.13078 6.22946 1.000 13.04126 56 PRO B N 1
ATOM 10814 C CA . PRO D 2 56 ? 57.28664 31.10543 4.77419 1.000 13.48781 56 PRO B CA 1
ATOM 10815 C C . PRO D 2 56 ? 58.61971 31.20519 4.07098 1.000 15.90079 56 PRO B C 1
ATOM 10816 O O . PRO D 2 56 ? 59.58180 31.75137 4.59155 1.000 14.43622 56 PRO B O 1
ATOM 10827 N N . LYS D 2 57 ? 58.65301 30.67705 2.86545 1.000 14.58421 57 LYS B N 1
ATOM 10828 C CA . LYS D 2 57 ? 59.79062 30.87543 1.97028 1.000 19.85945 57 LYS B CA 1
ATOM 10829 C C . LYS D 2 57 ? 59.90535 32.36137 1.67315 1.000 21.71067 57 LYS B C 1
ATOM 10830 O O . LYS D 2 57 ? 58.92321 33.10983 1.74649 1.000 14.64872 57 LYS B O 1
ATOM 10849 N N . GLU D 2 58 ? 61.12701 32.81499 1.38166 1.000 18.61618 58 GLU B N 1
ATOM 10850 C CA . GLU D 2 58 ? 61.33961 34.23297 1.13195 1.000 18.88925 58 GLU B CA 1
ATOM 10851 C C . GLU D 2 58 ? 60.42788 34.71933 -0.00076 1.000 15.27874 58 GLU B C 1
ATOM 10852 O O . GLU D 2 58 ? 60.29205 34.07027 -1.04439 1.000 15.93017 58 GLU B O 1
ATOM 10864 N N . GLY D 2 59 ? 59.71856 35.80606 0.25963 1.000 17.90857 59 GLY B N 1
ATOM 10865 C CA . GLY D 2 59 ? 58.74949 36.33978 -0.67294 1.000 16.40617 59 GLY B CA 1
ATOM 10866 C C . GLY D 2 59 ? 57.30943 35.88477 -0.46350 1.000 13.77590 59 GLY B C 1
ATOM 10867 O O . GLY D 2 59 ? 56.40744 36.44823 -1.10059 1.000 16.61278 59 GLY B O 1
ATOM 10871 N N . TYR D 2 60 ? 57.06281 34.87470 0.37324 1.000 13.80969 60 TYR B N 1
ATOM 10872 C CA . TYR D 2 60 ? 55.72545 34.34645 0.60787 1.000 11.46295 60 TYR B CA 1
ATOM 10873 C C . TYR D 2 60 ? 55.13430 34.84804 1.92127 1.000 11.97947 60 TYR B C 1
ATOM 10874 O O . TYR D 2 60 ? 54.11962 34.32119 2.38010 1.000 14.61573 60 TYR B O 1
ATOM 10892 N N . GLU D 2 61 ? 55.72449 35.89024 2.49646 1.000 11.68054 61 GLU B N 1
ATOM 10893 C CA . GLU D 2 61 ? 55.26106 36.42794 3.75901 1.000 13.03469 61 GLU B CA 1
ATOM 10894 C C . GLU D 2 61 ? 53.94308 37.17843 3.57336 1.000 12.18151 61 GLU B C 1
ATOM 10895 O O . GLU D 2 61 ? 53.68638 37.80579 2.53397 1.000 11.02302 61 GLU B O 1
ATOM 10907 N N . ASN D 2 62 ? 53.15457 37.16603 4.62852 1.000 13.76667 62 ASN B N 1
ATOM 10908 C CA . ASN D 2 62 ? 51.93581 37.94897 4.72860 1.000 11.57428 62 ASN B CA 1
ATOM 10909 C C . ASN D 2 62 ? 51.99884 38.75567 6.01396 1.000 13.52518 62 ASN B C 1
ATOM 10910 O O . ASN D 2 62 ? 52.15881 38.19255 7.10448 1.000 9.95580 62 ASN B O 1
ATOM 10921 N N . SER D 2 63 ? 51.83194 40.07880 5.88169 1.000 13.07245 63 SER B N 1
ATOM 10922 C CA . SER D 2 63 ? 51.97058 41.00038 7.00546 1.000 11.74707 63 SER B CA 1
ATOM 10923 C C . SER D 2 63 ? 50.97129 40.74346 8.10682 1.000 12.23955 63 SER B C 1
ATOM 10924 O O . SER D 2 63 ? 51.21750 41.15749 9.24035 1.000 11.56114 63 SER B O 1
ATOM 10932 N N . ASP D 2 64 ? 49.85373 40.08937 7.79864 1.000 8.13662 64 ASP B N 1
ATOM 10933 C CA . ASP D 2 64 ? 48.78744 39.83940 8.74521 1.000 11.59208 64 ASP B CA 1
ATOM 10934 C C . ASP D 2 64 ? 48.83068 38.45242 9.35908 1.000 10.40417 64 ASP B C 1
ATOM 10935 O O . ASP D 2 64 ? 47.88573 38.07589 10.06174 1.000 10.34727 64 ASP B O 1
ATOM 10944 N N . LEU D 2 65 ? 49.91466 37.69917 9.13808 1.000 12.21130 65 LEU B N 1
ATOM 10945 C CA . LEU D 2 65 ? 49.97796 36.28786 9.50145 1.000 8.64143 65 LEU B CA 1
ATOM 10946 C C . LEU D 2 65 ? 51.29078 36.04315 10.23116 1.000 9.81709 65 LEU B C 1
ATOM 10947 O O . LEU D 2 65 ? 52.33417 35.90665 9.58817 1.000 12.50884 65 LEU B O 1
ATOM 10963 N N . THR D 2 66 ? 51.24210 36.02658 11.56614 1.000 9.92833 66 THR B N 1
ATOM 10964 C CA . THR D 2 66 ? 52.43710 35.89576 12.38446 1.000 10.35754 66 THR B CA 1
ATOM 10965 C C . THR D 2 66 ? 52.16881 34.94382 13.54505 1.000 11.16084 66 THR B C 1
ATOM 10966 O O . THR D 2 66 ? 51.02547 34.56645 13.82171 1.000 10.82202 66 THR B O 1
ATOM 10977 N N . ASN D 2 67 ? 53.25315 34.55374 14.24501 1.000 12.67075 67 ASN B N 1
ATOM 10978 C CA . ASN D 2 67 ? 53.12433 33.84652 15.50254 1.000 13.10914 67 ASN B CA 1
ATOM 10979 C C . ASN D 2 67 ? 53.01960 34.87704 16.61299 1.000 16.72221 67 ASN B C 1
ATOM 10980 O O . ASN D 2 67 ? 52.91946 36.09202 16.36473 1.000 13.73523 67 ASN B O 1
ATOM 10991 N N . ALA D 2 68 ? 53.07874 34.40698 17.86345 1.000 11.23133 68 ALA B N 1
ATOM 10992 C CA . ALA D 2 68 ? 52.88834 35.30950 19.01024 1.000 13.38672 68 ALA B CA 1
ATOM 10993 C C . ALA D 2 68 ? 54.12819 36.13127 19.34548 1.000 12.49043 68 ALA B C 1
ATOM 10994 O O . ALA D 2 68 ? 54.12198 36.90347 20.32851 1.000 14.27579 68 ALA B O 1
ATOM 11001 N N . GLY D 2 69 ? 55.18856 35.98057 18.56682 1.000 14.51773 69 GLY B N 1
ATOM 11002 C CA . GLY D 2 69 ? 56.34077 36.85932 18.58044 1.000 19.51169 69 GLY B CA 1
ATOM 11003 C C . GLY D 2 69 ? 56.40282 37.84280 17.44710 1.000 17.69150 69 GLY B C 1
ATOM 11004 O O . GLY D 2 69 ? 57.40014 38.56410 17.29730 1.000 15.33676 69 GLY B O 1
ATOM 11008 N N . ALA D 2 70 ? 55.36893 37.86686 16.60514 1.000 14.54133 70 ALA B N 1
ATOM 11009 C CA . ALA D 2 70 ? 55.25093 38.71047 15.42065 1.000 12.34724 70 ALA B CA 1
ATOM 11010 C C . ALA D 2 70 ? 56.15355 38.26583 14.28049 1.000 14.21015 70 ALA B C 1
ATOM 11011 O O . ALA D 2 70 ? 56.32891 39.01701 13.30048 1.000 14.75895 70 ALA B O 1
ATOM 11018 N N . SER D 2 71 ? 56.73970 37.06565 14.36998 1.000 13.15646 71 SER B N 1
ATOM 11019 C CA . SER D 2 71 ? 57.47523 36.50417 13.24735 1.000 15.42251 71 SER B CA 1
ATOM 11020 C C . SER D 2 71 ? 56.50949 35.95228 12.20563 1.000 13.63864 71 SER B C 1
ATOM 11021 O O . SER D 2 71 ? 55.48524 35.35679 12.54668 1.000 12.82523 71 SER B O 1
ATOM 11029 N N . TYR D 2 72 ? 56.87539 36.08925 10.92633 1.000 12.65266 72 TYR B N 1
ATOM 11030 C CA . TYR D 2 72 ? 55.99895 35.56633 9.87458 1.000 12.52175 72 TYR B CA 1
ATOM 11031 C C . TYR D 2 72 ? 55.87545 34.06249 9.99266 1.000 13.95114 72 TYR B C 1
ATOM 11032 O O . TYR D 2 72 ? 56.85820 33.37131 10.27448 1.000 15.47289 72 TYR B O 1
ATOM 11050 N N . ILE D 2 73 ? 54.66386 33.55018 9.75489 1.000 11.66223 73 ILE B N 1
ATOM 11051 C CA . ILE D 2 73 ? 54.37208 32.12521 9.70718 1.000 12.44284 73 ILE B CA 1
ATOM 11052 C C . ILE D 2 73 ? 53.59001 31.85251 8.43338 1.000 14.06995 73 ILE B C 1
ATOM 11053 O O . ILE D 2 73 ? 53.17074 32.76708 7.73192 1.000 13.40727 73 ILE B O 1
ATOM 11069 N N . THR D 2 74 ? 53.42885 30.56819 8.12348 1.000 15.97586 74 THR B N 1
ATOM 11070 C CA . THR D 2 74 ? 52.43727 30.13670 7.15623 1.000 11.15476 74 THR B CA 1
ATOM 11071 C C . THR D 2 74 ? 51.21405 29.64167 7.90931 1.000 11.53489 74 THR B C 1
ATOM 11072 O O . THR D 2 74 ? 51.23368 29.42252 9.13714 1.000 13.13480 74 THR B O 1
ATOM 11083 N N . ALA D 2 75 ? 50.11463 29.50594 7.17080 1.000 11.13575 75 ALA B N 1
ATOM 11084 C CA . ALA D 2 75 ? 48.92887 28.81644 7.66048 1.000 10.21521 75 ALA B CA 1
ATOM 11085 C C . ALA D 2 75 ? 48.71872 27.61167 6.77398 1.000 14.02525 75 ALA B C 1
ATOM 11086 O O . ALA D 2 75 ? 48.85268 27.71312 5.54988 1.000 12.22651 75 ALA B O 1
ATOM 11093 N N . LEU D 2 76 ? 48.44594 26.46831 7.39282 1.000 9.55560 76 LEU B N 1
ATOM 11094 C CA . LEU D 2 76 ? 48.27464 25.24812 6.62959 1.000 10.01173 76 LEU B CA 1
ATOM 11095 C C . LEU D 2 76 ? 46.84210 25.11735 6.14927 1.000 11.41873 76 LEU B C 1
ATOM 11096 O O . LEU D 2 76 ? 45.95511 25.81653 6.63610 1.000 12.47297 76 LEU B O 1
ATOM 11112 N N . PRO D 2 77 ? 46.58354 24.24870 5.17111 1.000 10.71075 77 PRO B N 1
ATOM 11113 C CA . PRO D 2 77 ? 45.21066 24.11798 4.67127 1.000 12.89229 77 PRO B CA 1
ATOM 11114 C C . PRO D 2 77 ? 44.30416 23.69457 5.80571 1.000 12.32213 77 PRO B C 1
ATOM 11115 O O . PRO D 2 77 ? 44.66769 22.84331 6.61692 1.000 11.78038 77 PRO B O 1
ATOM 11126 N N . GLY D 2 78 ? 43.13245 24.31774 5.87827 1.000 11.87728 78 GLY B N 1
ATOM 11127 C CA . GLY D 2 78 ? 42.21100 24.06006 6.95971 1.000 11.58103 78 GLY B CA 1
ATOM 11128 C C . GLY D 2 78 ? 42.41471 24.90448 8.20548 1.000 10.39740 78 GLY B C 1
ATOM 11129 O O . GLY D 2 78 ? 41.76125 24.64739 9.21774 1.000 10.72737 78 GLY B O 1
ATOM 11133 N N . ALA D 2 79 ? 43.32535 25.87392 8.17453 1.000 10.85644 79 ALA B N 1
ATOM 11134 C CA . ALA D 2 79 ? 43.54955 26.72916 9.31559 1.000 10.98627 79 ALA B CA 1
ATOM 11135 C C . ALA D 2 79 ? 42.31263 27.59093 9.55366 1.000 11.32662 79 ALA B C 1
ATOM 11136 O O . ALA D 2 79 ? 41.51708 27.82433 8.65247 1.000 9.66121 79 ALA B O 1
ATOM 11143 N N . MET D 2 80 ? 42.16293 28.03687 10.79434 1.000 11.09182 80 MET B N 1
ATOM 11144 C CA . MET D 2 80 ? 41.15695 29.00594 11.20802 1.000 9.53998 80 MET B CA 1
ATOM 11145 C C . MET D 2 80 ? 41.86356 30.12458 11.95168 1.000 10.25841 80 MET B C 1
ATOM 11146 O O . MET D 2 80 ? 42.71435 29.86326 12.81067 1.000 10.09786 80 MET B O 1
ATOM 11160 N N . THR D 2 81 ? 41.50894 31.37270 11.62647 1.000 8.80382 81 THR B N 1
ATOM 11161 C CA . THR D 2 81 ? 41.97313 32.51893 12.39897 1.000 7.60893 81 THR B CA 1
ATOM 11162 C C . THR D 2 81 ? 40.78242 33.17827 13.08220 1.000 11.30826 81 THR B C 1
ATOM 11163 O O . THR D 2 81 ? 39.62721 32.97847 12.69176 1.000 8.39807 81 THR B O 1
ATOM 11174 N N . PHE D 2 82 ? 41.06020 33.90031 14.16563 1.000 10.40673 82 PHE B N 1
ATOM 11175 C CA . PHE D 2 82 ? 39.97223 34.30676 15.05208 1.000 8.04440 82 PHE B CA 1
ATOM 11176 C C . PHE D 2 82 ? 40.44554 35.39839 16.00641 1.000 8.70544 82 PHE B C 1
ATOM 11177 O O . PHE D 2 82 ? 41.63484 35.71320 16.10046 1.000 9.77780 82 PHE B O 1
ATOM 11194 N N . ASP D 2 83 ? 39.47897 35.94120 16.75572 1.000 9.54940 83 ASP B N 1
ATOM 11195 C CA . ASP D 2 83 ? 39.77995 37.03096 17.66303 1.000 9.15994 83 ASP B CA 1
ATOM 11196 C C . ASP D 2 83 ? 40.31450 36.46262 18.98853 1.000 8.56249 83 ASP B C 1
ATOM 11197 O O . ASP D 2 83 ? 40.30441 35.25290 19.24505 1.000 10.37273 83 ASP B O 1
ATOM 11206 N N . SER D 2 84 ? 40.80721 37.35501 19.80651 1.000 8.63575 84 SER B N 1
ATOM 11207 C CA . SER D 2 84 ? 41.50314 36.96640 21.02720 1.000 8.81592 84 SER B CA 1
ATOM 11208 C C . SER D 2 84 ? 40.57338 36.38085 22.07823 1.000 14.00317 84 SER B C 1
ATOM 11209 O O . SER D 2 84 ? 41.01772 35.55792 22.88595 1.000 12.50318 84 SER B O 1
ATOM 11217 N N . ALA D 2 85 ? 39.28655 36.72500 22.05877 1.000 11.51779 85 ALA B N 1
ATOM 11218 C CA . ALA D 2 85 ? 38.35488 36.08744 22.97772 1.000 11.10784 85 ALA B CA 1
ATOM 11219 C C . ALA D 2 85 ? 38.16367 34.62825 22.60373 1.000 11.31605 85 ALA B C 1
ATOM 11220 O O . ALA D 2 85 ? 38.19273 33.74679 23.46541 1.000 11.27206 85 ALA B O 1
ATOM 11227 N N . PHE D 2 86 ? 37.93204 34.35917 21.31543 1.000 11.30214 86 PHE B N 1
ATOM 11228 C CA . PHE D 2 86 ? 37.82374 32.97500 20.86858 1.000 9.37925 86 PHE B CA 1
ATOM 11229 C C . PHE D 2 86 ? 39.10715 32.20326 21.16349 1.000 11.39481 86 PHE B C 1
ATOM 11230 O O . PHE D 2 86 ? 39.07083 31.06254 21.66105 1.000 9.74125 86 PHE B O 1
ATOM 11247 N N . SER D 2 87 ? 40.24969 32.82585 20.89117 1.000 10.97246 87 SER B N 1
ATOM 11248 C CA . SER D 2 87 ? 41.53899 32.20573 21.15511 1.000 13.07323 87 SER B CA 1
ATOM 11249 C C . SER D 2 87 ? 41.66259 31.74210 22.60129 1.000 13.05624 87 SER B C 1
ATOM 11250 O O . SER D 2 87 ? 42.05704 30.59630 22.86068 1.000 11.55630 87 SER B O 1
ATOM 11258 N N . PHE D 2 88 ? 41.34561 32.61041 23.56537 1.000 10.53305 88 PHE B N 1
ATOM 11259 C CA . PHE D 2 88 ? 41.46372 32.18447 24.96097 1.000 13.06759 88 PHE B CA 1
ATOM 11260 C C . PHE D 2 88 ? 40.27988 31.37081 25.43140 1.000 13.10504 88 PHE B C 1
ATOM 11261 O O . PHE D 2 88 ? 40.37729 30.68647 26.46596 1.000 13.52724 88 PHE B O 1
ATOM 11278 N N . GLY D 2 89 ? 39.20388 31.33250 24.65337 1.000 11.85504 89 GLY B N 1
ATOM 11279 C CA . GLY D 2 89 ? 38.19678 30.32522 24.88560 1.000 9.04771 89 GLY B CA 1
ATOM 11280 C C . GLY D 2 89 ? 38.71563 28.92357 24.60533 1.000 12.09756 89 GLY B C 1
ATOM 11281 O O . GLY D 2 89 ? 38.42685 27.98606 25.35320 1.000 11.61445 89 GLY B O 1
ATOM 11285 N N . ILE D 2 90 ? 39.45730 28.75960 23.51797 1.000 11.90316 90 ILE B N 1
ATOM 11286 C CA . ILE D 2 90 ? 40.12312 27.47884 23.23110 1.000 12.42706 90 ILE B CA 1
ATOM 11287 C C . ILE D 2 90 ? 41.11258 27.14645 24.34937 1.000 12.88245 90 ILE B C 1
ATOM 11288 O O . ILE D 2 90 ? 41.15666 26.01360 24.86870 1.000 15.50703 90 ILE B O 1
ATOM 11304 N N . ILE D 2 91 ? 41.93537 28.13200 24.72695 1.000 11.78343 91 ILE B N 1
ATOM 11305 C CA . ILE D 2 91 ? 43.01535 27.89680 25.68826 1.000 11.50333 91 ILE B CA 1
ATOM 11306 C C . ILE D 2 91 ? 42.45701 27.63642 27.08616 1.000 15.38124 91 ILE B C 1
ATOM 11307 O O . ILE D 2 91 ? 42.73574 26.60272 27.70928 1.000 14.44094 91 ILE B O 1
ATOM 11323 N N . ARG D 2 92 ? 41.63881 28.54865 27.59068 1.000 12.83888 92 ARG B N 1
ATOM 11324 C CA . ARG D 2 92 ? 41.13017 28.44284 28.95411 1.000 11.72209 92 ARG B CA 1
ATOM 11325 C C . ARG D 2 92 ? 40.06036 27.38385 29.08900 1.000 16.35129 92 ARG B C 1
ATOM 11326 O O . ARG D 2 92 ? 39.84688 26.87997 30.19404 1.000 12.99622 92 ARG B O 1
ATOM 11347 N N . GLY D 2 93 ? 39.33298 27.08650 28.01032 1.000 13.59837 93 GLY B N 1
ATOM 11348 C CA . GLY D 2 93 ? 38.17044 26.23633 28.02323 1.000 11.25606 93 GLY B CA 1
ATOM 11349 C C . GLY D 2 93 ? 38.42977 24.74569 27.92466 1.000 14.49190 93 GLY B C 1
ATOM 11350 O O . GLY D 2 93 ? 37.48072 23.96723 27.88453 1.000 14.42648 93 GLY B O 1
ATOM 11354 N N . GLY D 2 94 ? 39.68684 24.32644 27.93615 1.000 14.68014 94 GLY B N 1
ATOM 11355 C CA . GLY D 2 94 ? 39.97387 22.90975 27.88533 1.000 16.67630 94 GLY B CA 1
ATOM 11356 C C . GLY D 2 94 ? 40.04001 22.31950 26.49754 1.000 18.93083 94 GLY B C 1
ATOM 11357 O O . GLY D 2 94 ? 39.98731 21.09248 26.36141 1.000 15.02022 94 GLY B O 1
ATOM 11361 N N . HIS D 2 95 ? 40.15022 23.13999 25.45901 1.000 11.64455 95 HIS B N 1
ATOM 11362 C CA . HIS D 2 95 ? 40.19058 22.64897 24.09359 1.000 13.20919 95 HIS B CA 1
ATOM 11363 C C . HIS D 2 95 ? 41.59835 22.51174 23.55459 1.000 12.77755 95 HIS B C 1
ATOM 11364 O O . HIS D 2 95 ? 41.76636 22.00221 22.44233 1.000 14.84138 95 HIS B O 1
ATOM 11379 N N . LEU D 2 96 ? 42.60759 22.96830 24.28813 1.000 12.76373 96 LEU B N 1
ATOM 11380 C CA . LEU D 2 96 ? 43.99535 22.81962 23.88195 1.000 11.06008 96 LEU B CA 1
ATOM 11381 C C . LEU D 2 96 ? 44.56320 21.56081 24.54413 1.000 13.42461 96 LEU B C 1
ATOM 11382 O O . LEU D 2 96 ? 44.57717 21.47100 25.76628 1.000 16.36663 96 LEU B O 1
ATOM 11398 N N . ASP 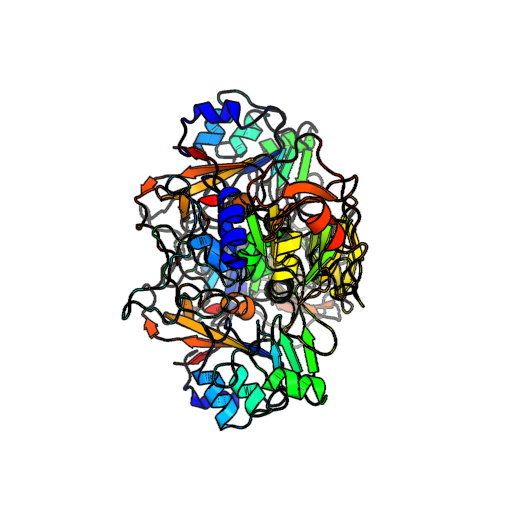D 2 97 ? 45.02187 20.59688 23.75003 1.000 16.28201 97 ASP B N 1
ATOM 11399 C CA . ASP D 2 97 ? 45.48589 19.33852 24.33515 1.000 16.61117 97 ASP B CA 1
ATOM 11400 C C . ASP D 2 97 ? 46.79275 19.52583 25.08932 1.000 14.35772 97 ASP B C 1
ATOM 11401 O O . ASP D 2 97 ? 46.97160 18.98565 26.19434 1.000 15.61930 97 ASP B O 1
ATOM 11410 N N . VAL D 2 98 ? 47.72070 20.27918 24.51015 1.000 13.85303 98 VAL B N 1
ATOM 11411 C CA . VAL D 2 98 ? 49.05349 20.44022 25.06273 1.000 13.47920 98 VAL B CA 1
ATOM 11412 C C . VAL D 2 98 ? 49.53178 21.87531 24.88318 1.000 15.63901 98 VAL B C 1
ATOM 11413 O O . VAL D 2 98 ? 49.38294 22.46367 23.80927 1.000 14.60942 98 VAL B O 1
ATOM 11426 N N . THR D 2 99 ? 50.13388 22.43339 25.92502 1.000 11.35456 99 THR B N 1
ATOM 11427 C CA . THR D 2 99 ? 50.98625 23.59983 25.78761 1.000 14.52872 99 THR B CA 1
ATOM 11428 C C . THR D 2 99 ? 52.38549 23.21108 26.23813 1.000 15.60431 99 THR B C 1
ATOM 11429 O O . THR D 2 99 ? 52.53928 22.50695 27.24122 1.000 14.92514 99 THR B O 1
ATOM 11440 N N . VAL D 2 100 ? 53.38441 23.61504 25.46109 1.000 13.83344 100 VAL B N 1
ATOM 11441 C CA . VAL D 2 100 ? 54.80127 23.48438 25.81176 1.000 14.63030 100 VAL B CA 1
ATOM 11442 C C . VAL D 2 100 ? 55.33295 24.87314 26.08007 1.000 16.54168 100 VAL B C 1
ATOM 11443 O O . VAL D 2 100 ? 55.36269 25.71012 25.17357 1.000 15.53090 100 VAL B O 1
ATOM 11456 N N . LEU D 2 101 ? 55.74353 25.12429 27.32124 1.000 12.79675 101 LEU B N 1
ATOM 11457 C CA . LEU D 2 101 ? 56.17215 26.42912 27.77073 1.000 11.35587 101 LEU B CA 1
ATOM 11458 C C . LEU D 2 101 ? 57.57288 26.36094 28.36044 1.000 17.55312 101 LEU B C 1
ATOM 11459 O O . LEU D 2 101 ? 57.98748 25.32621 28.87457 1.000 16.00788 101 LEU B O 1
ATOM 11475 N N . GLY D 2 102 ? 58.29383 27.46517 28.28303 1.000 16.20881 102 GLY B N 1
ATOM 11476 C CA . GLY D 2 102 ? 59.59145 27.53722 28.92507 1.000 17.53316 102 GLY B CA 1
ATOM 11477 C C . GLY D 2 102 ? 59.44014 27.70494 30.42508 1.000 16.48782 102 GLY B C 1
ATOM 11478 O O . GLY D 2 102 ? 58.33542 27.90958 30.96002 1.000 16.32779 102 GLY B O 1
ATOM 11482 N N . GLY D 2 103 ? 60.56722 27.60859 31.11986 1.000 19.04030 103 GLY B N 1
ATOM 11483 C CA . GLY D 2 103 ? 60.51493 27.66755 32.56996 1.000 17.06635 103 GLY B CA 1
ATOM 11484 C C . GLY D 2 103 ? 61.70354 28.35967 33.20739 1.000 17.34462 103 GLY B C 1
ATOM 11485 O O . GLY D 2 103 ? 62.83466 28.24006 32.73835 1.000 17.80943 103 GLY B O 1
ATOM 11489 N N . LEU D 2 104 ? 61.43582 29.10269 34.28318 1.000 19.86780 104 LEU B N 1
ATOM 11490 C CA . LEU D 2 104 ? 62.45644 29.64606 35.16755 1.000 16.79417 104 LEU B CA 1
ATOM 11491 C C . LEU D 2 104 ? 62.63944 28.77597 36.40730 1.000 17.84198 104 LEU B C 1
ATOM 11492 O O . LEU D 2 104 ? 63.77525 28.54686 36.82119 1.000 22.67538 104 LEU B O 1
ATOM 11508 N N . GLN D 2 105 ? 61.54136 28.32603 37.01296 1.000 18.27227 105 GLN B N 1
ATOM 11509 C CA . GLN D 2 105 ? 61.55184 27.34394 38.09982 1.000 17.03340 105 GLN B CA 1
ATOM 11510 C C . GLN D 2 105 ? 60.32081 26.47084 38.00811 1.000 26.00796 105 GLN B C 1
ATOM 11511 O O . GLN D 2 105 ? 59.25078 26.92856 37.60665 1.000 19.71931 105 GLN B O 1
ATOM 11525 N N . VAL D 2 106 ? 60.45837 25.23811 38.47153 1.000 20.46793 106 VAL B N 1
ATOM 11526 C CA . VAL D 2 106 ? 59.34139 24.35581 38.76267 1.000 18.11213 106 VAL B CA 1
ATOM 11527 C C . VAL D 2 106 ? 59.63311 23.73495 40.11856 1.000 22.88442 106 VAL B C 1
ATOM 11528 O O . VAL D 2 106 ? 60.79113 23.41682 40.41593 1.000 18.56566 106 VAL B O 1
ATOM 11541 N N . ASP D 2 107 ? 58.61749 23.57775 40.94506 1.000 19.16263 107 ASP B N 1
ATOM 11542 C CA . ASP D 2 107 ? 58.87907 23.10595 42.31685 1.000 20.43461 107 ASP B CA 1
ATOM 11543 C C . ASP D 2 107 ? 58.20216 21.75731 42.54005 1.000 23.04405 107 ASP B C 1
ATOM 11544 O O . ASP D 2 107 ? 57.62110 21.15987 41.62540 1.000 18.47611 107 ASP B O 1
ATOM 11553 N N . GLU D 2 108 ? 58.27475 21.25921 43.78167 1.000 22.27410 108 GLU B N 1
ATOM 11554 C CA . GLU D 2 108 ? 57.80162 19.90135 44.00706 1.000 19.89852 108 GLU B CA 1
ATOM 11555 C C . GLU D 2 108 ? 56.30154 19.79519 44.06871 1.000 26.51022 108 GLU B C 1
ATOM 11556 O O . GLU D 2 108 ? 55.77948 18.67612 43.99440 1.000 23.95536 108 GLU B O 1
ATOM 11568 N N . GLU D 2 109 ? 55.60675 20.92024 44.09366 1.000 21.88844 109 GLU B N 1
ATOM 11569 C CA . GLU D 2 109 ? 54.17191 20.97840 43.87495 1.000 19.62905 109 GLU B CA 1
ATOM 11570 C C . GLU D 2 109 ? 53.79260 20.97577 42.39724 1.000 23.34654 109 GLU B C 1
ATOM 11571 O O . GLU D 2 109 ? 52.59828 21.04495 42.06655 1.000 24.39262 109 GLU B O 1
ATOM 11583 N N . GLY D 2 110 ? 54.76134 20.95163 41.50347 1.000 20.93640 110 GLY B N 1
ATOM 11584 C CA . GLY D 2 110 ? 54.47729 21.07533 40.08382 1.000 23.41667 110 GLY B CA 1
ATOM 11585 C C . GLY D 2 110 ? 54.17828 22.48846 39.63430 1.000 20.95522 110 GLY B C 1
ATOM 11586 O O . GLY D 2 110 ? 53.70476 22.67811 38.51392 1.000 20.55655 110 GLY B O 1
ATOM 11590 N N . HIS D 2 111 ? 54.42928 23.47760 40.48139 1.000 17.59889 111 HIS B N 1
ATOM 11591 C CA . HIS D 2 111 ? 54.09699 24.85486 40.17403 1.000 21.68772 111 HIS B CA 1
ATOM 11592 C C . HIS D 2 111 ? 55.18212 25.45700 39.32487 1.000 20.56176 111 HIS B C 1
ATOM 11593 O O . HIS D 2 111 ? 56.37326 25.30411 39.60328 1.000 17.22418 111 HIS B O 1
ATOM 11607 N N . LEU D 2 112 ? 54.76254 26.17079 38.28941 1.000 19.06210 112 LEU B N 1
ATOM 11608 C CA . LEU D 2 112 ? 55.67223 26.79233 37.34906 1.000 15.21586 112 LEU B CA 1
ATOM 11609 C C . LEU D 2 112 ? 55.76277 28.29075 37.58232 1.000 18.80462 112 LEU B C 1
ATOM 11610 O O . LEU D 2 112 ? 54.74401 28.97155 37.78946 1.000 16.72905 112 LEU B O 1
ATOM 11626 N N . ALA D 2 113 ? 56.99653 28.78747 37.54430 1.000 16.39532 113 ALA B N 1
ATOM 11627 C CA . ALA D 2 113 ? 57.29896 30.21064 37.48406 1.000 15.48961 113 ALA B CA 1
ATOM 11628 C C . ALA D 2 113 ? 58.01357 30.45025 36.16857 1.000 22.03048 113 ALA B C 1
ATOM 11629 O O . ALA D 2 113 ? 59.11393 29.93741 35.96568 1.000 17.48180 113 ALA B O 1
ATOM 11636 N N . ASN D 2 114 ? 57.39914 31.24848 35.26431 1.000 17.84635 114 ASN B N 1
ATOM 11637 C CA . ASN D 2 114 ? 58.04327 31.45976 33.97103 1.000 14.33231 114 ASN B CA 1
ATOM 11638 C C . ASN D 2 114 ? 57.74448 32.81524 33.32344 1.000 18.87644 114 ASN B C 1
ATOM 11639 O O . ASN D 2 114 ? 57.97535 32.96209 32.11589 1.000 19.72159 114 ASN B O 1
ATOM 11650 N N . TRP D 2 115 ? 57.36140 33.83663 34.09291 1.000 15.36196 115 TRP B N 1
ATOM 11651 C CA . TRP D 2 115 ? 57.03198 35.13144 33.48587 1.000 18.99336 115 TRP B CA 1
ATOM 11652 C C . TRP D 2 115 ? 57.69567 36.35684 34.10950 1.000 26.43050 115 TRP B C 1
ATOM 11653 O O . TRP D 2 115 ? 57.56271 37.45326 33.54055 1.000 23.33710 115 TRP B O 1
ATOM 11674 N N . MET D 2 116 ? 58.38652 36.23711 35.24249 1.000 16.39920 116 MET B N 1
ATOM 11675 C CA . MET D 2 116 ? 58.96693 37.42908 35.86513 1.000 18.31730 116 MET B CA 1
ATOM 11676 C C . MET D 2 116 ? 60.09897 37.03964 36.80354 1.000 26.14335 116 MET B C 1
ATOM 11677 O O . MET D 2 116 ? 59.97483 36.06169 37.54217 1.000 20.42705 116 MET B O 1
ATOM 11691 N N . ILE D 2 117 ? 61.18987 37.80145 36.75817 1.000 26.15096 117 ILE B N 1
ATOM 11692 C CA . ILE D 2 117 ? 62.25000 37.77942 37.77142 1.000 23.44955 117 ILE B CA 1
ATOM 11693 C C . ILE D 2 117 ? 62.30500 39.16455 38.39352 1.000 26.59470 117 ILE B C 1
ATOM 11694 O O . ILE D 2 117 ? 62.76309 40.10573 37.72391 1.000 26.97406 117 ILE B O 1
ATOM 11710 N N . PRO D 2 118 ? 61.85961 39.35023 39.63509 1.000 25.40736 118 PRO B N 1
ATOM 11711 C CA . PRO D 2 118 ? 61.82086 40.70856 40.19400 1.000 32.82741 118 PRO B CA 1
ATOM 11712 C C . PRO D 2 118 ? 63.17915 41.37462 40.07407 1.000 35.92416 118 PRO B C 1
ATOM 11713 O O . PRO D 2 118 ? 64.21449 40.75483 40.31584 1.000 37.52581 118 PRO B O 1
ATOM 11724 N N . GLY D 2 119 ? 63.15989 42.64587 39.66595 1.000 47.71930 119 GLY B N 1
ATOM 11725 C CA . GLY D 2 119 ? 64.36124 43.43543 39.49967 1.000 42.83207 119 GLY B CA 1
ATOM 11726 C C . GLY D 2 119 ? 65.20089 43.10961 38.29280 1.000 39.51994 119 GLY B C 1
ATOM 11727 O O . GLY D 2 119 ? 66.27996 43.68679 38.14542 1.000 41.36458 119 GLY B O 1
ATOM 11731 N N . LYS D 2 120 ? 64.73256 42.24219 37.39906 1.000 28.96262 120 LYS B N 1
ATOM 11732 C CA . LYS D 2 120 ? 65.57746 41.75158 36.31443 1.000 31.87633 120 LYS B CA 1
ATOM 11733 C C . LYS D 2 120 ? 64.83844 41.68306 34.97897 1.000 47.23458 120 LYS B C 1
ATOM 11734 O O . LYS D 2 120 ? 65.14020 42.45655 34.06633 1.000 52.03026 120 LYS B O 1
ATOM 11753 N N . MET D 2 121 ? 63.88847 40.76053 34.82710 1.000 49.90590 121 MET B N 1
ATOM 11754 C CA . MET D 2 121 ? 63.11356 40.66099 33.59303 1.000 52.13657 121 MET B CA 1
ATOM 11755 C C . MET D 2 121 ? 61.64742 40.84968 33.95604 1.000 40.70562 121 MET B C 1
ATOM 11756 O O . MET D 2 121 ? 61.11442 40.11629 34.80864 1.000 24.28381 121 MET B O 1
ATOM 11770 N N . ILE D 2 122 ? 61.01999 41.86039 33.35152 1.000 36.11594 122 ILE B N 1
ATOM 11771 C CA . ILE D 2 122 ? 59.61278 42.18251 33.60841 1.000 31.79150 122 ILE B CA 1
ATOM 11772 C C . ILE D 2 122 ? 58.84519 42.30875 32.29472 1.000 24.41118 122 ILE B C 1
ATOM 11773 O O . ILE D 2 122 ? 58.44129 43.41836 31.88932 1.000 21.42681 122 ILE B O 1
ATOM 11789 N N . PRO D 2 123 ? 58.61338 41.19498 31.61162 1.000 22.28332 123 PRO B N 1
ATOM 11790 C CA . PRO D 2 123 ? 57.96682 41.24775 30.30268 1.000 18.74741 123 PRO B CA 1
ATOM 11791 C C . PRO D 2 123 ? 56.45725 41.25097 30.35429 1.000 18.50120 123 PRO B C 1
ATOM 11792 O O . PRO D 2 123 ? 55.83846 41.47280 29.30568 1.000 18.63248 123 PRO B O 1
ATOM 11803 N N . GLY D 2 124 ? 55.85647 41.00816 31.51619 1.000 15.43960 124 GLY B N 1
ATOM 11804 C CA . GLY D 2 124 ? 54.44281 40.70273 31.60094 1.000 16.71108 124 GLY B CA 1
ATOM 11805 C C . GLY D 2 124 ? 54.19141 39.21949 31.35712 1.000 14.40046 124 GLY B C 1
ATOM 11806 O O . GLY D 2 124 ? 55.03600 38.48849 30.85296 1.000 15.09498 124 GLY B O 1
ATOM 11810 N N . MET D 2 125 ? 52.99414 38.77802 31.71689 1.000 14.23196 125 MET B N 1
ATOM 11811 C CA . MET D 2 125 ? 52.63657 37.37088 31.61284 1.000 13.75215 125 MET B CA 1
ATOM 11812 C C . MET D 2 125 ? 52.07603 36.98740 30.25558 1.000 17.14325 125 MET B C 1
ATOM 11813 O O . MET D 2 125 ? 52.05025 35.79959 29.93086 1.000 11.61220 125 MET B O 1
ATOM 11827 N N . GLY D 2 126 ? 51.60222 37.94635 29.46077 1.000 15.21399 126 GLY B N 1
ATOM 11828 C CA . GLY D 2 126 ? 50.93204 37.55047 28.21817 1.000 11.91929 126 GLY B CA 1
ATOM 11829 C C . GLY D 2 126 ? 49.84536 36.51544 28.46822 1.000 9.55074 126 GLY B C 1
ATOM 11830 O O . GLY D 2 126 ? 49.00588 36.65240 29.37454 1.000 14.41962 126 GLY B O 1
ATOM 11834 N N . GLY D 2 127 ? 49.81967 35.48711 27.62818 1.000 9.22179 127 GLY B N 1
ATOM 11835 C CA . GLY D 2 127 ? 48.90492 34.37352 27.75450 1.000 11.60254 127 GLY B CA 1
ATOM 11836 C C . GLY D 2 127 ? 49.35085 33.23529 28.63906 1.000 11.42375 127 GLY B C 1
ATOM 11837 O O . GLY D 2 127 ? 48.61024 32.25076 28.77740 1.000 11.54692 127 GLY B O 1
ATOM 11841 N N . ALA D 2 128 ? 50.52261 33.35342 29.27862 1.000 14.58061 128 ALA B N 1
ATOM 11842 C CA . ALA D 2 128 ? 51.10124 32.20033 29.97273 1.000 13.26300 128 ALA B CA 1
ATOM 11843 C C . ALA D 2 128 ? 50.24219 31.69604 31.12578 1.000 12.82730 128 ALA B C 1
ATOM 11844 O O . ALA D 2 128 ? 50.16574 30.47889 31.35489 1.000 15.68090 128 ALA B O 1
ATOM 11851 N N . MET D 2 129 ? 49.62914 32.60186 31.89508 1.000 13.71141 129 MET B N 1
ATOM 11852 C CA . MET D 2 129 ? 48.77643 32.17871 32.99202 1.000 13.82365 129 MET B CA 1
ATOM 11853 C C . MET D 2 129 ? 47.54342 31.45952 32.49546 1.000 14.61130 129 MET B C 1
ATOM 11854 O O . MET D 2 129 ? 47.13043 30.44195 33.08428 1.000 12.16323 129 MET B O 1
ATOM 11868 N N . ASP D 2 130 ? 46.94614 31.95177 31.40534 1.000 14.26561 130 ASP B N 1
ATOM 11869 C CA . ASP D 2 130 ? 45.81305 31.24403 30.82090 1.000 9.77081 130 ASP B CA 1
ATOM 11870 C C . ASP D 2 130 ? 46.22179 29.87196 30.28513 1.000 10.39750 130 ASP B C 1
ATOM 11871 O O . ASP D 2 130 ? 45.46230 28.89323 30.40906 1.000 12.77787 130 ASP B O 1
ATOM 11880 N N . LEU D 2 131 ? 47.39700 29.79501 29.66693 1.000 11.57773 131 LEU B N 1
ATOM 11881 C CA . LEU D 2 131 ? 47.83064 28.54386 29.06831 1.000 13.71872 131 LEU B CA 1
ATOM 11882 C C . LEU D 2 131 ? 48.09625 27.49345 30.14151 1.000 14.41402 131 LEU B C 1
ATOM 11883 O O . LEU D 2 131 ? 47.68300 26.34083 29.99716 1.000 13.27383 131 LEU B O 1
ATOM 11899 N N . VAL D 2 132 ? 48.77087 27.87453 31.22803 1.000 16.77551 132 VAL B N 1
ATOM 11900 C CA . VAL D 2 132 ? 49.05957 26.88671 32.26730 1.000 14.85005 132 VAL B CA 1
ATOM 11901 C C . VAL D 2 132 ? 47.78235 26.47820 32.97681 1.000 16.59334 132 VAL B C 1
ATOM 11902 O O . VAL D 2 132 ? 47.59825 25.30594 33.34100 1.000 16.68685 132 VAL B O 1
ATOM 11915 N N . THR D 2 133 ? 46.85565 27.42912 33.17008 1.000 13.17311 133 THR B N 1
ATOM 11916 C CA . THR D 2 133 ? 45.60247 27.10359 33.83497 1.000 15.86550 133 THR B CA 1
ATOM 11917 C C . THR D 2 133 ? 44.72922 26.19799 32.98546 1.000 17.27024 133 THR B C 1
ATOM 11918 O O . THR D 2 133 ? 44.07005 25.29368 33.51773 1.000 14.97307 133 THR B O 1
ATOM 11929 N N . GLY D 2 134 ? 44.71204 26.41739 31.67653 1.000 14.99245 134 GLY B N 1
ATOM 11930 C CA . GLY D 2 134 ? 43.71806 25.79571 30.82081 1.000 13.03919 134 GLY B CA 1
ATOM 11931 C C . GLY D 2 134 ? 44.06848 24.58420 29.97064 1.000 11.48803 134 GLY B C 1
ATOM 11932 O O . GLY D 2 134 ? 43.17911 23.80776 29.62042 1.000 13.07663 134 GLY B O 1
ATOM 11936 N N . ALA D 2 135 ? 45.33568 24.40747 29.62707 1.000 14.43961 135 ALA B N 1
ATOM 11937 C CA . ALA D 2 135 ? 45.71845 23.32102 28.74312 1.000 12.41495 135 ALA B CA 1
ATOM 11938 C C . ALA D 2 135 ? 45.44868 21.98030 29.41141 1.000 15.57894 135 ALA B C 1
ATOM 11939 O O . ALA D 2 135 ? 45.61071 21.82655 30.63219 1.000 13.96628 135 ALA B O 1
ATOM 11946 N N . LYS D 2 136 ? 44.99078 21.00709 28.62495 1.000 14.58035 136 LYS B N 1
ATOM 11947 C CA . LYS D 2 136 ? 44.76948 19.67619 29.20465 1.000 15.34586 136 LYS B CA 1
ATOM 11948 C C . LYS D 2 136 ? 46.06238 19.10660 29.74808 1.000 17.65492 136 LYS B C 1
ATOM 11949 O O . LYS D 2 136 ? 46.07480 18.46548 30.81060 1.000 16.02554 136 LYS B O 1
ATOM 11968 N N . LYS D 2 137 ? 47.15897 19.37998 29.06094 1.000 14.40115 137 LYS B N 1
ATOM 11969 C CA . LYS D 2 137 ? 48.48593 18.94831 29.47508 1.000 15.77440 137 LYS B CA 1
ATOM 11970 C C . LYS D 2 137 ? 49.45648 20.09802 29.35600 1.000 14.70098 137 LYS B C 1
ATOM 11971 O O . LYS D 2 137 ? 49.52792 20.76071 28.31056 1.000 15.98221 137 LYS B O 1
ATOM 11990 N N . VAL D 2 138 ? 50.23317 20.31082 30.40200 1.000 14.39402 138 VAL B N 1
ATOM 11991 C CA . VAL D 2 138 ? 51.27480 21.32204 30.39849 1.000 13.02714 138 VAL B CA 1
ATOM 11992 C C . VAL D 2 138 ? 52.62804 20.62309 30.46731 1.000 18.23553 138 VAL B C 1
ATOM 11993 O O . VAL D 2 138 ? 52.91924 19.90026 31.43729 1.000 15.14898 138 VAL B O 1
ATOM 12006 N N . ILE D 2 139 ? 53.46397 20.88290 29.47256 1.000 13.69392 139 ILE B N 1
ATOM 12007 C CA . ILE D 2 139 ? 54.84349 20.39463 29.44160 1.000 14.38265 139 ILE B CA 1
ATOM 12008 C C . ILE D 2 139 ? 55.76608 21.58595 29.59599 1.000 19.07914 139 ILE B C 1
ATOM 12009 O O . ILE D 2 139 ? 55.68310 22.55067 28.82573 1.000 18.49091 139 ILE B O 1
ATOM 12025 N N . VAL D 2 140 ? 56.64854 21.53273 30.58229 1.000 15.10770 140 VAL B N 1
ATOM 12026 C CA . VAL D 2 140 ? 57.66330 22.56019 30.75460 1.000 14.24702 140 VAL B CA 1
ATOM 12027 C C . VAL D 2 140 ? 58.94248 22.07439 30.09493 1.000 20.42638 140 VAL B C 1
ATOM 12028 O O . VAL D 2 140 ? 59.47059 21.00699 30.44088 1.000 20.88893 140 VAL B O 1
ATOM 12041 N N . ALA D 2 141 ? 59.44245 22.86266 29.14651 1.000 17.76532 141 ALA B N 1
ATOM 12042 C CA . ALA D 2 141 ? 60.67209 22.56595 28.41619 1.000 19.60754 141 ALA B CA 1
ATOM 12043 C C . ALA D 2 141 ? 61.72555 23.62303 28.78606 1.000 25.49488 141 ALA B C 1
ATOM 12044 O O . ALA D 2 141 ? 61.56137 24.79425 28.44745 1.000 18.54413 141 ALA B O 1
ATOM 12051 N N . MET D 2 142 ? 62.82749 23.22427 29.46062 1.000 15.87615 142 MET B N 1
ATOM 12052 C CA . MET D 2 142 ? 63.65244 24.19144 30.16485 1.000 13.72421 142 MET B CA 1
ATOM 12053 C C . MET D 2 142 ? 64.99624 23.52237 30.47118 1.000 17.73505 142 MET B C 1
ATOM 12054 O O . MET D 2 142 ? 65.04261 22.32484 30.70470 1.000 16.87116 142 MET B O 1
ATOM 12068 N N . THR D 2 143 ? 66.06705 24.29369 30.41497 1.000 19.22369 143 THR B N 1
ATOM 12069 C CA . THR D 2 143 ? 67.34599 23.73462 30.83494 1.000 22.84004 143 THR B CA 1
ATOM 12070 C C . THR D 2 143 ? 67.28215 23.41260 32.32629 1.000 23.24458 143 THR B C 1
ATOM 12071 O O . THR D 2 143 ? 66.49560 24.00146 33.09716 1.000 20.15264 143 THR B O 1
ATOM 12082 N N . HIS D 2 144 ? 68.11351 22.44902 32.73287 1.000 22.77277 144 HIS B N 1
ATOM 12083 C CA . HIS D 2 144 ? 68.02509 21.91632 34.08937 1.000 21.26743 144 HIS B CA 1
ATOM 12084 C C . HIS D 2 144 ? 68.46501 22.93481 35.13773 1.000 16.14192 144 HIS B C 1
ATOM 12085 O O . HIS D 2 144 ? 67.92072 22.95140 36.25402 1.000 20.37633 144 HIS B O 1
ATOM 12099 N N . THR D 2 145 ? 69.41334 23.79066 34.78775 1.000 20.38949 145 THR B N 1
ATOM 12100 C CA . THR D 2 145 ? 69.93480 24.80345 35.68196 1.000 22.44593 145 THR B CA 1
ATOM 12101 C C . THR D 2 145 ? 70.06309 26.11756 34.92332 1.000 21.87926 145 THR B C 1
ATOM 12102 O O . THR D 2 145 ? 70.10307 26.14489 33.69372 1.000 21.97546 145 THR B O 1
ATOM 12113 N N . ALA D 2 146 ? 70.15841 27.20136 35.68630 1.000 21.25202 146 ALA B N 1
ATOM 12114 C CA . ALA D 2 146 ? 70.46942 28.53741 35.18141 1.000 29.73478 146 ALA B CA 1
ATOM 12115 C C . ALA D 2 146 ? 71.93092 28.79758 35.54180 1.000 30.82356 146 ALA B C 1
ATOM 12116 O O . ALA D 2 146 ? 72.24861 29.12160 36.69131 1.000 28.97287 146 ALA B O 1
ATOM 12123 N N . LYS D 2 147 ? 72.80951 28.60374 34.56517 1.000 29.71539 147 LYS B N 1
ATOM 12124 C CA . LYS D 2 147 ? 74.25864 28.62581 34.75581 1.000 45.27106 147 LYS B CA 1
ATOM 12125 C C . LYS D 2 147 ? 74.64549 27.97650 36.08327 1.000 39.51634 147 LYS B C 1
ATOM 12126 O O . LYS D 2 147 ? 75.30108 28.57532 36.93529 1.000 41.24066 147 LYS B O 1
ATOM 12145 N N . GLY D 2 148 ? 74.22727 26.71363 36.23530 1.000 34.34231 148 GLY B N 1
ATOM 12146 C CA . GLY D 2 148 ? 74.58722 25.89904 37.37109 1.000 36.47465 148 GLY B CA 1
ATOM 12147 C C . GLY D 2 148 ? 73.61226 25.92481 38.52736 1.000 37.95329 148 GLY B C 1
ATOM 12148 O O . GLY D 2 148 ? 73.56618 24.95782 39.29880 1.000 36.82215 148 GLY B O 1
ATOM 12152 N N . THR D 2 149 ? 72.82337 26.98725 38.65800 1.000 32.91896 149 THR B N 1
ATOM 12153 C CA . THR D 2 149 ? 71.85654 27.09321 39.73368 1.000 31.47606 149 THR B CA 1
ATOM 12154 C C . THR D 2 149 ? 70.64335 26.21778 39.42832 1.000 30.06728 149 THR B C 1
ATOM 12155 O O . THR D 2 149 ? 70.03125 26.37077 38.36785 1.000 26.60138 149 THR B O 1
ATOM 12166 N N . PRO D 2 150 ? 70.26005 25.30730 40.31978 1.000 31.05845 150 PRO B N 1
ATOM 12167 C CA . PRO D 2 150 ? 69.10355 24.44970 40.02029 1.000 25.06433 150 PRO B CA 1
ATOM 12168 C C . PRO D 2 150 ? 67.80514 25.23821 39.83386 1.000 24.41039 150 PRO B C 1
ATOM 12169 O O . PRO D 2 150 ? 67.49046 26.17034 40.57601 1.000 23.08198 150 PRO B O 1
ATOM 12180 N N . LYS D 2 151 ? 67.04379 24.8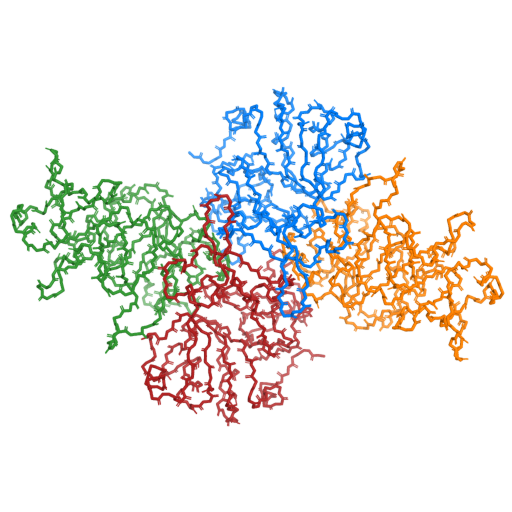2551 38.83261 1.000 23.97733 151 LYS B N 1
ATOM 12181 C CA . LYS D 2 151 ? 65.74972 25.41736 38.52427 1.000 23.97183 151 LYS B CA 1
ATOM 12182 C C . LYS D 2 151 ? 64.59915 24.54285 38.97072 1.000 24.52428 151 LYS B C 1
ATOM 12183 O O . LYS D 2 151 ? 63.44895 25.00148 38.97034 1.000 21.15549 151 LYS B O 1
ATOM 12202 N N . ILE D 2 152 ? 64.86958 23.29407 39.34428 1.000 19.59720 152 ILE B N 1
ATOM 12203 C CA . ILE D 2 152 ? 63.87100 22.39580 39.91099 1.000 13.15350 152 ILE B CA 1
ATOM 12204 C C . ILE D 2 152 ? 64.10427 22.41610 41.40844 1.000 29.29752 152 ILE B C 1
ATOM 12205 O O . ILE D 2 152 ? 65.09733 21.86651 41.90032 1.000 23.52573 152 ILE B O 1
ATOM 12221 N N . VAL D 2 153 ? 63.21670 23.10243 42.12011 1.000 20.57020 153 VAL B N 1
ATOM 12222 C CA . VAL D 2 153 ? 63.45523 23.55221 43.48041 1.000 18.09719 153 VAL B CA 1
ATOM 12223 C C . VAL D 2 153 ? 62.34500 23.04546 44.38797 1.000 23.39766 153 VAL B C 1
ATOM 12224 O O . VAL D 2 153 ? 61.31125 22.55219 43.94164 1.000 23.92979 153 VAL B O 1
ATOM 12237 N N . LYS D 2 154 ? 62.58005 23.14716 45.69268 1.000 23.20207 154 LYS B N 1
ATOM 12238 C CA . LYS D 2 154 ? 61.58064 22.65857 46.63353 1.000 24.29286 154 LYS B CA 1
ATOM 12239 C C . LYS D 2 154 ? 60.29781 23.48706 46.55895 1.000 18.31395 154 LYS B C 1
ATOM 12240 O O . LYS D 2 154 ? 59.19712 22.93195 46.56121 1.000 20.83545 154 LYS B O 1
ATOM 12259 N N . LYS D 2 155 ? 60.43041 24.81268 46.53524 1.000 23.02031 155 LYS B N 1
ATOM 12260 C CA . LYS D 2 155 ? 59.29312 25.71902 46.42622 1.000 24.42689 155 LYS B CA 1
ATOM 12261 C C . LYS D 2 155 ? 59.72612 26.92329 45.60770 1.000 19.75738 155 LYS B C 1
ATOM 12262 O O . LYS D 2 155 ? 60.81042 27.46161 45.82654 1.000 24.24343 155 LYS B O 1
ATOM 12281 N N . CYS D 2 156 ? 58.90821 27.32339 44.63504 1.000 24.95267 156 CYS B N 1
ATOM 12282 C CA . CYS D 2 156 ? 59.29524 28.45292 43.79019 1.000 18.53401 156 CYS B CA 1
ATOM 12283 C C . CYS D 2 156 ? 59.54522 29.69229 44.64167 1.000 17.51939 156 CYS B C 1
ATOM 12284 O O . CYS D 2 156 ? 58.80647 29.98189 45.58223 1.000 23.10807 156 CYS B O 1
ATOM 12292 N N . THR D 2 157 ? 60.61471 30.40860 44.32275 1.000 20.94977 157 THR B N 1
ATOM 12293 C CA . THR D 2 157 ? 60.87378 31.70333 44.92281 1.000 25.56083 157 THR B CA 1
ATOM 12294 C C . THR D 2 157 ? 60.51745 32.85333 43.99037 1.000 31.34580 157 THR B C 1
ATOM 12295 O O . THR D 2 157 ? 60.32602 33.97591 44.46279 1.000 27.98173 157 THR B O 1
ATOM 12306 N N . LEU D 2 158 ? 60.41923 32.59141 42.70005 1.000 24.74986 158 LEU B N 1
ATOM 12307 C CA . LEU D 2 158 ? 59.99174 33.53386 41.67836 1.000 21.63882 158 LEU B CA 1
ATOM 12308 C C . LEU D 2 158 ? 58.47163 33.52446 41.53721 1.000 22.63119 158 LEU B C 1
ATOM 12309 O O . LEU D 2 158 ? 57.81709 32.54307 41.86781 1.000 19.45821 158 LEU B O 1
ATOM 12325 N N . PRO D 2 159 ? 57.87038 34.59603 41.01809 1.000 18.74016 159 PRO B N 1
ATOM 12326 C CA . PRO D 2 159 ? 56.40278 34.64193 40.94319 1.000 18.33997 159 PRO B CA 1
ATOM 12327 C C . PRO D 2 159 ? 55.80567 33.49266 40.14746 1.000 14.22341 159 PRO B C 1
ATOM 12328 O O . PRO D 2 159 ? 56.25450 33.17299 39.03953 1.000 19.32215 159 PRO B O 1
ATOM 12339 N N . LEU D 2 160 ? 54.75506 32.90549 40.69834 1.000 15.10769 160 LEU B N 1
ATOM 12340 C CA . LEU D 2 160 ? 54.11178 31.79081 40.03949 1.000 17.29452 160 LEU B CA 1
ATOM 12341 C C . LEU D 2 160 ? 53.34347 32.25651 38.80798 1.000 19.05663 160 LEU B C 1
ATOM 12342 O O . LEU D 2 160 ? 52.76964 33.35200 38.78654 1.000 17.39160 160 LEU B O 1
ATOM 12358 N N . THR D 2 161 ? 53.35700 31.40821 37.78472 1.000 16.94956 161 THR B N 1
ATOM 12359 C CA . THR D 2 161 ? 52.48041 31.57807 36.62822 1.000 18.34703 161 THR B CA 1
ATOM 12360 C C . THR D 2 161 ? 51.08206 31.03771 36.91662 1.000 18.12711 161 THR B C 1
ATOM 12361 O O . THR D 2 161 ? 50.08911 31.58278 36.42704 1.000 17.05659 161 THR B O 1
ATOM 12372 N N . SER D 2 162 ? 50.96468 30.03206 37.78206 1.000 16.05325 162 SER B N 1
ATOM 12373 C CA . SER D 2 162 ? 49.69966 29.35386 38.04151 1.000 16.58694 162 SER B CA 1
ATOM 12374 C C . SER D 2 162 ? 49.89264 28.43926 39.24894 1.000 17.39805 162 SER B C 1
ATOM 12375 O O . SER D 2 162 ? 51.01367 28.05495 39.56602 1.000 18.83622 162 SER B O 1
ATOM 12383 N N . ILE D 2 163 ? 48.79168 28.10226 39.91862 1.000 17.60680 163 ILE B N 1
ATOM 12384 C CA . ILE D 2 163 ? 48.86631 27.06302 40.94645 1.000 16.68606 163 ILE B CA 1
ATOM 12385 C C . ILE D 2 163 ? 48.52384 25.68454 40.40545 1.000 19.71203 163 ILE B C 1
ATOM 12386 O O . ILE D 2 163 ? 48.54056 24.71093 41.17087 1.000 20.80366 163 ILE B O 1
ATOM 12402 N N . ARG D 2 164 ? 48.23080 25.56429 39.10654 1.000 18.09754 164 ARG B N 1
ATOM 12403 C CA . ARG D 2 164 ? 47.98607 24.26147 38.49963 1.000 19.28735 164 ARG B CA 1
ATOM 12404 C C . ARG D 2 164 ? 49.27582 23.45030 38.48095 1.000 21.27384 164 ARG B C 1
ATOM 12405 O O . ARG D 2 164 ? 50.35940 23.98417 38.23953 1.000 20.91956 164 ARG B O 1
ATOM 12426 N N . LYS D 2 165 ? 49.15064 22.15137 38.73351 1.000 19.72360 165 LYS B N 1
ATOM 12427 C CA . LYS D 2 165 ? 50.29634 21.24581 38.68771 1.000 15.06924 165 LYS B CA 1
ATOM 12428 C C . LYS D 2 165 ? 50.64357 20.89615 37.24617 1.000 9.89337 165 LYS B C 1
ATOM 12429 O O . LYS D 2 165 ? 49.83440 20.29593 36.53797 1.000 18.32162 165 LYS B O 1
ATOM 12448 N N . VAL D 2 166 ? 51.84103 21.25838 36.79451 1.000 15.78206 166 VAL B N 1
ATOM 12449 C CA . VAL D 2 166 ? 52.18934 20.92323 35.42627 1.000 16.99921 166 VAL B CA 1
ATOM 12450 C C . VAL D 2 166 ? 52.38064 19.41778 35.31270 1.000 24.61459 166 VAL B C 1
ATOM 12451 O O . VAL D 2 166 ? 52.52746 18.68777 36.30796 1.000 18.31372 166 VAL B O 1
ATOM 12464 N N . ASP D 2 167 ? 52.32848 18.93441 34.08708 1.000 14.55787 167 ASP B N 1
ATOM 12465 C CA . ASP D 2 167 ? 52.24239 17.49925 33.88155 1.000 19.52489 167 ASP B CA 1
ATOM 12466 C C . ASP D 2 167 ? 53.56862 16.84117 33.55366 1.000 19.55890 167 ASP B C 1
ATOM 12467 O O . ASP D 2 167 ? 53.69197 15.63020 33.73106 1.000 20.20973 167 ASP B O 1
ATOM 12476 N N . LEU D 2 168 ? 54.51960 17.58212 33.00907 1.000 18.49115 168 LEU B N 1
ATOM 12477 C CA . LEU D 2 168 ? 55.79585 17.02311 32.60092 1.000 20.90552 168 LEU B CA 1
ATOM 12478 C C . LEU D 2 168 ? 56.80104 18.14958 32.61073 1.000 25.94705 168 LEU B C 1
ATOM 12479 O O . LEU D 2 168 ? 56.47950 19.28954 32.23303 1.000 17.42626 168 LEU B O 1
ATOM 12495 N N . ILE D 2 169 ? 57.99733 17.83230 33.10032 1.000 16.43158 169 ILE B N 1
ATOM 12496 C CA . ILE D 2 169 ? 59.17843 18.65255 32.94721 1.000 14.85620 169 ILE B CA 1
ATOM 12497 C C . ILE D 2 169 ? 60.16372 17.87884 32.09014 1.000 20.38910 169 ILE B C 1
ATOM 12498 O O . ILE D 2 169 ? 60.49357 16.72640 32.40109 1.000 18.93816 169 ILE B O 1
ATOM 12514 N N . VAL D 2 170 ? 60.64164 18.50678 31.02946 1.000 17.47387 170 VAL B N 1
ATOM 12515 C CA . VAL D 2 170 ? 61.68982 17.94456 30.18318 1.000 20.89803 170 VAL B CA 1
ATOM 12516 C C . VAL D 2 170 ? 62.85069 18.92588 30.19508 1.000 25.57302 170 VAL B C 1
ATOM 12517 O O . VAL D 2 170 ? 62.68795 20.09858 29.82112 1.000 20.34205 170 VAL B O 1
ATOM 12530 N N . THR D 2 171 ? 64.01500 18.46094 30.65786 1.000 17.94603 171 THR B N 1
ATOM 12531 C CA . THR D 2 171 ? 65.26841 19.21606 30.56918 1.000 17.02835 171 THR B CA 1
ATOM 12532 C C . THR D 2 171 ? 66.26185 18.44191 29.70231 1.000 16.14747 171 THR B C 1
ATOM 12533 O O . THR D 2 171 ? 65.96591 17.35436 29.20804 1.000 20.33835 171 THR B O 1
ATOM 12544 N N . GLU D 2 172 ? 67.45352 19.01999 29.50304 1.000 18.89471 172 GLU B N 1
ATOM 12545 C CA . GLU D 2 172 ? 68.46575 18.29802 28.73122 1.000 24.82568 172 GLU B CA 1
ATOM 12546 C C . GLU D 2 172 ? 69.01014 17.09488 29.49190 1.000 23.64904 172 GLU B C 1
ATOM 12547 O O . GLU D 2 172 ? 69.71901 16.27664 28.89126 1.000 22.98980 172 GLU B O 1
ATOM 12559 N N . LEU D 2 173 ? 68.69486 16.97997 30.78903 1.000 25.39636 173 LEU B N 1
ATOM 12560 C CA . LEU D 2 173 ? 69.16867 15.87938 31.62956 1.000 22.70311 173 LEU B CA 1
ATOM 12561 C C . LEU D 2 173 ? 68.07440 14.92950 32.10272 1.000 29.53925 173 LEU B C 1
ATOM 12562 O O . LEU D 2 173 ? 68.37554 13.76173 32.40219 1.000 27.85153 173 LEU B O 1
ATOM 12578 N N . ALA D 2 174 ? 66.81684 15.37490 32.18426 1.000 20.39028 174 ALA B N 1
ATOM 12579 C CA . ALA D 2 174 ? 65.81269 14.56956 32.86156 1.000 16.67772 174 ALA B CA 1
ATOM 12580 C C . ALA D 2 174 ? 64.41302 14.77704 32.30819 1.000 22.82822 174 ALA B C 1
ATOM 12581 O O . ALA D 2 174 ? 64.10022 15.84010 31.76511 1.000 18.68206 174 ALA B O 1
ATOM 12588 N N . VAL D 2 175 ? 63.58437 13.74173 32.45564 1.000 20.51628 175 VAL B N 1
ATOM 12589 C CA . VAL D 2 175 ? 62.13930 13.82202 32.25493 1.000 19.83528 175 VAL B CA 1
ATOM 12590 C C . VAL D 2 175 ? 61.47319 13.50793 33.58238 1.000 23.30024 175 VAL B C 1
ATOM 12591 O O . VAL D 2 175 ? 61.67698 12.42421 34.15160 1.000 23.91148 175 VAL B O 1
ATOM 12604 N N . ILE D 2 176 ? 60.66521 14.44601 34.06816 1.000 18.42763 176 ILE B N 1
ATOM 12605 C CA . ILE D 2 176 ? 60.07589 14.38888 35.39369 1.000 16.63036 176 ILE B CA 1
ATOM 12606 C C . ILE D 2 176 ? 58.58472 14.63915 35.30934 1.000 27.68452 176 ILE B C 1
ATOM 12607 O O . ILE D 2 176 ? 58.13952 15.59361 34.65964 1.000 21.47993 176 ILE B O 1
ATOM 12623 N N . GLU D 2 177 ? 57.82161 13.83436 36.03722 1.000 20.56288 177 GLU B N 1
ATOM 12624 C CA . GLU D 2 177 ? 56.36876 13.97541 36.08443 1.000 19.02062 177 GLU B CA 1
ATOM 12625 C C . GLU D 2 177 ? 55.92280 14.37435 37.48344 1.000 26.28704 177 GLU B C 1
ATOM 12626 O O . GLU D 2 177 ? 56.05889 13.56656 38.42164 1.000 20.87091 177 GLU B O 1
ATOM 12638 N N . PRO D 2 178 ? 55.39952 15.59407 37.68631 1.000 23.44636 178 PRO B N 1
ATOM 12639 C CA . PRO D 2 178 ? 54.80492 15.92813 38.98595 1.000 20.97878 178 PRO B CA 1
ATOM 12640 C C . PRO D 2 178 ? 53.61827 15.02913 39.26973 1.000 28.84834 178 PRO B C 1
ATOM 12641 O O . PRO D 2 178 ? 52.76450 14.81192 38.40774 1.000 22.74188 178 PRO B O 1
ATOM 12652 N N . THR D 2 179 ? 53.54820 14.52866 40.50115 1.000 19.23775 179 THR B N 1
ATOM 12653 C CA . THR D 2 179 ? 52.46643 13.65098 40.93058 1.000 26.83823 179 THR B CA 1
ATOM 12654 C C . THR D 2 179 ? 51.97354 14.11491 42.29126 1.000 29.44118 179 THR B C 1
ATOM 12655 O O . THR D 2 179 ? 52.52505 15.03546 42.89302 1.000 27.51193 179 THR B O 1
ATOM 12666 N N . ASP D 2 180 ? 50.94177 13.43643 42.79947 1.000 35.19522 180 ASP B N 1
ATOM 12667 C CA . ASP D 2 180 ? 50.40320 13.79126 44.10750 1.000 35.81231 180 ASP B CA 1
ATOM 12668 C C . ASP D 2 180 ? 51.39366 13.50129 45.23138 1.000 37.21709 180 ASP B C 1
ATOM 12669 O O . ASP D 2 180 ? 51.29437 14.11482 46.29616 1.000 49.39661 180 ASP B O 1
ATOM 12678 N N . GLU D 2 181 ? 52.36042 12.60666 45.01005 1.000 38.10412 181 GLU B N 1
ATOM 12679 C CA . GLU D 2 181 ? 53.40264 12.34419 45.99148 1.000 38.74580 181 GLU B CA 1
ATOM 12680 C C . GLU D 2 181 ? 54.60651 13.26455 45.85453 1.000 48.47450 181 GLU B C 1
ATOM 12681 O O . GLU D 2 181 ? 55.42038 13.31694 46.77908 1.000 45.89355 181 GLU B O 1
ATOM 12693 N N . GLY D 2 182 ? 54.75297 13.98322 44.73137 1.000 29.73018 182 GLY B N 1
ATOM 12694 C CA . GLY D 2 182 ? 55.89836 14.82826 44.48253 1.000 31.16717 182 GLY B CA 1
ATOM 12695 C C . GLY D 2 182 ? 56.43834 14.56378 43.09086 1.000 29.03613 182 GLY B C 1
ATOM 12696 O O . GLY D 2 182 ? 55.76492 13.97697 42.24109 1.000 36.41512 182 GLY B O 1
ATOM 12700 N N . LEU D 2 183 ? 57.67379 14.97166 42.84553 1.000 24.51189 183 LEU B N 1
ATOM 12701 C CA . LEU D 2 183 ? 58.21455 14.89162 41.50233 1.000 21.79912 183 LEU B CA 1
ATOM 12702 C C . LEU D 2 183 ? 58.76020 13.49875 41.22807 1.000 31.32348 183 LEU B C 1
ATOM 12703 O O . LEU D 2 183 ? 59.67177 13.03980 41.92240 1.000 27.30708 183 LEU B O 1
ATOM 12719 N N . LEU D 2 184 ? 58.25640 12.85749 40.17704 1.000 23.04551 184 LEU B N 1
ATOM 12720 C CA . LEU D 2 184 ? 58.67167 11.51070 39.80593 1.000 25.40537 184 LEU B CA 1
ATOM 12721 C C . LEU D 2 184 ? 59.65028 11.57062 38.63955 1.000 32.15411 184 LEU B C 1
ATOM 12722 O O . LEU D 2 184 ? 59.30228 12.01983 37.53500 1.000 25.95617 184 LEU B O 1
ATOM 12738 N N . LEU D 2 185 ? 60.88668 11.13564 38.89101 1.000 21.10016 185 LEU B N 1
ATOM 12739 C CA . LEU D 2 185 ? 61.88732 11.07607 37.83764 1.000 24.62475 185 LEU B CA 1
ATOM 12740 C C . LEU D 2 185 ? 61.62333 9.85580 36.97451 1.000 30.75664 185 LEU B C 1
ATOM 12741 O O . LEU D 2 185 ? 61.68993 8.71331 37.46190 1.000 27.49349 185 LEU B O 1
ATOM 12757 N N . LYS D 2 186 ? 61.41522 10.08486 35.67659 1.000 20.50122 186 LYS B N 1
ATOM 12758 C CA . LYS D 2 186 ? 61.05098 9.00413 34.76932 1.000 23.51682 186 LYS B CA 1
ATOM 12759 C C . LYS D 2 186 ? 62.14403 8.62661 33.79789 1.000 22.01011 186 LYS B C 1
ATOM 12760 O O . LYS D 2 186 ? 62.21346 7.46498 33.39539 1.000 32.47813 186 LYS B O 1
ATOM 12779 N N . GLU D 2 187 ? 62.98830 9.56833 33.40094 1.000 23.63259 187 GLU B N 1
ATOM 12780 C CA . GLU D 2 187 ? 64.01394 9.28884 32.41078 1.000 20.62288 187 GLU B CA 1
ATOM 12781 C C . GLU D 2 187 ? 65.19208 10.21045 32.65723 1.000 23.20676 187 GLU B C 1
ATOM 12782 O O . GLU D 2 187 ? 65.03563 11.31971 33.19128 1.000 24.69468 187 GLU B O 1
ATOM 12794 N N . ILE D 2 188 ? 66.38696 9.75201 32.27380 1.000 23.65450 188 ILE B N 1
ATOM 12795 C CA . ILE D 2 188 ? 67.55305 10.62619 32.25268 1.000 25.04946 188 ILE B CA 1
ATOM 12796 C C . ILE D 2 188 ? 68.24418 10.52970 30.89863 1.000 18.89551 188 ILE B C 1
ATOM 12797 O O . ILE D 2 188 ? 68.08911 9.56909 30.15609 1.000 27.10779 188 ILE B O 1
ATOM 12813 N N . SER D 2 189 ? 69.01587 11.56049 30.59083 1.000 20.92031 189 SER B N 1
ATOM 12814 C CA . SER D 2 189 ? 69.69823 11.65499 29.30861 1.000 21.23347 189 SER B CA 1
ATOM 12815 C C . SER D 2 189 ? 70.81032 10.61239 29.18255 1.000 35.45887 189 SER B C 1
ATOM 12816 O O . SER D 2 189 ? 71.49415 10.28755 30.15008 1.000 27.53485 189 SER B O 1
ATOM 12824 N N . LYS D 2 190 ? 70.97220 10.08803 27.96967 1.000 34.23995 190 LYS B N 1
ATOM 12825 C CA . LYS D 2 190 ? 72.06190 9.16705 27.66557 1.000 33.18230 190 LYS B CA 1
ATOM 12826 C C . LYS D 2 190 ? 73.41151 9.79949 27.96125 1.000 37.76031 190 LYS B C 1
ATOM 12827 O O . LYS D 2 190 ? 74.37490 9.09378 28.29057 1.000 35.73469 190 LYS B O 1
ATOM 12846 N N . GLU D 2 191 ? 73.51795 11.12839 27.84943 1.000 30.97021 191 GLU B N 1
ATOM 12847 C CA . GLU D 2 191 ? 74.78051 11.83510 28.02277 1.000 25.89710 191 GLU B CA 1
ATOM 12848 C C . GLU D 2 191 ? 75.01601 12.30759 29.45466 1.000 32.27643 191 GLU B C 1
ATOM 12849 O O . GLU D 2 191 ? 75.99825 13.00742 29.70855 1.000 33.36572 191 GLU B O 1
ATOM 12861 N N . THR D 2 192 ? 74.15667 11.94680 30.39329 1.000 28.96373 192 THR B N 1
ATOM 12862 C CA . THR D 2 192 ? 74.35113 12.31415 31.78517 1.000 27.11045 192 THR B CA 1
ATOM 12863 C C . THR D 2 192 ? 74.33286 11.04832 32.64300 1.000 24.86559 192 THR B C 1
ATOM 12864 O O . THR D 2 192 ? 74.28409 9.91885 32.13599 1.000 29.21411 192 THR B O 1
ATOM 12875 N N . THR D 2 193 ? 74.33897 11.24474 33.95170 1.000 25.29484 193 THR B N 1
ATOM 12876 C CA . THR D 2 193 ? 74.19748 10.15279 34.89901 1.000 32.22634 193 THR B CA 1
ATOM 12877 C C . THR D 2 193 ? 73.18073 10.53140 35.96769 1.000 30.19227 193 THR B C 1
ATOM 12878 O O . THR D 2 193 ? 72.92382 11.71227 36.21833 1.000 29.73359 193 THR B O 1
ATOM 12889 N N . LEU D 2 194 ? 72.62121 9.51139 36.62538 1.000 24.68873 194 LEU B N 1
ATOM 12890 C CA . LEU D 2 194 ? 71.67554 9.77920 37.69686 1.000 23.30503 194 LEU B CA 1
ATOM 12891 C C . LEU D 2 194 ? 72.30694 10.60708 38.80415 1.000 30.14540 194 LEU B C 1
ATOM 12892 O O . LEU D 2 194 ? 71.64811 11.47594 39.39617 1.000 21.85184 194 LEU B O 1
ATOM 12908 N N . ASP D 2 195 ? 73.58236 10.35038 39.10976 1.000 25.84351 195 ASP B N 1
ATOM 12909 C CA . ASP D 2 195 ? 74.25977 11.12315 40.14138 1.000 28.74898 195 ASP B CA 1
ATOM 12910 C C . ASP D 2 195 ? 74.30686 12.60655 39.78516 1.000 22.67737 195 ASP B C 1
ATOM 12911 O O . ASP D 2 195 ? 74.07825 13.47512 40.64189 1.000 24.38967 195 ASP B O 1
ATOM 12920 N N . GLU D 2 196 ? 74.62021 12.91587 38.53839 1.000 22.95412 196 GLU B N 1
ATOM 12921 C CA . GLU D 2 196 ? 74.68401 14.31724 38.13626 1.000 25.65710 196 GLU B CA 1
ATOM 12922 C C . GLU D 2 196 ? 73.31038 14.97476 38.22329 1.000 24.29556 196 GLU B C 1
ATOM 12923 O O . GLU D 2 196 ? 73.19080 16.11380 38.68702 1.000 22.84658 196 GLU B O 1
ATOM 12935 N N . VAL D 2 197 ? 72.26467 14.26190 37.80393 1.000 26.07427 197 VAL B N 1
ATOM 12936 C CA . VAL D 2 197 ? 70.91550 14.81929 37.87838 1.000 23.61200 197 VAL B CA 1
ATOM 12937 C C . VAL D 2 197 ? 70.60066 15.18411 39.31869 1.000 28.84072 197 VAL B C 1
ATOM 12938 O O . VAL D 2 197 ? 70.14760 16.29217 39.62153 1.000 19.24436 197 VAL B O 1
ATOM 12951 N N . LEU D 2 198 ? 70.90454 14.28012 40.24839 1.000 22.90936 198 LEU B N 1
ATOM 12952 C CA . LEU D 2 198 ? 70.53449 14.54371 41.63067 1.000 22.04458 198 LEU B CA 1
ATOM 12953 C C . LEU D 2 198 ? 71.35436 15.66624 42.23110 1.000 21.49340 198 LEU B C 1
ATOM 12954 O O . LEU D 2 198 ? 70.83625 16.43718 43.05560 1.000 28.82072 198 LEU B O 1
ATOM 12970 N N . LYS D 2 199 ? 72.61984 15.78886 41.81724 1.000 24.30461 199 LYS B N 1
ATOM 12971 C CA . LYS D 2 199 ? 73.45498 16.88682 42.27690 1.000 19.92923 199 LYS B CA 1
ATOM 12972 C C . LYS D 2 199 ? 72.90299 18.23028 41.81633 1.000 26.49666 199 LYS B C 1
ATOM 12973 O O . LYS D 2 199 ? 73.10541 19.25410 42.48118 1.000 23.28614 199 LYS B O 1
ATOM 12992 N N . LEU D 2 200 ? 72.20313 18.24902 40.69068 1.000 22.66207 200 LEU B N 1
ATOM 12993 C CA . LEU D 2 200 ? 71.76376 19.50531 40.10077 1.000 24.37308 200 LEU B CA 1
ATOM 12994 C C . LEU D 2 200 ? 70.27152 19.76107 40.29287 1.000 28.66077 200 LEU B C 1
ATOM 12995 O O . LEU D 2 200 ? 69.72190 20.67584 39.66046 1.000 23.23020 200 LEU B O 1
ATOM 13011 N N . THR D 2 201 ? 69.61058 18.98226 41.14730 1.000 25.92481 201 THR B N 1
ATOM 13012 C CA . THR D 2 201 ? 68.19825 19.14138 41.45760 1.000 23.04536 201 THR B CA 1
ATOM 13013 C C . THR D 2 201 ? 68.05380 19.43272 42.94639 1.000 32.66414 201 THR B C 1
ATOM 13014 O O . THR D 2 201 ? 68.43095 18.60953 43.78600 1.000 25.71355 201 THR B O 1
ATOM 13025 N N . GLU D 2 202 ? 67.46497 20.57847 43.28162 1.000 25.08741 202 GLU B N 1
ATOM 13026 C CA . GLU D 2 202 ? 67.26391 20.86714 44.69426 1.000 25.25188 202 GLU B CA 1
ATOM 13027 C C . GLU D 2 202 ? 66.00303 20.22136 45.21913 1.000 29.66096 202 GLU B C 1
ATOM 13028 O O . GLU D 2 202 ? 65.95443 19.82476 46.39144 1.000 24.35857 202 GLU B O 1
ATOM 13040 N N . ALA D 2 203 ? 64.97563 20.11171 44.38561 1.000 23.50826 203 ALA B N 1
ATOM 13041 C CA . ALA D 2 203 ? 63.75082 19.47894 44.81861 1.000 22.18427 203 ALA B CA 1
ATOM 13042 C C . ALA D 2 203 ? 63.98297 17.99930 45.08820 1.000 23.81639 203 ALA B C 1
ATOM 13043 O O . ALA D 2 203 ? 64.79591 17.34982 44.42312 1.000 22.91250 203 ALA B O 1
ATOM 13050 N N . LYS D 2 204 ? 63.17139 17.45228 45.98754 1.000 23.99806 204 LYS B N 1
ATOM 13051 C CA . LYS D 2 204 ? 63.16452 16.01527 46.21253 1.000 28.65883 204 LYS B CA 1
ATOM 13052 C C . LYS D 2 204 ? 62.59555 15.32574 44.98135 1.000 32.69924 204 LYS B C 1
ATOM 13053 O O . LYS D 2 204 ? 61.60728 15.78784 44.39502 1.000 27.88116 204 LYS B O 1
ATOM 13072 N N . LEU D 2 205 ? 63.22528 14.22562 44.58074 1.000 24.66599 205 LEU B N 1
ATOM 13073 C CA . LEU D 2 205 ? 62.78850 13.43760 43.43809 1.000 20.68868 205 LEU B CA 1
ATOM 13074 C C . LEU D 2 205 ? 62.49584 12.00293 43.85715 1.000 33.94315 205 LEU B C 1
ATOM 13075 O O . LEU D 2 205 ? 63.32275 11.35846 44.51394 1.000 24.47153 205 LEU B O 1
ATOM 13091 N N . ILE D 2 206 ? 61.34789 11.50785 43.45353 1.000 28.33511 206 ILE B N 1
ATOM 13092 C CA . ILE D 2 206 ? 61.02142 10.08564 43.51248 1.000 31.08256 206 ILE B CA 1
ATOM 13093 C C . ILE D 2 206 ? 61.55190 9.41929 42.26301 1.000 32.57611 206 ILE B C 1
ATOM 13094 O O . ILE D 2 206 ? 61.45964 9.96458 41.16442 1.000 25.56937 206 ILE B O 1
ATOM 13110 N N . ILE D 2 207 ? 62.07775 8.21585 42.39823 1.000 27.18151 207 ILE B N 1
ATOM 13111 C CA . ILE D 2 207 ? 62.68845 7.52544 41.27359 1.000 28.83888 207 ILE B CA 1
ATOM 13112 C C . ILE D 2 207 ? 61.74043 6.43331 40.81509 1.000 41.63583 207 ILE B C 1
ATOM 13113 O O . ILE D 2 207 ? 61.31043 5.59566 41.61566 1.000 38.87235 207 ILE B O 1
ATOM 13129 N N . ALA D 2 208 ? 61.37909 6.47266 39.53746 1.000 30.73413 208 ALA B N 1
ATOM 13130 C CA . ALA D 2 208 ? 60.58409 5.40153 38.96714 1.000 40.14241 208 ALA B CA 1
ATOM 13131 C C . ALA D 2 208 ? 61.40564 4.11576 38.93351 1.000 33.47118 208 ALA B C 1
ATOM 13132 O O . ALA D 2 208 ? 62.62564 4.13853 38.73850 1.000 27.79862 208 ALA B O 1
ATOM 13139 N N . ASP D 2 209 ? 60.72174 2.98539 39.11043 1.000 36.32755 209 ASP B N 1
ATOM 13140 C CA . ASP D 2 209 ? 61.39497 1.69262 38.97819 1.000 44.23346 209 ASP B CA 1
ATOM 13141 C C . ASP D 2 209 ? 61.98335 1.50521 37.58236 1.000 47.01835 209 ASP B C 1
ATOM 13142 O O . ASP D 2 209 ? 63.12954 1.05965 37.43302 1.000 47.29708 209 ASP B O 1
ATOM 13151 N N . ASP D 2 210 ? 61.21166 1.81879 36.54168 1.000 41.47081 210 ASP B N 1
ATOM 13152 C CA . ASP D 2 210 ? 61.69042 1.65613 35.16576 1.000 53.99134 210 ASP B CA 1
ATOM 13153 C C . ASP D 2 210 ? 62.23881 2.97771 34.63181 1.000 43.87299 210 ASP B C 1
ATOM 13154 O O . ASP D 2 210 ? 61.73905 3.53652 33.66912 1.000 53.11029 210 ASP B O 1
ATOM 13163 N N . LEU D 2 211 ? 63.28462 3.47101 35.28561 1.000 45.09681 211 LEU B N 1
ATOM 13164 C CA . LEU D 2 211 ? 63.96975 4.65963 34.80267 1.000 38.36148 211 LEU B CA 1
ATOM 13165 C C . LEU D 2 211 ? 64.54783 4.38197 33.42804 1.000 41.03181 211 LEU B C 1
ATOM 13166 O O . LEU D 2 211 ? 65.22612 3.37320 33.21809 1.000 42.47869 211 LEU B O 1
ATOM 13182 N N . LYS D 2 212 ? 64.27750 5.27475 32.48505 1.000 33.10547 212 LYS B N 1
ATOM 13183 C CA . LYS D 2 212 ? 64.68772 5.09177 31.10280 1.000 25.87817 212 LYS B CA 1
ATOM 13184 C C . LYS D 2 212 ? 65.75656 6.10076 30.74321 1.000 26.24658 212 LYS B C 1
ATOM 13185 O O . LYS D 2 212 ? 66.01456 7.06499 31.46885 1.000 30.47146 212 LYS B O 1
ATOM 13204 N N . ILE D 2 213 ? 66.38381 5.82747 29.60958 1.000 27.04811 213 ILE B N 1
ATOM 13205 C CA . ILE D 2 213 ? 67.37153 6.67811 28.98293 1.000 33.22420 213 ILE B CA 1
ATOM 13206 C C . ILE D 2 213 ? 66.70747 7.21061 27.72676 1.000 34.94432 213 ILE B C 1
ATOM 13207 O O . ILE D 2 213 ? 66.00806 6.47695 27.02122 1.000 41.63435 213 ILE B O 1
ATOM 13223 N N . PHE D 2 214 ? 66.96186 8.46323 27.41911 1.000 35.50983 214 PHE B N 1
ATOM 13224 C CA . PHE D 2 214 ? 66.43798 9.03275 26.19336 1.000 40.57257 214 PHE B CA 1
ATOM 13225 C C . PHE D 2 214 ? 66.98693 10.42753 26.18618 1.000 60.21008 214 PHE B C 1
ATOM 13226 O O . PHE D 2 214 ? 68.18233 10.62471 25.88725 1.000 35.23613 214 PHE B O 1
ATOM 13230 N N . ALA D 2 215 ? 66.13097 11.34083 26.69205 1.000 49.43922 215 ALA B N 1
ATOM 13231 C CA . ALA D 2 215 ? 66.47791 12.70593 27.04609 1.000 44.53085 215 ALA B CA 1
ATOM 13232 C C . ALA D 2 215 ? 66.17118 12.93168 28.50402 1.000 49.47577 215 ALA B C 1
ATOM 13233 O O . ALA D 2 215 ? 66.14781 14.09004 28.90464 1.000 36.21636 215 ALA B O 1
#

InterPro domains:
  IPR004165 Coenzyme A transferase family I [PF01144] (9-213)
  IPR004165 Coenzyme A transferase family I [PTHR13707] (4-214)
  IPR004165 Coenzyme A transferase family I [SM00882] (3-214)
  IPR012792 3-oxoacid CoA-transferase, subunit A [TIGR02429] (5-213)
  IPR037171 NagB/RpiA transferase-like [SSF100950] (2-213)

Nearest PDB structures (foldseek):
  8k9h-assembly2_E  TM=9.865E-01  e=1.357E-32  Fusobacterium nucleatum
  8k9h-assembly1_A  TM=9.845E-01  e=9.846E-32  Fusobacterium nucleatum
  3cdk-assembly1_B  TM=9.713E-01  e=2.997E-29  Bacillus subtilis
  3cdk-assembly1_D  TM=9.625E-01  e=2.676E-26  Bacillus subtilis
  1ope-assembly1_B  TM=9.542E-01  e=4.538E-25  Sus scrofa

Sequence (854 aa):
MKVVDISKINELVKEGATLMIGGFLGVGTPENIIDEIIRHNISNLTVIANDTAFEDRGIGKLVKNKLCKKVIVSHIGTNPETQRQMIEGTLEVELVPQGTLAERIRAAGVGLGGILTPTGVGTVVEKDKKVIEVEGKKYLLELPIHADVALIKAKKADYLGNLVYNLTAENFNPIMALAAKTVIAEVEEIVPTGTLSSPNEIKTPGIIVDYIVTMKVVDISKINELVKEGATLMIGGFLGVGTPENIIDEIIRRHNISNNLTVIANDTAFEDRGIGKLVKNKLCKKVIVSHIGTNPETQRQMIEGTLEVELVPQGTLAERIRAAGVGLGGILTPTGVGTVVEKDKKVIEVEGKKYLLELPIHADVALIKAKKADYLGNLVYNLTAENFNPIMALAAKTVIAEVEEIVPTGTLSSPNEIKTPGIIVDYIVTNPKEKIAIRVAQELKKGQLVNLGIGLPTLVANYIPKDIHVTFQQCENGIIGMGPAPKEGYENSDLTNAGASYITALPGAMTFDSAFSFGIIRGGHLDVTVLGGLQVDEEGHLANWMIPGKMIPGMGGAMDLVTGAKKVIVAMTHTAKGTPKIVKKCTLPLTSIRKVDLIVTELAVIEPTDEGLLLKEISKETTLDEVLKLTEAKLIIADDLKIFANPKEKIAIRVAQELKKGQLVNLGIGLPTLVANYIPKDIHVTFQCENGIIGMGPAPKEGYENSDLTNAGASYITALPGAMTFDSAFSFGIIRGGHLDVTVLGGLQVDEEGHLANWMIPGKMIPGMGGAMDLVTGAKKVIVAMTHTAKGTPKIVKKCTLPLTSIRKVDLIVTELAVIEPTDEGLLLKEISKETTLDEVLKLTEAKLIIADDLKIFA